Protein AF-A0A846Q655-F1 (afdb_monomer)

Sequence (812 aa):
MKSIKFDRNEVAGAFGDLGTFIPFVLGLIVVNGLSATSVMTMYGLAYIFTGIIYGVPIPVQPMKAVAAISISQGASPEQISGTGLVLGLFFVVIAMTGLVKTIERLVPKYVVRGIQLALGVKMILVASNYIFQGSIGGWVTSAVAISIVLLFYDSRRIPSSLLLLSVVGILNIFRLENLVFLFEGLRFSLPKMLDPDVSSIFQGFLTLGLPQIPLTIGNSIIATALLSRDLFPRGKVSVKRLSLSLGFMNSIFPFFGGIPICHGCGGLASHYRFGARTRTSILFIGVLLISLGLFFGEASTNFFNLIPMNIVGVFLLFAGIELSMVVRKANITDKSGLLVMFAVTGMSIIFKYGMTVGIIIGPLLLYALKSRNNEKHIKTLLSGLHQSGLRMSVKILKPTYFEEAFDKFVEAVDVKIEDSEEVSSLDAVGRVLSEDVVSIVKIPPEDMSVMDGYAVRSEDTQEATNKKPIQLKIVGRLYPSSSKEDVKVSKGEASYVTTGAPIPLGADAVEKIEFVRVKGRQIQLRRPVKKWSFVAIKGEDISEGVILKRGQTLRPQDVGLILGIGKTKVRVLRKPRIVILSVGDELTDLDREDTSKKMSNYSLIVSRLLEDLGADPKIIGVAPDESKVVAERLARGLDEADVLITIAGISVGEKDIVPDAVKRLEPRGLIIHGVKMKPGSVTGLGTIRGKPLVALPGHIASTLAGFYTFVAPIVAYIQGLGVKPPLPIVRAKILQKVERHSVMMFLLIRVKDEDGLLAEPVMGGSSLLRRIIEANGFLILPAQNEIEEGEEVNVTLFSRHELNRIYDRHSS

Foldseek 3Di:
DPDQDDDPLLQLLLCQCVLQALLLVLLCCQQQVFFLLLALQLLLVLLQVCLVPWFFRFHKGFLLQLSLLCSLVNQHLLLQLLLLQVLLQVLQVCLVVVCLVVLLVLFDPLLLLLLLLLSLVSLLVLLCCQQPVDDPVSVVLLVVLLVLCVVCVPPLRDNSSVVSLVVLLVVQCVDPVLVVQLVVLQAFDFQDFHDRDPVSSVVSCLQRNLLSSNVQSPFQQPLLQVLCCVLPVPIPHHSSVQSNSLSVSSNPSSRRSHGRITTGPSSSVRSVSSRGTTSNSSNVSSVVSSCCSGRRRRSVSSSSNSRRSSSSSSSSNVSSVVSNCVSVVPPDPDPLSNVLSNCLNVQSNPDSSSSSVSSVVSSVSSCVVVVVDDPVVVCVVVVVVVCPPDDDDLPPFPAAALVVQQVLQLVLFPFFQQDKDKDFLVPQAQFFANFFDWFPAAVVNAKFFQAFFKFAALVLQAPAAQVRWQKAFAFEEFELPDDLAVDAADRRHIYGYHHNTHRHHNGFEGDHPVQWDDDPRMIIHHHGTDGNHRIDGTRPPHDGTGPGGGGDRDHPVNSVVCVVSVNRMGMGGQAFEEEEEEEEPQEWDPPDDDPSHDHPCLSVVLQVLSVQLRHHYDYPIYDYLALCRLLVSVVVVVVGGLEYEYEALFDSDPRNRPQSNQCVQPVVGFPRQAHQEPPQRRWTWHDGPSRTYIYFHNQNLRNVVSCQSHVQQVSCVSHVNHRHGPFDKDKAFEQAKFDAAQGKYKFFWAWADDVTTYTYTQDDDRRDPVSNVNGQWIDTGGHRDIDHGRDIDITTGSHPVSVCVRHPPPDD

Mean predicted aligned error: 17.33 Å

Radius of gyration: 40.66 Å; Cα contacts (8 Å, |Δi|>4): 1702; chains: 1; bounding box: 94×65×124 Å

Nearest PDB structures (foldseek):
  2nqn-assembly1_B  TM=8.872E-01  e=1.961E-30  Escherichia coli
  2nrp-assembly1_A  TM=8.535E-01  e=1.015E-30  Escherichia coli
  1g8l-assembly1_B  TM=8.728E-01  e=8.953E-30  Escherichia coli
  2nqu-assembly1_A  TM=8.443E-01  e=1.864E-30  Escherichia coli
  2nqv-assembly1_B  TM=8.820E-01  e=7.312E-30  Escherichia coli

Structure (mmCIF, N/CA/C/O backbone):
data_AF-A0A846Q655-F1
#
_entry.id   AF-A0A846Q655-F1
#
loop_
_atom_site.group_PDB
_atom_site.id
_atom_site.type_symbol
_atom_site.label_atom_id
_atom_site.label_alt_id
_atom_site.label_comp_id
_atom_site.label_asym_id
_atom_site.label_entity_id
_atom_site.label_seq_id
_atom_site.pdbx_PDB_ins_code
_atom_site.Cartn_x
_atom_site.Cartn_y
_atom_site.Cartn_z
_atom_site.occupancy
_atom_site.B_iso_or_equiv
_atom_site.auth_seq_id
_atom_site.auth_comp_id
_atom_site.auth_asym_id
_atom_site.auth_atom_id
_atom_site.pdbx_PDB_model_num
ATOM 1 N N . MET A 1 1 ? -10.269 20.119 -23.557 1.00 44.75 1 MET A N 1
ATOM 2 C CA . MET A 1 1 ? -8.818 20.273 -23.824 1.00 44.75 1 MET A CA 1
ATOM 3 C C . MET A 1 1 ? -8.385 21.578 -23.175 1.00 44.75 1 MET A C 1
ATOM 5 O O . MET A 1 1 ? -9.051 22.565 -23.437 1.00 44.75 1 MET A O 1
ATOM 9 N N . LYS A 1 2 ? -7.370 21.608 -22.291 1.00 48.09 2 LYS A N 1
ATOM 10 C CA . LYS A 1 2 ? -6.806 22.904 -21.856 1.00 48.09 2 LYS A CA 1
ATOM 11 C C . LYS A 1 2 ? -6.221 23.607 -23.089 1.00 48.09 2 LYS A C 1
ATOM 13 O O . LYS A 1 2 ? -5.645 22.925 -23.939 1.00 48.09 2 LYS A O 1
ATOM 18 N N . SER A 1 3 ? -6.444 24.915 -23.186 1.00 56.78 3 SER A N 1
ATOM 19 C CA . SER A 1 3 ? -5.989 25.769 -24.282 1.00 56.78 3 SER A CA 1
ATOM 20 C C . SER A 1 3 ? -4.467 25.722 -24.429 1.00 56.78 3 SER A C 1
ATOM 22 O O . SER A 1 3 ? -3.742 25.515 -23.453 1.00 56.78 3 SER A O 1
ATOM 24 N N . ILE A 1 4 ? -3.992 25.891 -25.666 1.00 67.69 4 ILE A N 1
ATOM 25 C CA . ILE A 1 4 ? -2.587 26.187 -25.957 1.00 67.69 4 ILE A CA 1
ATOM 26 C C . ILE A 1 4 ? -2.217 27.416 -25.125 1.00 67.69 4 ILE A C 1
ATOM 28 O O . ILE A 1 4 ? -2.870 28.453 -25.227 1.00 67.69 4 ILE A O 1
ATOM 32 N N . LYS A 1 5 ? -1.209 27.277 -24.267 1.00 72.44 5 LYS A N 1
ATOM 33 C CA . LYS A 1 5 ? -0.701 28.364 -23.432 1.00 72.44 5 LYS A CA 1
ATOM 34 C C . LYS A 1 5 ? 0.760 28.572 -23.797 1.00 72.44 5 LYS A C 1
ATOM 36 O O . LYS A 1 5 ? 1.552 27.656 -23.607 1.00 72.44 5 LYS A O 1
ATOM 41 N N . PHE A 1 6 ? 1.081 29.717 -24.390 1.00 80.12 6 PHE A N 1
ATOM 42 C CA . PHE A 1 6 ? 2.452 30.136 -24.671 1.00 80.12 6 PHE A CA 1
ATOM 43 C C . PHE A 1 6 ? 2.881 31.082 -23.556 1.00 80.12 6 PHE A C 1
ATOM 45 O O . PHE A 1 6 ? 2.496 32.247 -23.540 1.00 80.12 6 PHE A O 1
ATOM 52 N N . ASP A 1 7 ? 3.630 30.561 -22.591 1.00 86.50 7 ASP A N 1
ATOM 53 C CA . ASP A 1 7 ? 4.245 31.360 -21.538 1.00 86.50 7 ASP A CA 1
ATOM 54 C C . ASP A 1 7 ? 5.734 31.020 -21.407 1.00 86.50 7 ASP A C 1
ATOM 56 O O . ASP A 1 7 ? 6.240 30.058 -21.994 1.00 86.50 7 ASP A O 1
ATOM 60 N N . ARG A 1 8 ? 6.458 31.842 -20.644 1.00 86.19 8 ARG A N 1
ATOM 61 C CA . ARG A 1 8 ? 7.903 31.692 -20.440 1.00 86.19 8 ARG A CA 1
ATOM 62 C C . ARG A 1 8 ? 8.283 30.309 -19.897 1.00 86.19 8 ARG A C 1
ATOM 64 O O . ARG A 1 8 ? 9.370 29.826 -20.203 1.00 86.19 8 ARG A O 1
ATOM 71 N N . ASN A 1 9 ? 7.409 29.673 -19.117 1.00 85.06 9 ASN A N 1
ATOM 72 C CA . ASN A 1 9 ? 7.671 28.362 -18.529 1.00 85.06 9 ASN A CA 1
ATOM 73 C C . ASN A 1 9 ? 7.535 27.245 -19.567 1.00 85.06 9 ASN A C 1
ATOM 75 O O . ASN A 1 9 ? 8.313 26.298 -19.540 1.00 85.06 9 ASN A O 1
ATOM 79 N N . GLU A 1 10 ? 6.601 27.362 -20.513 1.00 90.00 10 GLU A N 1
ATOM 80 C CA . GLU A 1 10 ? 6.499 26.430 -21.643 1.00 90.00 10 GLU A CA 1
ATOM 81 C C . GLU A 1 10 ? 7.693 26.559 -22.597 1.00 90.00 10 GLU A C 1
ATOM 83 O O . GLU A 1 10 ? 8.228 25.542 -23.036 1.00 90.00 10 GLU A O 1
ATOM 88 N N . VAL A 1 11 ? 8.173 27.780 -22.858 1.00 88.38 11 VAL A N 1
ATOM 89 C CA . VAL A 1 11 ? 9.386 28.002 -23.670 1.00 88.38 11 VAL A CA 1
ATOM 90 C C . VAL A 1 11 ? 10.629 27.450 -22.968 1.00 88.38 11 VAL A C 1
ATOM 92 O O . VAL A 1 11 ? 11.403 26.723 -23.580 1.00 88.38 11 VAL A O 1
ATOM 95 N N . ALA A 1 12 ? 10.808 27.724 -21.673 1.00 84.12 12 ALA A N 1
ATOM 96 C CA . ALA A 1 12 ? 11.911 27.155 -20.896 1.00 84.12 12 ALA A CA 1
ATOM 97 C C . ALA A 1 12 ? 11.824 25.619 -20.824 1.00 84.12 12 ALA A C 1
ATOM 99 O O . ALA A 1 12 ? 12.816 24.919 -21.026 1.00 84.12 12 ALA A O 1
ATOM 100 N N . GLY A 1 13 ? 10.616 25.095 -20.611 1.00 84.88 13 GLY A N 1
ATOM 101 C CA . GLY A 1 13 ? 10.318 23.670 -20.586 1.00 84.88 13 GLY A CA 1
ATOM 102 C C . GLY A 1 13 ? 10.649 22.958 -21.894 1.00 84.88 13 GLY A C 1
ATOM 103 O O . GLY A 1 13 ? 11.097 21.813 -21.855 1.00 84.88 13 GLY A O 1
ATOM 104 N N . ALA A 1 14 ? 10.488 23.629 -23.037 1.00 89.31 14 ALA A N 1
ATOM 105 C CA . ALA A 1 14 ? 10.782 23.093 -24.366 1.00 89.31 14 ALA A CA 1
ATOM 106 C C . ALA A 1 14 ? 12.245 22.649 -24.528 1.00 89.31 14 ALA A C 1
ATOM 108 O O . ALA A 1 14 ? 12.517 21.672 -25.216 1.00 89.31 14 ALA A O 1
ATOM 109 N N . PHE A 1 15 ? 13.174 23.307 -23.830 1.00 87.62 15 PHE A N 1
ATOM 110 C CA . PHE A 1 15 ? 14.608 23.015 -23.885 1.00 87.62 15 PHE A CA 1
ATOM 111 C C . PHE A 1 15 ? 15.078 21.993 -22.838 1.00 87.62 15 PHE A C 1
ATOM 113 O O . PHE A 1 15 ? 16.279 21.760 -22.682 1.00 87.62 15 PHE A O 1
ATOM 120 N N . GLY A 1 16 ? 14.150 21.383 -22.095 1.00 81.75 16 GLY A N 1
ATOM 121 C CA . GLY A 1 16 ? 14.483 20.583 -20.922 1.00 81.75 16 GLY A CA 1
ATOM 122 C C . GLY A 1 16 ? 15.345 19.350 -21.202 1.00 81.75 16 GLY A C 1
ATOM 123 O O . GLY A 1 16 ? 16.182 18.998 -20.371 1.00 81.75 16 GLY A O 1
ATOM 124 N N . ASP A 1 17 ? 15.194 18.692 -22.347 1.00 85.25 17 ASP A N 1
ATOM 125 C CA . ASP A 1 17 ? 15.941 17.482 -22.708 1.00 85.25 17 ASP A CA 1
ATOM 126 C C . ASP A 1 17 ? 17.186 17.747 -23.580 1.00 85.25 17 ASP A C 1
ATOM 128 O O . ASP A 1 17 ? 17.938 16.804 -23.869 1.00 85.25 17 ASP A O 1
ATOM 132 N N . LEU A 1 18 ? 17.494 19.019 -23.887 1.00 81.75 18 LEU A N 1
ATOM 133 C CA . LEU A 1 18 ? 18.670 19.398 -24.683 1.00 81.75 18 LEU A CA 1
ATOM 134 C C . LEU A 1 18 ? 20.006 18.986 -24.053 1.00 81.75 18 LEU A C 1
ATOM 136 O O . LEU A 1 18 ? 20.967 18.693 -24.766 1.00 81.75 18 LEU A O 1
ATOM 140 N N . GLY A 1 19 ? 20.040 18.880 -22.720 1.00 74.81 19 GLY A N 1
ATOM 141 C CA . GLY A 1 19 ? 21.156 18.308 -21.958 1.00 74.81 19 GLY A CA 1
ATOM 142 C C . GLY A 1 19 ? 21.606 16.942 -22.484 1.00 74.81 19 GLY A C 1
ATOM 143 O O . GLY A 1 19 ? 22.796 16.667 -22.585 1.00 74.81 19 GLY A O 1
ATOM 144 N N . THR A 1 20 ? 20.634 16.117 -22.873 1.00 73.81 20 THR A N 1
ATOM 145 C CA . THR A 1 20 ? 20.854 14.752 -23.367 1.00 73.81 20 THR A CA 1
ATOM 146 C C . THR A 1 20 ? 20.821 14.647 -24.889 1.00 73.81 20 THR A C 1
ATOM 148 O O . THR A 1 20 ? 21.422 13.738 -25.443 1.00 73.81 20 THR A O 1
ATOM 151 N N . PHE A 1 21 ? 20.136 15.563 -25.576 1.00 83.94 21 PHE A N 1
ATOM 152 C CA . PHE A 1 21 ? 20.035 15.587 -27.037 1.00 83.94 21 PHE A CA 1
ATOM 153 C C . PHE A 1 21 ? 21.367 15.948 -27.702 1.00 83.94 21 PHE A C 1
ATOM 155 O O . PHE A 1 21 ? 21.842 15.215 -28.569 1.00 83.94 21 PHE A O 1
ATOM 162 N N . ILE A 1 22 ? 21.978 17.059 -27.270 1.00 86.44 22 ILE A N 1
ATOM 163 C CA . ILE A 1 22 ? 23.121 17.676 -27.958 1.00 86.44 22 ILE A CA 1
ATOM 164 C C . ILE A 1 22 ? 24.317 16.720 -28.070 1.00 86.44 22 ILE A C 1
ATOM 166 O O . ILE A 1 22 ? 24.800 16.556 -29.187 1.00 86.44 22 ILE A O 1
ATOM 170 N N . PRO A 1 23 ? 24.775 16.036 -26.999 1.00 84.94 23 PRO A N 1
ATOM 171 C CA . PRO A 1 23 ? 25.951 15.170 -27.093 1.00 84.94 23 PRO A CA 1
ATOM 172 C C . PRO A 1 23 ? 25.813 14.049 -28.132 1.00 84.94 23 PRO A C 1
ATOM 174 O O . PRO A 1 23 ? 26.749 13.777 -28.880 1.00 84.94 23 PRO A O 1
ATOM 177 N N . PHE A 1 24 ? 24.642 13.408 -28.204 1.00 88.06 24 PHE A N 1
ATOM 178 C CA . PHE A 1 24 ? 24.415 12.295 -29.127 1.00 88.06 24 PHE A CA 1
ATOM 179 C C . PHE A 1 24 ? 24.182 12.765 -30.559 1.00 88.06 24 PHE A C 1
ATOM 181 O O . PHE A 1 24 ? 24.735 12.173 -31.478 1.00 88.06 24 PHE A O 1
ATOM 188 N N . VAL A 1 25 ? 23.389 13.821 -30.762 1.00 90.19 25 VAL A N 1
ATOM 189 C CA . VAL A 1 25 ? 23.120 14.343 -32.110 1.00 90.19 25 VAL A CA 1
ATOM 190 C C . VAL A 1 25 ? 24.374 14.948 -32.725 1.00 90.19 25 VAL A C 1
ATOM 192 O O . VAL A 1 25 ? 24.676 14.654 -33.878 1.00 90.19 25 VAL A O 1
ATOM 195 N N . LEU A 1 26 ? 25.140 15.716 -31.946 1.00 89.25 26 LEU A N 1
ATOM 196 C CA . LEU A 1 26 ? 26.415 16.262 -32.398 1.00 89.25 26 LEU A CA 1
ATOM 197 C C . LEU A 1 26 ? 27.386 15.142 -32.783 1.00 89.25 26 LEU A C 1
ATOM 199 O O . LEU A 1 26 ? 27.957 15.181 -33.866 1.00 89.25 26 LEU A O 1
ATOM 203 N N . GLY A 1 27 ? 27.531 14.122 -31.929 1.00 88.38 27 GLY A N 1
ATOM 204 C CA . GLY A 1 27 ? 28.388 12.974 -32.220 1.00 88.38 27 GLY A CA 1
ATOM 205 C C . GLY A 1 27 ? 27.965 12.238 -33.493 1.00 88.38 27 GLY A C 1
ATOM 206 O O . GLY A 1 27 ? 28.802 11.943 -34.331 1.00 88.38 27 GLY A O 1
ATOM 207 N N . LEU A 1 28 ? 26.669 12.007 -33.689 1.00 92.25 28 LEU A N 1
ATOM 208 C CA . LEU A 1 28 ? 26.145 11.342 -34.885 1.00 92.25 28 LEU A CA 1
ATOM 209 C C . LEU A 1 28 ? 26.347 12.159 -36.176 1.00 92.25 28 LEU A C 1
ATOM 211 O O . LEU A 1 28 ? 26.583 11.582 -37.234 1.00 92.25 28 LEU A O 1
ATOM 215 N N . ILE A 1 29 ? 26.279 13.488 -36.108 1.00 92.69 29 ILE A N 1
ATOM 216 C CA . ILE A 1 29 ? 26.542 14.356 -37.265 1.00 92.69 29 ILE A CA 1
ATOM 217 C C . ILE A 1 29 ? 28.042 14.389 -37.577 1.00 92.69 29 ILE A C 1
ATOM 219 O O . ILE A 1 29 ? 28.439 14.090 -38.698 1.00 92.69 29 ILE A O 1
ATOM 223 N N . VAL A 1 30 ? 28.875 14.695 -36.578 1.00 90.56 30 VAL A N 1
ATOM 224 C CA . VAL A 1 30 ? 30.316 14.933 -36.771 1.00 90.56 30 VAL A CA 1
ATOM 225 C C . VAL A 1 30 ? 31.097 13.633 -36.973 1.00 90.56 30 VAL A C 1
ATOM 227 O O . VAL A 1 30 ? 31.976 13.571 -37.825 1.00 90.56 30 VAL A O 1
ATOM 230 N N . VAL A 1 31 ? 30.789 12.580 -36.209 1.00 89.44 31 VAL A N 1
ATOM 231 C CA . VAL A 1 31 ? 31.539 11.310 -36.244 1.00 89.44 31 VAL A CA 1
ATOM 232 C C . VAL A 1 31 ? 30.985 10.355 -37.297 1.00 89.44 31 VAL A C 1
ATOM 234 O O . VAL A 1 31 ? 31.757 9.693 -37.984 1.00 89.44 31 VAL A O 1
ATOM 237 N N . ASN A 1 32 ? 29.658 10.266 -37.434 1.00 93.12 32 ASN A N 1
ATOM 238 C CA . ASN A 1 32 ? 29.016 9.313 -38.349 1.00 93.12 32 ASN A CA 1
ATOM 239 C C . ASN A 1 32 ? 28.566 9.941 -39.679 1.00 93.12 32 ASN A C 1
ATOM 241 O O . ASN A 1 32 ? 28.071 9.219 -40.540 1.00 93.12 32 ASN A O 1
ATOM 245 N N . GLY A 1 33 ? 28.735 11.254 -39.872 1.00 92.00 33 GLY A N 1
ATOM 246 C CA . GLY A 1 33 ? 28.461 11.926 -41.147 1.00 92.00 33 GLY A CA 1
ATOM 247 C C . GLY A 1 33 ? 26.975 12.099 -41.473 1.00 92.00 33 GLY A C 1
ATOM 248 O O . GLY A 1 33 ? 26.602 12.190 -42.644 1.00 92.00 33 GLY A O 1
ATOM 249 N N . LEU A 1 34 ? 26.099 12.118 -40.464 1.00 93.56 34 LEU A N 1
ATOM 250 C CA . LEU A 1 34 ? 24.670 12.361 -40.672 1.00 93.56 34 LEU A CA 1
ATOM 251 C C . LEU A 1 34 ? 24.386 13.834 -41.002 1.00 93.56 34 LEU A C 1
ATOM 253 O O . LEU A 1 34 ? 24.977 14.747 -40.439 1.00 93.56 34 LEU A O 1
ATOM 257 N N . SER A 1 35 ? 23.422 14.075 -41.889 1.00 93.62 35 SER A N 1
ATOM 258 C CA . SER A 1 35 ? 23.014 15.427 -42.295 1.00 93.62 35 SER A CA 1
ATOM 259 C C . SER A 1 35 ? 22.255 16.143 -41.172 1.00 93.62 35 SER A C 1
ATOM 261 O O . SER A 1 35 ? 21.181 15.685 -40.772 1.00 93.62 35 SER A O 1
ATOM 263 N N . ALA A 1 36 ? 22.742 17.305 -40.715 1.00 93.56 36 ALA A N 1
ATOM 264 C CA . ALA A 1 36 ? 22.042 18.088 -39.691 1.00 93.56 36 ALA A CA 1
ATOM 265 C C . ALA A 1 36 ? 20.638 18.518 -40.154 1.00 93.56 36 ALA A C 1
ATOM 267 O O . ALA A 1 36 ? 19.687 18.417 -39.380 1.00 93.56 36 ALA A O 1
ATOM 268 N N . THR A 1 37 ? 20.481 18.890 -41.433 1.00 95.25 37 THR A N 1
ATOM 269 C CA . THR A 1 37 ? 19.185 19.162 -42.084 1.00 95.25 37 THR A CA 1
ATOM 270 C C . THR A 1 37 ? 18.191 18.028 -41.846 1.00 95.25 37 THR A C 1
ATOM 272 O O . THR A 1 37 ? 17.070 18.250 -41.386 1.00 95.25 37 THR A O 1
ATOM 275 N N . SER A 1 38 ? 18.617 16.797 -42.129 1.00 95.56 38 SER A N 1
ATOM 276 C CA . SER A 1 38 ? 17.777 15.601 -42.050 1.00 95.56 38 SER A CA 1
ATOM 277 C C . SER A 1 38 ? 17.426 15.268 -40.605 1.00 95.56 38 SER A C 1
ATOM 279 O O . SER A 1 38 ? 16.251 15.109 -40.264 1.00 95.56 38 SER A O 1
ATOM 281 N N . VAL A 1 39 ? 18.439 15.259 -39.732 1.00 95.12 39 VAL A N 1
ATOM 282 C CA . VAL A 1 39 ? 18.270 14.955 -38.312 1.00 95.12 39 VAL A CA 1
ATOM 283 C C . VAL A 1 39 ? 17.344 15.970 -37.652 1.00 95.12 39 VAL A C 1
ATOM 285 O O . VAL A 1 39 ? 16.332 15.564 -37.095 1.00 95.12 39 VAL A O 1
ATOM 288 N N . MET A 1 40 ? 17.623 17.272 -37.745 1.00 94.94 40 MET A N 1
ATOM 289 C CA . MET A 1 40 ? 16.838 18.309 -37.061 1.00 94.94 40 MET A CA 1
ATOM 290 C C . MET A 1 40 ? 15.399 18.382 -37.578 1.00 94.94 40 MET A C 1
ATOM 292 O O . MET A 1 40 ? 14.469 18.447 -36.771 1.00 94.94 40 MET A O 1
ATOM 296 N N . THR A 1 41 ? 15.194 18.285 -38.896 1.00 96.75 41 THR A N 1
ATOM 297 C CA . THR A 1 41 ? 13.847 18.324 -39.486 1.00 96.75 41 THR A CA 1
ATOM 298 C C . THR A 1 41 ? 13.008 17.132 -39.031 1.00 96.75 41 THR A C 1
ATOM 300 O O . THR A 1 41 ? 11.894 17.316 -38.538 1.00 96.75 41 THR A O 1
ATOM 303 N N . MET A 1 42 ? 13.541 15.908 -39.128 1.00 96.88 42 MET A N 1
ATOM 304 C CA . MET A 1 42 ? 12.811 14.707 -38.705 1.00 96.88 42 MET A CA 1
ATOM 305 C C . MET A 1 42 ? 12.554 14.682 -37.198 1.00 96.88 42 MET A C 1
ATOM 307 O O . MET A 1 42 ? 11.482 14.279 -36.748 1.00 96.88 42 MET A O 1
ATOM 311 N N . TYR A 1 43 ? 13.507 15.168 -36.407 1.00 94.62 43 TYR A N 1
ATOM 312 C CA . TYR A 1 43 ? 13.354 15.273 -34.963 1.00 94.62 43 TYR A CA 1
ATOM 313 C C . TYR A 1 43 ? 12.288 16.300 -34.561 1.00 94.62 43 TYR A C 1
ATOM 315 O O . TYR A 1 43 ? 11.488 16.059 -33.656 1.00 94.62 43 TYR A O 1
ATOM 323 N N . GLY A 1 44 ? 12.227 17.433 -35.264 1.00 96.06 44 GLY A N 1
ATOM 324 C CA . GLY A 1 44 ? 11.187 18.432 -35.058 1.00 96.06 44 GLY A CA 1
ATOM 325 C C . GLY A 1 44 ? 9.796 17.919 -35.444 1.00 96.06 44 GLY A C 1
ATOM 326 O O . GLY A 1 44 ? 8.844 18.085 -34.677 1.00 96.06 44 GLY A O 1
ATOM 327 N N . LEU A 1 45 ? 9.684 17.190 -36.562 1.00 97.44 45 LEU A N 1
ATOM 328 C CA . LEU A 1 45 ? 8.445 16.504 -36.955 1.00 97.44 45 LEU A CA 1
ATOM 329 C C . LEU A 1 45 ? 8.006 15.468 -35.913 1.00 97.44 45 LEU A C 1
ATOM 331 O O . LEU A 1 45 ? 6.816 15.373 -35.603 1.00 97.44 45 LEU A O 1
ATOM 335 N N . ALA A 1 46 ? 8.953 14.739 -35.318 1.00 96.44 46 ALA A N 1
ATOM 336 C CA . ALA A 1 46 ? 8.678 13.805 -34.233 1.00 96.44 46 ALA A CA 1
ATOM 337 C C . ALA A 1 46 ? 8.060 14.498 -33.007 1.00 96.44 46 ALA A C 1
ATOM 339 O O . ALA A 1 46 ? 7.066 14.011 -32.468 1.00 96.44 46 ALA A O 1
ATOM 340 N N . TYR A 1 47 ? 8.595 15.648 -32.583 1.00 95.88 47 TYR A N 1
ATOM 341 C CA . TYR A 1 47 ? 8.020 16.419 -31.473 1.00 95.88 47 TYR A CA 1
ATOM 342 C C . TYR A 1 47 ? 6.620 16.957 -31.786 1.00 95.88 47 TYR A C 1
ATOM 344 O O . TYR A 1 47 ? 5.736 16.930 -30.924 1.00 95.88 47 TYR A O 1
ATOM 352 N N . ILE A 1 48 ? 6.384 17.418 -33.020 1.00 96.12 48 ILE A N 1
ATOM 353 C CA . ILE A 1 48 ? 5.045 17.848 -33.443 1.00 96.12 48 ILE A CA 1
ATOM 354 C C . ILE A 1 48 ? 4.069 16.670 -33.362 1.00 96.12 48 ILE A C 1
ATOM 356 O O . ILE A 1 48 ? 2.993 16.784 -32.766 1.00 96.12 48 ILE A O 1
ATOM 360 N N . PHE A 1 49 ? 4.469 15.514 -33.893 1.00 95.38 49 PHE A N 1
ATOM 361 C CA . PHE A 1 49 ? 3.683 14.285 -33.862 1.00 95.38 49 PHE A CA 1
ATOM 362 C C . PHE A 1 49 ? 3.318 13.860 -32.430 1.00 95.38 49 PHE A C 1
ATOM 364 O O . PHE A 1 49 ? 2.143 13.611 -32.134 1.00 95.38 49 PHE A O 1
ATOM 371 N N . THR A 1 50 ? 4.280 13.839 -31.501 1.00 93.62 50 THR A N 1
ATOM 372 C CA . THR A 1 50 ? 4.003 13.485 -30.098 1.00 93.62 50 THR A CA 1
ATOM 373 C C . THR A 1 50 ? 3.122 14.523 -29.400 1.00 93.62 50 THR A C 1
ATOM 375 O O . THR A 1 50 ? 2.225 14.148 -28.636 1.00 93.62 50 THR A O 1
ATOM 378 N N . GLY A 1 51 ? 3.302 15.813 -29.699 1.00 91.75 51 GLY A N 1
ATOM 379 C CA . GLY A 1 51 ? 2.493 16.903 -29.147 1.00 91.75 51 GLY A CA 1
ATOM 380 C C . GLY A 1 51 ? 1.028 16.838 -29.541 1.00 91.75 51 GLY A C 1
ATOM 381 O O . GLY A 1 51 ? 0.145 17.064 -28.701 1.00 91.75 51 GLY A O 1
ATOM 382 N N . ILE A 1 52 ? 0.759 16.455 -30.787 1.00 90.69 52 ILE A N 1
ATOM 383 C CA . ILE A 1 52 ? -0.597 16.251 -31.297 1.00 90.69 52 ILE A CA 1
ATOM 384 C C . ILE A 1 52 ? -1.248 15.035 -30.623 1.00 90.69 52 ILE A C 1
ATOM 386 O O . ILE A 1 52 ? -2.371 15.143 -30.121 1.00 90.69 52 ILE A O 1
ATOM 390 N N . ILE A 1 53 ? -0.543 13.901 -30.556 1.00 91.06 53 ILE A N 1
ATOM 391 C CA . ILE A 1 53 ? -1.106 12.623 -30.088 1.00 91.06 53 ILE A CA 1
ATOM 392 C C . ILE A 1 53 ? -1.375 12.604 -28.581 1.00 91.06 53 ILE A C 1
ATOM 394 O O . ILE A 1 53 ? -2.424 12.121 -28.137 1.00 91.06 53 ILE A O 1
ATOM 398 N N . TYR A 1 54 ? -0.426 13.083 -27.776 1.00 91.31 54 TYR A N 1
ATOM 399 C CA . TYR A 1 54 ? -0.470 12.890 -26.325 1.00 91.31 54 TYR A CA 1
ATOM 400 C C . TYR A 1 54 ? -1.101 14.056 -25.572 1.00 91.31 54 TYR A C 1
ATOM 402 O O . TYR A 1 54 ? -1.704 13.851 -24.514 1.00 91.31 54 TYR A O 1
ATOM 410 N N . GLY A 1 55 ? -0.992 15.272 -26.110 1.00 87.44 55 GLY A N 1
ATOM 411 C CA . GLY A 1 55 ? -1.518 16.483 -25.483 1.00 87.44 55 GLY A CA 1
ATOM 412 C C . GLY A 1 55 ? -0.813 16.909 -24.187 1.00 87.44 55 GLY A C 1
ATOM 413 O O . GLY A 1 55 ? -1.300 17.819 -23.517 1.00 87.44 55 GLY A O 1
ATOM 414 N N . VAL A 1 56 ? 0.309 16.268 -23.856 1.00 90.88 56 VAL A N 1
ATOM 415 C CA . VAL A 1 56 ? 1.216 16.524 -22.723 1.00 90.88 56 VAL A CA 1
ATOM 416 C C . VAL A 1 56 ? 2.661 16.455 -23.251 1.00 90.88 56 VAL A C 1
ATOM 418 O O . VAL A 1 56 ? 2.848 15.863 -24.319 1.00 90.88 56 VAL A O 1
ATOM 421 N N . PRO A 1 57 ? 3.666 17.040 -22.572 1.00 91.50 57 PRO A N 1
ATOM 422 C CA . PRO A 1 57 ? 5.019 17.200 -23.116 1.00 91.50 57 PRO A CA 1
ATOM 423 C C . PRO A 1 57 ? 5.823 15.887 -23.114 1.00 91.50 57 PRO A C 1
ATOM 425 O O . PRO A 1 57 ? 6.752 15.706 -22.329 1.00 91.50 57 PRO A O 1
ATOM 428 N N . ILE A 1 58 ? 5.446 14.939 -23.978 1.00 93.69 58 ILE A N 1
ATOM 429 C CA . ILE A 1 58 ? 6.191 13.696 -24.191 1.00 93.69 58 ILE A CA 1
ATOM 430 C C . ILE A 1 58 ? 7.465 13.992 -24.996 1.00 93.69 58 ILE A C 1
ATOM 432 O O . ILE A 1 58 ? 7.351 14.427 -26.145 1.00 93.69 58 ILE A O 1
ATOM 436 N N . PRO A 1 59 ? 8.657 13.722 -24.432 1.00 92.81 59 PRO A N 1
ATOM 437 C CA . PRO A 1 59 ? 9.923 13.995 -25.098 1.00 92.81 59 PRO A CA 1
ATOM 438 C C . PRO A 1 59 ? 10.150 13.074 -26.295 1.00 92.81 59 PRO A C 1
ATOM 440 O O . PRO A 1 59 ? 9.637 11.946 -26.362 1.00 92.81 59 PRO A O 1
ATOM 443 N N . VAL A 1 60 ? 11.027 13.537 -27.175 1.00 93.50 60 VAL A N 1
ATOM 444 C CA . VAL A 1 60 ? 11.679 12.748 -28.213 1.00 93.50 60 VAL A CA 1
ATOM 445 C C . VAL A 1 60 ? 13.174 12.790 -27.909 1.00 93.50 60 VAL A C 1
ATOM 447 O O . VAL A 1 60 ? 13.740 13.862 -27.743 1.00 93.50 60 VAL A O 1
ATOM 450 N N . GLN A 1 61 ? 13.818 11.634 -27.771 1.00 92.50 61 GLN A N 1
ATOM 451 C CA . GLN A 1 61 ? 15.229 11.478 -27.386 1.00 92.50 61 GLN A CA 1
ATOM 452 C C . GLN A 1 61 ? 15.947 10.563 -28.390 1.00 92.50 61 GLN A C 1
ATOM 454 O O . GLN A 1 61 ? 15.308 9.639 -28.894 1.00 92.50 61 GLN A O 1
ATOM 459 N N . PRO A 1 62 ? 17.253 10.730 -28.670 1.00 92.69 62 PRO A N 1
ATOM 460 C CA . PRO A 1 62 ? 17.984 9.745 -29.457 1.00 92.69 62 PRO A CA 1
ATOM 461 C C . PRO A 1 62 ? 18.035 8.415 -28.700 1.00 92.69 62 PRO A C 1
ATOM 463 O O . PRO A 1 62 ? 18.145 8.384 -27.467 1.00 92.69 62 PRO A O 1
ATOM 466 N N . MET A 1 63 ? 17.988 7.299 -29.423 1.00 92.81 63 MET A N 1
ATOM 467 C CA . MET A 1 63 ? 18.177 5.983 -28.818 1.00 92.81 63 MET A CA 1
ATOM 468 C C . MET A 1 63 ? 19.609 5.847 -28.281 1.00 92.81 63 MET A C 1
ATOM 470 O O . MET A 1 63 ? 20.553 5.676 -29.046 1.00 92.81 63 MET A O 1
ATOM 474 N N . LYS A 1 64 ? 19.773 5.930 -26.952 1.00 88.31 64 LYS A N 1
ATOM 475 C CA . LYS A 1 64 ? 21.092 6.042 -26.299 1.00 88.31 64 LYS A CA 1
ATOM 476 C C . LYS A 1 64 ? 22.093 4.948 -26.700 1.00 88.31 64 LYS A C 1
ATOM 478 O O . LYS A 1 64 ? 23.253 5.273 -26.915 1.00 88.31 64 LYS A O 1
ATOM 483 N N . ALA A 1 65 ? 21.682 3.679 -26.803 1.00 88.69 65 ALA A N 1
ATOM 484 C CA . ALA A 1 65 ? 22.588 2.602 -27.209 1.00 88.69 65 ALA A CA 1
ATOM 485 C C . ALA A 1 65 ? 22.914 2.679 -28.701 1.00 88.69 65 ALA A C 1
ATOM 487 O O . ALA A 1 65 ? 24.082 2.586 -29.053 1.00 88.69 65 ALA A O 1
ATOM 488 N N . VAL A 1 66 ? 21.924 2.929 -29.564 1.00 92.94 66 VAL A N 1
ATOM 489 C CA . VAL A 1 66 ? 22.167 3.115 -31.006 1.00 92.94 66 VAL A CA 1
ATOM 490 C C . VAL A 1 66 ? 23.166 4.246 -31.228 1.00 92.94 66 VAL A C 1
ATOM 492 O O . VAL A 1 66 ? 24.176 4.035 -31.888 1.00 92.94 66 VAL A O 1
ATOM 495 N N . ALA A 1 67 ? 22.942 5.414 -30.622 1.00 91.50 67 ALA A N 1
ATOM 496 C CA . ALA A 1 67 ? 23.828 6.564 -30.765 1.00 91.50 67 ALA A CA 1
ATOM 497 C C . ALA A 1 67 ? 25.237 6.282 -30.215 1.00 91.50 67 ALA A C 1
ATOM 499 O O . ALA A 1 67 ? 26.224 6.481 -30.916 1.00 91.50 67 ALA A O 1
ATOM 500 N N . ALA A 1 68 ? 25.344 5.753 -28.993 1.00 87.75 68 ALA A N 1
ATOM 501 C CA . ALA A 1 68 ? 26.631 5.443 -28.369 1.00 87.75 68 ALA A CA 1
ATOM 502 C C . ALA A 1 68 ? 27.437 4.384 -29.141 1.00 87.75 68 ALA A C 1
ATOM 504 O O . ALA A 1 68 ? 28.649 4.526 -29.310 1.00 87.75 68 ALA A O 1
ATOM 505 N N . ILE A 1 69 ? 26.786 3.318 -29.619 1.00 88.69 69 ILE A N 1
ATOM 506 C CA . ILE A 1 69 ? 27.454 2.269 -30.398 1.00 88.69 69 ILE A CA 1
ATOM 507 C C . ILE A 1 69 ? 27.866 2.817 -31.764 1.00 88.69 69 ILE A C 1
ATOM 509 O O . ILE A 1 69 ? 28.991 2.577 -32.184 1.00 88.69 69 ILE A O 1
ATOM 513 N N . SER A 1 70 ? 27.009 3.609 -32.410 1.00 92.56 70 SER A N 1
ATOM 514 C CA . SER A 1 70 ? 27.320 4.219 -33.707 1.00 92.56 70 SER A CA 1
ATOM 515 C C . SER A 1 70 ? 28.546 5.115 -33.626 1.00 92.56 70 SER A C 1
ATOM 517 O O . SER A 1 70 ? 29.468 4.949 -34.419 1.00 92.56 70 SER A O 1
ATOM 519 N N . ILE A 1 71 ? 28.600 5.993 -32.623 1.00 90.06 71 ILE A N 1
ATOM 520 C CA . ILE A 1 71 ? 29.735 6.897 -32.412 1.00 90.06 71 ILE A CA 1
ATOM 521 C C . ILE A 1 71 ? 30.994 6.100 -32.060 1.00 90.06 71 ILE A C 1
ATOM 523 O O . ILE A 1 71 ? 32.068 6.373 -32.584 1.00 90.06 71 ILE A O 1
ATOM 527 N N . SER A 1 72 ? 30.876 5.093 -31.188 1.00 85.19 72 SER A N 1
ATOM 528 C CA . SER A 1 72 ? 32.053 4.343 -30.735 1.00 85.19 72 SER A CA 1
ATOM 529 C C . SER A 1 72 ? 32.613 3.349 -31.750 1.00 85.19 72 SER A C 1
ATOM 531 O O . SER A 1 72 ? 33.789 3.009 -31.664 1.00 85.19 72 SER A O 1
ATOM 533 N N . GLN A 1 73 ? 31.793 2.868 -32.687 1.00 86.50 73 GLN A N 1
ATOM 534 C CA . GLN A 1 73 ? 32.191 1.879 -33.696 1.00 86.50 73 GLN A CA 1
ATOM 535 C C . GLN A 1 73 ? 32.247 2.446 -35.119 1.00 86.50 73 GLN A C 1
ATOM 537 O O . GLN A 1 73 ? 32.574 1.703 -36.038 1.00 86.50 73 GLN A O 1
ATOM 542 N N . GLY A 1 74 ? 31.920 3.727 -35.313 1.00 88.69 74 GLY A N 1
ATOM 543 C CA . GLY A 1 74 ? 31.888 4.352 -36.635 1.00 88.69 74 GLY A CA 1
ATOM 544 C C . GLY A 1 74 ? 30.837 3.741 -37.566 1.00 88.69 74 GLY A C 1
ATOM 545 O O . GLY A 1 74 ? 31.134 3.472 -38.725 1.00 88.69 74 GLY A O 1
ATOM 546 N N . ALA A 1 75 ? 29.622 3.477 -37.069 1.00 92.75 75 ALA A N 1
ATOM 547 C CA . ALA A 1 75 ? 28.542 2.946 -37.907 1.00 92.75 75 ALA A CA 1
ATOM 548 C C . ALA A 1 75 ? 28.190 3.912 -39.052 1.00 92.75 75 ALA A C 1
ATOM 550 O O . ALA A 1 75 ? 28.179 5.130 -38.854 1.00 92.75 75 ALA A O 1
ATOM 551 N N . SER A 1 76 ? 27.873 3.381 -40.234 1.00 94.50 76 SER A N 1
ATOM 552 C CA . SER A 1 76 ? 27.507 4.226 -41.377 1.00 94.50 76 SER A CA 1
ATOM 553 C C . SER A 1 76 ? 26.098 4.828 -41.218 1.00 94.50 76 SER A C 1
ATOM 555 O O . SER A 1 76 ? 25.260 4.255 -40.507 1.00 94.50 76 SER A O 1
ATOM 557 N N . PRO A 1 77 ? 25.786 5.951 -41.895 1.00 95.06 77 PRO A N 1
ATOM 558 C CA . PRO A 1 77 ? 24.431 6.506 -41.941 1.00 95.06 77 PRO A CA 1
ATOM 559 C C . PRO A 1 77 ? 23.360 5.484 -42.351 1.00 95.06 77 PRO A C 1
ATOM 561 O O . PRO A 1 77 ? 22.272 5.457 -41.772 1.00 95.06 77 PRO A O 1
ATOM 564 N N . GLU A 1 78 ? 23.678 4.603 -43.299 1.00 93.94 78 GLU A N 1
ATOM 565 C CA . GLU A 1 78 ? 22.796 3.545 -43.799 1.00 93.94 78 GLU A CA 1
ATOM 566 C C . GLU A 1 78 ? 22.541 2.481 -42.724 1.00 93.94 78 GLU A C 1
ATOM 568 O O . GLU A 1 78 ? 21.400 2.069 -42.520 1.00 93.94 78 GLU A O 1
ATOM 573 N N . GLN A 1 79 ? 23.562 2.082 -41.959 1.00 94.88 79 GLN A N 1
ATOM 574 C CA . GLN A 1 79 ? 23.394 1.150 -40.836 1.00 94.88 79 GLN A CA 1
ATOM 575 C C . GLN A 1 79 ? 22.518 1.742 -39.725 1.00 94.88 79 GLN A C 1
ATOM 577 O O . GLN A 1 79 ? 21.662 1.052 -39.158 1.00 94.88 79 GLN A O 1
ATOM 582 N N . ILE A 1 80 ? 22.708 3.027 -39.413 1.00 95.94 80 ILE A N 1
ATOM 583 C CA . ILE A 1 80 ? 21.923 3.749 -38.402 1.00 95.94 80 ILE A CA 1
ATOM 584 C C . ILE A 1 80 ? 20.463 3.865 -38.851 1.00 95.94 80 ILE A C 1
ATOM 586 O O . ILE A 1 80 ? 19.553 3.558 -38.075 1.00 95.94 80 ILE A O 1
ATOM 590 N N . SER A 1 81 ? 20.239 4.255 -40.108 1.00 95.19 81 SER A N 1
ATOM 591 C CA . SER A 1 81 ? 18.903 4.360 -40.695 1.00 95.19 81 SER A CA 1
ATOM 592 C C . SER A 1 81 ? 18.199 2.999 -40.745 1.00 95.19 81 SER A C 1
ATOM 594 O O . SER A 1 81 ? 17.098 2.847 -40.209 1.00 95.19 81 SER A O 1
ATOM 596 N N . GLY A 1 82 ? 18.875 1.972 -41.268 1.00 95.19 82 GLY A N 1
ATOM 597 C CA . GLY A 1 82 ? 18.349 0.610 -41.354 1.00 95.19 82 GLY A CA 1
ATOM 598 C C . GLY A 1 82 ? 17.988 0.013 -39.991 1.00 95.19 82 GLY A C 1
ATOM 599 O O . GLY A 1 82 ? 16.954 -0.642 -39.848 1.00 95.19 82 GLY A O 1
ATOM 600 N N . THR A 1 83 ? 18.771 0.321 -38.952 1.00 96.12 83 THR A N 1
ATOM 601 C CA . THR A 1 83 ? 18.431 -0.031 -37.563 1.00 96.12 83 THR A CA 1
ATOM 602 C C . THR A 1 83 ? 17.108 0.593 -37.132 1.00 96.12 83 THR A C 1
ATOM 604 O O . THR A 1 83 ? 16.281 -0.081 -36.514 1.00 96.12 83 THR A O 1
ATOM 607 N N . GLY A 1 84 ? 16.906 1.876 -37.447 1.00 95.88 84 GLY A N 1
ATOM 608 C CA . GLY A 1 84 ? 15.667 2.592 -37.165 1.00 95.88 84 GLY A CA 1
ATOM 609 C C . GLY A 1 84 ? 14.462 1.893 -37.779 1.00 95.88 84 GLY A C 1
ATOM 610 O O . GLY A 1 84 ? 13.525 1.577 -37.052 1.00 95.88 84 GLY A O 1
ATOM 611 N N . LEU A 1 85 ? 14.531 1.558 -39.069 1.00 95.12 85 LEU A N 1
ATOM 612 C CA . LEU A 1 85 ? 13.437 0.901 -39.793 1.00 95.12 85 LEU A CA 1
ATOM 613 C C . LEU A 1 85 ? 13.028 -0.432 -39.153 1.00 95.12 85 LEU A C 1
ATOM 615 O O . LEU A 1 85 ? 11.843 -0.670 -38.902 1.00 95.12 85 LEU A O 1
ATOM 619 N N . VAL A 1 86 ? 14.006 -1.280 -38.816 1.00 96.00 86 VAL A N 1
ATOM 620 C CA . VAL A 1 86 ? 13.732 -2.580 -38.182 1.00 96.00 86 VAL A CA 1
ATOM 621 C C . VAL A 1 86 ? 13.168 -2.404 -36.778 1.00 96.00 86 VAL A C 1
ATOM 623 O O . VAL A 1 86 ? 12.202 -3.077 -36.418 1.00 96.00 86 VAL A O 1
ATOM 626 N N . LEU A 1 87 ? 13.723 -1.485 -35.982 1.00 95.56 87 LEU A N 1
ATOM 627 C CA . LEU A 1 87 ? 13.174 -1.173 -34.663 1.00 95.56 87 LEU A CA 1
ATOM 628 C C . LEU A 1 87 ? 11.758 -0.593 -34.765 1.00 95.56 87 LEU A C 1
ATOM 630 O O . LEU A 1 87 ? 10.912 -0.921 -33.936 1.00 95.56 87 LEU A O 1
ATOM 634 N N . GLY A 1 88 ? 11.480 0.221 -35.783 1.00 96.12 88 GLY A N 1
ATOM 635 C CA . GLY A 1 88 ? 10.157 0.753 -36.084 1.00 96.12 88 GLY A CA 1
ATOM 636 C C . GLY A 1 88 ? 9.135 -0.361 -36.266 1.00 96.12 88 GLY A C 1
ATOM 637 O O . GLY A 1 88 ? 8.170 -0.451 -35.499 1.00 96.12 88 GLY A O 1
ATOM 638 N N . LEU A 1 89 ? 9.406 -1.270 -37.205 1.00 95.25 89 LEU A N 1
ATOM 639 C CA . LEU A 1 89 ? 8.559 -2.432 -37.460 1.00 95.25 89 LEU A CA 1
ATOM 640 C C . LEU A 1 89 ? 8.417 -3.312 -36.212 1.00 95.25 89 LEU A C 1
ATOM 642 O O . LEU A 1 89 ? 7.304 -3.682 -35.833 1.00 95.25 89 LEU A O 1
ATOM 646 N N . PHE A 1 90 ? 9.527 -3.593 -35.527 1.00 94.88 90 PHE A N 1
ATOM 647 C CA . PHE A 1 90 ? 9.535 -4.370 -34.292 1.00 94.88 90 PHE A CA 1
ATOM 648 C C . PHE A 1 90 ? 8.603 -3.761 -33.235 1.00 94.88 90 PHE A C 1
ATOM 650 O O . PHE A 1 90 ? 7.756 -4.463 -32.681 1.00 94.88 90 PHE A O 1
ATOM 657 N N . PHE A 1 91 ? 8.699 -2.451 -32.984 1.00 95.06 91 PHE A N 1
ATOM 658 C CA . PHE A 1 91 ? 7.876 -1.777 -31.980 1.00 95.06 91 PHE A CA 1
ATOM 659 C C . PHE A 1 91 ? 6.392 -1.705 -32.365 1.00 95.06 91 PHE A C 1
ATOM 661 O O . PHE A 1 91 ? 5.544 -1.830 -31.478 1.00 95.06 91 PHE A O 1
ATOM 668 N N . VAL A 1 92 ? 6.058 -1.603 -33.659 1.00 94.19 92 VAL A N 1
ATOM 669 C CA . VAL A 1 92 ? 4.670 -1.752 -34.137 1.00 94.19 92 VAL A CA 1
ATOM 670 C C . VAL A 1 92 ? 4.149 -3.164 -33.847 1.00 94.19 92 VAL A C 1
ATOM 672 O O . VAL A 1 92 ? 3.097 -3.314 -33.217 1.00 94.19 92 VAL A O 1
ATOM 675 N N . VAL A 1 93 ? 4.902 -4.201 -34.226 1.00 92.75 93 VAL A N 1
ATOM 676 C CA . VAL A 1 93 ? 4.499 -5.608 -34.057 1.00 92.75 93 VAL A CA 1
ATOM 677 C C . VAL A 1 93 ? 4.306 -5.963 -32.583 1.00 92.75 93 VAL A C 1
ATOM 679 O O . VAL A 1 93 ? 3.263 -6.510 -32.207 1.00 92.75 93 VAL A O 1
ATOM 682 N N . ILE A 1 94 ? 5.248 -5.612 -31.701 1.00 89.19 94 ILE A N 1
ATOM 683 C CA . ILE A 1 94 ? 5.103 -5.932 -30.270 1.00 89.19 94 ILE A CA 1
ATOM 684 C C . ILE A 1 94 ? 3.971 -5.132 -29.607 1.00 89.19 94 ILE A C 1
ATOM 686 O O . ILE A 1 94 ? 3.359 -5.606 -28.646 1.00 89.19 94 ILE A O 1
ATOM 690 N N . ALA A 1 95 ? 3.662 -3.930 -30.108 1.00 88.62 95 ALA A N 1
ATOM 691 C CA . ALA A 1 95 ? 2.555 -3.122 -29.603 1.00 88.62 95 ALA A CA 1
ATOM 692 C C . ALA A 1 95 ? 1.188 -3.689 -30.005 1.00 88.62 95 ALA A C 1
ATOM 694 O O . ALA A 1 95 ? 0.233 -3.603 -29.223 1.00 88.62 95 ALA A O 1
ATOM 695 N N . MET A 1 96 ? 1.088 -4.259 -31.210 1.00 88.38 96 MET A N 1
ATOM 696 C CA . MET A 1 96 ? -0.123 -4.923 -31.697 1.00 88.38 96 MET A CA 1
ATOM 697 C C . MET A 1 96 ? -0.358 -6.266 -31.001 1.00 88.38 96 MET A C 1
ATOM 699 O O . MET A 1 96 ? -1.492 -6.566 -30.637 1.00 88.38 96 MET A O 1
ATOM 703 N N . THR A 1 97 ? 0.707 -7.029 -30.749 1.00 86.88 97 THR A N 1
ATOM 704 C CA . THR A 1 97 ? 0.640 -8.356 -30.108 1.00 86.88 97 THR A CA 1
ATOM 705 C C . THR A 1 97 ? 0.578 -8.306 -28.577 1.00 86.88 97 THR A C 1
ATOM 707 O O . THR A 1 97 ? 0.164 -9.273 -27.945 1.00 86.88 97 THR A O 1
ATOM 710 N N . GLY A 1 98 ? 0.972 -7.191 -27.950 1.00 79.88 98 GLY A N 1
ATOM 711 C CA . GLY A 1 98 ? 0.999 -7.044 -26.488 1.00 79.88 98 GLY A CA 1
ATOM 712 C C . GLY A 1 98 ? 2.222 -7.671 -25.803 1.00 79.88 98 GLY A C 1
ATOM 713 O O . GLY A 1 98 ? 2.274 -7.712 -24.572 1.00 79.88 98 GLY A O 1
ATOM 714 N N . LEU A 1 99 ? 3.227 -8.100 -26.575 1.00 82.25 99 LEU A N 1
ATOM 715 C CA . LEU A 1 99 ? 4.425 -8.810 -26.100 1.00 82.25 99 LEU A CA 1
ATOM 716 C C . LEU A 1 99 ? 5.432 -7.941 -25.328 1.00 82.25 99 LEU A C 1
ATOM 718 O O . LEU A 1 99 ? 6.394 -8.465 -24.769 1.00 82.25 99 LEU A O 1
ATOM 722 N N . VAL A 1 100 ? 5.208 -6.626 -25.245 1.00 75.75 100 VAL A N 1
ATOM 723 C CA . VAL A 1 100 ? 6.103 -5.668 -24.565 1.00 75.75 100 VAL A CA 1
ATOM 724 C C . VAL A 1 100 ? 6.448 -6.108 -23.135 1.00 75.75 100 VAL A C 1
ATOM 726 O O . VAL A 1 100 ? 7.608 -6.050 -22.736 1.00 75.75 100 VAL A O 1
ATOM 729 N N . LYS A 1 101 ? 5.458 -6.597 -22.371 1.00 67.69 101 LYS A N 1
ATOM 730 C CA . LYS A 1 101 ? 5.666 -7.070 -20.989 1.00 67.69 101 LYS A CA 1
ATOM 731 C C . LYS A 1 101 ? 6.433 -8.390 -20.920 1.00 67.69 101 LYS A C 1
ATOM 733 O O . LYS A 1 101 ? 7.158 -8.616 -19.961 1.00 67.69 101 LYS A O 1
ATOM 738 N N . THR A 1 102 ? 6.266 -9.261 -21.911 1.00 73.44 102 THR A N 1
ATOM 739 C CA . THR A 1 102 ? 6.961 -10.552 -21.969 1.00 73.44 102 THR A CA 1
ATOM 740 C C . THR A 1 102 ? 8.454 -10.330 -22.183 1.00 73.44 102 THR A C 1
ATOM 742 O O . THR A 1 102 ? 9.267 -10.867 -21.441 1.00 73.44 102 THR A O 1
ATOM 745 N N . ILE A 1 103 ? 8.815 -9.461 -23.131 1.00 72.12 103 ILE A N 1
ATOM 746 C CA . ILE A 1 103 ? 10.217 -9.147 -23.439 1.00 72.12 103 ILE A CA 1
ATOM 747 C C . ILE A 1 103 ? 10.911 -8.468 -22.249 1.00 72.12 103 ILE A C 1
ATOM 749 O O . ILE A 1 103 ? 12.061 -8.781 -21.954 1.00 72.12 103 ILE A O 1
ATOM 753 N N . GLU A 1 104 ? 10.209 -7.594 -21.519 1.00 74.56 104 GLU A N 1
ATOM 754 C CA . GLU A 1 104 ? 10.740 -6.982 -20.292 1.00 74.56 104 GLU A CA 1
ATOM 755 C C . GLU A 1 104 ? 11.129 -8.032 -19.236 1.00 74.56 104 GLU A C 1
ATOM 757 O O . GLU A 1 104 ? 12.161 -7.894 -18.583 1.00 74.56 104 GLU A O 1
ATOM 762 N N . ARG A 1 105 ? 10.326 -9.092 -19.070 1.00 72.44 105 ARG A N 1
ATOM 763 C CA . ARG A 1 105 ? 10.592 -10.150 -18.080 1.00 72.44 105 ARG A CA 1
ATOM 764 C C . ARG A 1 105 ? 11.755 -11.056 -18.470 1.00 72.44 105 ARG A C 1
ATOM 766 O O . ARG A 1 105 ? 12.447 -11.554 -17.588 1.00 72.44 105 ARG A O 1
ATOM 773 N N . LEU A 1 106 ? 11.973 -11.255 -19.770 1.00 77.62 106 LEU A N 1
ATOM 774 C CA . LEU A 1 106 ? 13.020 -12.141 -20.285 1.00 77.62 106 LEU A CA 1
ATOM 775 C C . LEU A 1 106 ? 14.436 -11.603 -20.056 1.00 77.62 106 LEU A C 1
ATOM 777 O O . LEU A 1 106 ? 15.374 -12.392 -19.980 1.00 77.62 106 LEU A O 1
ATOM 781 N N . VAL A 1 107 ? 14.607 -10.282 -19.937 1.00 82.31 107 VAL A N 1
ATOM 782 C CA . VAL A 1 107 ? 15.926 -9.656 -19.777 1.00 82.31 107 VAL A CA 1
ATOM 783 C C . VAL A 1 107 ? 16.071 -9.106 -18.354 1.00 82.31 107 VAL A C 1
ATOM 785 O O . VAL A 1 107 ? 15.530 -8.043 -18.041 1.00 82.31 107 VAL A O 1
ATOM 788 N N . PRO A 1 108 ? 16.824 -9.782 -17.462 1.00 84.50 108 PRO A N 1
ATOM 789 C CA . PRO A 1 108 ? 17.002 -9.337 -16.090 1.00 84.50 108 PRO A CA 1
ATOM 790 C C . PRO A 1 108 ? 17.612 -7.940 -16.013 1.00 84.50 108 PRO A C 1
ATOM 792 O O . PRO A 1 108 ? 18.492 -7.571 -16.794 1.00 84.50 108 PRO A O 1
ATOM 795 N N . LYS A 1 109 ? 17.232 -7.189 -14.975 1.00 84.69 109 LYS A N 1
ATOM 796 C CA . LYS A 1 109 ? 17.748 -5.832 -14.734 1.00 84.69 109 LYS A CA 1
ATOM 797 C C . LYS A 1 109 ? 19.281 -5.778 -14.710 1.00 84.69 109 LYS A C 1
ATOM 799 O O . LYS A 1 109 ? 19.845 -4.804 -15.193 1.00 84.69 109 LYS A O 1
ATOM 804 N N . TYR A 1 110 ? 19.953 -6.819 -14.207 1.00 87.81 110 TYR A N 1
ATOM 805 C CA . TYR A 1 110 ? 21.421 -6.907 -14.166 1.00 87.81 110 TYR A CA 1
ATOM 806 C C . TYR A 1 110 ? 22.061 -6.874 -15.559 1.00 87.81 110 TYR A C 1
ATOM 808 O O . TYR A 1 110 ? 23.093 -6.236 -15.743 1.00 87.81 110 TYR A O 1
ATOM 816 N N . VAL A 1 111 ? 21.414 -7.496 -16.549 1.00 88.81 111 VAL A N 1
ATOM 817 C CA . VAL A 1 111 ? 21.872 -7.523 -17.945 1.00 88.81 111 VAL A CA 1
ATOM 818 C C . VAL A 1 111 ? 21.743 -6.136 -18.560 1.00 88.81 111 VAL A C 1
ATOM 820 O O . VAL A 1 111 ? 22.702 -5.615 -19.121 1.00 88.81 111 VAL A O 1
ATOM 823 N N . VAL A 1 112 ? 20.596 -5.482 -18.352 1.00 87.81 112 VAL A N 1
ATOM 824 C CA . VAL A 1 112 ? 20.375 -4.096 -18.792 1.00 87.81 112 VAL A CA 1
ATOM 825 C C . VAL A 1 112 ? 21.402 -3.148 -18.164 1.00 87.81 112 VAL A C 1
ATOM 827 O O . VAL A 1 112 ? 21.958 -2.306 -18.865 1.00 87.81 112 VAL A O 1
ATOM 830 N N . ARG A 1 113 ? 21.703 -3.295 -16.863 1.00 88.12 113 ARG A N 1
ATOM 831 C CA . ARG A 1 113 ? 22.738 -2.489 -16.189 1.00 88.12 113 ARG A CA 1
ATOM 832 C C . ARG A 1 113 ? 24.140 -2.767 -16.725 1.00 88.12 113 ARG A C 1
ATOM 834 O O . ARG A 1 113 ? 24.892 -1.815 -16.895 1.00 88.12 113 ARG A O 1
ATOM 841 N N . GLY A 1 114 ? 24.465 -4.022 -17.034 1.00 89.50 114 GLY A N 1
ATOM 842 C CA . GLY A 1 114 ? 25.749 -4.386 -17.636 1.00 89.50 114 GLY A CA 1
ATOM 843 C C . GLY A 1 114 ? 25.941 -3.764 -19.022 1.00 89.50 114 GLY A C 1
ATOM 844 O O . GLY A 1 114 ? 26.986 -3.185 -19.302 1.00 89.50 114 GLY A O 1
ATOM 845 N N . ILE A 1 115 ? 24.899 -3.784 -19.860 1.00 89.81 115 ILE A N 1
ATOM 846 C CA . ILE A 1 115 ? 24.906 -3.119 -21.174 1.00 89.81 115 ILE A CA 1
ATOM 847 C C . ILE A 1 115 ? 25.064 -1.600 -21.014 1.00 89.81 115 ILE A C 1
ATOM 849 O O . ILE A 1 115 ? 25.884 -0.994 -21.697 1.00 89.81 115 ILE A O 1
ATOM 853 N N . GLN A 1 116 ? 24.324 -0.974 -20.091 1.00 89.06 116 GLN A N 1
ATOM 854 C CA . GLN A 1 116 ? 24.427 0.468 -19.823 1.00 89.06 116 GLN A CA 1
ATOM 855 C C . GLN A 1 116 ? 25.823 0.882 -19.342 1.00 89.06 116 GLN A C 1
ATOM 857 O O . GLN A 1 116 ? 26.350 1.890 -19.812 1.00 89.06 116 GLN A O 1
ATOM 862 N N . LEU A 1 117 ? 26.427 0.095 -18.448 1.00 90.62 117 LEU A N 1
ATOM 863 C CA . LEU A 1 117 ? 27.786 0.328 -17.973 1.00 90.62 117 LEU A CA 1
ATOM 864 C C . LEU A 1 117 ? 28.802 0.179 -19.110 1.00 90.62 117 LEU A C 1
ATOM 866 O O . LEU A 1 117 ? 29.655 1.043 -19.278 1.00 90.62 117 LEU A O 1
ATOM 870 N N . ALA A 1 118 ? 28.675 -0.862 -19.937 1.00 90.88 118 ALA A N 1
ATOM 871 C CA . ALA A 1 118 ? 29.554 -1.067 -21.086 1.00 90.88 118 ALA A CA 1
ATOM 872 C C . ALA A 1 118 ? 29.472 0.071 -22.108 1.00 90.88 118 ALA A C 1
ATOM 874 O O . ALA A 1 118 ? 30.503 0.527 -22.597 1.00 90.88 118 ALA A O 1
ATOM 875 N N . LEU A 1 119 ? 28.260 0.544 -22.418 1.00 87.94 119 LEU A N 1
ATOM 876 C CA . LEU A 1 119 ? 28.043 1.700 -23.292 1.00 87.94 119 LEU A CA 1
ATOM 877 C C . LEU A 1 119 ? 28.723 2.948 -22.727 1.00 87.94 119 LEU A C 1
ATOM 879 O O . LEU A 1 119 ? 29.445 3.629 -23.450 1.00 87.94 119 LEU A O 1
ATOM 883 N N . GLY A 1 120 ? 28.528 3.210 -21.431 1.00 89.50 120 GLY A N 1
ATOM 884 C CA . GLY A 1 120 ? 29.152 4.335 -20.748 1.00 89.50 120 GLY A CA 1
ATOM 885 C C . GLY A 1 120 ? 30.678 4.284 -20.815 1.00 89.50 120 GLY A C 1
ATOM 886 O O . GLY A 1 120 ? 31.306 5.258 -21.224 1.00 89.50 120 GLY A O 1
ATOM 887 N N . VAL A 1 121 ? 31.273 3.126 -20.518 1.00 91.38 121 VAL A N 1
ATOM 888 C CA . VAL A 1 121 ? 32.728 2.921 -20.592 1.00 91.38 121 VAL A CA 1
ATOM 889 C C . VAL A 1 121 ? 33.253 3.079 -22.022 1.00 91.38 121 VAL A C 1
ATOM 891 O O . VAL A 1 121 ? 34.239 3.782 -22.217 1.00 91.38 121 VAL A O 1
ATOM 894 N N . LYS A 1 122 ? 32.596 2.502 -23.039 1.00 88.56 122 LYS A N 1
ATOM 895 C CA . LYS A 1 122 ? 33.019 2.671 -24.444 1.00 88.56 122 LYS A CA 1
ATOM 896 C C . LYS A 1 122 ? 33.007 4.134 -24.881 1.00 88.56 122 LYS A C 1
ATOM 898 O O . LYS A 1 122 ? 33.942 4.574 -25.541 1.00 88.56 122 LYS A O 1
ATOM 903 N N . MET A 1 123 ? 31.981 4.891 -24.492 1.00 87.88 123 MET A N 1
ATOM 904 C CA . MET A 1 123 ? 31.928 6.325 -24.784 1.00 87.88 123 MET A CA 1
ATOM 905 C C . MET A 1 123 ? 33.054 7.092 -24.095 1.00 87.88 123 MET A C 1
ATOM 907 O O . MET A 1 123 ? 33.652 7.957 -24.723 1.00 87.88 123 MET A O 1
ATOM 911 N N . ILE A 1 124 ? 33.377 6.752 -22.843 1.00 92.44 124 ILE A N 1
ATOM 912 C CA . ILE A 1 124 ? 34.502 7.353 -22.116 1.00 92.44 124 ILE A CA 1
ATOM 913 C C . ILE A 1 124 ? 35.829 7.049 -22.825 1.00 92.44 124 ILE A C 1
ATOM 915 O O . ILE A 1 124 ? 36.633 7.957 -22.994 1.00 92.44 124 ILE A O 1
ATOM 919 N N . LEU A 1 125 ? 36.044 5.818 -23.301 1.00 90.75 125 LEU A N 1
ATOM 920 C CA . LEU A 1 125 ? 37.265 5.447 -24.030 1.00 90.75 125 LEU A CA 1
ATOM 921 C C . LEU A 1 125 ? 37.428 6.241 -25.335 1.00 90.75 125 LEU A C 1
ATOM 923 O O . LEU A 1 125 ? 38.498 6.786 -25.600 1.00 90.75 125 LEU A O 1
ATOM 927 N N . VAL A 1 126 ? 36.363 6.358 -26.132 1.00 89.00 126 VAL A N 1
ATOM 928 C CA . VAL A 1 126 ? 36.393 7.158 -27.370 1.00 89.00 126 VAL A CA 1
ATOM 929 C C . VAL A 1 126 ? 36.562 8.646 -27.069 1.00 89.00 126 VAL A C 1
ATOM 931 O O . VAL A 1 126 ? 37.341 9.327 -27.732 1.00 89.00 126 VAL A O 1
ATOM 934 N N . ALA A 1 127 ? 35.904 9.140 -26.021 1.00 91.38 127 ALA A N 1
ATOM 935 C CA . ALA A 1 127 ? 36.083 10.500 -25.541 1.00 91.38 127 ALA A CA 1
ATOM 936 C C . ALA A 1 127 ? 37.533 10.795 -25.143 1.00 91.38 127 ALA A C 1
ATOM 938 O O . ALA A 1 127 ? 38.056 11.848 -25.499 1.00 91.38 127 ALA A O 1
ATOM 939 N N . SER A 1 128 ? 38.192 9.869 -24.437 1.00 91.25 128 SER A N 1
ATOM 940 C CA . SER A 1 128 ? 39.602 10.000 -24.063 1.00 91.25 128 SER A CA 1
ATOM 941 C C . SER A 1 128 ? 40.494 10.133 -25.293 1.00 91.25 128 SER A C 1
ATOM 943 O O . SER A 1 128 ? 41.338 11.024 -25.316 1.00 91.25 128 SER A O 1
ATOM 945 N N . ASN A 1 129 ? 40.266 9.331 -26.337 1.00 90.25 129 ASN A N 1
ATOM 946 C CA . ASN A 1 129 ? 41.021 9.465 -27.584 1.00 90.25 129 ASN A CA 1
ATOM 947 C C . ASN A 1 129 ? 40.873 10.876 -28.165 1.00 90.25 129 ASN A C 1
ATOM 949 O O . ASN A 1 129 ? 41.873 11.535 -28.425 1.00 90.25 129 ASN A O 1
ATOM 953 N N . TYR A 1 130 ? 39.650 11.395 -28.277 1.00 90.75 130 TYR A N 1
ATOM 954 C CA . TYR A 1 130 ? 39.437 12.740 -28.815 1.00 90.75 130 TYR A CA 1
ATOM 955 C C . TYR A 1 130 ? 40.016 13.861 -27.942 1.00 90.75 130 TYR A C 1
ATOM 957 O O . TYR A 1 130 ? 40.520 14.846 -28.476 1.00 90.75 130 TYR A O 1
ATOM 965 N N . ILE A 1 131 ? 39.972 13.724 -26.614 1.00 92.44 131 ILE A N 1
ATOM 966 C CA . ILE A 1 131 ? 40.518 14.720 -25.681 1.00 92.44 131 ILE A CA 1
ATOM 967 C C . ILE A 1 131 ? 42.052 14.750 -25.737 1.00 92.44 131 ILE A C 1
ATOM 969 O O . ILE A 1 131 ? 42.640 15.832 -25.726 1.00 92.44 131 ILE A O 1
ATOM 973 N N . PHE A 1 132 ? 42.703 13.583 -25.804 1.00 88.69 132 PHE A N 1
ATOM 974 C CA . PHE A 1 132 ? 44.156 13.469 -25.641 1.00 88.69 132 PHE A CA 1
ATOM 975 C C . PHE A 1 132 ? 44.958 13.430 -26.950 1.00 88.69 132 PHE A C 1
ATOM 977 O O . PHE A 1 132 ? 46.159 13.673 -26.907 1.00 88.69 132 PHE A O 1
ATOM 984 N N . GLN A 1 133 ? 44.335 13.210 -28.112 1.00 82.44 133 GLN A N 1
ATOM 985 C CA . GLN A 1 133 ? 45.023 13.132 -29.416 1.00 82.44 133 GLN A CA 1
ATOM 986 C C . GLN A 1 133 ? 45.559 14.489 -29.942 1.00 82.44 133 GLN A C 1
ATOM 988 O O . GLN A 1 133 ? 46.210 14.532 -30.983 1.00 82.44 133 GLN A O 1
ATOM 993 N N . GLY A 1 134 ? 45.295 15.602 -29.244 1.00 77.50 134 GLY A N 1
ATOM 994 C CA . GLY A 1 134 ? 45.666 16.963 -29.655 1.00 77.50 134 GLY A CA 1
ATOM 995 C C . GLY A 1 134 ? 46.916 17.552 -28.984 1.00 77.50 134 GLY A C 1
ATOM 996 O O . GLY A 1 134 ? 47.599 16.914 -28.190 1.00 77.50 134 GLY A O 1
ATOM 997 N N . SER A 1 135 ? 47.195 18.820 -29.299 1.00 87.50 135 SER A N 1
ATOM 998 C CA . SER A 1 135 ? 48.268 19.611 -28.681 1.00 87.50 135 SER A CA 1
ATOM 999 C C . SER A 1 135 ? 47.945 20.005 -27.231 1.00 87.50 135 SER A C 1
ATOM 1001 O O . SER A 1 135 ? 46.797 19.925 -26.792 1.00 87.50 135 SER A O 1
ATOM 1003 N N . ILE A 1 136 ? 48.938 20.535 -26.504 1.00 86.62 136 ILE A N 1
ATOM 1004 C CA . ILE A 1 136 ? 48.767 21.065 -25.135 1.00 86.62 136 ILE A CA 1
ATOM 1005 C C . ILE A 1 136 ? 47.604 22.075 -25.061 1.00 86.62 136 ILE A C 1
ATOM 1007 O O . ILE A 1 136 ? 46.813 22.042 -24.121 1.00 86.62 136 ILE A O 1
ATOM 1011 N N . GLY A 1 137 ? 47.431 22.926 -26.081 1.00 84.94 137 GLY A N 1
ATOM 1012 C CA . GLY A 1 137 ? 46.292 23.853 -26.161 1.00 84.94 137 GLY A CA 1
ATOM 1013 C C . GLY A 1 137 ? 44.930 23.147 -26.260 1.00 84.94 137 GLY A C 1
ATOM 1014 O O . GLY A 1 137 ? 43.944 23.593 -25.667 1.00 84.94 137 GLY A O 1
ATOM 1015 N N . GLY A 1 138 ? 44.870 22.000 -26.941 1.00 85.69 138 GLY A N 1
ATOM 1016 C CA . GLY A 1 138 ? 43.694 21.124 -26.968 1.00 85.69 138 GLY A CA 1
ATOM 1017 C C . GLY A 1 138 ? 43.372 20.532 -25.592 1.00 85.69 138 GLY A C 1
ATOM 1018 O O . GLY A 1 138 ? 42.211 20.478 -25.183 1.00 85.69 138 GLY A O 1
ATOM 1019 N N . TRP A 1 139 ? 44.384 20.153 -24.814 1.00 90.19 139 TRP A N 1
ATOM 1020 C CA . TRP A 1 139 ? 44.170 19.646 -23.454 1.00 90.19 139 TRP A CA 1
ATOM 1021 C C . TRP A 1 139 ? 43.657 20.738 -22.512 1.00 90.19 139 TRP A C 1
ATOM 1023 O O . TRP A 1 139 ? 42.712 20.500 -21.760 1.00 90.19 139 TRP A O 1
ATOM 1033 N N . VAL A 1 140 ? 44.206 21.955 -22.605 1.00 89.31 140 VAL A N 1
ATOM 1034 C CA . VAL A 1 140 ? 43.747 23.112 -21.816 1.00 89.31 140 VAL A CA 1
ATOM 1035 C C . VAL A 1 140 ? 42.288 23.447 -22.129 1.00 89.31 140 VAL A C 1
ATOM 1037 O O . VAL A 1 140 ? 41.473 23.570 -21.216 1.00 89.31 140 VAL A O 1
ATOM 1040 N N . THR A 1 141 ? 41.923 23.533 -23.411 1.00 89.12 141 THR A N 1
ATOM 1041 C CA . THR A 1 141 ? 40.528 23.803 -23.808 1.00 89.12 141 THR A CA 1
ATOM 1042 C C . THR A 1 141 ? 39.572 22.694 -23.361 1.00 89.12 141 THR A C 1
ATOM 1044 O O . THR A 1 141 ? 38.457 22.987 -22.928 1.00 89.12 141 THR A O 1
ATOM 1047 N N . SER A 1 142 ? 40.021 21.435 -23.356 1.00 91.62 142 SER A N 1
ATOM 1048 C CA . SER A 1 142 ? 39.251 20.310 -22.808 1.00 91.62 142 SER A CA 1
ATOM 1049 C C . SER A 1 142 ? 39.065 20.417 -21.293 1.00 91.62 142 SER A C 1
ATOM 1051 O O . SER A 1 142 ? 37.958 20.214 -20.803 1.00 91.62 142 SER A O 1
ATOM 1053 N N . ALA A 1 143 ? 40.110 20.777 -20.542 1.00 91.25 143 ALA A N 1
ATOM 1054 C CA . ALA A 1 143 ? 40.036 20.956 -19.091 1.00 91.25 143 ALA A CA 1
ATOM 1055 C C . ALA A 1 143 ? 39.078 22.094 -18.699 1.00 91.25 143 ALA A C 1
ATOM 1057 O O . ALA A 1 143 ? 38.272 21.942 -17.776 1.00 91.25 143 ALA A O 1
ATOM 1058 N N . VAL A 1 144 ? 39.105 23.207 -19.440 1.00 90.94 144 VAL A N 1
ATOM 1059 C CA . VAL A 1 144 ? 38.144 24.310 -19.275 1.00 90.94 144 VAL A CA 1
ATOM 1060 C C . VAL A 1 144 ? 36.721 23.834 -19.571 1.00 90.94 144 VAL A C 1
ATOM 1062 O O . VAL A 1 144 ? 35.822 24.055 -18.761 1.00 90.94 144 VAL A O 1
ATOM 1065 N N . ALA A 1 145 ? 36.508 23.126 -20.682 1.00 90.56 145 ALA A N 1
ATOM 1066 C CA . ALA A 1 145 ? 35.197 22.593 -21.042 1.00 90.56 145 ALA A CA 1
ATOM 1067 C C . ALA A 1 145 ? 34.654 21.601 -19.995 1.00 90.56 145 ALA A C 1
ATOM 1069 O O . ALA A 1 145 ? 33.491 21.701 -19.604 1.00 90.56 145 ALA A O 1
ATOM 1070 N N . ILE A 1 146 ? 35.493 20.695 -19.480 1.00 92.56 146 ILE A N 1
ATOM 1071 C CA . ILE A 1 146 ? 35.138 19.777 -18.384 1.00 92.56 146 ILE A CA 1
ATOM 1072 C C . ILE A 1 146 ? 34.757 20.566 -17.128 1.00 92.56 146 ILE A C 1
ATOM 1074 O O . ILE A 1 146 ? 33.743 20.264 -16.502 1.00 92.56 146 ILE A O 1
ATOM 1078 N N . SER A 1 147 ? 35.520 21.605 -16.784 1.00 90.06 147 SER A N 1
ATOM 1079 C CA . SER A 1 147 ? 35.239 22.454 -15.620 1.00 90.06 147 SER A CA 1
ATOM 1080 C C . SER A 1 147 ? 33.883 23.149 -15.745 1.00 90.06 147 SER A C 1
ATOM 1082 O O . SER A 1 147 ? 33.100 23.137 -14.798 1.00 90.06 147 SER A O 1
ATOM 1084 N N . ILE A 1 148 ? 33.554 23.680 -16.929 1.00 88.50 148 ILE A N 1
ATOM 1085 C CA . ILE A 1 148 ? 32.234 24.264 -17.216 1.00 88.50 148 ILE A CA 1
ATOM 1086 C C . ILE A 1 148 ? 31.132 23.214 -17.034 1.00 88.50 148 ILE A C 1
ATOM 1088 O O . ILE A 1 148 ? 30.121 23.483 -16.384 1.00 88.50 148 ILE A O 1
ATOM 1092 N N . VAL A 1 149 ? 31.319 22.004 -17.569 1.00 85.81 149 VAL A N 1
ATOM 1093 C CA . VAL A 1 149 ? 30.321 20.933 -17.445 1.00 85.81 149 VAL A CA 1
ATOM 1094 C C . VAL A 1 149 ? 30.099 20.531 -15.987 1.00 85.81 149 VAL A C 1
ATOM 1096 O O . VAL A 1 149 ? 28.946 20.378 -15.587 1.00 85.81 149 VAL A O 1
ATOM 1099 N N . LEU A 1 150 ? 31.162 20.407 -15.189 1.00 86.88 150 LEU A N 1
ATOM 1100 C CA . LEU A 1 150 ? 31.076 20.055 -13.768 1.00 86.88 150 LEU A CA 1
ATOM 1101 C C . LEU A 1 150 ? 30.423 21.164 -12.933 1.00 86.88 150 LEU A C 1
ATOM 1103 O O . LEU A 1 150 ? 29.520 20.878 -12.150 1.00 86.88 150 LEU A O 1
ATOM 1107 N N . LEU A 1 151 ? 30.822 22.425 -13.133 1.00 87.69 151 LEU A N 1
ATOM 1108 C CA . LEU A 1 151 ? 30.262 23.578 -12.413 1.00 87.69 151 LEU A CA 1
ATOM 1109 C C . LEU A 1 151 ? 28.758 23.747 -12.663 1.00 87.69 151 LEU A C 1
ATOM 1111 O O . LEU A 1 151 ? 28.018 24.153 -11.769 1.00 87.69 151 LEU A O 1
ATOM 1115 N N . PHE A 1 152 ? 28.298 23.419 -13.872 1.00 83.38 152 PHE A N 1
ATOM 1116 C CA . PHE A 1 152 ? 26.899 23.561 -14.270 1.00 83.38 152 PHE A CA 1
ATOM 1117 C C . PHE A 1 152 ? 26.129 22.234 -14.298 1.00 83.38 152 PHE A C 1
ATOM 1119 O O . PHE A 1 152 ? 24.983 22.217 -14.747 1.00 83.38 152 PHE A O 1
ATOM 1126 N N . TYR A 1 153 ? 26.707 21.140 -13.788 1.00 75.94 153 TYR A N 1
ATOM 1127 C CA . TYR A 1 153 ? 26.094 19.808 -13.825 1.00 75.94 153 TYR A CA 1
ATOM 1128 C C . TYR A 1 153 ? 24.718 19.771 -13.147 1.00 75.94 153 TYR A C 1
ATOM 1130 O O . TYR A 1 153 ? 23.735 19.319 -13.736 1.00 75.94 153 TYR A O 1
ATOM 1138 N N . ASP A 1 154 ? 24.636 20.320 -11.933 1.00 69.19 154 ASP A N 1
ATOM 1139 C CA . ASP A 1 154 ? 23.406 20.379 -11.134 1.00 69.19 154 ASP A CA 1
ATOM 1140 C C . ASP A 1 154 ? 22.622 21.688 -11.331 1.00 69.19 154 ASP A C 1
ATOM 1142 O O . ASP A 1 154 ? 21.630 21.946 -10.636 1.00 69.19 154 ASP A O 1
ATOM 1146 N N . SER A 1 155 ? 23.035 22.531 -12.288 1.00 77.00 155 SER A N 1
ATOM 1147 C CA . SER A 1 155 ? 22.371 23.807 -12.541 1.00 77.00 155 SER A CA 1
ATOM 1148 C C . SER A 1 155 ? 20.919 23.584 -12.949 1.00 77.00 155 SER A C 1
ATOM 1150 O O . SER A 1 155 ? 20.594 22.951 -13.953 1.00 77.00 155 SER A O 1
ATOM 1152 N N . ARG A 1 156 ? 20.010 24.167 -12.165 1.00 64.06 156 ARG A N 1
ATOM 1153 C CA . ARG A 1 156 ? 18.565 24.119 -12.425 1.00 64.06 156 ARG A CA 1
ATOM 1154 C C . ARG A 1 156 ? 18.104 25.156 -13.453 1.00 64.06 156 ARG A C 1
ATOM 1156 O O . ARG A 1 156 ? 16.919 25.190 -13.763 1.00 64.06 156 ARG A O 1
ATOM 1163 N N . ARG A 1 157 ? 19.005 26.020 -13.945 1.00 72.81 157 ARG A N 1
ATOM 1164 C CA . ARG A 1 157 ? 18.671 27.143 -14.843 1.00 72.81 157 ARG A CA 1
ATOM 1165 C C . ARG A 1 157 ? 19.219 26.985 -16.257 1.00 72.81 157 ARG A C 1
ATOM 1167 O O . ARG A 1 157 ? 18.527 27.361 -17.194 1.00 72.81 157 ARG A O 1
ATOM 1174 N N . ILE A 1 158 ? 20.436 26.463 -16.414 1.00 73.50 158 ILE A N 1
ATOM 1175 C CA . ILE A 1 158 ? 21.128 26.408 -17.710 1.00 73.50 158 ILE A CA 1
ATOM 1176 C C . ILE A 1 158 ? 21.732 25.011 -17.893 1.00 73.50 158 ILE A C 1
ATOM 1178 O O . ILE A 1 158 ? 22.599 24.642 -17.100 1.00 73.50 158 ILE A O 1
ATOM 1182 N N . PRO A 1 159 ? 21.313 24.238 -18.914 1.00 76.94 159 PRO A N 1
ATOM 1183 C CA . PRO A 1 159 ? 21.975 22.989 -19.279 1.00 76.94 159 PRO A CA 1
ATOM 1184 C C . PRO A 1 159 ? 23.437 23.231 -19.674 1.00 76.94 159 PRO A C 1
ATOM 1186 O O . PRO A 1 159 ? 23.722 24.053 -20.547 1.00 76.94 159 PRO A O 1
ATOM 1189 N N . SER A 1 160 ? 24.363 22.486 -19.070 1.00 80.44 160 SER A N 1
ATOM 1190 C CA . SER A 1 160 ? 25.803 22.606 -19.336 1.00 80.44 160 SER A CA 1
ATOM 1191 C C . SER A 1 160 ? 26.164 22.397 -20.810 1.00 80.44 160 SER A C 1
ATOM 1193 O O . SER A 1 160 ? 27.062 23.065 -21.318 1.00 80.44 160 SER A O 1
ATOM 1195 N N . SER A 1 161 ? 25.433 21.532 -21.524 1.00 80.06 161 SER A N 1
ATOM 1196 C CA . SER A 1 161 ? 25.680 21.273 -22.945 1.00 80.06 161 SER A CA 1
ATOM 1197 C C . SER A 1 161 ? 25.385 22.480 -23.838 1.00 80.06 161 SER A C 1
ATOM 1199 O O . SER A 1 161 ? 26.145 22.755 -24.763 1.00 80.06 161 SER A O 1
ATOM 1201 N N . LEU A 1 162 ? 24.322 23.231 -23.534 1.00 83.00 162 LEU A N 1
ATOM 1202 C CA . LEU A 1 162 ? 23.975 24.472 -24.229 1.00 83.00 162 LEU A CA 1
ATOM 1203 C C . LEU A 1 162 ? 24.993 25.573 -23.954 1.00 83.00 162 LEU A C 1
ATOM 1205 O O . LEU A 1 162 ? 25.385 26.287 -24.874 1.00 83.00 162 LEU A O 1
ATOM 1209 N N . LEU A 1 163 ? 25.434 25.696 -22.701 1.00 85.31 163 LEU A N 1
ATOM 1210 C CA . LEU A 1 163 ? 26.454 26.668 -22.323 1.00 85.31 163 LEU A CA 1
ATOM 1211 C C . LEU A 1 163 ? 27.764 26.392 -23.068 1.00 85.31 163 LEU A C 1
ATOM 1213 O O . LEU A 1 163 ? 28.319 27.300 -23.680 1.00 85.31 163 LEU A O 1
ATOM 1217 N N . LEU A 1 164 ? 28.215 25.134 -23.079 1.00 85.69 164 LEU A N 1
ATOM 1218 C CA . LEU A 1 164 ? 29.435 24.736 -23.776 1.00 85.69 164 LEU A CA 1
ATOM 1219 C C . LEU A 1 164 ? 29.341 24.994 -25.288 1.00 85.69 164 LEU A C 1
ATOM 1221 O O . LEU A 1 164 ? 30.256 25.581 -25.860 1.00 85.69 164 LEU A O 1
ATOM 1225 N N . LEU A 1 165 ? 28.220 24.631 -25.922 1.00 84.69 165 LEU A N 1
ATOM 1226 C CA . LEU A 1 165 ? 27.994 24.891 -27.347 1.00 84.69 165 LEU A CA 1
ATOM 1227 C C . LEU A 1 165 ? 27.991 26.398 -27.659 1.00 84.69 165 LEU A C 1
ATOM 1229 O O . LEU A 1 165 ? 28.560 26.821 -28.661 1.00 84.69 165 LEU A O 1
ATOM 1233 N N . SER A 1 166 ? 27.400 27.210 -26.776 1.00 84.25 166 SER A N 1
ATOM 1234 C CA . SER A 1 166 ? 27.355 28.671 -26.920 1.00 84.25 166 SER A CA 1
ATOM 1235 C C . SER A 1 166 ? 28.747 29.288 -26.824 1.00 84.25 166 SER A C 1
ATOM 1237 O O . SER A 1 166 ? 29.101 30.120 -27.652 1.00 84.25 166 SER A O 1
ATOM 1239 N N . VAL A 1 167 ? 29.563 28.853 -25.856 1.00 84.81 167 VAL A N 1
ATOM 1240 C CA . VAL A 1 167 ? 30.948 29.325 -25.696 1.00 84.81 167 VAL A CA 1
ATOM 1241 C C . VAL A 1 167 ? 31.780 28.977 -26.927 1.00 84.81 167 VAL A C 1
ATOM 1243 O O . VAL A 1 167 ? 32.447 29.848 -27.478 1.00 84.81 167 VAL A O 1
ATOM 1246 N N . VAL A 1 168 ? 31.700 27.732 -27.403 1.00 83.00 168 VAL A N 1
ATOM 1247 C CA . VAL A 1 168 ? 32.412 27.300 -28.615 1.00 83.00 168 VAL A CA 1
ATOM 1248 C C . VAL A 1 168 ? 31.953 28.097 -29.832 1.00 83.00 168 VAL A C 1
ATOM 1250 O O . VAL A 1 168 ? 32.785 28.511 -30.636 1.00 83.00 168 VAL A O 1
ATOM 1253 N N . GLY A 1 169 ? 30.650 28.351 -29.958 1.00 80.69 169 GLY A N 1
ATOM 1254 C CA . GLY A 1 169 ? 30.117 29.132 -31.066 1.00 80.69 169 GLY A CA 1
ATOM 1255 C C . GLY A 1 169 ? 30.599 30.578 -31.057 1.00 80.69 169 GLY A C 1
ATOM 1256 O O . GLY A 1 169 ? 31.093 31.057 -32.072 1.00 80.69 169 GLY A O 1
ATOM 1257 N N . ILE A 1 170 ? 30.551 31.242 -29.900 1.00 81.62 170 ILE A N 1
ATOM 1258 C CA . ILE A 1 170 ? 31.045 32.614 -29.730 1.00 81.62 170 ILE A CA 1
ATOM 1259 C C . ILE A 1 170 ? 32.533 32.701 -30.095 1.00 81.62 170 ILE A C 1
ATOM 1261 O O . ILE A 1 170 ? 32.923 33.568 -30.870 1.00 81.62 170 ILE A O 1
ATOM 1265 N N . LEU A 1 171 ? 33.359 31.771 -29.603 1.00 78.44 171 LEU A N 1
ATOM 1266 C CA . LEU A 1 171 ? 34.798 31.751 -29.890 1.00 78.44 171 LEU A CA 1
ATOM 1267 C C . LEU A 1 171 ? 35.117 31.543 -31.379 1.00 78.44 171 LEU A C 1
ATOM 1269 O O . LEU A 1 171 ? 36.122 32.060 -31.864 1.00 78.44 171 LEU A O 1
ATOM 1273 N N . ASN A 1 172 ? 34.274 30.808 -32.107 1.00 72.81 172 ASN A N 1
ATOM 1274 C CA . ASN A 1 172 ? 34.459 30.567 -33.538 1.00 72.81 172 ASN A CA 1
ATOM 1275 C C . ASN A 1 172 ? 33.922 31.701 -34.425 1.00 72.81 172 ASN A C 1
ATOM 1277 O O . ASN A 1 172 ? 34.483 31.922 -35.496 1.00 72.81 172 ASN A O 1
ATOM 1281 N N . ILE A 1 173 ? 32.895 32.434 -33.978 1.00 70.44 173 ILE A N 1
ATOM 1282 C CA . ILE A 1 173 ? 32.272 33.560 -34.701 1.00 70.44 173 ILE A CA 1
ATOM 1283 C C . ILE A 1 173 ? 33.217 34.766 -34.841 1.00 70.44 173 ILE A C 1
ATOM 1285 O O . ILE A 1 173 ? 33.124 35.505 -35.816 1.00 70.44 173 ILE A O 1
ATOM 1289 N N . PHE A 1 174 ? 34.171 34.954 -33.922 1.00 68.94 174 PHE A N 1
ATOM 1290 C CA . PHE A 1 174 ? 35.146 36.055 -33.993 1.00 68.94 174 PHE A CA 1
ATOM 1291 C C . PHE A 1 174 ? 36.245 35.874 -35.056 1.00 68.94 174 PHE A C 1
ATOM 1293 O O . PHE A 1 174 ? 37.104 36.742 -35.204 1.00 68.94 174 PHE A O 1
ATOM 1300 N N . ARG A 1 175 ? 36.232 34.772 -35.817 1.00 77.12 175 ARG A N 1
ATOM 1301 C CA . ARG A 1 175 ? 37.116 34.561 -36.972 1.00 77.12 175 ARG A CA 1
ATOM 1302 C C . ARG A 1 175 ? 36.332 34.843 -38.256 1.00 77.12 175 ARG A C 1
ATOM 1304 O O . ARG A 1 175 ? 35.396 34.114 -38.564 1.00 77.12 175 ARG A O 1
ATOM 1311 N N . LEU A 1 176 ? 36.719 35.883 -39.002 1.00 70.06 176 LEU A N 1
ATOM 1312 C CA . LEU A 1 176 ? 36.018 36.342 -40.217 1.00 70.06 176 LEU A CA 1
ATOM 1313 C C . LEU A 1 176 ? 35.775 35.220 -41.245 1.00 70.06 176 LEU A C 1
ATOM 1315 O O . LEU A 1 176 ? 34.681 35.133 -41.792 1.00 70.06 176 LEU A O 1
ATOM 1319 N N . GLU A 1 177 ? 36.744 34.326 -41.447 1.00 75.25 177 GLU A N 1
ATOM 1320 C CA . GLU A 1 177 ? 36.628 33.175 -42.361 1.00 75.25 177 GLU A CA 1
ATOM 1321 C C . GLU A 1 177 ? 35.513 32.198 -41.947 1.00 75.25 177 GLU A C 1
ATOM 1323 O O . GLU A 1 177 ? 34.724 31.752 -42.778 1.00 75.25 177 GLU A O 1
ATOM 1328 N N . ASN A 1 178 ? 35.376 31.929 -40.645 1.00 78.12 178 ASN A N 1
ATOM 1329 C CA . ASN A 1 178 ? 34.316 31.070 -40.113 1.00 78.12 178 ASN A CA 1
ATOM 1330 C C . ASN A 1 178 ? 32.940 31.731 -40.225 1.00 78.12 178 ASN A C 1
ATOM 1332 O O . ASN A 1 178 ? 31.938 31.044 -40.408 1.00 78.12 178 ASN A O 1
ATOM 1336 N N . LEU A 1 179 ? 32.879 33.059 -40.097 1.00 75.56 179 LEU A N 1
ATOM 1337 C CA . LEU A 1 179 ? 31.635 33.807 -40.236 1.00 75.56 179 LEU A CA 1
ATOM 1338 C C . LEU A 1 179 ? 31.096 33.681 -41.667 1.00 75.56 179 LEU A C 1
ATOM 1340 O O . LEU A 1 179 ? 29.927 33.352 -41.850 1.00 75.56 179 LEU A O 1
ATOM 1344 N N . VAL A 1 180 ? 31.959 33.872 -42.670 1.00 78.00 180 VAL A N 1
ATOM 1345 C CA . VAL A 1 180 ? 31.608 33.693 -44.089 1.00 78.00 180 VAL A CA 1
ATOM 1346 C C . VAL A 1 180 ? 31.149 32.256 -44.355 1.00 78.00 180 VAL A C 1
ATOM 1348 O O . VAL A 1 180 ? 30.068 32.060 -44.905 1.00 78.00 180 VAL A O 1
ATOM 1351 N N . PHE A 1 181 ? 31.886 31.260 -43.854 1.00 76.81 181 PHE A N 1
ATOM 1352 C CA . PHE A 1 181 ? 31.537 29.839 -43.982 1.00 76.81 181 PHE A CA 1
ATOM 1353 C C . PHE A 1 181 ? 30.173 29.470 -43.357 1.00 76.81 181 PHE A C 1
ATOM 1355 O O . PHE A 1 181 ? 29.469 28.576 -43.834 1.00 76.81 181 PHE A O 1
ATOM 1362 N N . LEU A 1 182 ? 29.767 30.165 -42.288 1.00 78.00 182 LEU A N 1
ATOM 1363 C CA . LEU A 1 182 ? 28.440 30.010 -41.684 1.00 78.00 182 LEU A CA 1
ATOM 1364 C C . LEU A 1 182 ? 27.342 30.675 -42.526 1.00 78.00 182 LEU A C 1
ATOM 1366 O O . LEU A 1 182 ? 26.273 30.086 -42.694 1.00 78.00 182 LEU A O 1
ATOM 1370 N N . PHE A 1 183 ? 27.598 31.872 -43.064 1.00 80.94 183 PHE A N 1
ATOM 1371 C CA . PHE A 1 183 ? 26.650 32.596 -43.919 1.00 80.94 183 PHE A CA 1
ATOM 1372 C C . PHE A 1 183 ? 26.396 31.881 -45.253 1.00 80.94 183 PHE A C 1
ATOM 1374 O O . PHE A 1 183 ? 25.253 31.847 -45.704 1.00 80.94 183 PHE A O 1
ATOM 1381 N N . GLU A 1 184 ? 27.409 31.244 -45.846 1.00 80.75 184 GLU A N 1
ATOM 1382 C CA . GLU A 1 184 ? 27.253 30.422 -47.060 1.00 80.75 184 GLU A CA 1
ATOM 1383 C C . GLU A 1 184 ? 26.297 29.233 -46.859 1.00 80.75 184 GLU A C 1
ATOM 1385 O O . GLU A 1 184 ? 25.625 28.796 -47.794 1.00 80.75 184 GLU A O 1
ATOM 1390 N N . GLY A 1 185 ? 26.183 28.734 -45.625 1.00 79.19 185 GLY A N 1
ATOM 1391 C CA . GLY A 1 185 ? 25.266 27.657 -45.259 1.00 79.19 185 GLY A CA 1
ATOM 1392 C C . GLY A 1 185 ? 23.818 28.099 -44.998 1.00 79.19 185 GLY A C 1
ATOM 1393 O O . GLY A 1 185 ? 22.975 27.244 -44.708 1.00 79.19 185 GLY A O 1
ATOM 1394 N N . LEU A 1 186 ? 23.503 29.401 -45.058 1.00 85.00 186 LEU A N 1
ATOM 1395 C CA . LEU A 1 186 ? 22.144 29.926 -44.868 1.00 85.00 186 LEU A CA 1
ATOM 1396 C C . LEU A 1 186 ? 21.312 29.749 -46.138 1.00 85.00 186 LEU A C 1
ATOM 1398 O O . LEU A 1 186 ? 21.071 30.689 -46.897 1.00 85.00 186 LEU A O 1
ATOM 1402 N N . ARG A 1 187 ? 20.853 28.523 -46.370 1.00 87.88 187 ARG A N 1
ATOM 1403 C CA . ARG A 1 187 ? 19.991 28.203 -47.504 1.00 87.88 187 ARG A CA 1
ATOM 1404 C C . ARG A 1 187 ? 18.929 27.187 -47.144 1.00 87.88 187 ARG A C 1
ATOM 1406 O O . ARG A 1 187 ? 19.124 26.321 -46.291 1.00 87.88 187 ARG A O 1
ATOM 1413 N N . PHE A 1 188 ? 17.815 27.273 -47.863 1.00 92.31 188 PHE A N 1
ATOM 1414 C CA . PHE A 1 188 ? 16.775 26.265 -47.778 1.00 92.31 188 PHE A CA 1
ATOM 1415 C C . PHE A 1 188 ? 17.301 24.920 -48.297 1.00 92.31 188 PHE A C 1
ATOM 1417 O O . PHE A 1 188 ? 17.740 24.825 -49.441 1.00 92.31 188 PHE A O 1
ATOM 1424 N N . SER A 1 189 ? 17.254 23.892 -47.453 1.00 91.06 189 SER A N 1
ATOM 1425 C CA . SER A 1 189 ? 17.740 22.544 -47.746 1.00 91.06 189 SER A CA 1
ATOM 1426 C C . SER A 1 189 ? 16.708 21.507 -47.321 1.00 91.06 189 SER A C 1
ATOM 1428 O O . SER A 1 189 ? 16.182 21.554 -46.210 1.00 91.06 189 SER A O 1
ATOM 1430 N N . LEU A 1 190 ? 16.432 20.541 -48.195 1.00 93.88 190 LEU A N 1
ATOM 1431 C CA . LEU A 1 190 ? 15.532 19.434 -47.881 1.00 93.88 190 LEU A CA 1
ATOM 1432 C C . LEU A 1 190 ? 16.280 18.273 -47.201 1.00 93.88 190 LEU A C 1
ATOM 1434 O O . LEU A 1 190 ? 17.475 18.086 -47.449 1.00 93.88 190 LEU A O 1
ATOM 1438 N N . PRO A 1 191 ? 15.595 17.472 -46.361 1.00 94.25 191 PRO A N 1
ATOM 1439 C CA . PRO A 1 191 ? 16.151 16.243 -45.804 1.00 94.25 191 PRO A CA 1
ATOM 1440 C C . PRO A 1 191 ? 16.670 15.304 -46.898 1.00 94.25 191 PRO A C 1
ATOM 1442 O O . PRO A 1 191 ? 16.002 15.079 -47.909 1.00 94.25 191 PRO A O 1
ATOM 1445 N N . LYS A 1 192 ? 17.853 14.730 -46.676 1.00 91.00 192 LYS A N 1
ATOM 1446 C CA . LYS A 1 192 ? 18.463 13.759 -47.580 1.00 91.00 192 LYS A CA 1
ATOM 1447 C C . LYS A 1 192 ? 17.825 12.398 -47.338 1.00 91.00 192 LYS A C 1
ATOM 1449 O O . LYS A 1 192 ? 17.838 11.895 -46.215 1.00 91.00 192 LYS A O 1
ATOM 1454 N N . MET A 1 193 ? 17.298 11.792 -48.395 1.00 93.00 193 MET A N 1
ATOM 1455 C CA . MET A 1 193 ? 16.799 10.427 -48.307 1.00 93.00 193 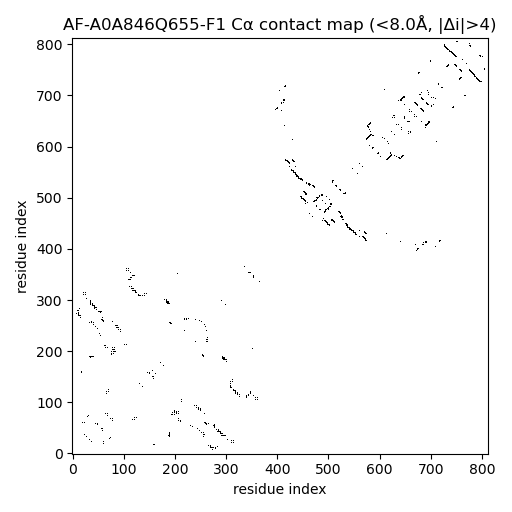MET A CA 1
ATOM 1456 C C . MET A 1 193 ? 17.949 9.429 -48.165 1.00 93.00 193 MET A C 1
ATOM 1458 O O . MET A 1 193 ? 19.000 9.588 -48.788 1.00 93.00 193 MET A O 1
ATOM 1462 N N . LEU A 1 194 ? 17.730 8.409 -47.341 1.00 92.25 194 LEU A N 1
ATOM 1463 C CA . LEU A 1 194 ? 18.616 7.261 -47.192 1.00 92.25 194 LEU A CA 1
ATOM 1464 C C . LEU A 1 194 ? 17.849 6.007 -47.599 1.00 92.25 194 LEU A C 1
ATOM 1466 O O . LEU A 1 194 ? 16.724 5.797 -47.146 1.00 92.25 194 LEU A O 1
ATOM 1470 N N . ASP A 1 195 ? 18.486 5.180 -48.421 1.00 89.62 195 ASP A N 1
ATOM 1471 C CA . ASP A 1 195 ? 17.970 3.880 -48.844 1.00 89.62 195 ASP A CA 1
ATOM 1472 C C . ASP A 1 195 ? 18.950 2.793 -48.380 1.00 89.62 195 ASP A C 1
ATOM 1474 O O . ASP A 1 195 ? 19.913 2.476 -49.084 1.00 89.62 195 ASP A O 1
ATOM 1478 N N . PRO A 1 196 ? 18.822 2.322 -47.126 1.00 90.94 196 PRO A N 1
ATOM 1479 C CA . PRO A 1 196 ? 19.774 1.381 -46.565 1.00 90.94 196 PRO A CA 1
ATOM 1480 C C . PRO A 1 196 ? 19.600 -0.000 -47.202 1.00 90.94 196 PRO A C 1
ATOM 1482 O O . PRO A 1 196 ? 18.509 -0.569 -47.203 1.00 90.94 196 PRO A O 1
ATOM 1485 N N . ASP A 1 197 ? 20.696 -0.577 -47.693 1.00 92.88 197 ASP A N 1
ATOM 1486 C CA . ASP A 1 197 ? 20.683 -1.925 -48.251 1.00 92.88 197 ASP A CA 1
ATOM 1487 C C . ASP A 1 197 ? 20.410 -2.990 -47.169 1.00 92.88 197 ASP A C 1
ATOM 1489 O O . ASP A 1 197 ? 20.601 -2.777 -45.966 1.00 92.88 197 ASP A O 1
ATOM 1493 N N . VAL A 1 198 ? 19.993 -4.184 -47.598 1.00 93.00 198 VAL A N 1
ATOM 1494 C CA . VAL A 1 198 ? 19.613 -5.287 -46.696 1.00 93.00 198 VAL A CA 1
ATOM 1495 C C . VAL A 1 198 ? 20.749 -5.690 -45.747 1.00 93.00 198 VAL A C 1
ATOM 1497 O O . VAL A 1 198 ? 20.487 -6.027 -44.589 1.00 93.00 198 VAL A O 1
ATOM 1500 N N . SER A 1 199 ? 22.008 -5.634 -46.194 1.00 92.88 199 SER A N 1
ATOM 1501 C CA . SER A 1 199 ? 23.166 -5.957 -45.354 1.00 92.88 199 SER A CA 1
ATOM 1502 C C . SER A 1 199 ? 23.361 -4.898 -44.273 1.00 92.88 199 SER A C 1
ATOM 1504 O O . SER A 1 199 ? 23.499 -5.242 -43.095 1.00 92.88 199 SER A O 1
ATOM 1506 N N . SER A 1 200 ? 23.292 -3.615 -44.637 1.00 92.75 200 SER A N 1
ATOM 1507 C CA . SER A 1 200 ? 23.355 -2.503 -43.681 1.00 92.75 200 SER A CA 1
ATOM 1508 C C . SER A 1 200 ? 22.217 -2.553 -42.662 1.00 92.75 200 SER A C 1
ATOM 1510 O O . SER A 1 200 ? 22.460 -2.367 -41.466 1.00 92.75 200 SER A O 1
ATOM 1512 N N . ILE A 1 201 ? 20.998 -2.888 -43.099 1.00 94.06 201 ILE A N 1
ATOM 1513 C CA . ILE A 1 201 ? 19.843 -3.104 -42.219 1.00 94.06 201 ILE A CA 1
ATOM 1514 C C . ILE A 1 201 ? 20.118 -4.238 -41.224 1.00 94.06 201 ILE A C 1
ATOM 1516 O O . ILE A 1 201 ? 19.944 -4.066 -40.015 1.00 94.06 201 ILE A O 1
ATOM 1520 N N . PHE A 1 202 ? 20.557 -5.399 -41.713 1.00 92.56 202 PHE A N 1
ATOM 1521 C CA . PHE A 1 202 ? 20.787 -6.572 -40.875 1.00 92.56 202 PHE A CA 1
ATOM 1522 C C . PHE A 1 202 ? 21.930 -6.352 -39.876 1.00 92.56 202 PHE A C 1
ATOM 1524 O O . PHE A 1 202 ? 21.773 -6.610 -38.680 1.00 92.56 202 PHE A O 1
ATOM 1531 N N . GLN A 1 203 ? 23.066 -5.820 -40.333 1.00 90.31 203 GLN A N 1
ATOM 1532 C CA . GLN A 1 203 ? 24.211 -5.517 -39.470 1.00 90.31 203 GLN A CA 1
ATOM 1533 C C . GLN A 1 203 ? 23.881 -4.428 -38.449 1.00 90.31 203 GLN A C 1
ATOM 1535 O O . GLN A 1 203 ? 24.236 -4.563 -37.274 1.00 90.31 203 GLN A O 1
ATOM 1540 N N . GLY A 1 204 ? 23.166 -3.383 -38.870 1.00 92.31 204 GLY A N 1
ATOM 1541 C CA . GLY A 1 204 ? 22.683 -2.335 -37.980 1.00 92.31 204 GLY A CA 1
ATOM 1542 C C . GLY A 1 204 ? 21.752 -2.902 -36.909 1.00 92.31 204 GLY A C 1
ATOM 1543 O O . GLY A 1 204 ? 21.969 -2.694 -35.716 1.00 92.31 204 GLY A O 1
ATOM 1544 N N . PHE A 1 205 ? 20.776 -3.728 -37.289 1.00 93.31 205 PHE A N 1
ATOM 1545 C CA . PHE A 1 205 ? 19.890 -4.372 -36.323 1.00 93.31 205 PHE A CA 1
ATOM 1546 C C . PHE A 1 205 ? 20.654 -5.245 -35.316 1.00 93.31 205 PHE A C 1
ATOM 1548 O O . PHE A 1 205 ? 20.418 -5.137 -34.111 1.00 93.31 205 PHE A O 1
ATOM 1555 N N . LEU A 1 206 ? 21.599 -6.068 -35.781 1.00 90.44 206 LEU A N 1
ATOM 1556 C CA . LEU A 1 206 ? 22.369 -6.957 -34.910 1.00 90.44 206 LEU A CA 1
ATOM 1557 C C . LEU A 1 206 ? 23.281 -6.214 -33.930 1.00 90.44 206 LEU A C 1
ATOM 1559 O O . LEU A 1 206 ? 23.427 -6.658 -32.790 1.00 90.44 206 LEU A O 1
ATOM 1563 N N . THR A 1 207 ? 23.924 -5.131 -34.370 1.00 88.50 207 THR A N 1
ATOM 1564 C CA . THR A 1 207 ? 24.945 -4.420 -33.580 1.00 88.50 207 THR A CA 1
ATOM 1565 C C . THR A 1 207 ? 24.387 -3.235 -32.798 1.00 88.50 207 THR A C 1
ATOM 1567 O O . THR A 1 207 ? 24.816 -3.002 -31.671 1.00 88.50 207 THR A O 1
ATOM 1570 N N . LEU A 1 208 ? 23.421 -2.509 -33.363 1.00 91.94 208 LEU A N 1
ATOM 1571 C CA . LEU A 1 208 ? 22.837 -1.290 -32.800 1.00 91.94 208 LEU A CA 1
ATOM 1572 C C . LEU A 1 208 ? 21.436 -1.550 -32.225 1.00 91.94 208 LEU A C 1
ATOM 1574 O O . LEU A 1 208 ? 21.113 -1.099 -31.124 1.00 91.94 208 LEU A O 1
ATOM 1578 N N . GLY A 1 209 ? 20.599 -2.288 -32.961 1.00 93.00 209 GLY A N 1
ATOM 1579 C CA . GLY A 1 209 ? 19.176 -2.456 -32.657 1.00 93.00 209 GLY A CA 1
ATOM 1580 C C . GLY A 1 209 ? 18.882 -3.387 -31.482 1.00 93.00 209 GLY A C 1
ATOM 1581 O O . GLY A 1 209 ? 18.192 -3.000 -30.536 1.00 93.00 209 GLY A O 1
ATOM 1582 N N . LEU A 1 210 ? 19.421 -4.607 -31.506 1.00 90.62 210 LEU A N 1
ATOM 1583 C CA . LEU A 1 210 ? 19.184 -5.611 -30.464 1.00 90.62 210 LEU A CA 1
ATOM 1584 C C . LEU A 1 210 ? 19.566 -5.115 -29.054 1.00 90.62 210 LEU A C 1
ATOM 1586 O O . LEU A 1 210 ? 18.719 -5.211 -28.159 1.00 90.62 210 LEU A O 1
ATOM 1590 N N . PRO A 1 211 ? 20.751 -4.500 -28.830 1.00 89.56 211 PRO A N 1
ATOM 1591 C CA . PRO A 1 211 ? 21.107 -3.902 -27.538 1.00 89.56 211 PRO A CA 1
ATOM 1592 C C . PRO A 1 211 ? 20.121 -2.839 -27.036 1.00 89.56 211 PRO A C 1
ATOM 1594 O O . PRO A 1 211 ? 19.963 -2.651 -25.828 1.00 89.56 211 PRO A O 1
ATOM 1597 N N . GLN A 1 212 ? 19.449 -2.136 -27.949 1.00 93.00 212 GLN A N 1
ATOM 1598 C CA . GLN A 1 212 ? 18.562 -1.018 -27.639 1.00 93.00 212 GLN A CA 1
ATOM 1599 C C . GLN A 1 212 ? 17.158 -1.461 -27.195 1.00 93.00 212 GLN A C 1
ATOM 1601 O O . GLN A 1 212 ? 16.486 -0.714 -26.470 1.00 93.00 212 GLN A O 1
ATOM 1606 N N . ILE A 1 213 ? 16.700 -2.659 -27.577 1.00 92.00 213 ILE A N 1
ATOM 1607 C CA . ILE A 1 213 ? 15.337 -3.136 -27.282 1.00 92.00 213 ILE A CA 1
ATOM 1608 C C . ILE A 1 213 ? 15.033 -3.136 -25.769 1.00 92.00 213 ILE A C 1
ATOM 1610 O O . ILE A 1 213 ? 14.054 -2.490 -25.375 1.00 92.00 213 ILE A O 1
ATOM 1614 N N . PRO A 1 214 ? 15.853 -3.755 -24.889 1.00 87.25 214 PRO A N 1
ATOM 1615 C CA . PRO A 1 214 ? 15.547 -3.806 -23.457 1.00 87.25 214 PRO A CA 1
ATOM 1616 C C . PRO A 1 214 ? 15.530 -2.418 -22.802 1.00 87.25 214 PRO A C 1
ATOM 1618 O O . PRO A 1 214 ? 14.662 -2.121 -21.977 1.00 87.25 214 PRO A O 1
ATOM 1621 N N . LEU A 1 215 ? 16.459 -1.538 -23.199 1.00 87.06 215 LEU A N 1
ATOM 1622 C CA . LEU A 1 215 ? 16.545 -0.170 -22.676 1.00 87.06 215 LEU A CA 1
ATOM 1623 C C . LEU A 1 215 ? 15.306 0.648 -23.051 1.00 87.06 215 LEU A C 1
ATOM 1625 O O . LEU A 1 215 ? 14.790 1.403 -22.224 1.00 87.06 215 LEU A O 1
ATOM 1629 N N . THR A 1 216 ? 14.831 0.488 -24.285 1.00 92.19 216 THR A N 1
ATOM 1630 C CA . THR A 1 216 ? 13.672 1.217 -24.805 1.00 92.19 216 THR A CA 1
ATOM 1631 C C . THR A 1 216 ? 12.386 0.762 -24.129 1.00 92.19 216 THR A C 1
ATOM 1633 O O . THR A 1 216 ? 11.594 1.596 -23.692 1.00 92.19 216 THR A O 1
ATOM 1636 N N . ILE A 1 217 ? 12.195 -0.549 -23.957 1.00 90.06 217 ILE A N 1
ATOM 1637 C CA . ILE A 1 217 ? 11.022 -1.087 -23.257 1.00 90.06 217 ILE A CA 1
ATOM 1638 C C . ILE A 1 217 ? 10.971 -0.571 -21.814 1.00 90.06 217 ILE A C 1
ATOM 1640 O O . ILE A 1 217 ? 9.960 0.002 -21.401 1.00 90.06 217 ILE A O 1
ATOM 1644 N N . GLY A 1 218 ? 12.073 -0.694 -21.069 1.00 82.94 218 GLY A N 1
ATOM 1645 C CA . GLY A 1 218 ? 12.127 -0.266 -19.672 1.00 82.94 218 GLY A CA 1
ATOM 1646 C C . GLY A 1 218 ? 11.968 1.248 -19.496 1.00 82.94 218 GLY A C 1
ATOM 1647 O O . GLY A 1 218 ? 11.066 1.702 -18.791 1.00 82.94 218 GLY A O 1
ATOM 1648 N N . ASN A 1 219 ? 12.822 2.047 -20.143 1.00 83.88 219 ASN A N 1
ATOM 1649 C CA . ASN A 1 219 ? 12.900 3.489 -19.881 1.00 83.88 219 ASN A CA 1
ATOM 1650 C C . ASN A 1 219 ? 11.911 4.302 -20.727 1.00 83.88 219 ASN A C 1
ATOM 1652 O O . ASN A 1 219 ? 11.231 5.192 -20.210 1.00 83.88 219 ASN A O 1
ATOM 1656 N N . SER A 1 220 ? 11.824 4.012 -22.023 1.00 89.50 220 SER A N 1
ATOM 1657 C CA . SER A 1 220 ? 11.091 4.830 -22.998 1.00 89.50 220 SER A CA 1
ATOM 1658 C C . SER A 1 220 ? 9.616 4.455 -23.116 1.00 89.50 220 SER A C 1
ATOM 1660 O O . SER A 1 220 ? 8.811 5.285 -23.526 1.00 89.50 220 SER A O 1
ATOM 1662 N N . ILE A 1 221 ? 9.237 3.236 -22.728 1.00 92.38 221 ILE A N 1
ATOM 1663 C CA . ILE A 1 221 ? 7.846 2.779 -22.803 1.00 92.38 221 ILE A CA 1
ATOM 1664 C C . ILE A 1 221 ? 7.238 2.679 -21.402 1.00 92.38 221 ILE A C 1
ATOM 1666 O O . ILE A 1 221 ? 6.270 3.378 -21.101 1.00 92.38 221 ILE A O 1
ATOM 1670 N N . ILE A 1 222 ? 7.792 1.844 -20.522 1.00 86.69 222 ILE A N 1
ATOM 1671 C CA . ILE A 1 222 ? 7.160 1.523 -19.232 1.00 86.69 222 ILE A CA 1
ATOM 1672 C C . ILE A 1 222 ? 7.365 2.642 -18.212 1.00 86.69 222 ILE A C 1
ATOM 1674 O O . ILE A 1 222 ? 6.385 3.219 -17.737 1.00 86.69 222 ILE A O 1
ATOM 1678 N N . ALA A 1 223 ? 8.615 3.005 -17.915 1.00 82.12 223 ALA A N 1
ATOM 1679 C CA . ALA A 1 223 ? 8.912 4.068 -16.955 1.00 82.12 223 ALA A CA 1
ATOM 1680 C C . ALA A 1 223 ? 8.351 5.423 -17.410 1.00 82.12 223 ALA A C 1
ATOM 1682 O O . ALA A 1 223 ? 7.838 6.186 -16.596 1.00 82.12 223 ALA A O 1
ATOM 1683 N N . THR A 1 224 ? 8.381 5.703 -18.718 1.00 89.75 224 THR A N 1
ATOM 1684 C CA . THR A 1 224 ? 7.778 6.919 -19.285 1.00 89.75 224 THR A CA 1
ATOM 1685 C C . THR A 1 224 ? 6.256 6.926 -19.126 1.00 89.75 224 THR A C 1
ATOM 1687 O O . THR A 1 224 ? 5.697 7.954 -18.749 1.00 89.75 224 THR A O 1
ATOM 1690 N N . ALA A 1 225 ? 5.568 5.796 -19.346 1.00 89.31 225 ALA A N 1
ATOM 1691 C CA . ALA A 1 225 ? 4.123 5.709 -19.121 1.00 89.31 225 ALA A CA 1
ATOM 1692 C C . ALA A 1 225 ? 3.743 5.916 -17.649 1.00 89.31 225 ALA A C 1
ATOM 1694 O O . ALA A 1 225 ? 2.740 6.572 -17.376 1.00 89.31 225 ALA A O 1
ATOM 1695 N N . LEU A 1 226 ? 4.521 5.354 -16.718 1.00 80.44 226 LEU A N 1
ATOM 1696 C CA . LEU A 1 226 ? 4.300 5.512 -15.278 1.00 80.44 226 LEU A CA 1
ATOM 1697 C C . LEU A 1 226 ? 4.525 6.962 -14.845 1.00 80.44 226 LEU A C 1
ATOM 1699 O O . LEU A 1 226 ? 3.594 7.600 -14.365 1.00 80.44 226 LEU A O 1
ATOM 1703 N N . LEU A 1 227 ? 5.700 7.524 -15.141 1.00 82.50 227 LEU A N 1
ATOM 1704 C CA . LEU A 1 227 ? 6.029 8.902 -14.776 1.00 82.50 227 LEU A CA 1
ATOM 1705 C C . LEU A 1 227 ? 5.068 9.913 -15.413 1.00 82.50 227 LEU A C 1
ATOM 1707 O O . LEU A 1 227 ? 4.695 10.904 -14.793 1.00 82.50 227 LEU A O 1
ATOM 1711 N N . SER A 1 228 ? 4.625 9.665 -16.648 1.00 89.38 228 SER A N 1
ATOM 1712 C CA . SER A 1 228 ? 3.633 10.525 -17.287 1.00 89.38 228 SER A CA 1
ATOM 1713 C C . SER A 1 228 ? 2.285 10.505 -16.576 1.00 89.38 228 SER A C 1
ATOM 1715 O O . SER A 1 228 ? 1.589 11.513 -16.640 1.00 89.38 228 SER A O 1
ATOM 1717 N N . ARG A 1 229 ? 1.887 9.396 -15.945 1.00 86.25 229 ARG A N 1
ATOM 1718 C CA . ARG A 1 229 ? 0.642 9.334 -15.166 1.00 86.25 229 ARG A CA 1
ATOM 1719 C C . ARG A 1 229 ? 0.775 10.086 -13.851 1.00 86.25 229 ARG A C 1
ATOM 1721 O O . ARG A 1 229 ? -0.181 10.746 -13.459 1.00 86.25 229 ARG A O 1
ATOM 1728 N N . ASP A 1 230 ? 1.952 10.029 -13.237 1.00 79.06 230 ASP A N 1
ATOM 1729 C CA . ASP A 1 230 ? 2.243 10.737 -11.991 1.00 79.06 230 ASP A CA 1
ATOM 1730 C C . ASP A 1 230 ? 2.277 12.257 -12.214 1.00 79.06 230 ASP A C 1
ATOM 1732 O O . ASP A 1 230 ? 1.616 13.010 -11.504 1.00 79.06 230 ASP A O 1
ATOM 1736 N N . LEU A 1 231 ? 2.995 12.717 -13.246 1.00 84.31 231 LEU A N 1
ATOM 1737 C CA . LEU A 1 231 ? 3.158 14.147 -13.542 1.00 84.31 231 LEU A CA 1
ATOM 1738 C C . LEU A 1 231 ? 1.965 14.753 -14.292 1.00 84.31 231 LEU A C 1
ATOM 1740 O O . LEU A 1 231 ? 1.668 15.939 -14.147 1.00 84.31 231 LEU A O 1
ATOM 1744 N N . PHE A 1 232 ? 1.276 13.952 -15.110 1.00 86.62 232 PHE A N 1
ATOM 1745 C CA . PHE A 1 232 ? 0.158 14.400 -15.939 1.00 86.62 232 PHE A CA 1
ATOM 1746 C C . PHE A 1 232 ? -1.031 13.425 -15.840 1.00 86.62 232 PHE A C 1
ATOM 1748 O O . PHE A 1 232 ? -1.335 12.723 -16.809 1.00 86.62 232 PHE A O 1
ATOM 1755 N N . PRO A 1 233 ? -1.787 13.419 -14.722 1.00 71.38 233 PRO A N 1
ATOM 1756 C CA . PRO A 1 233 ? -2.857 12.441 -14.465 1.00 71.38 233 PRO A CA 1
ATOM 1757 C C . PRO A 1 233 ? -3.987 12.430 -15.504 1.00 71.38 233 PRO A C 1
ATOM 1759 O O . PRO A 1 233 ? -4.700 11.443 -15.661 1.00 71.38 233 PRO A O 1
ATOM 1762 N N . ARG A 1 234 ? -4.158 13.537 -16.240 1.00 67.50 234 ARG A N 1
ATOM 1763 C CA . ARG A 1 234 ? -5.148 13.682 -17.323 1.00 67.50 234 ARG A CA 1
ATOM 1764 C C . ARG A 1 234 ? -4.586 13.347 -18.718 1.00 67.50 234 ARG A C 1
ATOM 1766 O O . ARG A 1 234 ? -5.311 13.463 -19.706 1.00 67.50 234 ARG A O 1
ATOM 1773 N N . GLY A 1 235 ? -3.307 12.982 -18.825 1.00 64.12 235 GLY A N 1
ATOM 1774 C CA . GLY A 1 235 ? -2.626 12.658 -20.080 1.00 64.12 235 GLY A CA 1
ATOM 1775 C C . GLY A 1 235 ? -3.021 11.284 -20.625 1.00 64.12 235 GLY A C 1
ATOM 1776 O O . GLY A 1 235 ? -3.114 10.306 -19.888 1.00 64.12 235 GLY A O 1
ATOM 1777 N N . LYS A 1 236 ? -3.226 11.173 -21.944 1.00 74.12 236 LYS A N 1
ATOM 1778 C CA . LYS A 1 236 ? -3.624 9.909 -22.599 1.00 74.12 236 LYS A CA 1
ATOM 1779 C C . LYS A 1 236 ? -2.417 9.028 -22.955 1.00 74.12 236 LYS A C 1
ATOM 1781 O O . LYS A 1 236 ? -2.293 8.564 -24.093 1.00 74.12 236 LYS A O 1
ATOM 1786 N N . VAL A 1 237 ? -1.518 8.815 -21.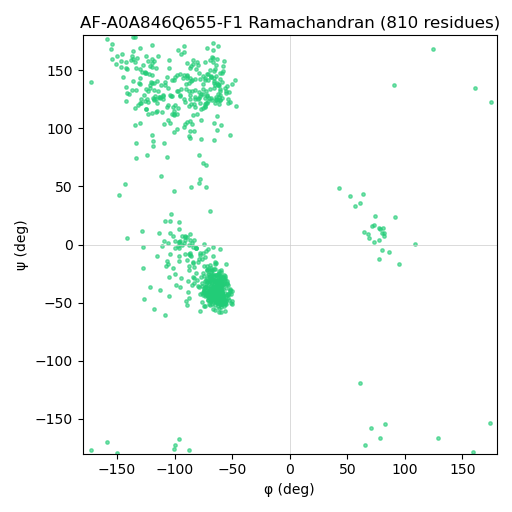997 1.00 89.50 237 VAL A N 1
ATOM 1787 C CA . VAL A 1 237 ? -0.235 8.123 -22.202 1.00 89.50 237 VAL A CA 1
ATOM 1788 C C . VAL A 1 237 ? -0.322 6.691 -21.664 1.00 89.50 237 VAL A C 1
ATOM 1790 O O . VAL A 1 237 ? -0.760 6.437 -20.541 1.00 89.50 237 VAL A O 1
ATOM 1793 N N . SER A 1 238 ? 0.048 5.717 -22.496 1.00 90.31 238 SER A N 1
ATOM 1794 C CA . SER A 1 238 ? 0.010 4.291 -22.152 1.00 90.31 238 SER A CA 1
ATOM 1795 C C . SER A 1 238 ? 1.144 3.539 -22.837 1.00 90.31 238 SER A C 1
ATOM 1797 O O . SER A 1 238 ? 1.614 3.972 -23.885 1.00 90.31 238 SER A O 1
ATOM 1799 N N . VAL A 1 239 ? 1.515 2.379 -22.286 1.00 90.00 239 VAL A N 1
ATOM 1800 C CA . VAL A 1 239 ? 2.524 1.468 -22.858 1.00 90.00 239 VAL A CA 1
ATOM 1801 C C . VAL A 1 239 ? 2.242 1.185 -24.336 1.00 90.00 239 VAL A C 1
ATOM 1803 O O . VAL A 1 239 ? 3.127 1.353 -25.169 1.00 90.00 239 VAL A O 1
ATOM 1806 N N . LYS A 1 240 ? 0.993 0.837 -24.685 1.00 90.56 240 LYS A N 1
ATOM 1807 C CA . LYS A 1 240 ? 0.602 0.545 -26.073 1.00 90.56 240 LYS A CA 1
ATOM 1808 C C . LYS A 1 240 ? 0.789 1.756 -26.987 1.00 90.56 240 LYS A C 1
ATOM 1810 O O . LYS A 1 240 ? 1.357 1.618 -28.061 1.00 90.56 240 LYS A O 1
ATOM 1815 N N . ARG A 1 241 ? 0.337 2.940 -26.559 1.00 93.06 241 ARG A N 1
ATOM 1816 C CA . ARG A 1 241 ? 0.460 4.160 -27.371 1.00 93.06 241 ARG A CA 1
ATOM 1817 C C . ARG A 1 241 ? 1.918 4.566 -27.566 1.00 93.06 241 ARG A C 1
ATOM 1819 O O . ARG A 1 241 ? 2.288 4.807 -28.704 1.00 93.06 241 ARG A O 1
ATOM 1826 N N . LEU A 1 242 ? 2.731 4.551 -26.504 1.00 94.19 242 LEU A N 1
ATOM 1827 C CA . LEU A 1 242 ? 4.163 4.870 -26.590 1.00 94.19 242 LEU A CA 1
ATOM 1828 C C . LEU A 1 242 ? 4.906 3.892 -27.501 1.00 94.19 242 LEU A C 1
ATOM 1830 O O . LEU A 1 242 ? 5.746 4.317 -28.282 1.00 94.19 242 LEU A O 1
ATOM 1834 N N . SER A 1 243 ? 4.564 2.602 -27.446 1.00 94.56 243 SER A N 1
ATOM 1835 C CA . SER A 1 243 ? 5.142 1.590 -28.342 1.00 94.56 243 SER A CA 1
ATOM 1836 C C . SER A 1 243 ? 4.748 1.837 -29.803 1.00 94.56 243 SER A C 1
ATOM 1838 O O . SER A 1 243 ? 5.593 1.756 -30.686 1.00 94.56 243 SER A O 1
ATOM 1840 N N . LEU A 1 244 ? 3.482 2.193 -30.062 1.00 94.50 244 LEU A N 1
ATOM 1841 C CA . LEU A 1 244 ? 3.007 2.513 -31.411 1.00 94.50 244 LEU A CA 1
ATOM 1842 C C . LEU A 1 244 ? 3.644 3.792 -31.955 1.00 94.50 244 LEU A C 1
ATOM 1844 O O . LEU A 1 244 ? 4.155 3.765 -33.066 1.00 94.50 244 LEU A O 1
ATOM 1848 N N . SER A 1 245 ? 3.651 4.899 -31.203 1.00 95.00 245 SER A N 1
ATOM 1849 C CA . SER A 1 245 ? 4.272 6.147 -31.670 1.00 95.00 245 SER A CA 1
ATOM 1850 C C . SER A 1 245 ? 5.758 5.961 -31.943 1.00 95.00 245 SER A C 1
ATOM 1852 O O . SER A 1 245 ? 6.250 6.437 -32.958 1.00 95.00 245 SER A O 1
ATOM 1854 N N . LEU A 1 246 ? 6.454 5.224 -31.075 1.00 95.31 246 LEU A N 1
ATOM 1855 C CA . LEU A 1 246 ? 7.839 4.830 -31.287 1.00 95.31 246 LEU A CA 1
ATOM 1856 C C . LEU A 1 246 ? 8.008 4.038 -32.590 1.00 95.31 246 LEU A C 1
ATOM 1858 O O . LEU A 1 246 ? 8.876 4.366 -33.394 1.00 95.31 246 LEU A O 1
ATOM 1862 N N . GLY A 1 247 ? 7.166 3.026 -32.803 1.00 96.00 247 GLY A N 1
ATOM 1863 C CA . GLY A 1 247 ? 7.178 2.207 -34.008 1.00 96.00 247 GLY A CA 1
ATOM 1864 C C . GLY A 1 247 ? 6.948 3.024 -35.281 1.00 96.00 247 GLY A C 1
ATOM 1865 O O . GLY A 1 247 ? 7.751 2.957 -36.206 1.00 96.00 247 GLY A O 1
ATOM 1866 N N . PHE A 1 248 ? 5.909 3.863 -35.303 1.00 95.69 248 PHE A N 1
ATOM 1867 C CA . PHE A 1 248 ? 5.584 4.722 -36.446 1.00 95.69 248 PHE A CA 1
ATOM 1868 C C . PHE A 1 248 ? 6.714 5.689 -36.794 1.00 95.69 248 PHE A C 1
ATOM 1870 O O . PHE A 1 248 ? 7.136 5.742 -37.945 1.00 95.69 248 PHE A O 1
ATOM 1877 N N . MET A 1 249 ? 7.234 6.419 -35.804 1.00 96.25 249 MET A N 1
ATOM 1878 C CA . MET A 1 249 ? 8.302 7.390 -36.038 1.00 96.25 249 MET A CA 1
ATOM 1879 C C . MET A 1 249 ? 9.554 6.728 -36.627 1.00 96.25 249 MET A C 1
ATOM 1881 O O . MET A 1 249 ? 10.109 7.214 -37.608 1.00 96.25 249 MET A O 1
ATOM 1885 N N . ASN A 1 250 ? 9.965 5.580 -36.081 1.00 97.00 250 ASN A N 1
ATOM 1886 C CA . ASN A 1 250 ? 11.153 4.867 -36.556 1.00 97.00 250 ASN A CA 1
ATOM 1887 C C . ASN A 1 250 ? 10.913 4.051 -37.835 1.00 97.00 250 ASN A C 1
ATOM 1889 O O . ASN A 1 250 ? 11.874 3.634 -38.462 1.00 97.00 250 ASN A O 1
ATOM 1893 N N . SER A 1 251 ? 9.665 3.847 -38.262 1.00 95.12 251 SER A N 1
ATOM 1894 C CA . SER A 1 251 ? 9.369 3.207 -39.556 1.00 95.12 251 SER A CA 1
ATOM 1895 C C . SER A 1 251 ? 9.406 4.194 -40.726 1.00 95.12 251 SER A C 1
ATOM 1897 O O . SER A 1 251 ? 9.411 3.766 -41.873 1.00 95.12 251 SER A O 1
ATOM 1899 N N . ILE A 1 252 ? 9.380 5.504 -40.449 1.00 94.25 252 ILE A N 1
ATOM 1900 C CA . ILE A 1 252 ? 9.239 6.549 -41.473 1.00 94.25 252 ILE A CA 1
ATOM 1901 C C . ILE A 1 252 ? 10.465 7.459 -41.496 1.00 94.25 252 ILE A C 1
ATOM 1903 O O . ILE A 1 252 ? 11.096 7.624 -42.533 1.00 94.25 252 ILE A O 1
ATOM 1907 N N . PHE A 1 253 ? 10.819 8.060 -40.361 1.00 95.44 253 PHE A N 1
ATOM 1908 C CA . PHE A 1 253 ? 11.840 9.109 -40.320 1.00 95.44 253 PHE A CA 1
ATOM 1909 C C . PHE A 1 253 ? 13.242 8.671 -40.772 1.00 95.44 253 PHE A C 1
ATOM 1911 O O . PHE A 1 253 ? 13.926 9.500 -41.378 1.00 95.44 253 PHE A O 1
ATOM 1918 N N . PRO A 1 254 ? 13.683 7.413 -40.573 1.00 95.38 254 PRO A N 1
ATOM 1919 C CA . PRO A 1 254 ? 14.978 6.972 -41.090 1.00 95.38 254 PRO A CA 1
ATOM 1920 C C . PRO A 1 254 ? 15.129 7.043 -42.616 1.00 95.38 254 PRO A C 1
ATOM 1922 O O . PRO A 1 254 ? 16.232 7.321 -43.091 1.00 95.38 254 PRO A O 1
ATOM 1925 N N . PHE A 1 255 ? 14.041 6.897 -43.388 1.00 93.81 255 PHE A N 1
ATOM 1926 C CA . PHE A 1 255 ? 14.076 7.070 -44.851 1.00 93.81 255 PHE A CA 1
ATOM 1927 C C . PHE A 1 255 ? 14.468 8.486 -45.273 1.00 93.81 255 PHE A C 1
ATOM 1929 O O . PHE A 1 255 ? 15.007 8.683 -46.355 1.00 93.81 255 PHE A O 1
ATOM 1936 N N . PHE A 1 256 ? 14.224 9.476 -44.415 1.00 95.25 256 PHE A N 1
ATOM 1937 C CA . PHE A 1 256 ? 14.531 10.885 -44.654 1.00 95.25 256 PHE A CA 1
ATOM 1938 C C . PHE A 1 256 ? 15.785 11.335 -43.897 1.00 95.25 256 PHE A C 1
ATOM 1940 O O . PHE A 1 256 ? 15.888 12.499 -43.511 1.00 95.25 256 PHE A O 1
ATOM 1947 N N . GLY A 1 257 ? 16.701 10.405 -43.601 1.00 91.81 257 GLY A N 1
ATOM 1948 C CA . GLY A 1 257 ? 17.949 10.701 -42.895 1.00 91.81 257 GLY A CA 1
ATOM 1949 C C . GLY A 1 257 ? 17.767 11.041 -41.413 1.00 91.81 257 GLY A C 1
ATOM 1950 O O . GLY A 1 257 ? 18.673 11.596 -40.788 1.00 91.81 257 GLY A O 1
ATOM 1951 N N . GLY A 1 258 ? 16.600 10.733 -40.839 1.00 93.25 258 GLY A N 1
ATOM 1952 C CA . GLY A 1 258 ? 16.358 10.833 -39.406 1.00 93.25 258 GLY A CA 1
ATOM 1953 C C . GLY A 1 258 ? 17.095 9.740 -38.629 1.00 93.25 258 GLY A C 1
ATOM 1954 O O . GLY A 1 258 ? 17.247 8.611 -39.090 1.00 93.25 258 GLY A O 1
ATOM 1955 N N . ILE A 1 259 ? 17.532 10.060 -37.414 1.00 94.19 259 ILE A N 1
ATOM 1956 C CA . ILE A 1 259 ? 18.139 9.068 -36.518 1.00 94.19 259 ILE A CA 1
ATOM 1957 C C . ILE A 1 259 ? 17.069 8.236 -35.801 1.00 94.19 259 ILE A C 1
ATOM 1959 O O . ILE A 1 259 ? 15.949 8.715 -35.611 1.00 94.19 259 ILE A O 1
ATOM 1963 N N . PRO A 1 260 ? 17.404 7.026 -35.321 1.00 95.62 260 PRO A N 1
ATOM 1964 C CA . PRO A 1 260 ? 16.524 6.271 -34.443 1.00 95.62 260 PRO A CA 1
ATOM 1965 C C . PRO A 1 260 ? 16.238 7.025 -33.139 1.00 95.62 260 PRO A C 1
ATOM 1967 O O . PRO A 1 260 ? 17.146 7.398 -32.385 1.00 95.62 260 PRO A O 1
ATOM 1970 N N . ILE A 1 261 ? 14.954 7.232 -32.860 1.00 95.19 261 ILE A N 1
ATOM 1971 C CA . ILE A 1 261 ? 14.463 8.046 -31.744 1.00 95.19 261 ILE A CA 1
ATOM 1972 C C . ILE A 1 261 ? 13.577 7.247 -30.804 1.00 95.19 261 ILE A C 1
ATOM 1974 O O . ILE A 1 261 ? 12.905 6.298 -31.191 1.00 95.19 261 ILE A O 1
ATOM 1978 N N . CYS A 1 262 ? 13.523 7.653 -29.545 1.00 95.31 262 CYS A N 1
ATOM 1979 C CA . CYS A 1 262 ? 12.629 7.101 -28.548 1.00 95.31 262 CYS A CA 1
ATOM 1980 C C . CYS A 1 262 ? 11.975 8.182 -27.690 1.00 95.31 262 CYS A C 1
ATOM 1982 O O . CYS A 1 262 ? 12.233 9.368 -27.839 1.00 95.31 262 CYS A O 1
ATOM 1984 N N . HIS A 1 263 ? 11.110 7.770 -26.770 1.00 94.19 263 HIS A N 1
ATOM 1985 C CA . HIS A 1 263 ? 10.713 8.620 -25.648 1.00 94.19 263 HIS A CA 1
ATOM 1986 C C . HIS A 1 263 ? 11.703 8.442 -24.490 1.00 94.19 263 HIS A C 1
ATOM 1988 O O . HIS A 1 263 ? 12.655 7.662 -24.586 1.00 94.19 263 HIS A O 1
ATOM 1994 N N . GLY A 1 264 ? 11.468 9.088 -23.354 1.00 87.50 264 GLY A N 1
ATOM 1995 C CA . GLY A 1 264 ? 12.246 8.782 -22.161 1.00 87.50 264 GLY A CA 1
ATOM 1996 C C . GLY A 1 264 ? 11.756 9.476 -20.904 1.00 87.50 264 GLY A C 1
ATOM 1997 O O . GLY A 1 264 ? 11.417 10.657 -20.902 1.00 87.50 264 GLY A O 1
ATOM 1998 N N . CYS A 1 265 ? 11.768 8.744 -19.791 1.00 82.50 265 CYS A N 1
ATOM 1999 C CA . CYS A 1 265 ? 11.342 9.273 -18.501 1.00 82.50 265 CYS A CA 1
ATOM 2000 C C . CYS A 1 265 ? 12.275 10.392 -18.010 1.00 82.50 265 CYS A C 1
ATOM 2002 O O . CYS A 1 265 ? 11.820 11.318 -17.350 1.00 82.50 265 CYS A O 1
ATOM 2004 N N . GLY A 1 266 ? 13.564 10.345 -18.374 1.00 81.44 266 GLY A N 1
ATOM 2005 C CA . GLY A 1 266 ? 14.531 11.405 -18.076 1.00 81.44 266 GLY A CA 1
ATOM 2006 C C . GLY A 1 266 ? 14.210 12.713 -18.802 1.00 81.44 266 GLY A C 1
ATOM 2007 O O . GLY A 1 266 ? 14.147 13.758 -18.159 1.00 81.44 266 GLY A O 1
ATOM 2008 N N . GLY A 1 267 ? 13.928 12.652 -20.110 1.00 85.44 267 GLY A N 1
ATOM 2009 C CA . GLY A 1 267 ? 13.488 13.823 -20.877 1.00 85.44 267 GLY A CA 1
ATOM 2010 C C . GLY A 1 267 ? 12.169 14.389 -20.353 1.00 85.44 267 GLY A C 1
ATOM 2011 O O . GLY A 1 267 ? 12.043 15.594 -20.171 1.00 85.44 267 GLY A O 1
ATOM 2012 N N . LEU A 1 268 ? 11.223 13.517 -19.988 1.00 89.31 268 LEU A N 1
ATOM 2013 C CA . LEU A 1 268 ? 9.918 13.909 -19.453 1.00 89.31 268 LEU A CA 1
ATOM 2014 C C . LEU A 1 268 ? 10.055 14.623 -18.102 1.00 89.31 268 LEU A C 1
ATOM 2016 O O . LEU A 1 268 ? 9.468 15.685 -17.896 1.00 89.31 268 LEU A O 1
ATOM 2020 N N . ALA A 1 269 ? 10.867 14.061 -17.201 1.00 84.94 269 ALA A N 1
ATOM 2021 C CA . ALA A 1 269 ? 11.206 14.692 -15.931 1.00 84.94 269 ALA A CA 1
ATOM 2022 C C . ALA A 1 269 ? 11.890 16.047 -16.149 1.00 84.94 269 ALA A C 1
ATOM 2024 O O . ALA A 1 269 ? 11.603 16.999 -15.425 1.00 84.94 269 ALA A O 1
ATOM 2025 N N . SER A 1 270 ? 12.766 16.152 -17.152 1.00 84.44 270 SER A N 1
ATOM 2026 C CA . SER A 1 270 ? 13.485 17.391 -17.434 1.00 84.44 270 SER A CA 1
ATOM 2027 C C . SER A 1 270 ? 12.569 18.471 -18.012 1.00 84.44 270 SER A C 1
ATOM 2029 O O . SER A 1 270 ? 12.540 19.569 -17.464 1.00 84.44 270 SER A O 1
ATOM 2031 N N . HIS A 1 271 ? 11.741 18.168 -19.019 1.00 88.75 271 HIS A N 1
ATOM 2032 C CA . HIS A 1 271 ? 10.720 19.102 -19.513 1.00 88.75 271 HIS A CA 1
ATOM 2033 C C . HIS A 1 271 ? 9.837 19.616 -18.370 1.00 88.75 271 HIS A C 1
ATOM 2035 O O . HIS A 1 271 ? 9.652 20.825 -18.219 1.00 88.75 271 HIS A O 1
ATOM 2041 N N . TYR A 1 272 ? 9.344 18.716 -17.509 1.00 88.62 272 TYR A N 1
ATOM 2042 C CA . TYR A 1 272 ? 8.534 19.105 -16.355 1.00 88.62 272 TYR A CA 1
ATOM 2043 C C . TYR A 1 272 ? 9.310 19.989 -15.367 1.00 88.62 272 TYR A C 1
ATOM 2045 O O . TYR A 1 272 ? 8.794 21.016 -14.919 1.00 88.62 272 TYR A O 1
ATOM 2053 N N . ARG A 1 273 ? 10.564 19.639 -15.056 1.00 84.31 273 ARG A N 1
ATOM 2054 C CA . ARG A 1 273 ? 11.446 20.423 -14.178 1.00 84.31 273 ARG A CA 1
ATOM 2055 C C . ARG A 1 273 ? 11.659 21.849 -14.692 1.00 84.31 273 ARG A C 1
ATOM 2057 O O . ARG A 1 273 ? 11.669 22.769 -13.883 1.00 84.31 273 ARG A O 1
ATOM 2064 N N . PHE A 1 274 ? 11.784 22.032 -16.006 1.00 83.50 274 PHE A N 1
ATOM 2065 C CA . PHE A 1 274 ? 11.995 23.339 -16.639 1.00 83.50 274 PHE A CA 1
ATOM 2066 C C . PHE A 1 274 ? 10.704 24.118 -16.943 1.00 83.50 274 PHE A C 1
ATOM 2068 O O . PHE A 1 274 ? 10.772 25.212 -17.492 1.00 83.50 274 PHE A O 1
ATOM 2075 N N . GLY A 1 275 ? 9.537 23.602 -16.543 1.00 86.50 275 GLY A N 1
ATOM 2076 C CA . GLY A 1 275 ? 8.276 24.351 -16.583 1.00 86.50 275 GLY A CA 1
ATOM 2077 C C . GLY A 1 275 ? 7.267 23.897 -17.637 1.00 86.50 275 GLY A C 1
ATOM 2078 O O . GLY A 1 275 ? 6.166 24.439 -17.663 1.00 86.50 275 GLY A O 1
ATOM 2079 N N . ALA A 1 276 ? 7.564 22.868 -18.440 1.00 90.25 276 ALA A N 1
ATOM 2080 C CA . ALA A 1 276 ? 6.601 22.320 -19.394 1.00 90.25 276 ALA A CA 1
ATOM 2081 C C . ALA A 1 276 ? 5.397 21.713 -18.659 1.00 90.25 276 ALA A C 1
ATOM 2083 O O . ALA A 1 276 ? 5.555 20.872 -17.762 1.00 90.25 276 ALA A O 1
ATOM 2084 N N . ARG A 1 277 ? 4.178 22.120 -19.021 1.00 90.00 277 ARG A N 1
ATOM 2085 C CA . ARG A 1 277 ? 2.932 21.609 -18.419 1.00 90.00 277 ARG A CA 1
ATOM 2086 C C . ARG A 1 277 ? 1.939 21.107 -19.458 1.00 90.00 277 ARG A C 1
ATOM 2088 O O . ARG A 1 277 ? 1.050 20.320 -19.131 1.00 90.00 277 ARG A O 1
ATOM 2095 N N . THR A 1 278 ? 2.085 21.539 -20.700 1.00 90.50 278 THR A N 1
ATOM 2096 C CA . THR A 1 278 ? 1.168 21.272 -21.801 1.00 90.50 278 THR A CA 1
ATOM 2097 C C . THR A 1 278 ? 1.936 20.853 -23.052 1.00 90.50 278 THR A C 1
ATOM 2099 O O . THR A 1 278 ? 3.160 20.784 -23.064 1.00 90.50 278 THR A O 1
ATOM 2102 N N . ARG A 1 279 ? 1.208 20.551 -24.132 1.00 90.69 279 ARG A N 1
ATOM 2103 C CA . ARG A 1 279 ? 1.809 20.249 -25.439 1.00 90.69 279 ARG A CA 1
ATOM 2104 C C . ARG A 1 279 ? 2.559 21.435 -26.062 1.00 90.69 279 ARG A C 1
ATOM 2106 O O . ARG A 1 279 ? 3.281 21.221 -27.026 1.00 90.69 279 ARG A O 1
ATOM 2113 N N . THR A 1 280 ? 2.358 22.665 -25.574 1.00 92.19 280 THR A N 1
ATOM 2114 C CA . THR A 1 280 ? 2.918 23.868 -26.205 1.00 92.19 280 THR A CA 1
ATOM 2115 C C . THR A 1 280 ? 4.442 23.829 -26.251 1.00 92.19 280 THR A C 1
ATOM 2117 O O . THR A 1 280 ? 5.010 24.066 -27.310 1.00 92.19 280 THR A O 1
ATOM 2120 N N . SER A 1 281 ? 5.094 23.468 -25.143 1.00 92.19 281 SER A N 1
ATOM 2121 C CA . SER A 1 281 ? 6.552 23.291 -25.068 1.00 92.19 281 SER A CA 1
ATOM 2122 C C . SER A 1 281 ? 7.104 22.387 -26.173 1.00 92.19 281 SER A C 1
ATOM 2124 O O . SER A 1 281 ? 8.023 22.777 -26.888 1.00 92.19 281 SER A O 1
ATOM 2126 N N . ILE A 1 282 ? 6.519 21.201 -26.363 1.00 93.31 282 ILE A N 1
ATOM 2127 C CA . ILE A 1 282 ? 7.002 20.256 -27.380 1.00 93.31 282 ILE A CA 1
ATOM 2128 C C . ILE A 1 282 ? 6.645 20.677 -28.814 1.00 93.31 282 ILE A C 1
ATOM 2130 O O . ILE A 1 282 ? 7.432 20.452 -29.726 1.00 93.31 282 ILE A O 1
ATOM 2134 N N . LEU A 1 283 ? 5.515 21.360 -29.032 1.00 94.25 283 LEU A N 1
ATOM 2135 C CA . LEU A 1 283 ? 5.216 21.956 -30.342 1.00 94.25 283 LEU A CA 1
ATOM 2136 C C . LEU A 1 283 ? 6.210 23.073 -30.689 1.00 94.25 283 LEU A C 1
ATOM 2138 O O . LEU A 1 283 ? 6.660 23.153 -31.828 1.00 94.25 283 LEU A O 1
ATOM 2142 N N . PHE A 1 284 ? 6.580 23.903 -29.710 1.00 94.38 284 PHE A N 1
ATOM 2143 C CA . PHE A 1 284 ? 7.536 24.993 -29.889 1.00 94.38 284 PHE A CA 1
ATOM 2144 C C . PHE A 1 284 ? 8.921 24.482 -30.302 1.00 94.38 284 PHE A C 1
ATOM 2146 O O . PHE A 1 284 ? 9.439 24.915 -31.329 1.00 94.38 284 PHE A O 1
ATOM 2153 N N . ILE A 1 285 ? 9.500 23.530 -29.555 1.00 93.31 285 ILE A N 1
ATOM 2154 C CA . ILE A 1 285 ? 10.802 22.947 -29.928 1.00 93.31 285 ILE A CA 1
ATOM 2155 C C . ILE A 1 285 ? 10.721 22.201 -31.265 1.00 93.31 285 ILE A C 1
ATOM 2157 O O . ILE A 1 285 ? 11.666 22.256 -32.046 1.00 93.31 285 ILE A O 1
ATOM 2161 N N . GLY A 1 286 ? 9.582 21.570 -31.573 1.00 95.75 286 GLY A N 1
ATOM 2162 C CA . GLY A 1 286 ? 9.351 20.914 -32.858 1.00 95.75 286 GLY A CA 1
ATOM 2163 C C . GLY A 1 286 ? 9.427 21.879 -34.042 1.00 95.75 286 GLY A C 1
ATOM 2164 O O . GLY A 1 286 ? 10.179 21.639 -34.984 1.00 95.75 286 GLY A O 1
ATOM 2165 N N . VAL A 1 287 ? 8.708 23.004 -33.965 1.00 96.00 287 VAL A N 1
ATOM 2166 C CA . VAL A 1 287 ? 8.758 24.066 -34.985 1.00 96.00 287 VAL A CA 1
ATOM 2167 C C . VAL A 1 287 ? 10.160 24.666 -35.080 1.00 96.00 287 VAL A C 1
ATOM 2169 O O . VAL A 1 287 ? 10.673 24.829 -36.182 1.00 96.00 287 VAL A O 1
ATOM 2172 N N . LEU A 1 288 ? 10.806 24.940 -33.943 1.00 94.81 288 LEU A N 1
ATOM 2173 C CA . LEU A 1 288 ? 12.163 25.484 -33.919 1.00 94.81 288 LEU A CA 1
ATOM 2174 C C . LEU A 1 288 ? 13.162 24.563 -34.634 1.00 94.81 288 LEU A C 1
ATOM 2176 O O . LEU A 1 288 ? 13.945 25.036 -35.451 1.00 94.81 288 LEU A O 1
ATOM 2180 N N . LEU A 1 289 ? 13.122 23.255 -34.367 1.00 94.62 289 LEU A N 1
ATOM 2181 C CA . LEU A 1 289 ? 14.023 22.284 -34.993 1.00 94.62 289 LEU A CA 1
ATOM 2182 C C . LEU A 1 289 ? 13.751 22.094 -36.489 1.00 94.62 289 LEU A C 1
ATOM 2184 O O . LEU A 1 289 ? 14.704 21.940 -37.247 1.00 94.62 289 LEU A O 1
ATOM 2188 N N . ILE A 1 290 ? 12.490 22.153 -36.931 1.00 96.62 290 ILE A N 1
ATOM 2189 C CA . ILE A 1 290 ? 12.156 22.143 -38.366 1.00 96.62 290 ILE A CA 1
ATOM 2190 C C . ILE A 1 290 ? 12.720 23.388 -39.047 1.00 96.62 290 ILE A C 1
ATOM 2192 O O . ILE A 1 290 ? 13.355 23.272 -40.091 1.00 96.62 290 ILE A O 1
ATOM 2196 N N . SER A 1 291 ? 12.539 24.566 -38.446 1.00 94.62 291 SER A N 1
ATOM 2197 C CA . SER A 1 291 ? 13.087 25.810 -38.987 1.00 94.62 291 SER A CA 1
ATOM 2198 C C . SER A 1 291 ? 14.614 25.766 -39.059 1.00 94.62 291 SER A C 1
ATOM 2200 O O . SER A 1 291 ? 15.189 26.108 -40.090 1.00 94.62 291 SER A O 1
ATOM 2202 N N . LEU A 1 292 ? 15.275 25.292 -37.999 1.00 91.62 292 LEU A N 1
ATOM 2203 C CA . LEU A 1 292 ? 16.728 25.123 -37.982 1.00 91.62 292 LEU A CA 1
ATOM 2204 C C . LEU A 1 292 ? 17.201 24.094 -39.015 1.00 91.62 292 LEU A C 1
ATOM 2206 O O . LEU A 1 292 ? 18.185 24.341 -39.697 1.00 91.62 292 LEU A O 1
ATOM 2210 N N . GLY A 1 293 ? 16.494 22.978 -39.182 1.00 94.19 293 GLY A N 1
ATOM 2211 C CA . GLY A 1 293 ? 16.829 21.971 -40.185 1.00 94.19 293 GLY A CA 1
ATOM 2212 C C . GLY A 1 293 ? 16.689 22.497 -41.613 1.00 94.19 293 GLY A C 1
ATOM 2213 O O . GLY A 1 293 ? 17.635 22.407 -42.386 1.00 94.19 293 GLY A O 1
ATOM 2214 N N . LEU A 1 294 ? 15.539 23.082 -41.954 1.00 94.56 294 LEU A N 1
ATOM 2215 C CA . LEU A 1 294 ? 15.232 23.495 -43.325 1.00 94.56 294 LEU A CA 1
ATOM 2216 C C . LEU A 1 294 ? 15.994 24.743 -43.769 1.00 94.56 294 LEU A C 1
ATOM 2218 O O . LEU A 1 294 ? 16.446 24.784 -44.904 1.00 94.56 294 LEU A O 1
ATOM 2222 N N . PHE A 1 295 ? 16.133 25.758 -42.913 1.00 92.19 295 PHE A N 1
ATOM 2223 C CA . PHE A 1 295 ? 16.723 27.048 -43.304 1.00 92.19 295 PHE A CA 1
ATOM 2224 C C . PHE A 1 295 ? 18.178 27.218 -42.859 1.00 92.19 295 PHE A C 1
ATOM 2226 O O . PHE A 1 295 ? 18.896 28.045 -43.414 1.00 92.19 295 PHE A O 1
ATOM 2233 N N . PHE A 1 296 ? 18.610 26.447 -41.859 1.00 91.00 296 PHE A N 1
ATOM 2234 C CA . PHE A 1 296 ? 19.935 26.561 -41.249 1.00 91.00 296 PHE A CA 1
ATOM 2235 C C . PHE A 1 296 ? 20.662 25.214 -41.190 1.00 91.00 296 PHE A C 1
ATOM 2237 O O . PHE A 1 296 ? 21.661 25.104 -40.486 1.00 91.00 296 PHE A O 1
ATOM 2244 N N . GLY A 1 297 ? 20.186 24.167 -41.870 1.00 88.25 297 GLY A N 1
ATOM 2245 C CA . GLY A 1 297 ? 20.728 22.816 -41.705 1.00 88.25 297 GLY A CA 1
ATOM 2246 C C . GLY A 1 297 ? 22.169 22.680 -42.196 1.00 88.25 297 GLY A C 1
ATOM 2247 O O . GLY A 1 297 ? 22.996 22.035 -41.548 1.00 88.25 297 GLY A O 1
ATOM 2248 N N . GLU A 1 298 ? 22.512 23.351 -43.293 1.00 87.62 298 GLU A N 1
ATOM 2249 C CA . GLU A 1 298 ? 23.883 23.367 -43.806 1.00 87.62 298 GLU A CA 1
ATOM 2250 C C . GLU A 1 298 ? 24.791 24.269 -42.975 1.00 87.62 298 GLU A C 1
ATOM 2252 O O . GLU A 1 298 ? 25.850 23.822 -42.546 1.00 87.62 298 GLU A O 1
ATOM 2257 N N . ALA A 1 299 ? 24.318 25.462 -42.598 1.00 87.75 299 ALA A N 1
ATOM 2258 C CA . ALA A 1 299 ? 24.993 26.301 -41.606 1.00 87.75 299 ALA A CA 1
ATOM 2259 C C . ALA A 1 299 ? 25.229 25.559 -40.275 1.00 87.75 299 ALA A C 1
ATOM 2261 O O . ALA A 1 299 ? 26.284 25.702 -39.669 1.00 87.75 299 ALA A O 1
ATOM 2262 N N . SER A 1 300 ? 24.286 24.723 -39.833 1.00 87.44 300 SER A N 1
ATOM 2263 C CA . SER A 1 300 ? 24.412 23.905 -38.619 1.00 87.44 300 SER A CA 1
ATOM 2264 C C . SER A 1 300 ? 25.440 22.792 -38.796 1.00 87.44 300 SER A C 1
ATOM 2266 O O . SER A 1 300 ? 26.213 22.529 -37.883 1.00 87.44 300 SER A O 1
ATOM 2268 N N . THR A 1 301 ? 25.490 22.158 -39.971 1.00 87.75 301 THR A N 1
ATOM 2269 C CA . THR A 1 301 ? 26.517 21.153 -40.298 1.00 87.75 301 THR A CA 1
ATOM 2270 C C . THR A 1 301 ? 27.906 21.792 -40.297 1.00 87.75 301 THR A C 1
ATOM 2272 O O . THR A 1 301 ? 28.812 21.297 -39.630 1.00 87.75 301 THR A O 1
ATOM 2275 N N . ASN A 1 302 ? 28.045 22.942 -40.960 1.00 86.50 302 ASN A N 1
ATOM 2276 C CA . ASN A 1 302 ? 29.261 23.751 -40.976 1.00 86.50 302 ASN A CA 1
ATOM 2277 C C . ASN A 1 302 ? 29.676 24.141 -39.555 1.00 86.50 302 ASN A C 1
ATOM 2279 O O . ASN A 1 302 ? 30.813 23.907 -39.155 1.00 86.50 302 ASN A O 1
ATOM 2283 N N . PHE A 1 303 ? 28.734 24.645 -38.758 1.00 86.56 303 PHE A N 1
ATOM 2284 C CA . PHE A 1 303 ? 28.951 24.991 -37.359 1.00 86.56 303 PHE A CA 1
ATOM 2285 C C . PHE A 1 303 ? 29.433 23.802 -36.523 1.00 86.56 303 PHE A C 1
ATOM 2287 O O . PHE A 1 303 ? 30.395 23.930 -35.769 1.00 86.56 303 PHE A O 1
ATOM 2294 N N . PHE A 1 304 ? 28.793 22.639 -36.651 1.00 86.88 304 PHE A N 1
ATOM 2295 C CA . PHE A 1 304 ? 29.185 21.443 -35.910 1.00 86.88 304 PHE A CA 1
ATOM 2296 C C . PHE A 1 304 ? 30.570 20.933 -36.320 1.00 86.88 304 PHE A C 1
ATOM 2298 O O . PHE A 1 304 ? 31.319 20.494 -35.451 1.00 86.88 304 PHE A O 1
ATOM 2305 N N . ASN A 1 305 ? 30.949 21.074 -37.591 1.00 84.38 305 ASN A N 1
ATOM 2306 C CA . ASN A 1 305 ? 32.289 20.734 -38.076 1.00 84.38 305 ASN A CA 1
ATOM 2307 C C . ASN A 1 305 ? 33.379 21.707 -37.587 1.00 84.38 305 ASN A C 1
ATOM 2309 O O . ASN A 1 305 ? 34.547 21.331 -37.534 1.00 84.38 305 ASN A O 1
ATOM 2313 N N . LEU A 1 306 ? 33.016 22.933 -37.186 1.00 86.19 306 LEU A N 1
ATOM 2314 C CA . LEU A 1 306 ? 33.936 23.876 -36.535 1.00 86.19 306 LEU A CA 1
ATOM 2315 C C . LEU A 1 306 ? 34.204 23.530 -35.061 1.00 86.19 306 LEU A C 1
ATOM 2317 O O . LEU A 1 306 ? 35.108 24.106 -34.450 1.00 86.19 306 LEU A O 1
ATOM 2321 N N . ILE A 1 307 ? 33.428 22.621 -34.459 1.00 88.25 307 ILE A N 1
ATOM 2322 C CA . ILE A 1 307 ? 33.642 22.205 -33.072 1.00 88.25 307 ILE A CA 1
ATOM 2323 C C . ILE A 1 307 ? 34.884 21.307 -33.013 1.00 88.25 307 ILE A C 1
ATOM 2325 O O . ILE A 1 307 ? 34.895 20.239 -33.626 1.00 88.25 307 ILE A O 1
ATOM 2329 N N . PRO A 1 308 ? 35.919 21.676 -32.235 1.00 88.62 308 PRO A N 1
ATOM 2330 C CA . PRO A 1 308 ? 37.116 20.855 -32.116 1.00 88.62 308 PRO A CA 1
ATOM 2331 C C . PRO A 1 308 ? 36.802 19.451 -31.582 1.00 88.62 308 PRO A C 1
ATOM 2333 O O . PRO A 1 308 ? 36.015 19.298 -30.642 1.00 88.62 308 PRO A O 1
ATOM 2336 N N . MET A 1 309 ? 37.458 18.420 -32.128 1.00 89.50 309 MET A N 1
ATOM 2337 C CA . MET A 1 309 ? 37.194 17.024 -31.747 1.00 89.50 309 MET A CA 1
ATOM 2338 C C . MET A 1 309 ? 37.390 16.766 -30.253 1.00 89.50 309 MET A C 1
ATOM 2340 O O . MET A 1 309 ? 36.623 16.018 -29.658 1.00 89.50 309 MET A O 1
ATOM 2344 N N . ASN A 1 310 ? 38.335 17.445 -29.605 1.00 90.88 310 ASN A N 1
ATOM 2345 C CA . ASN A 1 310 ? 38.526 17.349 -28.161 1.00 90.88 310 ASN A CA 1
ATOM 2346 C C . ASN A 1 310 ? 37.303 17.839 -27.363 1.00 90.88 310 ASN A C 1
ATOM 2348 O O . ASN A 1 310 ? 36.972 17.250 -26.335 1.00 90.88 310 ASN A O 1
ATOM 2352 N N . ILE A 1 311 ? 36.560 18.832 -27.865 1.00 90.75 311 ILE A N 1
ATOM 2353 C CA . ILE A 1 311 ? 35.298 19.285 -27.263 1.00 90.75 311 ILE A CA 1
ATOM 2354 C C . ILE A 1 311 ? 34.164 18.285 -27.520 1.00 90.75 311 ILE A C 1
ATOM 2356 O O . ILE A 1 311 ? 33.383 18.005 -26.608 1.00 90.75 311 ILE A O 1
ATOM 2360 N N . VAL A 1 312 ? 34.101 17.682 -28.715 1.00 89.25 312 VAL A N 1
ATOM 2361 C CA . VAL A 1 312 ? 33.215 16.528 -28.974 1.00 89.25 312 VAL A CA 1
ATOM 2362 C C . VAL A 1 312 ? 33.523 15.402 -27.979 1.00 89.25 312 VAL A C 1
ATOM 2364 O O . VAL A 1 312 ? 32.610 14.835 -27.381 1.00 89.25 312 VAL A O 1
ATOM 2367 N N . GLY A 1 313 ? 34.806 15.154 -27.702 1.00 91.12 313 GLY A N 1
ATOM 2368 C CA . GLY A 1 313 ? 35.272 14.251 -26.653 1.00 91.12 313 GLY A CA 1
ATOM 2369 C C . GLY A 1 313 ? 34.712 14.596 -25.271 1.00 91.12 313 GLY A C 1
ATOM 2370 O O . GLY A 1 313 ? 34.200 13.713 -24.591 1.00 91.12 313 GLY A O 1
ATOM 2371 N N . VAL A 1 314 ? 34.697 15.869 -24.865 1.00 91.38 314 VAL A N 1
ATOM 2372 C CA . VAL A 1 314 ? 34.093 16.291 -23.583 1.00 91.38 314 VAL A CA 1
ATOM 2373 C C . VAL A 1 314 ? 32.587 15.998 -23.524 1.00 91.38 314 VAL A C 1
ATOM 2375 O O . VAL A 1 314 ? 32.100 15.505 -22.502 1.00 91.38 314 VAL A O 1
ATOM 2378 N N . PHE A 1 315 ? 31.844 16.223 -24.613 1.00 89.25 315 PHE A N 1
ATOM 2379 C CA . PHE A 1 315 ? 30.425 15.849 -24.685 1.00 89.25 315 PHE A CA 1
ATOM 2380 C C . PHE A 1 315 ? 30.216 14.332 -24.539 1.00 89.25 315 PHE A C 1
ATOM 2382 O O . PHE A 1 315 ? 29.325 13.898 -23.801 1.00 89.25 315 PHE A O 1
ATOM 2389 N N . LEU A 1 316 ? 31.052 13.524 -25.199 1.00 88.81 316 LEU A N 1
ATOM 2390 C CA . LEU A 1 316 ? 30.995 12.061 -25.125 1.00 88.81 316 LEU A CA 1
ATOM 2391 C C . LEU A 1 316 ? 31.397 11.526 -23.746 1.00 88.81 316 LEU A C 1
ATOM 2393 O O . LEU A 1 316 ? 30.747 10.607 -23.244 1.00 88.81 316 LEU A O 1
ATOM 2397 N N . LEU A 1 317 ? 32.408 12.126 -23.110 1.00 91.06 317 LEU A N 1
ATOM 2398 C CA . LEU A 1 317 ? 32.846 11.799 -21.751 1.00 91.06 317 LEU A CA 1
ATOM 2399 C C . LEU A 1 317 ? 31.672 11.936 -20.783 1.00 91.06 317 LEU A C 1
ATOM 2401 O O . LEU A 1 317 ? 31.369 11.025 -20.012 1.00 91.06 317 LEU A O 1
ATOM 2405 N N . PHE A 1 318 ? 30.976 13.067 -20.865 1.00 86.62 318 PHE A N 1
ATOM 2406 C CA . PHE A 1 318 ? 29.848 13.361 -20.001 1.00 86.62 318 PHE A CA 1
ATOM 2407 C C . PHE A 1 318 ? 28.658 12.423 -20.235 1.00 86.62 318 PHE A C 1
ATOM 2409 O O . PHE A 1 318 ? 28.116 11.859 -19.281 1.00 86.62 318 PHE A O 1
ATOM 2416 N N . ALA A 1 319 ? 28.291 12.188 -21.498 1.00 84.19 319 ALA A N 1
ATOM 2417 C CA . ALA A 1 319 ? 27.243 11.232 -21.844 1.00 84.19 319 ALA A CA 1
ATOM 2418 C C . ALA A 1 319 ? 27.579 9.807 -21.352 1.00 84.19 319 ALA A C 1
ATOM 2420 O O . ALA A 1 319 ? 26.699 9.094 -20.855 1.00 84.19 319 ALA A O 1
ATOM 2421 N N . GLY A 1 320 ? 28.856 9.411 -21.417 1.00 87.75 320 GLY A N 1
ATOM 2422 C CA . GLY A 1 320 ? 29.345 8.134 -20.899 1.00 87.75 320 GLY A CA 1
ATOM 2423 C C . GLY A 1 320 ? 29.270 8.015 -19.370 1.00 87.75 320 GLY A C 1
ATOM 2424 O O . GLY A 1 320 ? 28.861 6.973 -18.844 1.00 87.75 320 GLY A O 1
ATOM 2425 N N . ILE A 1 321 ? 29.583 9.093 -18.641 1.00 87.94 321 ILE A N 1
ATOM 2426 C CA . ILE A 1 321 ? 29.425 9.163 -17.178 1.00 87.94 321 ILE A CA 1
ATOM 2427 C C . ILE A 1 321 ? 27.946 9.057 -16.788 1.00 87.94 321 ILE A C 1
ATOM 2429 O O . ILE A 1 321 ? 27.601 8.252 -15.917 1.00 87.94 321 ILE A O 1
ATOM 2433 N N . GLU A 1 322 ? 27.059 9.807 -17.451 1.00 82.56 322 GLU A N 1
ATOM 2434 C CA . GLU A 1 322 ? 25.613 9.777 -17.185 1.00 82.56 322 GLU A CA 1
ATOM 2435 C C . GLU A 1 322 ? 25.047 8.355 -17.342 1.00 82.56 322 GLU A C 1
ATOM 2437 O O . GLU A 1 322 ? 24.300 7.878 -16.481 1.00 82.56 322 GLU A O 1
ATOM 2442 N N . LEU A 1 323 ? 25.441 7.649 -18.410 1.00 81.81 323 LEU A N 1
ATOM 2443 C CA . LEU A 1 323 ? 25.066 6.253 -18.661 1.00 81.81 323 LEU A CA 1
ATOM 2444 C C . LEU A 1 323 ? 25.574 5.302 -17.566 1.00 81.81 323 LEU A C 1
ATOM 2446 O O . LEU A 1 323 ? 24.827 4.430 -17.113 1.00 81.81 323 LEU A O 1
ATOM 2450 N N . SER A 1 324 ? 26.808 5.501 -17.098 1.00 86.81 324 SER A N 1
ATOM 2451 C CA . SER A 1 324 ? 27.449 4.651 -16.084 1.00 86.81 324 SER A CA 1
ATOM 2452 C C . SER A 1 324 ? 26.840 4.830 -14.687 1.00 86.81 324 SER A C 1
ATOM 2454 O O . SER A 1 324 ? 26.644 3.860 -13.950 1.00 86.81 324 SER A O 1
ATOM 2456 N N . MET A 1 325 ? 26.458 6.058 -14.318 1.00 83.06 325 MET A N 1
ATOM 2457 C CA . MET A 1 325 ? 25.896 6.375 -12.996 1.00 83.06 325 MET A CA 1
ATOM 2458 C C . MET A 1 325 ? 24.543 5.705 -12.712 1.00 83.06 325 MET A C 1
ATOM 2460 O O . MET A 1 325 ? 24.131 5.590 -11.553 1.00 83.06 325 MET A O 1
ATOM 2464 N N . VAL A 1 326 ? 23.848 5.214 -13.742 1.00 75.19 326 VAL A N 1
ATOM 2465 C CA . VAL A 1 326 ? 22.571 4.502 -13.594 1.00 75.19 326 VAL A CA 1
ATOM 2466 C C . VAL A 1 326 ? 22.723 3.214 -12.770 1.00 75.19 326 VAL A C 1
ATOM 2468 O O . VAL A 1 326 ? 21.785 2.821 -12.071 1.00 75.19 326 VAL A O 1
ATOM 2471 N N . VAL A 1 327 ? 23.907 2.590 -12.781 1.00 76.69 327 VAL A N 1
ATOM 2472 C CA . VAL A 1 327 ? 24.208 1.385 -11.989 1.00 76.69 327 VAL A CA 1
ATOM 2473 C C . VAL A 1 327 ? 24.086 1.657 -10.487 1.00 76.69 327 VAL A C 1
ATOM 2475 O O . VAL A 1 327 ? 23.478 0.865 -9.768 1.00 76.69 327 VAL A O 1
ATOM 2478 N N . ARG A 1 328 ? 24.567 2.815 -10.012 1.00 74.12 328 ARG A N 1
ATOM 2479 C CA . ARG A 1 328 ? 24.531 3.191 -8.586 1.00 74.12 328 ARG A CA 1
ATOM 2480 C C . ARG A 1 328 ? 23.105 3.272 -8.035 1.00 74.12 328 ARG A C 1
ATOM 2482 O O . ARG A 1 328 ? 22.873 2.952 -6.877 1.00 74.12 328 ARG A O 1
ATOM 2489 N N . LYS A 1 329 ? 22.134 3.650 -8.872 1.00 61.81 329 LYS A N 1
ATOM 2490 C CA . LYS A 1 329 ? 20.713 3.753 -8.492 1.00 61.81 329 LYS A CA 1
ATOM 2491 C C . LYS A 1 329 ? 19.995 2.399 -8.434 1.00 61.81 329 LYS A C 1
ATOM 2493 O O . LYS A 1 329 ? 18.833 2.348 -8.047 1.00 61.81 329 LYS A O 1
ATOM 2498 N N . ALA A 1 330 ? 20.640 1.310 -8.856 1.00 62.47 330 ALA A N 1
ATOM 2499 C CA . ALA A 1 330 ? 20.000 0.005 -8.985 1.00 62.47 330 ALA A CA 1
ATOM 2500 C C . ALA A 1 330 ? 20.001 -0.840 -7.693 1.00 62.47 330 ALA A C 1
ATOM 2502 O O . ALA A 1 330 ? 19.358 -1.886 -7.703 1.00 62.47 330 ALA A O 1
ATOM 2503 N N . ASN A 1 331 ? 20.685 -0.408 -6.617 1.00 63.25 331 ASN A N 1
ATOM 2504 C CA . ASN A 1 331 ? 20.781 -1.109 -5.320 1.00 63.25 331 ASN A CA 1
ATOM 2505 C C . ASN A 1 331 ? 20.992 -2.631 -5.462 1.00 63.25 331 ASN A C 1
ATOM 2507 O O . ASN A 1 331 ? 20.285 -3.437 -4.859 1.00 63.25 331 ASN A O 1
ATOM 2511 N N . ILE A 1 332 ? 21.947 -3.037 -6.305 1.00 73.00 332 ILE A N 1
ATOM 2512 C CA . ILE A 1 332 ? 22.253 -4.452 -6.532 1.00 73.00 332 ILE A CA 1
ATOM 2513 C C . ILE A 1 332 ? 23.069 -4.967 -5.340 1.00 73.00 332 ILE A C 1
ATOM 2515 O O . ILE A 1 332 ? 24.243 -4.635 -5.208 1.00 73.00 332 ILE A O 1
ATOM 2519 N N . THR A 1 333 ? 22.445 -5.778 -4.486 1.00 71.19 333 THR A N 1
ATOM 2520 C CA . THR A 1 333 ? 23.076 -6.369 -3.290 1.00 71.19 333 THR A CA 1
ATOM 2521 C C . THR A 1 333 ? 23.402 -7.860 -3.440 1.00 71.19 333 THR A C 1
ATOM 2523 O O . THR A 1 333 ? 24.207 -8.392 -2.682 1.00 71.19 333 THR A O 1
ATOM 2526 N N . ASP A 1 334 ? 22.812 -8.542 -4.428 1.00 80.12 334 ASP A N 1
ATOM 2527 C CA . ASP A 1 334 ? 23.064 -9.958 -4.725 1.00 80.12 334 ASP A CA 1
ATOM 2528 C C . ASP A 1 334 ? 24.383 -10.148 -5.495 1.00 80.12 334 ASP A C 1
ATOM 2530 O O . ASP A 1 334 ? 24.578 -9.567 -6.569 1.00 80.12 334 ASP A O 1
ATOM 2534 N N . LYS A 1 335 ? 25.261 -11.017 -4.975 1.00 81.06 335 LYS A N 1
ATOM 2535 C CA . LYS A 1 335 ? 26.560 -11.353 -5.585 1.00 81.06 335 LYS A CA 1
ATOM 2536 C C . LYS A 1 335 ? 26.403 -11.938 -6.990 1.00 81.06 335 LYS A C 1
ATOM 2538 O O . LYS A 1 335 ? 27.187 -11.600 -7.873 1.00 81.06 335 LYS A O 1
ATOM 2543 N N . SER A 1 336 ? 25.379 -12.765 -7.217 1.00 82.44 336 SER A N 1
ATOM 2544 C CA . SER A 1 336 ? 25.142 -13.392 -8.528 1.00 82.44 336 SER A CA 1
ATOM 2545 C C . SER A 1 336 ? 24.743 -12.346 -9.569 1.00 82.44 336 SER A C 1
ATOM 2547 O O . SER A 1 336 ? 25.278 -12.323 -10.676 1.00 82.44 336 SER A O 1
ATOM 2549 N N . GLY A 1 337 ? 23.850 -11.427 -9.193 1.00 85.69 337 GLY A N 1
ATOM 2550 C CA . GLY A 1 337 ? 23.476 -10.278 -10.017 1.00 85.69 337 GLY A CA 1
ATOM 2551 C C . GLY A 1 337 ? 24.653 -9.354 -10.351 1.00 85.69 337 GLY A C 1
ATOM 2552 O O . GLY A 1 337 ? 24.778 -8.933 -11.501 1.00 85.69 337 GLY A O 1
ATOM 2553 N N . LEU A 1 338 ? 25.540 -9.073 -9.386 1.00 86.44 338 LEU A N 1
ATOM 2554 C CA . LEU A 1 338 ? 26.766 -8.296 -9.630 1.00 86.44 338 LEU A CA 1
ATOM 2555 C C . LEU A 1 338 ? 27.700 -8.998 -10.619 1.00 86.44 338 LEU A C 1
ATOM 2557 O O . LEU A 1 338 ? 28.175 -8.362 -11.558 1.00 86.44 338 LEU A O 1
ATOM 2561 N N . LEU A 1 339 ? 27.927 -10.303 -10.448 1.00 87.44 339 LEU A N 1
ATOM 2562 C CA . LEU A 1 339 ? 28.805 -11.076 -11.328 1.00 87.44 339 LEU A CA 1
ATOM 2563 C C . LEU A 1 339 ? 28.282 -11.077 -12.768 1.00 87.44 339 LEU A C 1
ATOM 2565 O O . LEU A 1 339 ? 29.036 -10.787 -13.692 1.00 87.44 339 LEU A O 1
ATOM 2569 N N . VAL A 1 340 ? 26.980 -11.309 -12.963 1.00 90.44 340 VAL A N 1
ATOM 2570 C CA . VAL A 1 340 ? 26.343 -11.249 -14.291 1.00 90.44 340 VAL A CA 1
ATOM 2571 C C . VAL A 1 340 ? 26.474 -9.865 -14.908 1.00 90.44 340 VAL A C 1
ATOM 2573 O O . VAL A 1 340 ? 26.805 -9.749 -16.084 1.00 90.44 340 VAL A O 1
ATOM 2576 N N . MET A 1 341 ? 26.239 -8.809 -14.128 1.00 92.12 341 MET A N 1
ATOM 2577 C CA . MET A 1 341 ? 26.378 -7.437 -14.608 1.00 92.12 341 MET A CA 1
ATOM 2578 C C . MET A 1 341 ? 27.806 -7.162 -15.105 1.00 92.12 341 MET A C 1
ATOM 2580 O O . MET A 1 341 ? 27.971 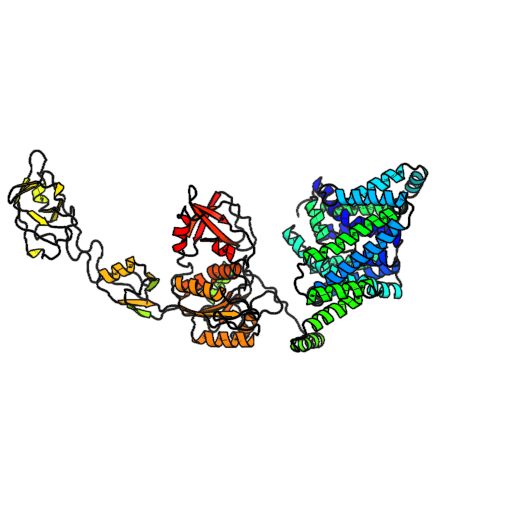-6.650 -16.213 1.00 92.12 341 MET A O 1
ATOM 2584 N N . PHE A 1 342 ? 28.836 -7.519 -14.329 1.00 91.50 342 PHE A N 1
ATOM 2585 C CA . PHE A 1 342 ? 30.232 -7.317 -14.731 1.00 91.50 342 PHE A CA 1
ATOM 2586 C C . PHE A 1 342 ? 30.652 -8.224 -15.893 1.00 91.50 342 PHE A C 1
ATOM 2588 O O . PHE A 1 342 ? 31.349 -7.757 -16.790 1.00 91.50 342 PHE A O 1
ATOM 2595 N N . ALA A 1 343 ? 30.177 -9.471 -15.944 1.00 90.62 343 ALA A N 1
ATOM 2596 C CA . ALA A 1 343 ? 30.431 -10.384 -17.059 1.00 90.62 343 ALA A CA 1
ATOM 2597 C C . ALA A 1 343 ? 29.830 -9.857 -18.372 1.00 90.62 343 ALA A C 1
ATOM 2599 O O . ALA A 1 343 ? 30.525 -9.779 -19.386 1.00 90.62 343 ALA A O 1
ATOM 2600 N N . VAL A 1 344 ? 28.566 -9.414 -18.346 1.00 92.62 344 VAL A N 1
ATOM 2601 C CA . VAL A 1 344 ? 27.915 -8.767 -19.496 1.00 92.62 344 VAL A CA 1
ATOM 2602 C C . VAL A 1 344 ? 28.653 -7.485 -19.876 1.00 92.62 344 VAL A C 1
ATOM 2604 O O . VAL A 1 344 ? 28.855 -7.245 -21.064 1.00 92.62 344 VAL A O 1
ATOM 2607 N N . THR A 1 345 ? 29.101 -6.691 -18.898 1.00 93.00 345 THR A N 1
ATOM 2608 C CA . THR A 1 345 ? 29.888 -5.473 -19.153 1.00 93.00 345 THR A CA 1
ATOM 2609 C C . THR A 1 345 ? 31.188 -5.795 -19.891 1.00 93.00 345 THR A C 1
ATOM 2611 O O . THR A 1 345 ? 31.441 -5.236 -20.956 1.00 93.00 345 THR A O 1
ATOM 2614 N N . GLY A 1 346 ? 31.991 -6.724 -19.363 1.00 90.81 346 GLY A N 1
ATOM 2615 C CA . GLY A 1 346 ? 33.270 -7.118 -19.955 1.00 90.81 346 GLY A CA 1
ATOM 2616 C C . GLY A 1 346 ? 33.101 -7.689 -21.360 1.00 90.81 346 GLY A C 1
ATOM 2617 O O . GLY A 1 346 ? 33.753 -7.230 -22.296 1.00 90.81 346 GLY A O 1
ATOM 2618 N N . MET A 1 347 ? 32.148 -8.607 -21.541 1.00 91.00 347 MET A N 1
ATOM 2619 C CA . MET A 1 347 ? 31.821 -9.176 -22.851 1.00 91.00 347 MET A CA 1
ATOM 2620 C C . MET A 1 347 ? 31.411 -8.093 -23.856 1.00 91.00 347 MET A C 1
ATOM 2622 O O . MET A 1 347 ? 31.880 -8.087 -24.991 1.00 91.00 347 MET A O 1
ATOM 2626 N N . SER A 1 348 ? 30.575 -7.149 -23.423 1.00 89.62 348 SER A N 1
ATOM 2627 C CA . SER A 1 348 ? 30.101 -6.027 -24.238 1.00 89.62 348 SER A CA 1
ATOM 2628 C C . SER A 1 348 ? 31.213 -5.070 -24.656 1.00 89.62 348 SER A C 1
ATOM 2630 O O . SER A 1 348 ? 31.116 -4.461 -25.723 1.00 89.62 348 SER A O 1
ATOM 2632 N N . ILE A 1 349 ? 32.252 -4.913 -23.832 1.00 89.00 349 ILE A N 1
ATOM 2633 C CA . ILE A 1 349 ? 33.419 -4.084 -24.145 1.00 89.00 349 ILE A CA 1
ATOM 2634 C C . ILE A 1 349 ? 34.330 -4.797 -25.146 1.00 89.00 349 ILE A C 1
ATOM 2636 O O . ILE A 1 349 ? 34.667 -4.202 -26.168 1.00 89.00 349 ILE A O 1
ATOM 2640 N N . ILE A 1 350 ? 34.663 -6.061 -24.876 1.00 87.44 350 ILE A N 1
ATOM 2641 C CA . ILE A 1 350 ? 35.683 -6.831 -25.603 1.00 87.44 350 ILE A CA 1
ATOM 2642 C C . ILE A 1 350 ? 35.206 -7.256 -26.997 1.00 87.44 350 ILE A C 1
ATOM 2644 O O . ILE A 1 350 ? 35.948 -7.134 -27.968 1.00 87.44 350 ILE A O 1
ATOM 2648 N N . PHE A 1 351 ? 33.974 -7.754 -27.120 1.00 86.62 351 PHE A N 1
ATOM 2649 C CA . PHE A 1 351 ? 33.493 -8.341 -28.370 1.00 86.62 351 PHE A CA 1
ATOM 2650 C C . PHE A 1 351 ? 32.608 -7.374 -29.158 1.00 86.62 351 PHE A C 1
ATOM 2652 O O . PHE A 1 351 ? 31.745 -6.697 -28.595 1.00 86.62 351 PHE A O 1
ATOM 2659 N N . LYS A 1 352 ? 32.751 -7.381 -30.491 1.00 80.25 352 LYS A N 1
ATOM 2660 C CA . LYS A 1 352 ? 31.946 -6.561 -31.418 1.00 80.25 352 LYS A CA 1
ATOM 2661 C C . LYS A 1 352 ? 30.435 -6.748 -31.210 1.00 80.25 352 LYS A C 1
ATOM 2663 O O . LYS A 1 352 ? 29.711 -5.768 -31.081 1.00 80.25 352 LYS A O 1
ATOM 2668 N N . TYR A 1 353 ? 29.981 -7.998 -31.080 1.00 85.50 353 TYR A N 1
ATOM 2669 C CA . TYR A 1 353 ? 28.580 -8.361 -30.805 1.00 85.50 353 TYR A CA 1
ATOM 2670 C C . TYR A 1 353 ? 28.299 -8.614 -29.313 1.00 85.50 353 TYR A C 1
ATOM 2672 O O . TYR A 1 353 ? 27.260 -9.171 -28.959 1.00 85.50 353 TYR A O 1
ATOM 2680 N N . GLY A 1 354 ? 29.211 -8.224 -28.416 1.00 85.94 354 GLY A N 1
ATOM 2681 C CA . GLY A 1 354 ? 29.171 -8.604 -27.003 1.00 85.94 354 GLY A CA 1
ATOM 2682 C C . GLY A 1 354 ? 27.920 -8.146 -26.250 1.00 85.94 354 GLY A C 1
ATOM 2683 O O . GLY A 1 354 ? 27.459 -8.853 -25.360 1.00 85.94 354 GLY A O 1
ATOM 2684 N N . MET A 1 355 ? 27.320 -7.014 -26.633 1.00 87.12 355 MET A N 1
ATOM 2685 C CA . MET A 1 355 ? 26.059 -6.535 -26.041 1.00 87.12 355 MET A CA 1
ATOM 2686 C C . MET A 1 355 ? 24.869 -7.405 -26.452 1.00 87.12 355 MET A C 1
ATOM 2688 O O . MET A 1 355 ? 24.037 -7.752 -25.617 1.00 87.12 355 MET A O 1
ATOM 2692 N N . THR A 1 356 ? 24.815 -7.802 -27.722 1.00 86.56 356 THR A N 1
ATOM 2693 C CA . THR A 1 356 ? 23.779 -8.686 -28.273 1.00 86.56 356 THR A CA 1
ATOM 2694 C C . THR A 1 356 ? 23.875 -10.076 -27.662 1.00 86.56 356 THR A C 1
ATOM 2696 O O . THR A 1 356 ? 22.883 -10.621 -27.182 1.00 86.56 356 THR A O 1
ATOM 2699 N N . VAL A 1 357 ? 25.094 -10.612 -27.584 1.00 86.62 357 VAL A N 1
ATOM 2700 C CA . VAL A 1 357 ? 25.371 -11.875 -26.897 1.00 86.62 357 VAL A CA 1
ATOM 2701 C C . VAL A 1 357 ? 25.039 -11.760 -25.407 1.00 86.62 357 VAL A C 1
ATOM 2703 O O . VAL A 1 357 ? 24.422 -12.660 -24.848 1.00 86.62 357 VAL A O 1
ATOM 2706 N N . GLY A 1 358 ? 25.354 -10.632 -24.768 1.00 86.81 358 GLY A N 1
ATOM 2707 C CA . GLY A 1 358 ? 25.044 -10.364 -23.364 1.00 86.81 358 GLY A CA 1
ATOM 2708 C C . GLY A 1 358 ? 23.548 -10.393 -23.035 1.00 86.81 358 GLY A C 1
ATOM 2709 O O . GLY A 1 358 ? 23.187 -10.848 -21.951 1.00 86.81 358 GLY A O 1
ATOM 2710 N N . ILE A 1 359 ? 22.671 -9.990 -23.964 1.00 86.81 359 ILE A N 1
ATOM 2711 C CA . ILE A 1 359 ? 21.208 -10.107 -23.800 1.00 86.81 359 ILE A CA 1
ATOM 2712 C C . ILE A 1 359 ? 20.769 -11.571 -23.690 1.00 86.81 359 ILE A C 1
ATOM 2714 O O . ILE A 1 359 ? 19.827 -11.862 -22.959 1.00 86.81 359 ILE A O 1
ATOM 2718 N N . ILE A 1 360 ? 21.457 -12.485 -24.380 1.00 86.81 360 ILE A N 1
ATOM 2719 C CA . ILE A 1 360 ? 21.123 -13.915 -24.424 1.00 86.81 360 ILE A CA 1
ATOM 2720 C C . ILE A 1 360 ? 21.841 -14.681 -23.306 1.00 86.81 360 ILE A C 1
ATOM 2722 O O . ILE A 1 360 ? 21.219 -15.432 -22.557 1.00 86.81 360 ILE A O 1
ATOM 2726 N N . ILE A 1 361 ? 23.152 -14.473 -23.158 1.00 87.12 361 ILE A N 1
ATOM 2727 C CA . ILE A 1 361 ? 23.992 -15.179 -22.184 1.00 87.12 361 ILE A CA 1
ATOM 2728 C C . ILE A 1 361 ? 23.771 -14.645 -20.772 1.00 87.12 361 ILE A C 1
ATOM 2730 O O . ILE A 1 361 ? 23.820 -15.416 -19.825 1.00 87.12 361 ILE A O 1
ATOM 2734 N N . GLY A 1 362 ? 23.493 -13.354 -20.593 1.00 88.44 362 GLY A N 1
ATOM 2735 C CA . GLY A 1 362 ? 23.275 -12.760 -19.274 1.00 88.44 362 GLY A CA 1
ATOM 2736 C C . GLY A 1 362 ? 22.171 -13.451 -18.454 1.00 88.44 362 GLY A C 1
ATOM 2737 O O . GLY A 1 362 ? 22.437 -13.845 -17.317 1.00 88.44 362 GLY A O 1
ATOM 2738 N N . PRO A 1 363 ? 20.956 -13.654 -19.003 1.00 87.62 363 PRO A N 1
ATOM 2739 C CA . PRO A 1 363 ? 19.915 -14.452 -18.359 1.00 87.62 363 PRO A CA 1
ATOM 2740 C C . PRO A 1 363 ? 20.341 -15.903 -18.101 1.00 87.62 363 PRO A C 1
ATOM 2742 O O . PRO A 1 363 ? 20.088 -16.411 -17.012 1.00 87.62 363 PRO A O 1
ATOM 2745 N N . LEU A 1 364 ? 21.025 -16.554 -19.053 1.00 86.50 364 LEU A N 1
ATOM 2746 C CA . LEU A 1 364 ? 21.503 -17.939 -18.914 1.00 86.50 364 LEU A CA 1
ATOM 2747 C C . LEU A 1 364 ? 22.576 -18.087 -17.829 1.00 86.50 364 LEU A C 1
ATOM 2749 O O . LEU A 1 364 ? 22.572 -19.057 -17.080 1.00 86.50 364 LEU A O 1
ATOM 2753 N N . LEU A 1 365 ? 23.473 -17.113 -17.707 1.00 86.00 365 LEU A N 1
ATOM 2754 C CA . LEU A 1 365 ? 24.516 -17.065 -16.690 1.00 86.00 365 LEU A CA 1
ATOM 2755 C C . LEU A 1 365 ? 23.914 -16.772 -15.315 1.00 86.00 365 LEU A C 1
ATOM 2757 O O . LEU A 1 365 ? 24.266 -17.428 -14.339 1.00 86.00 365 LEU A O 1
ATOM 2761 N N . LEU A 1 366 ? 22.970 -15.828 -15.233 1.00 85.62 366 LEU A N 1
ATOM 2762 C CA . LEU A 1 366 ? 22.213 -15.578 -14.005 1.00 85.62 366 LEU A CA 1
ATOM 2763 C C . LEU A 1 366 ? 21.461 -16.829 -13.567 1.00 85.62 366 LEU A C 1
ATOM 2765 O O . LEU A 1 366 ? 21.445 -17.146 -12.379 1.00 85.62 366 LEU A O 1
ATOM 2769 N N . TYR A 1 367 ? 20.869 -17.531 -14.533 1.00 78.25 367 TYR A N 1
ATOM 2770 C CA . TYR A 1 367 ? 20.252 -18.821 -14.314 1.00 78.25 367 TYR A CA 1
ATOM 2771 C C . TYR A 1 367 ? 21.283 -19.813 -13.783 1.00 78.25 367 TYR A C 1
ATOM 2773 O O . TYR A 1 367 ? 21.104 -20.261 -12.667 1.00 78.25 367 TYR A O 1
ATOM 2781 N N . ALA A 1 368 ? 22.393 -20.079 -14.475 1.00 80.62 368 ALA A N 1
ATOM 2782 C CA . ALA A 1 368 ? 23.425 -21.031 -14.049 1.00 80.62 368 ALA A CA 1
ATOM 2783 C C . ALA A 1 368 ? 23.956 -20.758 -12.627 1.00 80.62 368 ALA A C 1
ATOM 2785 O O . ALA A 1 368 ? 24.072 -21.675 -11.816 1.00 80.62 368 ALA A O 1
ATOM 2786 N N . LEU A 1 369 ? 24.204 -19.488 -12.293 1.00 79.19 369 LEU A N 1
ATOM 2787 C CA . LEU A 1 369 ? 24.690 -19.070 -10.973 1.00 79.19 369 LEU A CA 1
ATOM 2788 C C . LEU A 1 369 ? 23.634 -19.230 -9.872 1.00 79.19 369 LEU A C 1
ATOM 2790 O O . LEU A 1 369 ? 23.982 -19.522 -8.731 1.00 79.19 369 LEU A O 1
ATOM 2794 N N . LYS A 1 370 ? 22.346 -19.086 -10.210 1.00 73.56 370 LYS A N 1
ATOM 2795 C CA . LYS A 1 370 ? 21.217 -19.362 -9.302 1.00 73.56 370 LYS A CA 1
ATOM 2796 C C . LYS A 1 370 ? 20.736 -20.822 -9.362 1.00 73.56 370 LYS A C 1
ATOM 2798 O O . LYS A 1 370 ? 20.013 -21.265 -8.477 1.00 73.56 370 LYS A O 1
ATOM 2803 N N . SER A 1 371 ? 21.171 -21.578 -10.370 1.00 55.38 371 SER A N 1
ATOM 2804 C CA . SER A 1 371 ? 20.756 -22.941 -10.727 1.00 55.38 371 SER A CA 1
ATOM 2805 C C . SER A 1 371 ? 21.610 -24.022 -10.069 1.00 55.38 371 SER A C 1
ATOM 2807 O O . SER A 1 371 ? 21.364 -25.202 -10.314 1.00 55.38 371 SER A O 1
ATOM 2809 N N . ARG A 1 372 ? 22.518 -23.688 -9.141 1.00 48.94 372 ARG A N 1
ATOM 2810 C CA . ARG A 1 372 ? 23.013 -24.702 -8.191 1.00 48.94 372 ARG A CA 1
ATOM 2811 C C . ARG A 1 372 ? 21.893 -25.302 -7.323 1.00 48.94 372 ARG A C 1
ATOM 2813 O O . ARG A 1 372 ? 22.179 -26.215 -6.564 1.00 48.94 372 ARG A O 1
ATOM 2820 N N . ASN A 1 373 ? 20.643 -24.828 -7.441 1.00 49.75 373 ASN A N 1
ATOM 2821 C CA . ASN A 1 373 ? 19.534 -25.328 -6.640 1.00 49.75 373 ASN A CA 1
ATOM 2822 C C . ASN A 1 373 ? 18.130 -25.312 -7.303 1.00 49.75 373 ASN A C 1
ATOM 2824 O O . ASN A 1 373 ? 17.200 -24.916 -6.612 1.00 49.75 373 ASN A O 1
ATOM 2828 N N . ASN A 1 374 ? 17.927 -25.684 -8.590 1.00 42.34 374 ASN A N 1
ATOM 2829 C CA . ASN A 1 374 ? 16.627 -26.243 -9.076 1.00 42.34 374 ASN A CA 1
ATOM 2830 C C . ASN A 1 374 ? 16.513 -26.513 -10.601 1.00 42.34 374 ASN A C 1
ATOM 2832 O O . ASN A 1 374 ? 16.503 -25.585 -11.406 1.00 42.34 374 ASN A O 1
ATOM 2836 N N . GLU A 1 375 ? 16.212 -27.767 -10.970 1.00 36.50 375 GLU A N 1
ATOM 2837 C CA . GLU A 1 375 ? 15.793 -28.242 -12.311 1.00 36.50 375 GLU A CA 1
ATOM 2838 C C . GLU A 1 375 ? 14.385 -27.774 -12.755 1.00 36.50 375 GLU A C 1
ATOM 2840 O O . GLU A 1 375 ? 14.050 -27.805 -13.942 1.00 36.50 375 GLU A O 1
ATOM 2845 N N . LYS A 1 376 ? 13.532 -27.314 -11.826 1.00 46.91 376 LYS A N 1
ATOM 2846 C CA . LYS A 1 376 ? 12.115 -26.978 -12.097 1.00 46.91 376 LYS A CA 1
ATOM 2847 C C . LYS A 1 376 ? 11.918 -25.832 -13.107 1.00 46.91 376 LYS A C 1
ATOM 2849 O O . LYS A 1 376 ? 10.881 -25.786 -13.760 1.00 46.91 376 LYS A O 1
ATOM 2854 N N . HIS A 1 377 ? 12.875 -24.912 -13.259 1.00 40.81 377 HIS A N 1
ATOM 2855 C CA . HIS A 1 377 ? 12.705 -23.717 -14.104 1.00 40.81 377 HIS A CA 1
ATOM 2856 C C . HIS A 1 377 ? 12.846 -24.000 -15.613 1.00 40.81 377 HIS A C 1
ATOM 2858 O O . HIS A 1 377 ? 12.213 -23.325 -16.425 1.00 40.81 377 HIS A O 1
ATOM 2864 N N . ILE A 1 378 ? 13.619 -25.026 -15.995 1.00 41.12 378 ILE A N 1
ATOM 2865 C CA . ILE A 1 378 ? 13.849 -25.409 -17.402 1.00 41.12 378 ILE A CA 1
ATOM 2866 C C . ILE A 1 378 ? 12.575 -25.974 -18.035 1.00 41.12 378 ILE A C 1
ATOM 2868 O O . ILE A 1 378 ? 12.241 -25.620 -19.165 1.00 41.12 378 ILE A O 1
ATOM 2872 N N . LYS A 1 379 ? 11.809 -26.786 -17.293 1.00 41.34 379 LYS A N 1
ATOM 2873 C CA . LYS A 1 379 ? 10.531 -27.329 -17.783 1.00 41.34 379 LYS A CA 1
ATOM 2874 C C . LYS A 1 379 ? 9.489 -26.238 -18.031 1.00 41.34 379 LYS A C 1
ATOM 2876 O O . LYS A 1 379 ? 8.688 -26.396 -18.941 1.00 41.34 379 LYS A O 1
ATOM 2881 N N . THR A 1 380 ? 9.533 -25.128 -17.293 1.00 44.28 380 THR A N 1
ATOM 2882 C CA . THR A 1 380 ? 8.613 -23.987 -17.457 1.00 44.28 380 THR A CA 1
ATOM 2883 C C . THR A 1 380 ? 9.003 -23.072 -18.625 1.00 44.28 380 THR A C 1
ATOM 2885 O O . THR A 1 380 ? 8.140 -22.553 -19.326 1.00 44.28 380 THR A O 1
ATOM 2888 N N . LEU A 1 381 ? 10.305 -22.892 -18.876 1.00 38.69 381 LEU A N 1
ATOM 2889 C CA . LEU A 1 381 ? 10.805 -22.101 -20.009 1.00 38.69 381 LEU A CA 1
ATOM 2890 C C . LEU A 1 381 ? 10.656 -22.842 -21.346 1.00 38.69 381 LEU A C 1
ATOM 2892 O O . LEU A 1 381 ? 10.248 -22.240 -22.338 1.00 38.69 381 LEU A O 1
ATOM 2896 N N . LEU A 1 382 ? 10.916 -24.154 -21.364 1.00 37.56 382 LEU A N 1
ATOM 2897 C CA . LEU A 1 382 ? 10.696 -24.989 -22.548 1.00 37.56 382 LEU A CA 1
ATOM 2898 C C . LEU A 1 382 ? 9.203 -25.235 -22.812 1.00 37.56 382 LEU A C 1
ATOM 2900 O O . LEU A 1 382 ? 8.796 -25.240 -23.972 1.00 37.56 382 LEU A O 1
ATOM 2904 N N . SER A 1 383 ? 8.361 -25.345 -21.775 1.00 41.31 383 SER A N 1
ATOM 2905 C CA . SER A 1 383 ? 6.904 -25.413 -21.966 1.00 41.31 383 SER A CA 1
ATOM 2906 C C . SER A 1 383 ? 6.312 -24.091 -22.463 1.00 41.31 383 SER A C 1
ATOM 2908 O O . SER A 1 383 ? 5.379 -24.117 -23.262 1.00 41.31 383 SER A O 1
ATOM 2910 N N . GLY A 1 384 ? 6.895 -22.946 -22.087 1.00 38.12 384 GLY A N 1
ATOM 2911 C CA . GLY A 1 384 ? 6.512 -21.628 -22.600 1.00 38.12 384 GLY A CA 1
ATOM 2912 C C . GLY A 1 384 ? 6.832 -21.407 -24.085 1.00 38.12 384 GLY A C 1
ATOM 2913 O O . GLY A 1 384 ? 6.103 -20.682 -24.758 1.00 38.12 384 GLY A O 1
ATOM 2914 N N . LEU A 1 385 ? 7.877 -22.054 -24.618 1.00 34.41 385 LEU A N 1
ATOM 2915 C CA . LEU A 1 385 ? 8.226 -22.014 -26.048 1.00 34.41 385 LEU A CA 1
ATOM 2916 C C . LEU A 1 385 ? 7.438 -23.034 -26.887 1.00 34.41 385 LEU A C 1
ATOM 2918 O O . LEU A 1 385 ? 7.189 -22.784 -28.063 1.00 34.41 385 LEU A O 1
ATOM 2922 N N . HIS A 1 386 ? 7.007 -24.150 -26.288 1.00 33.38 386 HIS A N 1
ATOM 2923 C CA . HIS A 1 386 ? 6.185 -25.167 -26.957 1.00 33.38 386 HIS A CA 1
ATOM 2924 C C . HIS A 1 386 ? 4.675 -24.842 -26.942 1.00 33.38 386 HIS A C 1
ATOM 2926 O O . HIS A 1 386 ? 3.915 -25.410 -27.720 1.00 33.38 386 HIS A O 1
ATOM 2932 N N . GLN A 1 387 ? 4.227 -23.909 -26.090 1.00 37.09 387 GLN A N 1
ATOM 2933 C CA . GLN A 1 387 ? 2.832 -23.450 -25.990 1.00 37.09 387 GLN A CA 1
ATOM 2934 C C . GLN A 1 387 ? 2.583 -22.110 -26.709 1.00 37.09 387 GLN A C 1
ATOM 2936 O O . GLN A 1 387 ? 1.888 -21.233 -26.194 1.00 37.09 387 GLN A O 1
ATOM 2941 N N . SER A 1 388 ? 3.072 -21.944 -27.942 1.00 32.28 388 SER A N 1
ATOM 2942 C CA . SER A 1 388 ? 2.732 -20.811 -28.832 1.00 32.28 388 SER A CA 1
ATOM 2943 C C . SER A 1 388 ? 1.277 -20.836 -29.349 1.00 32.28 388 SER A C 1
ATOM 2945 O O . SER A 1 388 ? 0.953 -20.289 -30.399 1.00 32.28 388 SER A O 1
ATOM 2947 N N . GLY A 1 389 ? 0.372 -21.420 -28.565 1.00 35.91 389 GLY A N 1
ATOM 2948 C CA . GLY A 1 389 ? -1.064 -21.481 -28.789 1.00 35.91 389 GLY A CA 1
ATOM 2949 C C . GLY A 1 389 ? -1.834 -21.361 -27.477 1.00 35.91 389 GLY A C 1
ATOM 2950 O O . GLY A 1 389 ? -2.661 -22.213 -27.185 1.00 35.91 389 GLY A O 1
ATOM 2951 N N . LEU A 1 390 ? -1.573 -20.339 -26.652 1.00 29.89 390 LEU A N 1
ATOM 2952 C CA . LEU A 1 390 ? -2.398 -20.096 -25.465 1.00 29.89 390 LEU A CA 1
ATOM 2953 C C . LEU A 1 390 ? -2.644 -18.612 -25.175 1.00 29.89 390 LEU A C 1
ATOM 2955 O O . LEU A 1 390 ? -1.735 -17.814 -24.949 1.00 29.89 390 LEU A O 1
ATOM 2959 N N . ARG A 1 391 ? -3.941 -18.279 -25.108 1.00 33.25 391 ARG A N 1
ATOM 2960 C CA . ARG A 1 391 ? -4.497 -17.089 -24.458 1.00 33.25 391 ARG A CA 1
ATOM 2961 C C . ARG A 1 391 ? -3.968 -17.001 -23.022 1.00 33.25 391 ARG A C 1
ATOM 2963 O O . ARG A 1 391 ? -4.570 -17.551 -22.106 1.00 33.25 391 ARG A O 1
ATOM 2970 N N . MET A 1 392 ? -2.889 -16.258 -22.799 1.00 27.88 392 MET A N 1
ATOM 2971 C CA . MET A 1 392 ? -2.547 -15.806 -21.453 1.00 27.88 392 MET A CA 1
ATOM 2972 C C . MET A 1 392 ? -3.342 -14.544 -21.135 1.00 27.88 392 MET A C 1
ATOM 2974 O O . MET A 1 392 ? -2.980 -13.427 -21.507 1.00 27.88 392 MET A O 1
ATOM 2978 N N . SER A 1 393 ? -4.455 -14.726 -20.428 1.00 23.91 393 SER A N 1
ATOM 2979 C CA . SER A 1 393 ? -5.144 -13.636 -19.752 1.00 23.91 393 SER A CA 1
ATOM 2980 C C . SER A 1 393 ? -4.212 -13.055 -18.688 1.00 23.91 393 SER A C 1
ATOM 2982 O O . SER A 1 393 ? -4.095 -13.591 -17.586 1.00 23.91 393 SER A O 1
ATOM 2984 N N . VAL A 1 394 ? -3.542 -11.946 -19.005 1.00 28.23 394 VAL A N 1
ATOM 2985 C CA . VAL A 1 394 ? -2.923 -11.089 -17.991 1.00 28.23 394 VAL A CA 1
ATOM 2986 C C . VAL A 1 394 ? -4.057 -10.616 -17.083 1.00 28.23 394 VAL A C 1
ATOM 2988 O O . VAL A 1 394 ? -4.834 -9.744 -17.476 1.00 28.23 394 VAL A O 1
ATOM 2991 N N . LYS A 1 395 ? -4.189 -11.202 -15.885 1.00 32.25 395 LYS A N 1
ATOM 2992 C CA . LYS A 1 395 ? -5.089 -10.687 -14.848 1.00 32.25 395 LYS A CA 1
ATOM 2993 C C . LYS A 1 395 ? -4.549 -9.331 -14.401 1.00 32.25 395 LYS A C 1
ATOM 2995 O O . LYS A 1 395 ? -3.713 -9.220 -13.515 1.00 32.25 395 LYS A O 1
ATOM 3000 N N . ILE A 1 396 ? -5.006 -8.280 -15.075 1.00 30.55 396 ILE A N 1
ATOM 3001 C CA . ILE A 1 396 ? -5.001 -6.933 -14.523 1.00 30.55 396 ILE A CA 1
ATOM 3002 C C . ILE A 1 396 ? -5.935 -7.023 -13.319 1.00 30.55 396 ILE A C 1
ATOM 3004 O O . ILE A 1 396 ? -7.135 -7.229 -13.508 1.00 30.55 396 ILE A O 1
ATOM 3008 N N . LEU A 1 397 ? -5.396 -6.930 -12.099 1.00 39.00 397 LEU A N 1
ATOM 3009 C CA . LEU A 1 397 ? -6.234 -6.700 -10.924 1.00 39.00 397 LEU A CA 1
ATOM 3010 C C . LEU A 1 397 ? -7.096 -5.484 -11.259 1.00 39.00 397 LEU A C 1
ATOM 3012 O O . LEU A 1 397 ? -6.557 -4.452 -11.658 1.00 39.00 397 LEU A O 1
ATOM 3016 N N . LYS A 1 398 ? -8.419 -5.623 -11.205 1.00 42.59 398 LYS A N 1
ATOM 3017 C CA . LYS A 1 398 ? -9.335 -4.483 -11.219 1.00 42.59 398 LYS A CA 1
ATOM 3018 C C . LYS A 1 398 ? -9.441 -4.072 -9.752 1.00 42.59 398 LYS A C 1
ATOM 3020 O O . LYS A 1 398 ? -10.226 -4.693 -9.040 1.00 42.59 398 LYS A O 1
ATOM 3025 N N . PRO A 1 399 ? -8.603 -3.144 -9.252 1.00 54.84 399 PRO A N 1
ATOM 3026 C CA . PRO A 1 399 ? -8.591 -2.879 -7.830 1.00 54.84 399 PRO A CA 1
ATOM 3027 C C . PRO A 1 399 ? -9.921 -2.206 -7.490 1.00 54.84 399 PRO A C 1
ATOM 3029 O O . PRO A 1 399 ? -10.324 -1.231 -8.137 1.00 54.84 399 PRO A O 1
ATOM 3032 N N . THR A 1 400 ? -10.612 -2.795 -6.524 1.00 67.19 400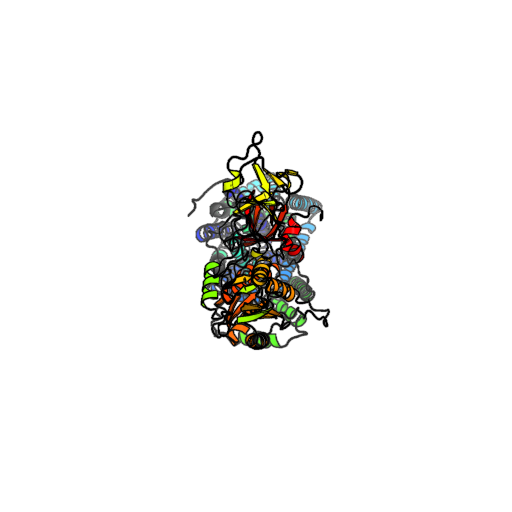 THR A N 1
ATOM 3033 C CA . THR A 1 400 ? -11.962 -2.405 -6.106 1.00 67.19 400 THR A CA 1
ATOM 3034 C C . THR A 1 400 ? -11.848 -1.338 -5.011 1.00 67.19 400 THR A C 1
ATOM 3036 O O . THR A 1 400 ? -10.857 -1.327 -4.272 1.00 67.19 400 THR A O 1
ATOM 3039 N N . TYR A 1 401 ? -12.780 -0.381 -4.959 1.00 74.69 401 TYR A N 1
ATOM 3040 C CA . TYR A 1 401 ? -12.831 0.587 -3.853 1.00 74.69 401 TYR A CA 1
ATOM 3041 C C . TYR A 1 401 ? -13.180 -0.125 -2.544 1.00 74.69 401 TYR A C 1
ATOM 3043 O O . TYR A 1 401 ? -13.714 -1.228 -2.582 1.00 74.69 401 TYR A O 1
ATOM 3051 N N . PHE A 1 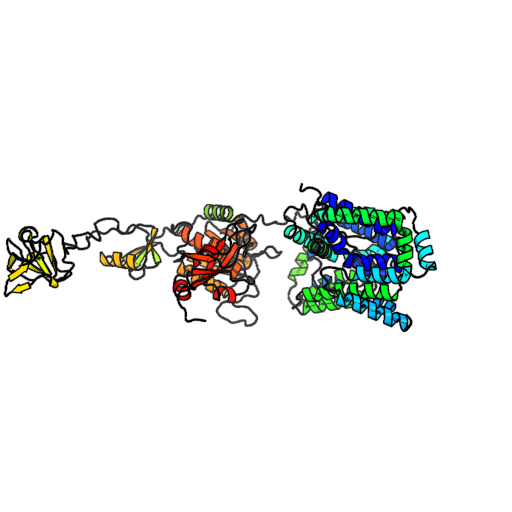402 ? -12.827 0.470 -1.404 1.00 77.75 402 PHE A N 1
ATOM 3052 C CA . PHE A 1 402 ? -13.006 -0.175 -0.104 1.00 77.75 402 PHE A CA 1
ATOM 3053 C C . PHE A 1 402 ? -14.463 -0.573 0.146 1.00 77.75 402 PHE A C 1
ATOM 3055 O O . PHE A 1 402 ? -14.691 -1.740 0.452 1.00 77.75 402 PHE A O 1
ATOM 3062 N N . GLU A 1 403 ? -15.421 0.344 -0.041 1.00 76.12 403 GLU A N 1
ATOM 3063 C CA . GLU A 1 403 ? -16.835 0.067 0.242 1.00 76.12 403 GLU A CA 1
ATOM 3064 C C . GLU A 1 403 ? -17.330 -1.111 -0.607 1.00 76.12 403 GLU A C 1
ATOM 3066 O O . GLU A 1 403 ? -17.766 -2.128 -0.082 1.00 76.12 403 GLU A O 1
ATOM 3071 N N . GLU A 1 404 ? -17.104 -1.049 -1.922 1.00 82.62 404 GLU A N 1
ATOM 3072 C CA . GLU A 1 404 ? -17.491 -2.116 -2.851 1.00 82.62 404 GLU A CA 1
ATOM 3073 C C . GLU A 1 404 ? -16.778 -3.452 -2.557 1.00 82.62 404 GLU A C 1
ATOM 3075 O O . GLU A 1 404 ? -17.357 -4.523 -2.740 1.00 82.62 404 GLU A O 1
ATOM 3080 N N . ALA A 1 405 ? -15.512 -3.416 -2.128 1.00 84.69 405 ALA A N 1
ATOM 3081 C CA . ALA A 1 405 ? -14.747 -4.617 -1.806 1.00 84.69 405 ALA A CA 1
ATOM 3082 C C . ALA A 1 405 ? -15.255 -5.283 -0.525 1.00 84.69 405 ALA A C 1
ATOM 3084 O O . ALA A 1 405 ? -15.335 -6.510 -0.474 1.00 84.69 405 ALA A O 1
ATOM 3085 N N . PHE A 1 406 ? -15.571 -4.482 0.494 1.00 86.06 406 PHE A N 1
ATOM 3086 C CA . PHE A 1 406 ? -16.054 -4.975 1.773 1.00 86.06 406 PHE A CA 1
ATOM 3087 C C . PHE A 1 406 ? -17.492 -5.485 1.669 1.00 86.06 406 PHE A C 1
ATOM 3089 O O . PHE A 1 406 ? -17.753 -6.589 2.135 1.00 86.06 406 PHE A O 1
ATOM 3096 N N . ASP A 1 407 ? -18.377 -4.770 0.971 1.00 86.75 407 ASP A N 1
ATOM 3097 C CA . ASP A 1 407 ? -19.769 -5.191 0.767 1.00 86.75 407 ASP A CA 1
ATOM 3098 C C . ASP A 1 407 ? -19.834 -6.548 0.055 1.00 86.75 407 ASP A C 1
ATOM 3100 O O . ASP A 1 407 ? -20.412 -7.500 0.575 1.00 86.75 407 ASP A O 1
ATOM 3104 N N . LYS A 1 408 ? -19.118 -6.698 -1.070 1.00 88.38 408 LYS A N 1
ATOM 3105 C CA . LYS A 1 408 ? -19.024 -7.981 -1.796 1.00 88.38 408 LYS A CA 1
ATOM 3106 C C . LYS A 1 408 ? -18.413 -9.102 -0.965 1.00 88.38 408 LYS A C 1
ATOM 3108 O O . LYS A 1 408 ? -18.726 -10.271 -1.178 1.00 88.38 408 LYS A O 1
ATOM 3113 N N . PHE A 1 409 ? -17.468 -8.765 -0.090 1.00 91.81 409 PHE A N 1
ATOM 3114 C CA . PHE A 1 409 ? -16.828 -9.746 0.773 1.00 91.81 409 PHE A CA 1
ATOM 3115 C C . PHE A 1 409 ? -17.799 -10.232 1.850 1.00 91.81 409 PHE A C 1
ATOM 3117 O O . PHE A 1 409 ? -17.955 -11.437 2.008 1.00 91.81 409 PHE A O 1
ATOM 3124 N N . VAL A 1 410 ? -18.487 -9.312 2.526 1.00 90.25 410 VAL A N 1
ATOM 3125 C CA . VAL A 1 410 ? -19.478 -9.614 3.562 1.00 90.25 410 VAL A CA 1
ATOM 3126 C C . VAL A 1 410 ? -20.678 -10.373 2.993 1.00 90.25 410 VAL A C 1
ATOM 3128 O O . VAL A 1 410 ? -21.102 -11.348 3.601 1.00 90.25 410 VAL A O 1
ATOM 3131 N N . GLU A 1 411 ? -21.177 -10.002 1.810 1.00 90.25 411 GLU A N 1
ATOM 3132 C CA . GLU A 1 411 ? -22.269 -10.717 1.122 1.00 90.25 411 GLU A CA 1
ATOM 3133 C C . GLU A 1 411 ? -21.951 -12.194 0.844 1.00 90.25 411 GLU A C 1
ATOM 3135 O O . GLU A 1 411 ? -22.857 -13.020 0.757 1.00 90.25 411 GLU A O 1
ATOM 3140 N N . ALA A 1 412 ? -20.672 -12.537 0.685 1.00 90.19 412 ALA A N 1
ATOM 3141 C CA . ALA A 1 412 ? -20.238 -13.900 0.403 1.00 90.19 412 ALA A CA 1
ATOM 3142 C C . ALA A 1 412 ? -19.920 -14.723 1.662 1.00 90.19 412 ALA A C 1
ATOM 3144 O O . ALA A 1 412 ? -19.635 -15.919 1.540 1.00 90.19 412 ALA A O 1
ATOM 3145 N N . VAL A 1 413 ? -19.904 -14.093 2.841 1.00 92.94 413 VAL A N 1
ATOM 3146 C CA . VAL A 1 413 ? -19.613 -14.747 4.119 1.00 92.94 413 VAL A CA 1
ATOM 3147 C C . VAL A 1 413 ? -20.888 -15.356 4.683 1.00 92.94 413 VAL A C 1
ATOM 3149 O O . VAL A 1 413 ? -21.849 -14.654 4.976 1.00 92.94 413 VAL A O 1
ATOM 3152 N N . ASP A 1 414 ? -20.855 -16.670 4.885 1.00 90.50 414 ASP A N 1
ATOM 3153 C CA . ASP A 1 414 ? -21.985 -17.473 5.379 1.00 90.50 414 ASP A CA 1
ATOM 3154 C C . ASP A 1 414 ? -21.759 -17.957 6.822 1.00 90.50 414 ASP A C 1
ATOM 3156 O O . ASP A 1 414 ? -22.326 -18.940 7.287 1.00 90.50 414 ASP A O 1
ATOM 3160 N N . VAL A 1 415 ? -20.854 -17.292 7.542 1.00 92.62 415 VAL A N 1
ATOM 3161 C CA . VAL A 1 415 ? -20.512 -17.640 8.921 1.00 92.62 415 VAL A CA 1
ATOM 3162 C C . VAL A 1 415 ? -21.034 -16.567 9.855 1.00 92.62 415 VAL A C 1
ATOM 3164 O O . VAL A 1 415 ? -20.680 -15.393 9.737 1.00 92.62 415 VAL A O 1
ATOM 3167 N N . LYS A 1 416 ? -21.821 -16.997 10.837 1.00 92.94 416 LYS A N 1
ATOM 3168 C CA . LYS A 1 416 ? -22.158 -16.223 12.027 1.00 92.94 416 LYS A CA 1
ATOM 3169 C C . LYS A 1 416 ? -21.921 -17.073 13.257 1.00 92.94 416 LYS A C 1
ATOM 3171 O O . LYS A 1 416 ? -22.150 -18.279 13.250 1.00 92.94 416 LYS A O 1
ATOM 3176 N N . ILE A 1 417 ? -21.447 -16.431 14.312 1.00 94.75 417 ILE A N 1
ATOM 3177 C CA . ILE A 1 417 ? -21.248 -17.081 15.594 1.00 94.75 417 ILE A CA 1
ATOM 3178 C C . ILE A 1 417 ? -22.561 -16.999 16.359 1.00 94.75 417 ILE A C 1
ATOM 3180 O O . ILE A 1 417 ? -22.884 -15.974 16.954 1.00 94.75 417 ILE A O 1
ATOM 3184 N N . GLU A 1 418 ? -23.331 -18.078 16.297 1.00 90.75 418 GLU A N 1
ATOM 3185 C CA . GLU A 1 418 ? -24.612 -18.197 17.003 1.00 90.75 418 GLU A CA 1
ATOM 3186 C C . GLU A 1 418 ? -24.532 -19.157 18.192 1.00 90.75 418 GLU A C 1
ATOM 3188 O O . GLU A 1 418 ? -25.354 -19.074 19.104 1.00 90.75 418 GLU A O 1
ATOM 3193 N N . ASP A 1 419 ? -23.510 -20.018 18.216 1.00 93.56 419 ASP A N 1
ATOM 3194 C CA . ASP A 1 419 ? -23.273 -20.945 19.315 1.00 93.56 419 ASP A CA 1
ATOM 3195 C C . ASP A 1 419 ? -23.006 -20.175 20.615 1.00 93.56 419 ASP A C 1
ATOM 3197 O O . ASP A 1 419 ? -22.083 -19.354 20.710 1.00 93.56 419 ASP A O 1
ATOM 3201 N N . SER A 1 420 ? -23.806 -20.472 21.635 1.00 95.00 420 SER A N 1
ATOM 3202 C CA . SER A 1 420 ? -23.660 -19.922 22.979 1.00 95.00 420 SER A CA 1
ATOM 3203 C C . SER A 1 420 ? -22.950 -20.902 23.907 1.00 95.00 420 SER A C 1
ATOM 3205 O O . SER A 1 420 ? -23.231 -22.100 23.878 1.00 95.00 420 SER A O 1
ATOM 3207 N N . GLU A 1 421 ? -22.132 -20.381 24.810 1.00 96.31 421 GLU A N 1
ATOM 3208 C CA . GLU A 1 421 ? -21.573 -21.112 25.941 1.00 96.31 421 GLU A CA 1
ATOM 3209 C C . GLU A 1 421 ? -21.870 -20.381 27.255 1.00 96.31 421 GLU A C 1
ATOM 3211 O O . GLU A 1 421 ? -21.980 -19.154 27.307 1.00 96.31 421 GLU A O 1
ATOM 3216 N N . GLU A 1 422 ? -22.032 -21.146 28.331 1.00 97.44 422 GLU A N 1
ATOM 3217 C CA . GLU A 1 422 ? -22.178 -20.601 29.676 1.00 97.44 422 GLU A CA 1
ATOM 3218 C C . GLU A 1 422 ? -20.798 -20.496 30.321 1.00 97.44 422 GLU A C 1
ATOM 3220 O O . GLU A 1 422 ? -20.092 -21.494 30.463 1.00 97.44 422 GLU A O 1
ATOM 3225 N N . VAL A 1 423 ? -20.427 -19.286 30.731 1.00 97.12 423 VAL A N 1
ATOM 3226 C CA . VAL A 1 423 ? -19.152 -19.015 31.399 1.00 97.12 423 VAL A CA 1
ATOM 3227 C C . VAL A 1 423 ? -19.391 -18.443 32.788 1.00 97.12 423 VAL A C 1
ATOM 3229 O O . VAL A 1 423 ? -20.461 -17.906 33.088 1.00 97.12 423 VAL A O 1
ATOM 3232 N N . SER A 1 424 ? -18.377 -18.545 33.646 1.00 97.75 424 SER A N 1
ATOM 3233 C CA . SER A 1 424 ? -18.330 -17.773 34.886 1.00 97.75 424 SER A CA 1
ATOM 3234 C C . SER A 1 424 ? -18.451 -16.286 34.559 1.00 97.75 424 SER A C 1
ATOM 3236 O O . SER A 1 424 ? -17.756 -15.791 33.670 1.00 97.75 424 SER A O 1
ATOM 3238 N N . SER A 1 425 ? -19.292 -15.556 35.296 1.00 96.12 425 SER A N 1
ATOM 3239 C CA . SER A 1 425 ? -19.400 -14.100 35.141 1.00 96.12 425 SER A CA 1
ATOM 3240 C C . SER A 1 425 ? -18.040 -13.416 35.339 1.00 96.12 425 SER A C 1
ATOM 3242 O O . SER A 1 425 ? -17.772 -12.407 34.697 1.00 96.12 425 SER A O 1
ATOM 3244 N N . LEU A 1 426 ? -17.150 -13.999 36.152 1.00 94.50 426 LEU A N 1
ATOM 3245 C CA . LEU A 1 426 ? -15.795 -13.490 36.397 1.00 94.50 426 LEU A CA 1
ATOM 3246 C C . LEU A 1 426 ? -14.913 -13.485 35.136 1.00 94.50 426 LEU A C 1
ATOM 3248 O O . LEU A 1 426 ? -14.076 -12.600 34.984 1.00 94.50 426 LEU A O 1
ATOM 3252 N N . ASP A 1 427 ? -15.150 -14.418 34.211 1.00 94.88 427 ASP A N 1
ATOM 3253 C CA . ASP A 1 427 ? -14.382 -14.584 32.969 1.00 94.88 427 ASP A CA 1
ATOM 3254 C C . ASP A 1 427 ? -15.110 -13.986 31.749 1.00 94.88 427 ASP A C 1
ATOM 3256 O O . ASP A 1 427 ? -14.708 -14.177 30.597 1.00 94.88 427 ASP A O 1
ATOM 3260 N N . ALA A 1 428 ? -16.220 -13.277 31.983 1.00 95.69 428 ALA A N 1
ATOM 3261 C CA . ALA A 1 428 ? -17.118 -12.813 30.931 1.00 95.69 428 ALA A CA 1
ATOM 3262 C C . ALA A 1 428 ? -16.729 -11.449 30.332 1.00 95.69 428 ALA A C 1
ATOM 3264 O O . ALA A 1 428 ? -17.304 -11.039 29.324 1.00 95.69 428 ALA A O 1
ATOM 3265 N N . VAL A 1 429 ? -15.753 -10.735 30.907 1.00 94.06 429 VAL A N 1
ATOM 3266 C CA . VAL A 1 429 ? -15.291 -9.442 30.371 1.00 94.06 429 VAL A CA 1
ATOM 3267 C C . VAL A 1 429 ? -14.754 -9.620 28.945 1.00 94.06 429 VAL A C 1
ATOM 3269 O O . VAL A 1 429 ? -13.971 -10.521 28.661 1.00 94.06 429 VAL A O 1
ATOM 3272 N N . GLY A 1 430 ? -15.188 -8.754 28.028 1.00 90.62 430 GLY A N 1
ATOM 3273 C CA . GLY A 1 430 ? -14.833 -8.800 26.607 1.00 90.62 430 GLY A CA 1
ATOM 3274 C C . GLY A 1 430 ? -15.632 -9.813 25.780 1.00 90.62 430 GLY A C 1
ATOM 3275 O O . GLY A 1 430 ? -15.489 -9.839 24.560 1.00 90.62 430 GLY A O 1
ATOM 3276 N N . ARG A 1 431 ? -16.497 -10.627 26.401 1.00 94.38 431 ARG A N 1
ATOM 3277 C CA . ARG A 1 431 ? -17.373 -11.581 25.702 1.00 94.38 431 ARG A CA 1
ATOM 3278 C C . ARG A 1 431 ? -18.650 -10.902 25.206 1.00 94.38 431 ARG A C 1
ATOM 3280 O O . ARG A 1 431 ? -19.080 -9.899 25.769 1.00 94.38 431 ARG A O 1
ATOM 3287 N N . VAL A 1 432 ? -19.272 -11.454 24.165 1.00 94.62 432 VAL A N 1
ATOM 3288 C CA . VAL A 1 432 ? -20.535 -10.942 23.606 1.00 94.62 432 VAL A CA 1
ATOM 3289 C C . VAL A 1 432 ? -21.714 -11.707 24.200 1.00 94.62 432 VAL A C 1
ATOM 3291 O O . VAL A 1 432 ? -21.728 -12.934 24.150 1.00 94.62 432 VAL A O 1
ATOM 3294 N N . LEU A 1 433 ? -22.709 -11.007 24.747 1.00 96.31 433 LEU A N 1
ATOM 3295 C CA . LEU A 1 433 ? -23.922 -11.629 25.284 1.00 96.31 433 LEU A CA 1
ATOM 3296 C C . LEU A 1 433 ? -24.705 -12.373 24.199 1.00 96.31 433 LEU A C 1
ATOM 3298 O O . LEU A 1 433 ? -25.043 -11.800 23.161 1.00 96.31 433 LEU A O 1
ATOM 3302 N N . SER A 1 434 ? -25.050 -13.631 24.474 1.00 96.44 434 SER A N 1
ATOM 3303 C CA . SER A 1 434 ? -25.877 -14.447 23.571 1.00 96.44 434 SER A CA 1
ATOM 3304 C C . SER A 1 434 ? -27.381 -14.274 23.804 1.00 96.44 434 SER A C 1
ATOM 3306 O O . SER A 1 434 ? -28.172 -14.538 22.902 1.00 96.44 434 SER A O 1
ATOM 3308 N N . GLU A 1 435 ? -27.771 -13.757 24.969 1.00 95.00 435 GLU A N 1
ATOM 3309 C CA . GLU A 1 435 ? -29.152 -13.493 25.377 1.00 95.00 435 GLU A CA 1
ATOM 3310 C C . GLU A 1 435 ? -29.231 -12.237 26.258 1.00 95.00 435 GLU A C 1
ATOM 3312 O O . GLU A 1 435 ? -28.215 -11.752 26.761 1.00 95.00 435 GLU A O 1
ATOM 3317 N N . ASP A 1 436 ? -30.438 -11.696 26.420 1.00 96.62 436 ASP A N 1
ATOM 3318 C CA . ASP A 1 436 ? -30.690 -10.572 27.319 1.00 96.62 436 ASP A CA 1
ATOM 3319 C C . ASP A 1 436 ? -30.456 -10.993 28.777 1.00 96.62 436 ASP A C 1
ATOM 3321 O O . ASP A 1 436 ? -30.953 -12.023 29.242 1.00 96.62 436 ASP A O 1
ATOM 3325 N N . VAL A 1 437 ? -29.755 -10.160 29.546 1.00 96.19 437 VAL A N 1
ATOM 3326 C CA . VAL A 1 437 ? -29.665 -10.349 30.993 1.00 96.19 437 VAL A CA 1
ATOM 3327 C C . VAL A 1 437 ? -30.896 -9.720 31.626 1.00 96.19 437 VAL A C 1
ATOM 3329 O O . VAL A 1 437 ? -31.050 -8.501 31.643 1.00 96.19 437 VAL A O 1
ATOM 3332 N N . VAL A 1 438 ? -31.760 -10.568 32.176 1.00 94.88 438 VAL A N 1
ATOM 3333 C CA . VAL A 1 438 ? -32.951 -10.148 32.925 1.00 94.88 438 VAL A CA 1
ATOM 3334 C C . VAL A 1 438 ? -32.657 -10.122 34.424 1.00 94.88 438 VAL A C 1
ATOM 3336 O O . VAL A 1 438 ? -32.172 -11.122 34.965 1.00 94.88 438 VAL A O 1
ATOM 3339 N N . SER A 1 439 ? -32.967 -9.011 35.091 1.00 94.06 439 SER A N 1
ATOM 3340 C CA . SER A 1 439 ? -33.036 -8.930 36.550 1.00 94.06 439 SER A CA 1
ATOM 3341 C C . SER A 1 439 ? -34.426 -9.328 37.039 1.00 94.06 439 SER A C 1
ATOM 3343 O O . SER A 1 439 ? -35.435 -8.838 36.534 1.00 94.06 439 SER A O 1
ATOM 3345 N N . ILE A 1 440 ? -34.465 -10.195 38.049 1.00 92.38 440 ILE A N 1
ATOM 3346 C CA . ILE A 1 440 ? -35.677 -10.549 38.809 1.00 92.38 440 ILE A CA 1
ATOM 3347 C C . ILE A 1 440 ? -35.686 -9.906 40.203 1.00 92.38 440 ILE A C 1
ATOM 3349 O O . ILE A 1 440 ? -36.588 -10.149 40.998 1.00 92.38 440 ILE A O 1
ATOM 3353 N N . VAL A 1 441 ? -34.651 -9.125 40.518 1.00 92.69 441 VAL A N 1
ATOM 3354 C CA . VAL A 1 441 ? -34.486 -8.421 41.790 1.00 92.69 441 VAL A CA 1
ATOM 3355 C C . VAL A 1 441 ? -34.449 -6.918 41.546 1.00 92.69 441 VAL A C 1
ATOM 3357 O O . VAL A 1 441 ? -34.131 -6.455 40.447 1.00 92.69 441 VAL A O 1
ATOM 3360 N N . LYS A 1 442 ? -34.759 -6.155 42.591 1.00 93.19 442 LYS A N 1
ATOM 3361 C CA . LYS A 1 442 ? -34.642 -4.697 42.598 1.00 93.19 442 LYS A CA 1
ATOM 3362 C C . LYS A 1 442 ? -33.385 -4.284 43.349 1.00 93.19 442 LYS A C 1
ATOM 3364 O O . LYS A 1 442 ? -33.074 -4.889 44.375 1.00 93.19 442 LYS A O 1
ATOM 3369 N N . ILE A 1 443 ? -32.697 -3.258 42.858 1.00 91.94 443 ILE A N 1
ATOM 3370 C CA . ILE A 1 443 ? -31.550 -2.652 43.542 1.00 91.94 443 ILE A CA 1
ATOM 3371 C C . ILE A 1 443 ? -31.833 -1.155 43.745 1.00 91.94 443 ILE A C 1
ATOM 3373 O O . ILE A 1 443 ? -32.099 -0.469 42.757 1.00 91.94 443 ILE A O 1
ATOM 3377 N N . PRO A 1 444 ? -31.816 -0.648 44.994 1.00 92.56 444 PRO A N 1
ATOM 3378 C CA . PRO A 1 444 ? -31.791 -1.416 46.245 1.00 92.56 444 PRO A CA 1
ATOM 3379 C C . PRO A 1 444 ? -33.068 -2.277 46.432 1.00 92.56 444 PRO A C 1
ATOM 3381 O O . PRO A 1 444 ? -34.096 -2.004 45.801 1.00 92.56 444 PRO A O 1
ATOM 3384 N N . PRO A 1 445 ? -33.033 -3.331 47.274 1.00 91.06 445 PRO A N 1
ATOM 3385 C CA . PRO A 1 445 ? -34.168 -4.247 47.477 1.00 91.06 445 PRO A CA 1
ATOM 3386 C C . PRO A 1 445 ? -35.337 -3.626 48.262 1.00 91.06 445 PRO A C 1
ATOM 3388 O O . PRO A 1 445 ? -36.473 -4.114 48.190 1.00 91.06 445 PRO A O 1
ATOM 3391 N N . GLU A 1 446 ? -35.077 -2.537 48.976 1.00 93.69 446 GLU A N 1
ATOM 3392 C CA . GLU A 1 446 ? -36.025 -1.717 49.726 1.00 93.69 446 GLU A CA 1
ATOM 3393 C C . GLU A 1 446 ? -35.547 -0.261 49.767 1.00 93.69 446 GLU A C 1
ATOM 3395 O O . GLU A 1 446 ? -34.528 0.060 49.158 1.00 93.69 446 GLU A O 1
ATOM 3400 N N . ASP A 1 447 ? -36.299 0.620 50.426 1.00 96.94 447 ASP A N 1
ATOM 3401 C CA . ASP A 1 447 ? -35.896 2.015 50.591 1.00 96.94 447 ASP A CA 1
ATOM 3402 C C . ASP A 1 447 ? -34.762 2.084 51.621 1.00 96.94 447 ASP A C 1
ATOM 3404 O O . ASP A 1 447 ? -34.911 1.593 52.741 1.00 96.94 447 ASP A O 1
ATOM 3408 N N . MET A 1 448 ? -33.635 2.694 51.255 1.00 97.38 448 MET A N 1
ATOM 3409 C CA . MET A 1 448 ? -32.402 2.677 52.050 1.00 97.38 448 MET A CA 1
ATOM 3410 C C . MET A 1 448 ? -31.896 4.091 52.318 1.00 97.38 448 MET A C 1
ATOM 3412 O O . MET A 1 448 ? -32.021 4.983 51.482 1.00 97.38 448 MET A O 1
ATOM 3416 N N . SER A 1 449 ? -31.263 4.305 53.467 1.00 97.56 449 SER A N 1
ATOM 3417 C CA . SER A 1 449 ? -30.576 5.563 53.753 1.00 97.56 449 SER A CA 1
ATOM 3418 C C . SER A 1 449 ? -29.286 5.679 52.938 1.00 97.56 449 SER A C 1
ATOM 3420 O O . SER A 1 449 ? -28.461 4.766 52.960 1.00 97.56 449 SER A O 1
ATOM 3422 N N . VAL A 1 450 ? -29.053 6.819 52.281 1.00 96.94 450 VAL A N 1
ATOM 3423 C CA . VAL A 1 450 ? -27.770 7.103 51.589 1.00 96.94 450 VAL A CA 1
ATOM 3424 C C . VAL A 1 450 ? -26.794 7.914 52.445 1.00 96.94 450 VAL A C 1
ATOM 3426 O O . VAL A 1 450 ? -25.729 8.298 51.969 1.00 96.94 450 VAL A O 1
ATOM 3429 N N . MET A 1 451 ? -27.171 8.215 53.692 1.00 96.25 451 MET A N 1
ATOM 3430 C CA . MET A 1 451 ? -26.383 9.004 54.641 1.00 96.25 451 MET A CA 1
ATOM 3431 C C . MET A 1 451 ? -26.511 8.450 56.061 1.00 96.25 451 MET A C 1
ATOM 3433 O O . MET A 1 451 ? -27.519 7.842 56.426 1.00 96.25 451 MET A O 1
ATOM 3437 N N . ASP A 1 452 ? -25.529 8.753 56.901 1.00 97.69 452 ASP A N 1
ATOM 3438 C CA . ASP A 1 452 ? -25.668 8.607 58.346 1.00 97.69 452 ASP A CA 1
ATOM 3439 C C . ASP A 1 452 ? -26.509 9.767 58.890 1.00 97.69 452 ASP A C 1
ATOM 3441 O O . ASP A 1 452 ? -26.259 10.944 58.602 1.00 97.69 452 ASP A O 1
ATOM 3445 N N . GLY A 1 453 ? -27.536 9.455 59.675 1.00 97.62 453 GLY A N 1
ATOM 3446 C CA . GLY A 1 453 ? -28.499 10.468 60.070 1.00 97.62 453 GLY A CA 1
ATOM 3447 C C . GLY A 1 453 ? -29.692 9.940 60.843 1.00 97.62 453 GLY A C 1
ATOM 3448 O O . GLY A 1 453 ? -29.621 8.935 61.548 1.00 97.62 453 GLY A O 1
ATOM 3449 N N . TYR A 1 454 ? -30.799 10.667 60.733 1.00 98.00 454 TYR A N 1
ATOM 3450 C CA . TYR A 1 454 ? -32.042 10.337 61.412 1.00 98.00 454 TYR A CA 1
ATOM 3451 C C . TYR A 1 454 ? -33.185 10.226 60.416 1.00 98.00 454 TYR A C 1
ATOM 3453 O O . TYR A 1 454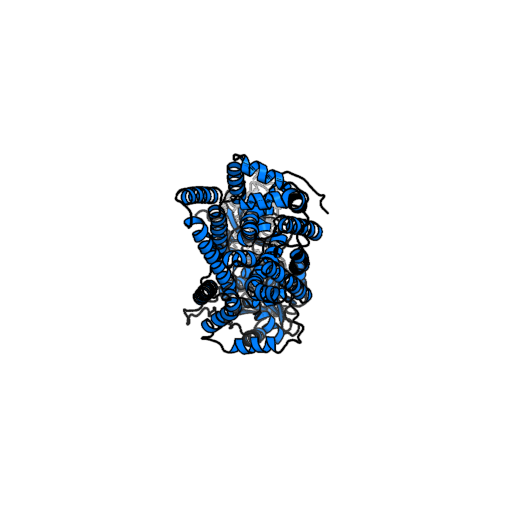 ? -33.549 11.213 59.777 1.00 98.00 454 TYR A O 1
ATOM 3461 N N . ALA A 1 455 ? -33.750 9.025 60.316 1.00 98.06 455 ALA A N 1
ATOM 3462 C CA . ALA A 1 455 ? -34.965 8.758 59.570 1.00 98.06 455 ALA A CA 1
ATOM 3463 C C . ALA A 1 455 ? -36.166 9.356 60.307 1.00 98.06 455 ALA A C 1
ATOM 3465 O O . ALA A 1 455 ? -36.359 9.120 61.505 1.00 98.06 455 ALA A O 1
ATOM 3466 N N . VAL A 1 456 ? -36.954 10.142 59.583 1.00 97.88 456 VAL A N 1
ATOM 3467 C CA . VAL A 1 456 ? -38.057 10.953 60.097 1.00 97.88 456 VAL A CA 1
ATOM 3468 C C . VAL A 1 456 ? -39.271 10.862 59.181 1.00 97.88 456 VAL A C 1
ATOM 3470 O O . VAL A 1 456 ? -39.177 10.507 58.006 1.00 97.88 456 VAL A O 1
ATOM 3473 N N . ARG A 1 457 ? -40.423 11.242 59.729 1.00 98.19 457 ARG A N 1
ATOM 3474 C CA . ARG A 1 457 ? -41.621 11.586 58.961 1.00 98.19 457 ARG A CA 1
ATOM 3475 C C . ARG A 1 457 ? -41.469 13.011 58.449 1.00 98.19 457 ARG A C 1
ATOM 3477 O O . ARG A 1 457 ? -41.474 13.945 59.248 1.00 98.19 457 ARG A O 1
ATOM 3484 N N . SER A 1 458 ? -41.330 13.203 57.142 1.00 97.44 458 SER A N 1
ATOM 3485 C CA . SER A 1 458 ? -41.134 14.521 56.521 1.00 97.44 458 SER A CA 1
ATOM 3486 C C . SER A 1 458 ? -42.221 15.533 56.911 1.00 97.44 458 SER A C 1
ATOM 3488 O O . SER A 1 458 ? -41.931 16.714 57.122 1.00 97.44 458 SER A O 1
ATOM 3490 N N . GLU A 1 459 ? -43.459 15.072 57.097 1.00 97.25 459 GLU A N 1
ATOM 3491 C CA . GLU A 1 459 ? -44.595 15.862 57.594 1.00 97.25 459 GLU A CA 1
ATOM 3492 C C . GLU A 1 459 ? -44.380 16.436 59.006 1.00 97.25 459 GLU A C 1
ATOM 3494 O O . GLU A 1 459 ? -44.777 17.570 59.270 1.00 97.25 459 GLU A O 1
ATOM 3499 N N . ASP A 1 460 ? -43.670 15.724 59.886 1.00 96.56 460 ASP A N 1
ATOM 3500 C CA . ASP A 1 460 ? -43.387 16.176 61.255 1.00 96.56 460 ASP A CA 1
ATOM 3501 C C . ASP A 1 460 ? -42.302 17.264 61.291 1.00 96.56 460 ASP A C 1
ATOM 3503 O O . ASP A 1 460 ? -42.047 17.855 62.338 1.00 96.56 460 ASP A O 1
ATOM 3507 N N . THR A 1 461 ? -41.654 17.548 60.156 1.00 95.62 461 THR A N 1
ATOM 3508 C CA . THR A 1 461 ? -40.539 18.500 60.068 1.00 95.62 461 THR A CA 1
ATOM 3509 C C . THR A 1 461 ? -40.919 19.850 59.452 1.00 95.62 461 THR A C 1
ATOM 3511 O O . THR A 1 461 ? -40.109 20.774 59.493 1.00 95.62 461 THR A O 1
ATOM 3514 N N . GLN A 1 462 ? -42.133 20.006 58.904 1.00 94.75 462 GLN A N 1
ATOM 3515 C CA . GLN A 1 462 ? -42.498 21.148 58.045 1.00 94.75 462 GLN A CA 1
ATOM 3516 C C . GLN A 1 462 ? -42.359 22.523 58.722 1.00 94.75 462 GLN A C 1
ATOM 3518 O O . GLN A 1 462 ? -41.957 23.488 58.077 1.00 94.75 462 GLN A O 1
ATOM 3523 N N . GLU A 1 463 ? -42.633 22.621 60.026 1.00 93.00 463 GLU A N 1
ATOM 3524 C CA . GLU A 1 463 ? -42.511 23.881 60.778 1.00 93.00 463 GLU A CA 1
ATOM 3525 C C . GLU A 1 463 ? -41.104 24.145 61.349 1.00 93.00 463 GLU A C 1
ATOM 3527 O O . GLU A 1 463 ? -40.887 25.158 62.024 1.00 93.00 463 GLU A O 1
ATOM 3532 N N . ALA A 1 464 ? -40.139 23.245 61.136 1.00 93.06 464 ALA A N 1
ATOM 3533 C CA . ALA A 1 464 ? -38.814 23.377 61.727 1.00 93.06 464 ALA A CA 1
ATOM 3534 C C . ALA A 1 464 ? -38.062 24.572 61.128 1.00 93.06 464 ALA A C 1
ATOM 3536 O O . ALA A 1 464 ? -37.828 24.653 59.926 1.00 93.06 464 ALA A O 1
ATOM 3537 N N . THR A 1 465 ? -37.612 25.489 61.982 1.00 92.25 465 THR A N 1
ATOM 3538 C CA . THR A 1 465 ? -36.769 26.627 61.586 1.00 92.25 465 THR A CA 1
ATOM 3539 C C . THR A 1 465 ? -35.622 26.824 62.574 1.00 92.25 465 THR A C 1
ATOM 3541 O O . THR A 1 465 ? -35.643 26.303 63.690 1.00 92.25 465 THR A O 1
ATOM 3544 N N . ASN A 1 466 ? -34.623 27.635 62.209 1.00 88.75 466 ASN A N 1
ATOM 3545 C CA . ASN A 1 466 ? -33.520 27.976 63.114 1.00 88.75 466 ASN A CA 1
ATOM 3546 C C . ASN A 1 466 ? -34.003 28.608 64.432 1.00 88.75 466 ASN A C 1
ATOM 3548 O O . ASN A 1 466 ? -33.388 28.385 65.474 1.00 88.75 466 ASN A O 1
ATOM 3552 N N . LYS A 1 467 ? -35.095 29.386 64.386 1.00 90.56 467 LYS A N 1
ATOM 3553 C CA . LYS A 1 467 ? -35.689 30.054 65.555 1.00 90.56 467 LYS A CA 1
ATOM 3554 C C . LYS A 1 467 ? -36.651 29.145 66.328 1.00 90.56 467 LYS A C 1
ATOM 3556 O O . LYS A 1 467 ? -36.698 29.227 67.550 1.00 90.56 467 LYS A O 1
ATOM 3561 N N . LYS A 1 468 ? -37.385 28.270 65.630 1.00 92.44 468 LYS A N 1
ATOM 3562 C CA . LYS A 1 468 ? -38.341 27.305 66.199 1.00 92.44 468 LYS A CA 1
ATOM 3563 C C . LYS A 1 468 ? -37.963 25.881 65.759 1.00 92.44 468 LYS A C 1
ATOM 3565 O O . LYS A 1 468 ? -38.558 25.350 64.821 1.00 92.44 468 LYS A O 1
ATOM 3570 N N . PRO A 1 469 ? -36.937 25.274 66.373 1.00 92.00 469 PRO A N 1
ATOM 3571 C CA . PRO A 1 469 ? -36.535 23.919 66.030 1.00 92.00 469 PRO A CA 1
ATOM 3572 C C . PRO A 1 469 ? -37.520 22.877 66.569 1.00 92.00 469 PRO A C 1
ATOM 3574 O O . PRO A 1 469 ? -37.986 22.992 67.703 1.00 92.00 469 PRO A O 1
ATOM 3577 N N . ILE A 1 470 ? -37.774 21.831 65.785 1.00 95.25 470 ILE A N 1
ATOM 3578 C CA . ILE A 1 470 ? -38.625 20.702 66.177 1.00 95.25 470 ILE A CA 1
ATOM 3579 C C . ILE A 1 470 ? -37.777 19.660 66.904 1.00 95.25 470 ILE A C 1
ATOM 3581 O O . ILE A 1 470 ? -36.637 19.393 66.518 1.00 95.25 470 ILE A O 1
ATOM 3585 N N . GLN A 1 471 ? -38.329 19.089 67.972 1.00 96.06 471 GLN A N 1
ATOM 3586 C CA . GLN A 1 471 ? -37.707 17.997 68.713 1.00 96.06 471 GLN A CA 1
ATOM 3587 C C . GLN A 1 471 ? -38.401 16.685 68.365 1.00 96.06 471 GLN A C 1
ATOM 3589 O O . GLN A 1 471 ? -39.622 16.603 68.470 1.00 96.06 471 GLN A O 1
ATOM 3594 N N . LEU A 1 472 ? -37.626 15.671 67.984 1.00 97.25 472 LEU A N 1
ATOM 3595 C CA . LEU A 1 472 ? -38.134 14.324 67.722 1.00 97.25 472 LEU A CA 1
ATOM 3596 C C . LEU A 1 472 ? -37.463 13.329 68.668 1.00 97.25 472 LEU A C 1
ATOM 3598 O O . LEU A 1 472 ? -36.263 13.427 68.936 1.00 97.25 472 LEU A O 1
ATOM 3602 N N . LYS A 1 473 ? -38.227 12.376 69.199 1.00 97.62 473 LYS A N 1
ATOM 3603 C CA . LYS A 1 473 ? -37.719 11.336 70.104 1.00 97.62 473 LYS A CA 1
ATOM 3604 C C . LYS A 1 473 ? -37.007 10.239 69.316 1.00 97.62 473 LYS A C 1
ATOM 3606 O O . LYS A 1 473 ? -37.573 9.695 68.380 1.00 97.62 473 LYS A O 1
ATOM 3611 N N . ILE A 1 474 ? -35.802 9.867 69.737 1.00 97.56 474 ILE A N 1
ATOM 3612 C CA . ILE A 1 474 ? -35.057 8.747 69.157 1.00 97.56 474 ILE A CA 1
ATOM 3613 C C . ILE A 1 474 ? -35.651 7.439 69.691 1.00 97.56 474 ILE A C 1
ATOM 3615 O O . ILE A 1 474 ? -35.594 7.192 70.900 1.00 97.56 474 ILE A O 1
ATOM 3619 N N . VAL A 1 475 ? -36.216 6.614 68.807 1.00 96.81 475 VAL A N 1
ATOM 3620 C CA . VAL A 1 475 ? -36.903 5.358 69.176 1.00 96.81 475 VAL A CA 1
ATOM 3621 C C . VAL A 1 475 ? -36.131 4.090 68.835 1.00 96.81 475 VAL A C 1
ATOM 3623 O O . VAL A 1 475 ? -36.442 3.030 69.366 1.00 96.81 475 VAL A O 1
ATOM 3626 N N . GLY A 1 476 ? -35.093 4.196 68.013 1.00 95.31 476 GLY A N 1
ATOM 3627 C CA . GLY A 1 476 ? -34.296 3.049 67.611 1.00 95.31 476 GLY A CA 1
ATOM 3628 C C . GLY A 1 476 ? -33.067 3.438 66.807 1.00 95.31 476 GLY A C 1
ATOM 3629 O O . GLY A 1 476 ? -32.759 4.624 66.631 1.00 95.31 476 GLY A O 1
ATOM 3630 N N . ARG A 1 477 ? -32.345 2.408 66.371 1.00 97.06 477 ARG A N 1
ATOM 3631 C CA . ARG A 1 477 ? -31.186 2.512 65.489 1.00 97.06 477 ARG A CA 1
ATOM 3632 C C . ARG A 1 477 ? -31.247 1.371 64.483 1.00 97.06 477 ARG A C 1
ATOM 3634 O O . ARG A 1 477 ? -31.399 0.232 64.913 1.00 97.06 477 ARG A O 1
ATOM 3641 N N . LEU A 1 478 ? -31.112 1.673 63.197 1.00 97.50 478 LEU A N 1
ATOM 3642 C CA . LEU A 1 478 ? -30.978 0.671 62.142 1.00 97.50 478 LEU A CA 1
ATOM 3643 C C . LEU A 1 478 ? -29.600 0.777 61.488 1.00 97.50 478 LEU A C 1
ATOM 3645 O O . LEU A 1 478 ? -29.077 1.873 61.267 1.00 97.50 478 LEU A O 1
ATOM 3649 N N . TYR A 1 479 ? -29.040 -0.387 61.184 1.00 97.12 479 TYR A N 1
ATOM 3650 C CA . TYR A 1 479 ? -27.776 -0.587 60.481 1.00 97.12 479 TYR A CA 1
ATOM 3651 C C . TYR A 1 479 ? -28.042 -1.385 59.189 1.00 97.12 479 TYR A C 1
ATOM 3653 O O . TYR A 1 479 ? -29.157 -1.878 59.016 1.00 97.12 479 TYR A O 1
ATOM 3661 N N . PRO A 1 480 ? -27.065 -1.563 58.278 1.00 94.75 480 PRO A N 1
ATOM 3662 C CA . PRO A 1 480 ? -27.304 -2.252 57.004 1.00 94.75 480 PRO A CA 1
ATOM 3663 C C . PRO A 1 480 ? -27.789 -3.697 57.137 1.00 94.75 480 PRO A C 1
ATOM 3665 O O . PRO A 1 480 ? -28.422 -4.221 56.231 1.00 94.75 480 PRO A O 1
ATOM 3668 N N . SER A 1 481 ? -27.503 -4.345 58.267 1.00 93.38 481 SER A N 1
ATOM 3669 C CA . SER A 1 481 ? -27.952 -5.705 58.571 1.00 93.38 481 SER A CA 1
ATOM 3670 C C . SER A 1 481 ? -29.279 -5.771 59.339 1.00 93.38 481 SER A C 1
ATOM 3672 O O . SER A 1 481 ? -29.672 -6.859 59.748 1.00 93.38 481 SER A O 1
ATOM 3674 N N . SER A 1 482 ? -29.916 -4.634 59.631 1.00 95.31 482 SER A N 1
ATOM 3675 C CA . SER A 1 482 ? -31.187 -4.577 60.366 1.00 95.31 482 SER A CA 1
ATOM 3676 C C . SER A 1 482 ? -32.386 -4.788 59.437 1.00 95.31 482 SER A C 1
ATOM 3678 O O . SER A 1 482 ? -32.289 -4.542 58.238 1.00 95.31 482 SER A O 1
ATOM 3680 N N . SER A 1 483 ? -33.529 -5.184 59.996 1.00 94.38 483 SER A N 1
ATOM 3681 C CA . SER A 1 483 ? -34.816 -5.219 59.290 1.00 94.38 483 SER A CA 1
ATOM 3682 C C . SER A 1 483 ? -35.523 -3.872 59.434 1.00 94.38 483 SER A C 1
ATOM 3684 O O . SER A 1 483 ? -35.500 -3.272 60.512 1.00 94.38 483 SER A O 1
ATOM 3686 N N . LYS A 1 484 ? -36.227 -3.389 58.402 1.00 94.00 484 LYS A N 1
ATOM 3687 C CA . LYS A 1 484 ? -37.046 -2.163 58.534 1.00 94.00 484 LYS A CA 1
ATOM 3688 C C . LYS A 1 484 ? -38.159 -2.292 59.580 1.00 94.00 484 LYS A C 1
ATOM 3690 O O . LYS A 1 484 ? -38.658 -1.285 60.076 1.00 94.00 484 LYS A O 1
ATOM 3695 N N . GLU A 1 485 ? -38.565 -3.523 59.889 1.00 95.44 485 GLU A N 1
ATOM 3696 C CA . GLU A 1 485 ? -39.560 -3.878 60.900 1.00 95.44 485 GLU A CA 1
ATOM 3697 C C . GLU A 1 485 ? -39.026 -3.754 62.335 1.00 95.44 485 GLU A C 1
ATOM 3699 O O . GLU A 1 485 ? -39.831 -3.639 63.259 1.00 95.44 485 GLU A O 1
ATOM 3704 N N . ASP A 1 486 ? -37.700 -3.728 62.533 1.00 94.50 486 ASP A N 1
ATOM 3705 C CA . ASP A 1 486 ? -37.079 -3.662 63.865 1.00 94.50 486 ASP A CA 1
ATOM 3706 C C . ASP A 1 486 ? -37.416 -2.347 64.591 1.00 94.50 486 ASP A C 1
ATOM 3708 O O . ASP A 1 486 ? -37.408 -2.279 65.822 1.00 94.50 486 ASP A O 1
ATOM 3712 N N . VAL A 1 487 ? -37.712 -1.282 63.833 1.00 95.25 487 VAL A N 1
ATOM 3713 C CA . VAL A 1 487 ? -38.065 0.040 64.361 1.00 95.25 487 VAL A CA 1
ATOM 3714 C C . VAL A 1 487 ? -39.239 0.629 63.579 1.00 95.25 487 VAL A C 1
ATOM 3716 O O . VAL A 1 487 ? -39.225 0.691 62.354 1.00 95.25 487 VAL A O 1
ATOM 3719 N N . LYS A 1 488 ? -40.234 1.158 64.299 1.00 96.94 488 LYS A N 1
ATOM 3720 C CA . LYS A 1 488 ? -41.338 1.941 63.732 1.00 96.94 488 LYS A CA 1
ATOM 3721 C C . LYS A 1 488 ? -41.247 3.391 64.200 1.00 96.94 488 LYS A C 1
ATOM 3723 O O . LYS A 1 488 ? -41.191 3.644 65.399 1.00 96.94 488 LYS A O 1
ATOM 3728 N N . VAL A 1 489 ? -41.253 4.330 63.259 1.00 97.50 489 VAL A N 1
ATOM 3729 C CA . VAL A 1 489 ? -41.235 5.775 63.511 1.00 97.50 489 VAL A CA 1
ATOM 3730 C C . VAL A 1 489 ? -42.662 6.314 63.432 1.00 97.50 489 VAL A C 1
ATOM 3732 O O . VAL A 1 489 ? -43.276 6.324 62.364 1.00 97.50 489 VAL A O 1
ATOM 3735 N N . SER A 1 490 ? -43.199 6.760 64.568 1.00 97.44 490 SER A N 1
ATOM 3736 C CA . SER A 1 490 ? -44.517 7.400 64.662 1.00 97.44 490 SER A CA 1
ATOM 3737 C C . SER A 1 490 ? -44.397 8.929 64.731 1.00 97.44 490 SER A C 1
ATOM 3739 O O . SER A 1 490 ? -43.322 9.503 64.550 1.00 97.44 490 SER A O 1
ATOM 3741 N N . LYS A 1 491 ? -45.516 9.622 64.979 1.00 96.94 491 LYS A N 1
ATOM 3742 C CA . LYS A 1 491 ? -45.546 11.085 65.075 1.00 96.94 491 LYS A CA 1
ATOM 3743 C C . LYS A 1 491 ? -44.627 11.630 66.161 1.00 96.94 491 LYS A C 1
ATOM 3745 O O . LYS A 1 491 ? -44.777 11.273 67.325 1.00 96.94 491 LYS A O 1
ATOM 3750 N N . GLY A 1 492 ? -43.741 12.553 65.787 1.00 96.19 492 GLY A N 1
ATOM 3751 C CA . GLY A 1 492 ? -42.795 13.178 66.715 1.00 96.19 492 GLY A CA 1
ATOM 3752 C C . GLY A 1 492 ? -41.598 12.288 67.073 1.00 96.19 492 GLY A C 1
ATOM 3753 O O . GLY A 1 492 ? -40.887 12.570 68.041 1.00 96.19 492 GLY A O 1
ATOM 3754 N N . GLU A 1 493 ? -41.370 11.212 66.321 1.00 98.12 493 GLU A N 1
ATOM 3755 C CA . GLU A 1 493 ? -40.288 10.254 66.542 1.00 98.12 493 GLU A CA 1
ATOM 3756 C C . GLU A 1 493 ? -39.276 10.280 65.388 1.00 98.12 493 GLU A C 1
ATOM 3758 O O . GLU A 1 493 ? -39.540 10.790 64.299 1.00 98.12 493 GLU A O 1
ATOM 3763 N N . ALA A 1 494 ? -38.089 9.745 65.648 1.00 97.69 494 ALA A N 1
ATOM 3764 C CA . ALA A 1 494 ? -37.019 9.563 64.681 1.00 97.69 494 ALA A CA 1
ATOM 3765 C C . ALA A 1 494 ? -36.226 8.291 65.008 1.00 97.69 494 ALA A C 1
ATOM 3767 O O . ALA A 1 494 ? -36.123 7.893 66.171 1.00 97.69 494 ALA A O 1
ATOM 3768 N N . SER A 1 495 ? -35.611 7.674 64.006 1.00 97.88 495 SER A N 1
ATOM 3769 C CA . SER A 1 495 ? -34.673 6.561 64.203 1.00 97.88 495 SER A CA 1
ATOM 3770 C C . SER A 1 495 ? -33.302 6.950 63.687 1.00 97.88 495 SER A C 1
ATOM 3772 O O . SER A 1 495 ? -33.209 7.558 62.625 1.00 97.88 495 SER A O 1
ATOM 3774 N N . TYR A 1 496 ? -32.239 6.600 64.407 1.00 97.94 496 TYR A N 1
ATOM 3775 C CA . TYR A 1 496 ? -30.900 6.720 63.835 1.00 97.94 496 TYR A CA 1
ATOM 3776 C C . TYR A 1 496 ? -30.738 5.681 62.724 1.00 97.94 496 TYR A C 1
ATOM 3778 O O . TYR A 1 496 ? -31.077 4.515 62.917 1.00 97.94 496 TYR A O 1
ATOM 3786 N N . VAL A 1 497 ? -30.209 6.092 61.584 1.00 98.19 497 VAL A N 1
ATOM 3787 C CA . VAL A 1 497 ? -29.895 5.202 60.467 1.00 98.19 497 VAL A CA 1
ATOM 3788 C C . VAL A 1 497 ? -28.473 5.480 60.017 1.00 98.19 497 VAL A C 1
ATOM 3790 O O . VAL A 1 497 ? -28.051 6.635 59.958 1.00 98.19 497 VAL A O 1
ATOM 3793 N N . THR A 1 498 ? -27.723 4.428 59.719 1.00 97.88 498 THR A N 1
ATOM 3794 C CA . THR A 1 498 ? -26.458 4.567 58.990 1.00 97.88 498 THR A CA 1
ATOM 3795 C C . THR A 1 498 ? -26.697 4.426 57.491 1.00 97.88 498 THR A C 1
ATOM 3797 O O . THR A 1 498 ? -27.730 3.927 57.047 1.00 97.88 498 THR A O 1
ATOM 3800 N N . THR A 1 499 ? -25.713 4.821 56.701 1.00 96.44 499 THR A N 1
ATOM 3801 C CA . THR A 1 499 ? -25.674 4.617 55.255 1.00 96.44 499 THR A CA 1
ATOM 3802 C C . THR A 1 499 ? -25.849 3.133 54.938 1.00 96.44 499 THR A C 1
ATOM 3804 O O . THR A 1 499 ? -25.188 2.282 55.534 1.00 96.44 499 THR A O 1
ATOM 3807 N N . GLY A 1 500 ? -26.768 2.822 54.026 1.00 95.06 500 GLY A N 1
ATOM 3808 C CA . GLY A 1 500 ? -27.150 1.460 53.667 1.00 95.06 500 GLY A CA 1
ATOM 3809 C C . GLY A 1 500 ? -28.086 0.767 54.660 1.00 95.06 500 GLY A C 1
ATOM 3810 O O . GLY A 1 500 ? -28.366 -0.404 54.460 1.00 95.06 500 GLY A O 1
ATOM 3811 N N . ALA A 1 501 ? -28.565 1.429 55.719 1.00 97.44 501 ALA A N 1
ATOM 3812 C CA . ALA A 1 501 ? -29.634 0.888 56.562 1.00 97.44 501 ALA A CA 1
ATOM 3813 C C . ALA A 1 501 ? -31.007 1.084 55.895 1.00 97.44 501 ALA A C 1
ATOM 3815 O O . ALA A 1 501 ? -31.208 2.111 55.234 1.00 97.44 501 ALA A O 1
ATOM 3816 N N . PRO A 1 502 ? -31.968 0.169 56.092 1.00 97.62 502 PRO A N 1
ATOM 3817 C CA . PRO A 1 502 ? -33.307 0.352 55.557 1.00 97.62 502 PRO A CA 1
ATOM 3818 C C . PRO A 1 502 ? -34.050 1.491 56.260 1.00 97.62 502 PRO A C 1
ATOM 3820 O O . PRO A 1 502 ? -33.826 1.782 57.440 1.00 97.62 502 PRO A O 1
ATOM 3823 N N . ILE A 1 503 ? -34.955 2.148 55.534 1.00 98.00 503 ILE A N 1
ATOM 3824 C CA . ILE A 1 503 ? -35.818 3.180 56.107 1.00 98.00 503 ILE A CA 1
ATOM 3825 C C . ILE A 1 503 ? -36.878 2.505 56.999 1.00 98.00 503 ILE A C 1
ATOM 3827 O O . ILE A 1 503 ? -37.637 1.663 56.516 1.00 98.00 503 ILE A O 1
ATOM 3831 N N . PRO A 1 504 ? -36.954 2.853 58.301 1.00 97.31 504 PRO A N 1
ATOM 3832 C CA . PRO A 1 504 ? -37.872 2.222 59.248 1.00 97.31 504 PRO A CA 1
ATOM 3833 C C . PRO A 1 504 ? -39.334 2.472 58.879 1.00 97.31 504 PRO A C 1
ATOM 3835 O O . PRO A 1 504 ? -39.680 3.510 58.307 1.00 97.31 504 PRO A O 1
ATOM 3838 N N . LEU A 1 505 ? -40.221 1.565 59.302 1.00 96.50 505 LEU A N 1
ATOM 3839 C CA . LEU A 1 505 ? -41.659 1.707 59.068 1.00 96.50 505 LEU A CA 1
ATOM 3840 C C . LEU A 1 505 ? -42.178 3.061 59.573 1.00 96.50 505 LEU A C 1
ATOM 3842 O O . LEU A 1 505 ? -42.045 3.391 60.749 1.00 96.50 505 LEU A O 1
ATOM 3846 N N . GLY A 1 506 ? -42.825 3.818 58.689 1.00 95.88 506 GLY A N 1
ATOM 3847 C CA . GLY A 1 506 ? -43.422 5.115 59.004 1.00 95.88 506 GLY A CA 1
ATOM 3848 C C . GLY A 1 506 ? -42.535 6.322 58.702 1.00 95.88 506 GLY A C 1
ATOM 3849 O O . GLY A 1 506 ? -43.089 7.405 58.580 1.00 95.88 506 GLY A O 1
ATOM 3850 N N . ALA A 1 507 ? -41.219 6.170 58.515 1.00 97.56 507 ALA A N 1
ATOM 3851 C CA . ALA A 1 507 ? -40.358 7.253 58.031 1.00 97.56 507 ALA A CA 1
ATOM 3852 C C . ALA A 1 507 ? -40.354 7.329 56.494 1.00 97.56 507 ALA A C 1
ATOM 3854 O O . ALA A 1 507 ? -40.584 6.331 55.816 1.00 97.56 507 ALA A O 1
ATOM 3855 N N . ASP A 1 508 ? -40.084 8.514 55.941 1.00 97.31 508 ASP A N 1
ATOM 3856 C CA . ASP A 1 508 ? -40.028 8.743 54.487 1.00 97.31 508 ASP A CA 1
ATOM 3857 C C . ASP A 1 508 ? -38.912 9.711 54.052 1.00 97.31 508 ASP A C 1
ATOM 3859 O O . ASP A 1 508 ? -38.824 10.082 52.880 1.00 97.31 508 ASP A O 1
ATOM 3863 N N . ALA A 1 509 ? -38.060 10.140 54.984 1.00 97.69 509 ALA A N 1
ATOM 3864 C CA . ALA A 1 509 ? -36.906 10.987 54.721 1.00 97.69 509 ALA A CA 1
ATOM 3865 C C . ALA A 1 509 ? -35.825 10.783 55.787 1.00 97.69 509 ALA A C 1
ATOM 3867 O O . ALA A 1 509 ? -36.119 10.355 56.903 1.00 97.69 509 ALA A O 1
ATOM 3868 N N . VAL A 1 510 ? -34.585 11.147 55.471 1.00 98.31 510 VAL A N 1
ATOM 3869 C CA . VAL A 1 510 ? -33.458 11.158 56.410 1.00 98.31 510 VAL A CA 1
ATOM 3870 C C . VAL A 1 510 ? -32.908 12.580 56.500 1.00 98.31 510 VAL A C 1
ATOM 3872 O O . VAL A 1 510 ? -32.821 13.272 55.494 1.00 98.31 510 VAL A O 1
ATOM 3875 N N . GLU A 1 511 ? -32.536 13.053 57.690 1.00 97.25 511 GLU A N 1
ATOM 3876 C CA . GLU A 1 511 ? -31.682 14.242 57.836 1.00 97.25 511 GLU A CA 1
ATOM 3877 C C . GLU A 1 511 ? -30.282 13.811 58.249 1.00 97.25 511 GLU A C 1
ATOM 3879 O O . GLU A 1 511 ? -30.125 12.982 59.148 1.00 97.25 511 GLU A O 1
ATOM 3884 N N . LYS A 1 512 ? -29.269 14.392 57.608 1.00 96.94 512 LYS A N 1
ATOM 3885 C CA . LYS A 1 512 ? -27.878 14.005 57.841 1.00 96.94 512 LYS A CA 1
ATOM 3886 C C . LYS A 1 512 ? -27.429 14.410 59.236 1.00 96.94 512 LYS A C 1
ATOM 3888 O O . LYS A 1 512 ? -27.809 15.476 59.731 1.00 96.94 512 LYS A O 1
ATOM 3893 N N . ILE A 1 513 ? -26.589 13.586 59.853 1.00 95.62 513 ILE A N 1
ATOM 3894 C CA . ILE A 1 513 ? -26.176 13.749 61.249 1.00 95.62 513 ILE A CA 1
ATOM 3895 C C . ILE A 1 513 ? -25.577 15.136 61.548 1.00 95.62 513 ILE A C 1
ATOM 3897 O O . ILE A 1 513 ? -25.800 15.672 62.631 1.00 95.62 513 ILE A O 1
ATOM 3901 N N . GLU A 1 514 ? -24.903 15.773 60.585 1.00 95.44 514 GLU A N 1
ATOM 3902 C CA . GLU A 1 514 ? -24.265 17.088 60.754 1.00 95.44 514 GLU A CA 1
ATOM 3903 C C . GLU A 1 514 ? -25.273 18.232 60.928 1.00 95.44 514 GLU A C 1
ATOM 3905 O O . GLU A 1 514 ? -24.940 19.286 61.472 1.00 95.44 514 GLU A O 1
ATOM 3910 N N . PHE A 1 515 ? -26.514 18.040 60.474 1.00 93.62 515 PHE A N 1
ATOM 3911 C CA . PHE A 1 515 ? -27.589 19.031 60.580 1.00 93.62 515 PHE A CA 1
ATOM 3912 C C . PHE A 1 515 ? -28.539 18.759 61.745 1.00 93.62 515 PHE A C 1
ATOM 3914 O O . PHE A 1 515 ? -29.502 19.504 61.955 1.00 93.62 515 PHE A O 1
ATOM 3921 N N . VAL A 1 516 ? -28.244 17.727 62.535 1.00 93.12 516 VAL A N 1
ATOM 3922 C CA . VAL A 1 516 ? -29.048 17.310 63.673 1.00 93.12 516 VAL A CA 1
ATOM 3923 C C . VAL A 1 516 ? -28.282 17.539 64.967 1.00 93.12 516 VAL A C 1
ATOM 3925 O O . VAL A 1 516 ? -27.171 17.053 65.154 1.00 93.12 516 VAL A O 1
ATOM 3928 N N . ARG A 1 517 ? -28.895 18.243 65.925 1.00 93.69 517 ARG A N 1
ATOM 3929 C CA . ARG A 1 517 ? -28.326 18.358 67.275 1.00 93.69 517 ARG A CA 1
ATOM 3930 C C . ARG A 1 517 ? -28.965 17.332 68.199 1.00 93.69 517 ARG A C 1
ATOM 3932 O O . ARG A 1 517 ? -30.160 17.406 68.467 1.00 93.69 517 ARG A O 1
ATOM 3939 N N . VAL A 1 518 ? -28.166 16.410 68.721 1.00 93.44 518 VAL A N 1
ATOM 3940 C CA . VAL A 1 518 ? -28.628 15.381 69.661 1.00 93.44 518 VAL A CA 1
ATOM 3941 C C . VAL A 1 518 ? -28.619 15.934 71.088 1.00 93.44 518 VAL A C 1
ATOM 3943 O O . VAL A 1 518 ? -27.637 16.535 71.524 1.00 93.44 518 VAL A O 1
ATOM 3946 N N . LYS A 1 519 ? -29.714 15.738 71.827 1.00 89.69 519 LYS A N 1
ATOM 3947 C CA . LYS A 1 519 ? -29.835 16.049 73.258 1.00 89.69 519 LYS A CA 1
ATOM 3948 C C . LYS A 1 519 ? -30.501 14.875 73.977 1.00 89.69 519 LYS A C 1
ATOM 3950 O O . LYS A 1 519 ? -31.715 14.701 73.908 1.00 89.69 519 LYS A O 1
ATOM 3955 N N . GLY A 1 520 ? -29.712 14.060 74.676 1.00 89.50 520 GLY A N 1
ATOM 3956 C CA . GLY A 1 520 ? -30.220 12.874 75.373 1.00 89.50 520 GLY A CA 1
ATOM 3957 C C . GLY A 1 520 ? -30.867 11.876 74.404 1.00 89.50 520 GLY A C 1
ATOM 3958 O O . GLY A 1 520 ? -30.203 11.377 73.501 1.00 89.50 520 GLY A O 1
ATOM 3959 N N . ARG A 1 521 ? -32.166 11.596 74.583 1.00 91.75 521 ARG A N 1
ATOM 3960 C CA . ARG A 1 521 ? -32.968 10.704 73.717 1.00 91.75 521 ARG A CA 1
ATOM 3961 C C . ARG A 1 521 ? -33.774 11.449 72.645 1.00 91.75 521 ARG A C 1
ATOM 3963 O O . ARG A 1 521 ? -34.752 10.912 72.133 1.00 91.75 521 ARG A O 1
ATOM 3970 N N . GLN A 1 522 ? -33.408 12.685 72.328 1.00 95.00 522 GLN A N 1
ATOM 3971 C CA . GLN A 1 522 ? -34.088 13.496 71.323 1.00 95.00 522 GLN A CA 1
ATOM 3972 C C . GLN A 1 522 ? -33.096 14.099 70.337 1.00 95.00 522 GLN A C 1
ATOM 3974 O O . GLN A 1 522 ? -31.947 14.398 70.673 1.00 95.00 522 GLN A O 1
ATOM 3979 N N . ILE A 1 523 ? -33.581 14.324 69.126 1.00 96.31 523 ILE A N 1
ATOM 3980 C CA . ILE A 1 523 ? -32.919 15.142 68.124 1.00 96.31 523 ILE A CA 1
ATOM 3981 C C . ILE A 1 523 ? -33.610 16.487 67.984 1.00 96.31 523 ILE A C 1
ATOM 3983 O O . ILE A 1 523 ? -34.813 16.603 68.199 1.00 96.31 523 ILE A O 1
ATOM 3987 N N . GLN A 1 524 ? -32.842 17.495 67.590 1.00 96.06 524 GLN A N 1
ATOM 3988 C CA . GLN A 1 524 ? -33.331 18.828 67.287 1.00 96.06 524 GLN A CA 1
ATOM 3989 C C . GLN A 1 524 ? -33.086 19.144 65.809 1.00 96.06 524 GLN A C 1
ATOM 3991 O O . GLN A 1 524 ? -31.935 19.287 65.388 1.00 96.06 524 GLN A O 1
ATOM 3996 N N . LEU A 1 525 ? -34.174 19.295 65.052 1.00 95.19 525 LEU A N 1
ATOM 3997 C CA . LEU A 1 525 ? -34.177 19.699 63.647 1.00 95.19 525 LEU A CA 1
ATOM 3998 C C . LEU A 1 525 ? -34.441 21.199 63.525 1.00 95.19 525 LEU A C 1
ATOM 4000 O O . LEU A 1 525 ? -35.360 21.735 64.141 1.00 95.19 525 LEU A O 1
ATOM 4004 N N . ARG A 1 526 ? -33.630 21.889 62.719 1.00 94.44 526 ARG A N 1
ATOM 4005 C CA . ARG A 1 526 ? -33.694 23.351 62.513 1.00 94.44 526 ARG A CA 1
ATOM 4006 C C . ARG A 1 526 ? -34.203 23.758 61.131 1.00 94.44 526 ARG A C 1
ATOM 4008 O O . ARG A 1 526 ? -34.221 24.944 60.809 1.00 94.44 526 ARG A O 1
ATOM 4015 N N . ARG A 1 527 ? -34.578 22.784 60.311 1.00 94.62 527 ARG A N 1
ATOM 4016 C CA . ARG A 1 527 ? -35.106 22.977 58.963 1.00 94.62 527 ARG A CA 1
ATOM 4017 C C . ARG A 1 527 ? -36.051 21.828 58.612 1.00 94.62 527 ARG A C 1
ATOM 4019 O O . ARG A 1 527 ? -35.887 20.750 59.190 1.00 94.62 527 ARG A O 1
ATOM 4026 N N . PRO A 1 528 ? -36.997 22.037 57.685 1.00 95.56 528 PRO A N 1
ATOM 4027 C CA . PRO A 1 528 ? -37.810 20.953 57.168 1.00 95.56 528 PRO A CA 1
ATOM 4028 C C . PRO A 1 528 ? -36.963 19.998 56.328 1.00 95.56 528 PRO A C 1
ATOM 4030 O O . PRO A 1 528 ? -36.060 20.415 55.598 1.00 95.56 528 PRO A O 1
ATOM 4033 N N . VAL A 1 529 ? -37.300 18.717 56.411 1.00 96.81 529 VAL A N 1
ATOM 4034 C CA . VAL A 1 529 ? -36.717 17.637 55.620 1.00 96.81 529 VAL A CA 1
ATOM 4035 C C . VAL A 1 529 ? -37.758 17.241 54.583 1.00 96.81 529 VAL A C 1
ATOM 4037 O O . VAL A 1 529 ? -38.883 16.873 54.922 1.00 96.81 529 VAL A O 1
ATOM 4040 N N . LYS A 1 530 ? -37.421 17.364 53.297 1.00 97.12 530 LYS A N 1
ATOM 4041 C CA . LYS A 1 530 ? -38.356 17.002 52.226 1.00 97.12 530 LYS A CA 1
ATOM 4042 C C . LYS A 1 530 ? -38.519 15.487 52.176 1.00 97.12 530 LYS A C 1
ATOM 4044 O O . LYS A 1 530 ? -37.548 14.764 52.395 1.00 97.12 530 LYS A O 1
ATOM 4049 N N . LYS A 1 531 ? -39.711 15.019 51.811 1.00 96.94 531 LYS A N 1
ATOM 4050 C CA . LYS A 1 531 ? -39.952 13.605 51.511 1.00 96.94 531 LYS A CA 1
ATOM 4051 C C . LYS A 1 531 ? -38.908 13.078 50.517 1.00 96.94 531 LYS A C 1
ATOM 4053 O O . LYS A 1 531 ? -38.559 13.794 49.578 1.00 96.94 531 LYS A O 1
ATOM 4058 N N . TRP A 1 532 ? -38.415 11.865 50.754 1.00 96.44 532 TRP A N 1
ATOM 4059 C CA . TRP A 1 532 ? -37.351 11.191 49.998 1.00 96.44 532 TRP A CA 1
ATOM 4060 C C . TRP A 1 532 ? -35.967 11.855 50.062 1.00 96.44 532 TRP A C 1
ATOM 4062 O O . TRP A 1 532 ? -35.061 11.471 49.327 1.00 96.44 532 TRP A O 1
ATOM 4072 N N . SER A 1 533 ? -35.755 12.835 50.950 1.00 97.19 533 SER A N 1
ATOM 4073 C CA . SER A 1 533 ? -34.410 13.390 51.150 1.00 97.19 533 SER A CA 1
ATOM 4074 C C . SER A 1 533 ? -33.484 12.314 51.704 1.00 97.19 533 SER A C 1
ATOM 4076 O O . SER A 1 533 ? -33.769 11.742 52.753 1.00 97.19 533 SER A O 1
ATOM 4078 N N . PHE A 1 534 ? -32.369 12.088 51.008 1.00 97.38 534 PHE A N 1
ATOM 4079 C CA . PHE A 1 534 ? -31.336 11.118 51.378 1.00 97.38 534 PHE A CA 1
ATOM 4080 C C . PHE A 1 534 ? -31.860 9.675 51.539 1.00 97.38 534 PHE A C 1
ATOM 4082 O O . PHE A 1 534 ? -31.334 8.905 52.344 1.00 97.38 534 PHE A O 1
ATOM 4089 N N . VAL A 1 535 ? -32.869 9.314 50.742 1.00 97.56 535 VAL A N 1
ATOM 4090 C CA . VAL A 1 535 ? -33.392 7.950 50.621 1.00 97.56 535 VAL A CA 1
ATOM 4091 C C . VAL A 1 535 ? -33.150 7.460 49.195 1.00 97.56 535 VAL A C 1
ATOM 4093 O O . VAL A 1 535 ? -33.587 8.120 48.256 1.00 97.56 535 VAL A O 1
ATOM 4096 N N . ALA A 1 536 ? -32.481 6.318 49.048 1.00 96.62 536 ALA A N 1
ATOM 4097 C CA . ALA A 1 536 ? -32.443 5.551 47.808 1.00 96.62 536 ALA A CA 1
ATOM 4098 C C . ALA A 1 536 ? -33.713 4.703 47.738 1.00 96.62 536 ALA A C 1
ATOM 4100 O O . ALA A 1 536 ? -33.960 3.886 48.629 1.00 96.62 536 ALA A O 1
ATOM 4101 N N . ILE A 1 537 ? -34.538 4.927 46.722 1.00 95.88 537 ILE A N 1
ATOM 4102 C CA . ILE A 1 537 ? -35.841 4.275 46.583 1.00 95.88 537 ILE A CA 1
ATOM 4103 C C . ILE A 1 537 ? -35.641 2.849 46.068 1.00 95.88 537 ILE A C 1
ATOM 4105 O O . ILE A 1 537 ? -34.803 2.592 45.202 1.00 95.88 537 ILE A O 1
ATOM 4109 N N . LYS A 1 538 ? -36.450 1.909 46.563 1.00 94.50 538 LYS A N 1
ATOM 4110 C CA . LYS A 1 538 ? -36.468 0.521 46.093 1.00 94.50 538 LYS A CA 1
ATOM 4111 C C . LYS A 1 538 ? -36.501 0.438 44.563 1.00 94.50 538 LYS A C 1
ATOM 4113 O O . LYS A 1 538 ? -37.487 0.813 43.928 1.00 94.50 538 LYS A O 1
ATOM 4118 N N . GLY A 1 539 ? -35.474 -0.182 43.989 1.00 92.69 539 GLY A N 1
ATOM 4119 C CA . GLY A 1 539 ? -35.359 -0.412 42.550 1.00 92.69 539 GLY A CA 1
ATOM 4120 C C . GLY A 1 539 ? -35.026 0.818 41.707 1.00 92.69 539 GLY A C 1
ATOM 4121 O O . GLY A 1 539 ? -35.250 0.769 40.497 1.00 92.69 539 GLY A O 1
ATOM 4122 N N . GLU A 1 540 ? -34.532 1.905 42.313 1.00 92.50 540 GLU A N 1
ATOM 4123 C CA . GLU A 1 540 ? -34.134 3.110 41.572 1.00 92.50 540 GLU A CA 1
ATOM 4124 C C . GLU A 1 540 ? -32.947 2.882 40.624 1.00 92.50 540 GLU A C 1
ATOM 4126 O O . GLU A 1 540 ? -32.892 3.522 39.577 1.00 92.50 540 GLU A O 1
ATOM 4131 N N . ASP A 1 541 ? -32.029 1.969 40.968 1.00 90.00 541 ASP A N 1
ATOM 4132 C CA . ASP A 1 541 ? -30.871 1.612 40.138 1.00 90.00 541 ASP A CA 1
ATOM 4133 C C . ASP A 1 541 ? -31.237 0.474 39.176 1.00 90.00 541 ASP A C 1
ATOM 4135 O O . ASP A 1 541 ? -31.110 0.593 37.956 1.00 90.00 541 ASP A O 1
ATOM 4139 N N . ILE A 1 542 ? -31.798 -0.616 39.717 1.00 91.06 542 ILE A N 1
ATOM 4140 C CA . ILE A 1 542 ? -32.284 -1.745 38.918 1.00 91.06 542 ILE A CA 1
ATOM 4141 C C . ILE A 1 542 ? -33.739 -2.047 39.239 1.00 91.06 542 ILE A C 1
ATOM 4143 O O . ILE A 1 542 ? -34.096 -2.395 40.365 1.00 91.06 542 ILE A O 1
ATOM 4147 N N . SER A 1 543 ? -34.558 -2.013 38.192 1.00 89.00 543 SER A N 1
ATOM 4148 C CA . SER A 1 543 ? -35.912 -2.559 38.172 1.00 89.00 543 SER A CA 1
ATOM 4149 C C . SER A 1 543 ? -35.927 -3.991 37.622 1.00 89.00 543 SER A C 1
ATOM 4151 O O . SER A 1 543 ? -34.987 -4.433 36.963 1.00 89.00 543 SER A O 1
ATOM 4153 N N . GLU A 1 544 ? -37.021 -4.715 37.853 1.00 89.88 544 GLU A N 1
ATOM 4154 C CA . GLU A 1 544 ? -37.256 -6.003 37.191 1.00 89.88 544 GLU A CA 1
ATOM 4155 C C . GLU A 1 544 ? -37.346 -5.815 35.668 1.00 89.88 544 GLU A C 1
ATOM 4157 O O . GLU A 1 544 ? -37.983 -4.875 35.188 1.00 89.88 544 GLU A O 1
ATOM 4162 N N . GLY A 1 545 ? -36.715 -6.712 34.908 1.00 92.19 545 GLY A N 1
ATOM 4163 C CA . GLY A 1 545 ? -36.693 -6.659 33.444 1.00 92.19 545 GLY A CA 1
ATOM 4164 C C . GLY A 1 545 ? -35.293 -6.764 32.839 1.00 92.19 545 GLY A C 1
ATOM 4165 O O . GLY A 1 545 ? -34.337 -7.173 33.496 1.00 92.19 545 GLY A O 1
ATOM 4166 N N . VAL A 1 546 ? -35.177 -6.445 31.548 1.00 94.31 546 VAL A N 1
ATOM 4167 C CA . VAL A 1 546 ? -33.915 -6.529 30.793 1.00 94.31 546 VAL A CA 1
ATOM 4168 C C . VAL A 1 546 ? -32.974 -5.398 31.208 1.00 94.31 546 VAL A C 1
ATOM 4170 O O . VAL A 1 546 ? -33.287 -4.229 30.992 1.00 94.31 546 VAL A O 1
ATOM 4173 N N . ILE A 1 547 ? -31.806 -5.753 31.750 1.00 94.56 547 ILE A N 1
ATOM 4174 C CA . ILE A 1 547 ? -30.777 -4.801 32.203 1.00 94.56 547 ILE A CA 1
ATOM 4175 C C . ILE A 1 547 ? -29.583 -4.705 31.246 1.00 94.56 547 ILE A C 1
ATOM 4177 O O . ILE A 1 547 ? -28.961 -3.653 31.144 1.00 94.56 547 ILE A O 1
ATOM 4181 N N . LEU A 1 548 ? -29.284 -5.775 30.505 1.00 95.94 548 LEU A N 1
ATOM 4182 C CA . LEU A 1 548 ? -28.278 -5.796 29.438 1.00 95.94 548 LEU A CA 1
ATOM 4183 C C . LEU A 1 548 ? -28.853 -6.548 28.243 1.00 95.94 548 LEU A C 1
ATOM 4185 O O . LEU A 1 548 ? -29.538 -7.555 28.421 1.00 95.94 548 LEU A O 1
ATOM 4189 N N . LYS A 1 549 ? -28.579 -6.067 27.030 1.00 95.38 549 LYS A N 1
ATOM 4190 C CA . LYS A 1 549 ? -29.148 -6.650 25.808 1.00 95.38 549 LYS A CA 1
ATOM 4191 C C . LYS A 1 549 ? -28.202 -7.664 25.175 1.00 95.38 549 LYS A C 1
ATOM 4193 O O . LYS A 1 549 ? -26.985 -7.468 25.169 1.00 95.38 549 LYS A O 1
ATOM 4198 N N . ARG A 1 550 ? -28.772 -8.695 24.554 1.00 94.44 550 ARG A N 1
ATOM 4199 C CA . ARG A 1 550 ? -28.093 -9.598 23.622 1.00 94.44 550 ARG A CA 1
ATOM 4200 C C . ARG A 1 550 ? -27.292 -8.796 22.593 1.00 94.44 550 ARG A C 1
ATOM 4202 O O . ARG A 1 550 ? -27.751 -7.765 22.101 1.00 94.44 550 ARG A O 1
ATOM 4209 N N . GLY A 1 551 ? -26.109 -9.294 22.239 1.00 91.06 551 GLY A N 1
ATOM 4210 C CA . GLY A 1 551 ? -25.227 -8.668 21.250 1.00 91.06 551 GLY A CA 1
ATOM 4211 C C . GLY A 1 551 ? -24.364 -7.530 21.801 1.00 91.06 551 GLY A C 1
ATOM 4212 O O . GLY A 1 551 ? -23.682 -6.862 21.031 1.00 91.06 551 GLY A O 1
ATOM 4213 N N . GLN A 1 552 ? -24.365 -7.294 23.116 1.00 91.75 552 GLN A N 1
ATOM 4214 C CA . GLN A 1 552 ? -23.446 -6.352 23.760 1.00 91.75 552 GLN A CA 1
ATOM 4215 C C . GLN A 1 552 ? -22.152 -7.050 24.191 1.00 91.75 552 GLN A C 1
ATOM 4217 O O . GLN A 1 552 ? -22.185 -8.151 24.741 1.00 91.75 552 GLN A O 1
ATOM 4222 N N . THR A 1 553 ? -21.010 -6.393 23.978 1.00 92.31 553 THR A N 1
ATOM 4223 C CA . THR A 1 553 ? -19.726 -6.806 24.560 1.00 92.31 553 THR A CA 1
ATOM 4224 C C . THR A 1 553 ? -19.665 -6.384 26.025 1.00 92.31 553 THR A C 1
ATOM 4226 O O . THR A 1 553 ? -19.759 -5.194 26.329 1.00 92.31 553 THR A O 1
ATOM 4229 N N . LEU A 1 554 ? -19.470 -7.344 26.926 1.00 93.75 554 LEU A N 1
ATOM 4230 C CA . LEU A 1 554 ? -19.442 -7.114 28.367 1.00 93.75 554 LEU A CA 1
ATOM 4231 C C . LEU A 1 554 ? -18.194 -6.335 28.796 1.00 93.75 554 LEU A C 1
ATOM 4233 O O . LEU A 1 554 ? -17.057 -6.731 28.531 1.00 93.75 554 LEU A O 1
ATOM 4237 N N . ARG A 1 555 ? -18.404 -5.227 29.504 1.00 93.19 555 ARG A N 1
ATOM 4238 C CA . ARG A 1 555 ? -17.367 -4.419 30.159 1.00 93.19 555 ARG A CA 1
ATOM 4239 C C . ARG A 1 555 ? -17.258 -4.808 31.640 1.00 93.19 555 ARG A C 1
ATOM 4241 O O . ARG A 1 555 ? -18.169 -5.450 32.165 1.00 93.19 555 ARG A O 1
ATOM 4248 N N . PRO A 1 556 ? -16.200 -4.381 32.354 1.00 94.81 556 PRO A N 1
ATOM 4249 C CA . PRO A 1 556 ? -16.053 -4.681 33.780 1.00 94.81 556 PRO A CA 1
ATOM 4250 C C . PRO A 1 556 ? -17.279 -4.303 34.630 1.00 94.81 556 PRO A C 1
ATOM 4252 O O . PRO A 1 556 ? -17.725 -5.095 35.453 1.00 94.81 556 PRO A O 1
ATOM 4255 N N . GLN A 1 557 ? -17.876 -3.133 34.389 1.00 95.00 557 GLN A N 1
ATOM 4256 C CA . GLN A 1 557 ? -19.075 -2.686 35.104 1.00 95.00 557 GLN A CA 1
ATOM 4257 C C . GLN A 1 557 ? -20.329 -3.508 34.771 1.00 95.00 557 GLN A C 1
ATOM 4259 O O . GLN A 1 557 ? -21.178 -3.686 35.636 1.00 95.00 557 GLN A O 1
ATOM 4264 N N . ASP A 1 558 ? -20.431 -4.045 33.551 1.00 95.75 558 ASP A N 1
ATOM 4265 C CA . ASP A 1 558 ? -21.571 -4.875 33.146 1.00 95.75 558 ASP A CA 1
ATOM 4266 C C . ASP A 1 558 ? -21.514 -6.221 33.884 1.00 95.75 558 ASP A C 1
ATOM 4268 O O . ASP A 1 558 ? -22.521 -6.706 34.392 1.00 95.75 558 ASP A O 1
ATOM 4272 N N . VAL A 1 559 ? -20.310 -6.785 34.029 1.00 96.69 559 VAL A N 1
ATOM 4273 C CA . VAL A 1 559 ? -20.064 -7.972 34.861 1.00 96.69 559 VAL A CA 1
ATOM 4274 C C . VAL A 1 559 ? -20.354 -7.693 36.338 1.00 96.69 559 VAL A C 1
ATOM 4276 O O . VAL A 1 559 ? -20.982 -8.518 37.001 1.00 96.69 559 VAL A O 1
ATOM 4279 N N . GLY A 1 560 ? -19.956 -6.523 36.848 1.00 94.94 560 GLY A N 1
ATOM 4280 C CA . GLY A 1 560 ? -20.295 -6.086 38.206 1.00 94.94 560 GLY A CA 1
ATOM 4281 C C . GLY A 1 560 ? -21.807 -6.033 38.446 1.00 94.94 560 GLY A C 1
ATOM 4282 O O . GLY A 1 560 ? -22.280 -6.534 39.462 1.00 94.94 560 GLY A O 1
ATOM 4283 N N . LEU A 1 561 ? -22.569 -5.516 37.479 1.00 94.12 561 LEU A N 1
ATOM 4284 C CA . LEU A 1 561 ? -24.032 -5.476 37.516 1.00 94.12 561 LEU A CA 1
ATOM 4285 C C . LEU A 1 561 ? -24.651 -6.886 37.533 1.00 94.12 561 LEU A C 1
ATOM 4287 O O . LEU A 1 561 ? -25.535 -7.167 38.340 1.00 94.12 561 LEU A O 1
ATOM 4291 N N . ILE A 1 562 ? -24.155 -7.787 36.676 1.00 95.44 562 ILE A N 1
ATOM 4292 C CA . ILE A 1 562 ? -24.580 -9.197 36.607 1.00 95.44 562 ILE A CA 1
ATOM 4293 C C . ILE A 1 562 ? -24.362 -9.896 37.960 1.00 95.44 562 ILE A C 1
ATOM 4295 O O . ILE A 1 562 ? -25.257 -10.577 38.463 1.00 95.44 562 ILE A O 1
ATOM 4299 N N . LEU A 1 563 ? -23.195 -9.700 38.577 1.00 94.62 563 LEU A N 1
ATOM 4300 C CA . LEU A 1 563 ? -22.895 -10.238 39.906 1.00 94.62 563 LEU A CA 1
ATOM 4301 C C . LEU A 1 563 ? -23.747 -9.578 40.999 1.00 94.62 563 LEU A C 1
ATOM 4303 O O . LEU A 1 563 ? -24.191 -10.268 41.913 1.00 94.62 563 LEU A O 1
ATOM 4307 N N . GLY A 1 564 ? -24.015 -8.274 40.884 1.00 91.38 564 GLY A N 1
ATOM 4308 C CA . GLY A 1 564 ? -24.844 -7.507 41.817 1.00 91.38 564 GLY A CA 1
ATOM 4309 C C . GLY A 1 564 ? -26.287 -8.008 41.909 1.00 91.38 564 GLY A C 1
ATOM 4310 O O . GLY A 1 564 ? -26.873 -7.983 42.987 1.00 91.38 564 GLY A O 1
ATOM 4311 N N . ILE A 1 565 ? -26.834 -8.555 40.818 1.00 93.88 565 ILE A N 1
ATOM 4312 C CA . ILE A 1 565 ? -28.141 -9.238 40.817 1.00 93.88 565 ILE A CA 1
ATOM 4313 C C . ILE A 1 565 ? -28.052 -10.732 41.185 1.00 93.88 565 ILE A C 1
ATOM 4315 O O . ILE A 1 565 ? -29.024 -11.470 41.025 1.00 93.88 565 ILE A O 1
ATOM 4319 N N . GLY A 1 566 ? -26.886 -11.203 41.640 1.00 92.62 566 GLY A N 1
ATOM 4320 C CA . GLY A 1 566 ? -26.654 -12.577 42.089 1.00 92.62 566 GLY A CA 1
ATOM 4321 C C . GLY A 1 566 ? -26.374 -13.598 40.980 1.00 92.62 566 GLY A C 1
ATOM 4322 O O . GLY A 1 566 ? -26.335 -14.797 41.259 1.00 92.62 566 GLY A O 1
ATOM 4323 N N . LYS A 1 567 ? -26.164 -13.177 39.724 1.00 95.00 567 LYS A N 1
ATOM 4324 C CA . LYS A 1 567 ? -25.847 -14.104 38.625 1.00 95.00 567 LYS A CA 1
ATOM 4325 C C . LYS A 1 567 ? -24.343 -14.369 38.545 1.00 95.00 567 LYS A C 1
ATOM 4327 O O . LYS A 1 567 ? -23.564 -13.546 38.073 1.00 95.00 567 LYS A O 1
ATOM 4332 N N . THR A 1 568 ? -23.923 -15.561 38.957 1.00 95.62 568 THR A N 1
ATOM 4333 C CA . THR A 1 568 ? -22.509 -15.987 38.918 1.00 95.62 568 THR A CA 1
ATOM 4334 C C . THR A 1 568 ? -22.082 -16.591 37.584 1.00 95.62 568 THR A C 1
ATOM 4336 O O . THR A 1 568 ? -20.890 -16.805 37.358 1.00 95.62 568 THR A O 1
ATOM 4339 N N . LYS A 1 569 ? -23.040 -16.847 36.692 1.00 97.06 569 LYS A N 1
ATOM 4340 C CA . LYS A 1 569 ? -22.814 -17.335 35.335 1.00 97.06 569 LYS A CA 1
ATOM 4341 C C . LYS A 1 569 ? -23.644 -16.553 34.330 1.00 97.06 569 LYS A C 1
ATOM 4343 O O . LYS A 1 569 ? -24.731 -16.069 34.655 1.00 97.06 569 LYS A O 1
ATOM 4348 N N . VAL A 1 570 ? -23.144 -16.478 33.102 1.00 97.31 570 VAL A N 1
ATOM 4349 C CA . VAL A 1 570 ? -23.800 -15.775 31.999 1.00 97.31 570 VAL A CA 1
ATOM 4350 C C . VAL A 1 570 ? -23.569 -16.506 30.679 1.00 97.31 570 VAL A C 1
ATOM 4352 O O . VAL A 1 570 ? -22.503 -17.082 30.451 1.00 97.31 570 VAL A O 1
ATOM 4355 N N . ARG A 1 571 ? -24.578 -16.488 29.802 1.00 97.62 571 ARG A N 1
ATOM 4356 C CA . ARG A 1 571 ? -24.484 -17.068 28.463 1.00 97.62 571 ARG A CA 1
ATOM 4357 C C . ARG A 1 571 ? -23.932 -16.063 27.462 1.00 97.62 571 ARG A C 1
ATOM 4359 O O . ARG A 1 571 ? -24.541 -15.028 27.171 1.00 97.62 571 ARG A O 1
ATOM 4366 N N . VAL A 1 572 ? -22.802 -16.408 26.870 1.00 97.31 572 VAL A N 1
ATOM 4367 C CA . VAL A 1 572 ? -22.085 -15.588 25.891 1.00 97.31 572 VAL A CA 1
ATOM 4368 C C . VAL A 1 572 ? -21.911 -16.359 24.592 1.00 97.31 572 VAL A C 1
ATOM 4370 O O . VAL A 1 572 ? -21.955 -17.584 24.578 1.00 97.31 572 VAL A O 1
ATOM 4373 N N . LEU A 1 573 ? -21.709 -15.657 23.485 1.00 96.75 573 LEU A N 1
ATOM 4374 C CA . LEU A 1 573 ? -21.302 -16.293 22.236 1.00 96.75 573 LEU A CA 1
ATOM 4375 C C . LEU A 1 573 ? -19.906 -16.892 22.403 1.00 96.75 573 LEU A C 1
ATOM 4377 O O . LEU A 1 573 ? -19.043 -16.286 23.057 1.00 96.75 573 LEU A O 1
ATOM 4381 N N . ARG A 1 574 ? -19.662 -18.055 21.790 1.00 95.75 574 ARG A N 1
ATOM 4382 C CA . ARG A 1 574 ? -18.308 -18.620 21.721 1.00 95.75 574 ARG A CA 1
ATOM 4383 C C . ARG A 1 574 ? -17.350 -17.648 21.034 1.00 95.75 574 ARG A C 1
ATOM 4385 O O . ARG A 1 574 ? -17.760 -16.838 20.206 1.00 95.75 574 ARG A O 1
ATOM 4392 N N . LYS A 1 575 ? -16.058 -17.729 21.341 1.00 95.88 575 LYS A N 1
ATOM 4393 C CA . LYS A 1 575 ? -1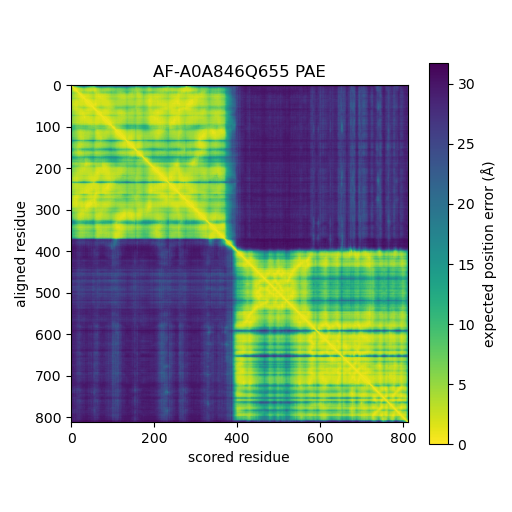5.063 -16.923 20.619 1.00 95.88 575 LYS A CA 1
ATOM 4394 C C . LYS A 1 575 ? -14.980 -17.366 19.144 1.00 95.88 575 LYS A C 1
ATOM 4396 O O . LYS A 1 575 ? -14.995 -18.576 18.885 1.00 95.88 575 LYS A O 1
ATOM 4401 N N . PRO A 1 576 ? -14.874 -16.434 18.176 1.00 96.12 576 PRO A N 1
ATOM 4402 C CA . PRO A 1 576 ? -14.540 -16.782 16.799 1.00 96.12 576 PRO A CA 1
ATOM 4403 C C . PRO A 1 576 ? -13.165 -17.440 16.729 1.00 96.12 576 PRO A C 1
ATOM 4405 O O . PRO A 1 576 ? -12.185 -16.867 17.201 1.00 96.12 576 PRO A O 1
ATOM 4408 N N . ARG A 1 577 ? -13.077 -18.615 16.113 1.00 97.75 577 ARG A N 1
ATOM 4409 C CA . ARG A 1 577 ? -11.817 -19.338 15.922 1.00 97.75 577 ARG A CA 1
ATOM 4410 C C . ARG A 1 577 ? -11.148 -18.865 14.646 1.00 97.75 577 ARG A C 1
ATOM 4412 O O . ARG A 1 577 ? -11.777 -18.844 13.587 1.00 97.75 577 ARG A O 1
ATOM 4419 N N . ILE A 1 578 ? -9.877 -18.490 14.717 1.00 98.25 578 ILE A N 1
ATOM 4420 C CA . ILE A 1 578 ? -9.183 -17.872 13.583 1.00 98.25 578 ILE A CA 1
ATOM 4421 C C . ILE A 1 578 ? -7.860 -18.572 13.348 1.00 98.25 578 ILE A C 1
ATOM 4423 O O . ILE A 1 578 ? -7.002 -18.588 14.219 1.00 98.25 578 ILE A O 1
ATOM 4427 N N . VAL A 1 579 ? -7.653 -19.118 12.156 1.00 97.88 579 VAL A N 1
ATOM 4428 C CA . VAL A 1 579 ? -6.380 -19.753 11.805 1.00 97.88 579 VAL A CA 1
ATOM 4429 C C . VAL A 1 579 ? -5.510 -18.790 11.007 1.00 97.88 579 VAL A C 1
ATOM 4431 O O . VAL A 1 579 ? -5.961 -18.179 10.037 1.00 97.88 579 VAL A O 1
ATOM 4434 N N . ILE A 1 580 ? -4.244 -18.679 11.413 1.00 97.81 580 ILE A N 1
ATOM 4435 C CA . ILE A 1 580 ? -3.244 -17.804 10.801 1.00 97.81 580 ILE A CA 1
ATOM 4436 C C . ILE A 1 580 ? -2.141 -18.663 10.186 1.00 97.81 580 ILE A C 1
ATOM 4438 O O . ILE A 1 580 ? -1.470 -19.426 10.885 1.00 97.81 580 ILE A O 1
ATOM 4442 N N . LEU A 1 581 ? -1.932 -18.504 8.881 1.00 97.00 581 LEU A N 1
ATOM 4443 C CA . LEU A 1 581 ? -0.870 -19.161 8.127 1.00 97.00 581 LEU A CA 1
ATOM 4444 C C . LEU A 1 581 ? 0.068 -18.125 7.510 1.00 97.00 581 LEU A C 1
ATOM 4446 O O . LEU A 1 581 ? -0.354 -17.265 6.739 1.00 97.00 581 LEU A O 1
ATOM 4450 N N . SER A 1 582 ? 1.361 -18.246 7.769 1.00 96.44 582 SER A N 1
ATOM 4451 C CA . SER A 1 582 ? 2.363 -17.443 7.067 1.00 96.44 582 SER A CA 1
ATOM 4452 C C . SER A 1 582 ? 2.878 -18.175 5.832 1.00 96.44 582 SER A C 1
ATOM 4454 O O . SER A 1 582 ? 2.993 -19.399 5.844 1.00 96.44 582 SER A O 1
ATOM 4456 N N . VAL A 1 583 ? 3.201 -17.443 4.765 1.00 94.75 583 VAL A N 1
ATOM 4457 C CA . VAL A 1 583 ? 3.665 -18.023 3.492 1.00 94.75 583 VAL A CA 1
ATOM 4458 C C . VAL A 1 583 ? 4.955 -17.346 3.039 1.00 94.75 583 VAL A C 1
ATOM 4460 O O . VAL A 1 583 ? 4.973 -16.130 2.858 1.00 94.75 583 VAL A O 1
ATOM 4463 N N . GLY A 1 584 ? 6.021 -18.122 2.855 1.00 91.81 584 GLY A N 1
ATOM 4464 C CA . GLY A 1 584 ? 7.287 -17.624 2.315 1.00 91.81 584 GLY A CA 1
ATOM 4465 C C . GLY A 1 584 ? 8.460 -18.550 2.617 1.00 91.81 584 GLY A C 1
ATOM 4466 O O . GLY A 1 584 ? 8.632 -19.005 3.749 1.00 91.81 584 GLY A O 1
ATOM 4467 N N . ASP A 1 585 ? 9.298 -18.810 1.615 1.00 89.00 585 ASP A N 1
ATOM 4468 C CA . ASP A 1 585 ? 10.482 -19.670 1.760 1.00 89.00 585 ASP A CA 1
ATOM 4469 C C . ASP A 1 585 ? 11.543 -19.058 2.694 1.00 89.00 585 ASP A C 1
ATOM 4471 O O . ASP A 1 585 ? 12.330 -19.781 3.316 1.00 89.00 585 ASP A O 1
ATOM 4475 N N . GLU A 1 586 ? 11.553 -17.725 2.812 1.00 86.38 586 GLU A N 1
ATOM 4476 C CA . GLU A 1 586 ? 12.441 -16.962 3.688 1.00 86.38 586 GLU A CA 1
ATOM 4477 C C . GLU A 1 586 ? 12.019 -16.977 5.161 1.00 86.38 586 GLU A C 1
ATOM 4479 O O . GLU A 1 586 ? 12.764 -16.473 6.009 1.00 86.38 586 GLU A O 1
ATOM 4484 N N . LEU A 1 587 ? 10.825 -17.497 5.461 1.00 88.44 587 LEU A N 1
ATOM 4485 C CA . LEU A 1 587 ? 10.224 -17.464 6.786 1.00 88.44 587 LEU A CA 1
ATOM 4486 C C . LEU A 1 587 ? 10.437 -18.785 7.542 1.00 88.44 587 LEU A C 1
ATOM 4488 O O . LEU A 1 587 ? 10.435 -19.872 6.964 1.00 88.44 587 LEU A O 1
ATOM 4492 N N . THR A 1 588 ? 10.596 -18.681 8.858 1.00 88.75 588 THR A N 1
ATOM 4493 C CA . THR A 1 588 ? 10.578 -19.800 9.812 1.00 88.75 588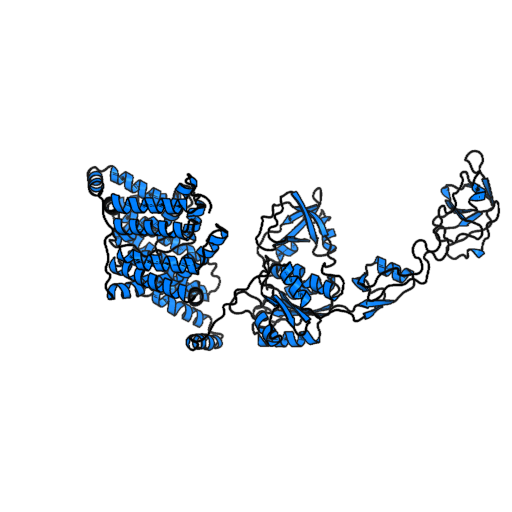 THR A CA 1
ATOM 4494 C C . THR A 1 588 ? 9.540 -19.544 10.900 1.00 88.75 588 THR A C 1
ATOM 4496 O O . THR A 1 588 ? 9.089 -18.405 11.083 1.00 88.75 588 THR A O 1
ATOM 4499 N N . ASP A 1 589 ? 9.154 -20.608 11.601 1.00 85.38 589 ASP A N 1
ATOM 4500 C CA . ASP A 1 589 ? 8.249 -20.533 12.745 1.00 85.38 589 ASP A CA 1
ATOM 4501 C C . ASP A 1 589 ? 8.832 -19.705 13.908 1.00 85.38 589 ASP A C 1
ATOM 4503 O O . ASP A 1 589 ? 9.992 -19.277 13.874 1.00 85.38 589 ASP A O 1
ATOM 4507 N N . LEU A 1 590 ? 8.000 -19.431 14.914 1.00 79.75 590 LEU A N 1
ATOM 4508 C CA . LEU A 1 590 ? 8.386 -18.670 16.108 1.00 79.75 590 LEU A CA 1
ATOM 4509 C C . LEU A 1 590 ? 9.369 -19.447 16.999 1.00 79.75 590 LEU A C 1
ATOM 4511 O O . LEU A 1 590 ? 10.212 -18.830 17.653 1.00 79.75 590 LEU A O 1
ATOM 4515 N N . ASP A 1 591 ? 9.320 -20.777 16.940 1.00 72.75 591 ASP A N 1
ATOM 4516 C CA . ASP A 1 591 ? 10.254 -21.676 17.610 1.00 72.75 591 ASP A CA 1
ATOM 4517 C C . ASP A 1 591 ? 11.449 -21.945 16.673 1.00 72.75 591 ASP A C 1
ATOM 4519 O O . ASP A 1 591 ? 11.344 -22.594 15.632 1.00 72.75 591 ASP A O 1
ATOM 4523 N N . ARG A 1 592 ? 12.590 -21.319 16.982 1.00 63.56 592 ARG A N 1
ATOM 4524 C CA . ARG A 1 592 ? 13.787 -21.247 16.123 1.00 63.56 592 ARG A CA 1
ATOM 4525 C C . ARG A 1 592 ? 14.527 -22.586 15.993 1.00 63.56 592 ARG A C 1
ATOM 4527 O O . ARG A 1 592 ? 15.106 -23.043 16.971 1.00 63.56 592 ARG A O 1
ATOM 4534 N N . GLU A 1 593 ? 14.710 -23.063 14.759 1.00 57.59 593 GLU A N 1
ATOM 4535 C CA . GLU A 1 593 ? 15.760 -24.048 14.410 1.00 57.59 593 GLU A CA 1
ATOM 4536 C C . GLU A 1 593 ? 16.733 -23.538 13.324 1.00 57.59 593 GLU A C 1
ATOM 4538 O O . GLU A 1 593 ? 17.939 -23.757 13.418 1.00 57.59 593 GLU A O 1
ATOM 4543 N N . ASP A 1 594 ? 16.252 -22.783 12.327 1.00 71.00 594 ASP A N 1
ATOM 4544 C CA . ASP A 1 594 ? 17.061 -22.317 11.188 1.00 71.00 594 ASP A CA 1
ATOM 4545 C C . ASP A 1 594 ? 17.404 -20.818 11.291 1.00 71.00 594 ASP A C 1
ATOM 4547 O O . ASP A 1 594 ? 16.569 -19.937 11.068 1.00 71.00 594 ASP A O 1
ATOM 4551 N N . THR A 1 595 ? 18.666 -20.510 11.604 1.00 73.94 595 THR A N 1
ATOM 4552 C CA . THR A 1 595 ? 19.163 -19.127 11.731 1.00 73.94 595 THR A CA 1
ATOM 4553 C C . THR A 1 595 ? 19.333 -18.401 10.394 1.00 73.94 595 THR A C 1
ATOM 4555 O O . THR A 1 595 ? 19.523 -17.182 10.386 1.00 73.94 595 THR A O 1
ATOM 4558 N N . SER A 1 596 ? 19.236 -19.108 9.263 1.00 78.75 596 SER A N 1
ATOM 4559 C CA . SER A 1 596 ? 19.306 -18.505 7.927 1.00 78.75 596 SER A CA 1
ATOM 4560 C C . SER A 1 596 ? 17.987 -17.853 7.487 1.00 78.75 596 SER A C 1
ATOM 4562 O O . SER A 1 596 ? 17.978 -17.039 6.558 1.00 78.75 596 SER A O 1
ATOM 4564 N N . LYS A 1 597 ? 16.882 -18.163 8.180 1.00 81.88 597 LYS A N 1
ATOM 4565 C CA . LYS A 1 597 ? 15.527 -17.678 7.891 1.00 81.88 597 LYS A CA 1
ATOM 4566 C C . LYS A 1 597 ? 15.058 -16.607 8.874 1.00 81.88 597 LYS A C 1
ATOM 4568 O O . LYS A 1 597 ? 15.555 -16.464 9.991 1.00 81.88 597 LYS A O 1
ATOM 4573 N N . LYS A 1 598 ? 14.067 -15.819 8.454 1.00 84.12 598 LYS A N 1
ATOM 4574 C CA . LYS A 1 598 ? 13.434 -14.783 9.281 1.00 84.12 598 LYS A CA 1
ATOM 4575 C C . LYS A 1 598 ? 12.247 -15.366 10.036 1.00 84.12 598 LYS A C 1
ATOM 4577 O O . LYS A 1 598 ? 11.400 -16.017 9.441 1.00 84.12 598 LYS A O 1
ATOM 4582 N N . MET A 1 599 ? 12.137 -15.088 11.330 1.00 87.25 599 MET A N 1
ATOM 4583 C CA . MET A 1 599 ? 10.957 -15.492 12.101 1.00 87.25 599 MET A CA 1
ATOM 4584 C C . MET A 1 599 ? 9.705 -14.791 11.574 1.00 87.25 599 MET A C 1
ATOM 4586 O O . MET A 1 599 ? 9.731 -13.587 11.302 1.00 87.25 599 MET A O 1
ATOM 4590 N N . SER A 1 600 ? 8.596 -15.523 11.489 1.00 87.31 600 SER A N 1
ATOM 4591 C CA . SER A 1 600 ? 7.304 -14.981 11.070 1.00 87.31 600 SER A CA 1
ATOM 4592 C C . SER A 1 600 ? 6.597 -14.191 12.183 1.00 87.31 600 SER A C 1
ATOM 4594 O O . SER A 1 600 ? 5.455 -14.458 12.554 1.00 87.31 600 SER A O 1
ATOM 4596 N N . ASN A 1 601 ? 7.269 -13.178 12.727 1.00 87.06 601 ASN A N 1
ATOM 4597 C CA . ASN A 1 601 ? 6.791 -12.402 13.874 1.00 87.06 601 ASN A CA 1
ATOM 4598 C C . ASN A 1 601 ? 5.492 -11.610 13.619 1.00 87.06 601 ASN A C 1
ATOM 4600 O O . ASN A 1 601 ? 4.835 -11.196 14.569 1.00 87.06 601 ASN A O 1
ATOM 4604 N N . TYR A 1 602 ? 5.084 -11.408 12.363 1.00 93.56 602 TYR A N 1
ATOM 4605 C CA . TYR A 1 602 ? 3.829 -10.716 12.041 1.00 93.56 602 TYR A CA 1
ATOM 4606 C C . TYR A 1 602 ? 2.592 -11.562 12.366 1.00 93.56 602 TYR A C 1
ATOM 4608 O O . TYR A 1 602 ? 1.557 -10.999 12.711 1.00 93.56 602 TYR A O 1
ATOM 4616 N N . SER A 1 603 ? 2.708 -12.894 12.313 1.00 94.12 603 SER A N 1
ATOM 4617 C CA . SER A 1 603 ? 1.636 -13.806 12.738 1.00 94.12 603 SER A CA 1
ATOM 4618 C C . SER A 1 603 ? 1.308 -13.634 14.221 1.00 94.12 603 SER A C 1
ATOM 4620 O O . SER A 1 603 ? 0.137 -13.558 14.580 1.00 94.12 603 SER A O 1
ATOM 4622 N N . LEU A 1 604 ? 2.335 -13.451 15.059 1.00 93.88 604 LEU A N 1
ATOM 4623 C CA . LEU A 1 604 ? 2.176 -13.159 16.480 1.00 93.88 604 LEU A CA 1
ATOM 4624 C C . LEU A 1 604 ? 1.469 -11.818 16.706 1.00 93.88 604 LEU A C 1
ATOM 4626 O O . LEU A 1 604 ? 0.536 -11.762 17.498 1.00 93.88 604 LEU A O 1
ATOM 4630 N N . ILE A 1 605 ? 1.872 -10.758 15.994 1.00 93.62 605 ILE A N 1
ATOM 4631 C CA . ILE A 1 605 ? 1.224 -9.438 16.106 1.00 93.62 605 ILE A CA 1
ATOM 4632 C C . ILE A 1 605 ? -0.267 -9.553 15.770 1.00 93.62 605 ILE A C 1
ATOM 4634 O O . ILE A 1 605 ? -1.106 -9.130 16.558 1.00 93.62 605 ILE A O 1
ATOM 4638 N N . VAL A 1 606 ? -0.601 -10.165 14.629 1.00 95.75 606 VAL A N 1
ATOM 4639 C CA . VAL A 1 606 ? -1.998 -10.359 14.211 1.00 95.75 606 VAL A CA 1
ATOM 4640 C C . VAL A 1 606 ? -2.766 -11.212 15.223 1.00 95.75 606 VAL A C 1
ATOM 4642 O O . VAL A 1 606 ? -3.887 -10.858 15.563 1.00 95.75 606 VAL A O 1
ATOM 4645 N N . SER A 1 607 ? -2.164 -12.280 15.754 1.00 95.94 607 SER A N 1
ATOM 4646 C CA . SER A 1 607 ? -2.771 -13.124 16.790 1.00 95.94 607 SER A CA 1
ATOM 4647 C C . SER A 1 607 ? -3.171 -12.313 18.024 1.00 95.94 607 SER A C 1
ATOM 4649 O O . SER A 1 607 ? -4.319 -12.368 18.443 1.00 95.94 607 SER A O 1
ATOM 4651 N N . ARG A 1 608 ? -2.267 -11.501 18.584 1.00 94.00 608 ARG A N 1
ATOM 4652 C CA . ARG A 1 608 ? -2.579 -10.711 19.791 1.00 94.00 608 ARG A CA 1
ATOM 4653 C C . ARG A 1 608 ? -3.644 -9.648 19.538 1.00 94.00 608 ARG A C 1
ATOM 4655 O O . ARG A 1 608 ? -4.543 -9.482 20.351 1.00 94.00 608 ARG A O 1
ATOM 4662 N N . LEU A 1 609 ? -3.624 -9.017 18.363 1.00 93.06 609 LEU A N 1
ATOM 4663 C CA . LEU A 1 609 ? -4.682 -8.082 17.974 1.00 93.06 609 LEU A CA 1
ATOM 4664 C C . LEU A 1 609 ? -6.058 -8.757 17.820 1.00 93.06 609 LEU A C 1
ATOM 4666 O O . LEU A 1 609 ? -7.077 -8.090 17.963 1.00 93.06 609 LEU A O 1
ATOM 4670 N N . LEU A 1 610 ? -6.118 -10.056 17.512 1.00 94.69 610 LEU A N 1
ATOM 4671 C CA . LEU A 1 610 ? -7.377 -10.809 17.444 1.00 94.69 610 LEU A CA 1
ATOM 4672 C C . LEU A 1 610 ? -7.894 -11.203 18.827 1.00 94.69 610 LEU A C 1
ATOM 4674 O O . LEU A 1 610 ? -9.103 -11.159 19.046 1.00 94.69 610 LEU A O 1
ATOM 4678 N N . GLU A 1 611 ? -7.000 -11.539 19.758 1.00 92.94 611 GLU A N 1
ATOM 4679 C CA . GLU A 1 611 ? -7.362 -11.772 21.164 1.00 92.94 611 GLU A CA 1
ATOM 4680 C C . GLU A 1 611 ? -8.024 -10.525 21.768 1.00 92.94 611 GLU A C 1
ATOM 4682 O O . GLU A 1 611 ? -9.082 -10.635 22.389 1.00 92.94 611 GLU A O 1
ATOM 4687 N N . ASP A 1 612 ? -7.481 -9.335 21.481 1.00 88.38 612 ASP A N 1
ATOM 4688 C CA . ASP A 1 612 ? -8.059 -8.045 21.891 1.00 88.38 612 ASP A CA 1
ATOM 4689 C C . ASP A 1 612 ? -9.461 -7.787 21.300 1.00 88.38 612 ASP A C 1
ATOM 4691 O O . ASP A 1 612 ? -10.259 -7.043 21.874 1.00 88.38 612 ASP A O 1
ATOM 4695 N N . LEU A 1 613 ? -9.788 -8.412 20.162 1.00 88.94 613 LEU A N 1
ATOM 4696 C CA . LEU A 1 613 ? -11.109 -8.357 19.520 1.00 88.94 613 LEU A CA 1
ATOM 4697 C C . LEU A 1 613 ? -12.067 -9.464 20.002 1.00 88.94 613 LEU A C 1
ATOM 4699 O O . LEU A 1 613 ? -13.162 -9.609 19.450 1.00 88.94 613 LEU A O 1
ATOM 4703 N N . GLY A 1 614 ? -11.671 -10.242 21.015 1.00 90.12 614 GLY A N 1
ATOM 4704 C CA . GLY A 1 614 ? -12.481 -11.316 21.593 1.00 90.12 614 GLY A CA 1
ATOM 4705 C C . GLY A 1 614 ? -12.450 -12.631 20.808 1.00 90.12 614 GLY A C 1
ATOM 4706 O O . GLY A 1 614 ? -13.280 -13.504 21.063 1.00 90.12 614 GLY A O 1
ATOM 4707 N N . ALA A 1 615 ? -11.510 -12.794 19.874 1.00 94.94 615 ALA A N 1
ATOM 4708 C CA . ALA A 1 615 ? -11.341 -14.018 19.095 1.00 94.94 615 ALA A CA 1
ATOM 4709 C C . ALA A 1 615 ? -10.354 -15.013 19.736 1.00 94.94 615 ALA A C 1
ATOM 4711 O O . ALA A 1 615 ? -9.668 -14.705 20.711 1.00 94.94 615 ALA A O 1
ATOM 4712 N N . ASP A 1 616 ? -10.309 -16.221 19.177 1.00 96.69 616 ASP A N 1
ATOM 4713 C CA . ASP A 1 616 ? -9.435 -17.333 19.557 1.00 96.69 616 ASP A CA 1
ATOM 4714 C C . ASP A 1 616 ? -8.517 -17.707 18.373 1.00 96.69 616 ASP A C 1
ATOM 4716 O O . ASP A 1 616 ? -8.907 -18.483 17.489 1.00 96.69 616 ASP A O 1
ATOM 4720 N N . PRO A 1 617 ? -7.336 -17.071 18.258 1.00 97.69 617 PRO A N 1
ATOM 4721 C CA . PRO A 1 617 ? -6.430 -17.280 17.139 1.00 97.69 617 PRO A CA 1
ATOM 4722 C C . PRO A 1 617 ? -5.497 -18.484 17.337 1.00 97.69 617 PRO A C 1
ATOM 4724 O O . PRO A 1 617 ? -4.904 -18.682 18.394 1.00 97.69 617 PRO A O 1
ATOM 4727 N N . LYS A 1 618 ? -5.263 -19.232 16.258 1.00 96.81 618 LYS A N 1
ATOM 4728 C CA . LYS A 1 618 ? -4.318 -20.350 16.181 1.00 96.81 618 LYS A CA 1
ATOM 4729 C C . LYS A 1 618 ? -3.323 -20.130 15.044 1.00 96.81 618 LYS A C 1
ATOM 4731 O O . LYS A 1 618 ? -3.694 -20.102 13.869 1.00 96.81 618 LYS A O 1
ATOM 4736 N N . ILE A 1 619 ? -2.041 -20.006 15.383 1.00 95.69 619 ILE A N 1
ATOM 4737 C CA . ILE A 1 619 ? -0.948 -19.936 14.404 1.00 95.69 619 ILE A CA 1
ATOM 4738 C C . ILE A 1 619 ? -0.585 -21.366 13.990 1.00 95.69 619 ILE A C 1
ATOM 4740 O O . ILE A 1 619 ? -0.221 -22.179 14.834 1.00 95.69 619 ILE A O 1
ATOM 4744 N N . ILE A 1 620 ? -0.681 -21.678 12.695 1.00 93.88 620 ILE A N 1
ATOM 4745 C CA . ILE A 1 620 ? -0.385 -23.021 12.147 1.00 93.88 620 ILE A CA 1
ATOM 4746 C C . ILE A 1 620 ? 0.974 -23.086 11.422 1.00 93.88 620 ILE A C 1
ATOM 4748 O O . ILE A 1 620 ? 1.219 -23.954 10.574 1.00 93.88 620 ILE A O 1
ATOM 4752 N N . GLY A 1 621 ? 1.847 -22.130 11.740 1.00 92.19 621 GLY A N 1
ATOM 4753 C CA . GLY A 1 621 ? 3.228 -22.036 11.275 1.00 92.19 621 GLY A CA 1
ATOM 4754 C C . GLY A 1 621 ? 3.402 -21.412 9.889 1.00 92.19 621 GLY A C 1
ATOM 4755 O O . GLY A 1 621 ? 2.585 -20.614 9.418 1.00 92.19 621 GLY A O 1
ATOM 4756 N N . VAL A 1 622 ? 4.503 -21.780 9.227 1.00 93.69 622 VAL A N 1
ATOM 4757 C CA . VAL A 1 622 ? 4.924 -21.227 7.925 1.00 93.69 622 VAL A CA 1
ATOM 4758 C C . VAL A 1 622 ? 4.844 -22.275 6.814 1.00 93.69 622 VAL A C 1
ATOM 4760 O O . VAL A 1 622 ? 5.424 -23.357 6.938 1.00 93.69 622 VAL A O 1
ATOM 4763 N N . ALA A 1 623 ? 4.152 -21.958 5.718 1.00 94.25 623 ALA A N 1
ATOM 4764 C CA . ALA A 1 623 ? 4.161 -22.736 4.482 1.00 94.25 623 ALA A CA 1
ATOM 4765 C C . ALA A 1 623 ? 5.227 -22.219 3.493 1.00 94.25 623 ALA A C 1
ATOM 4767 O O . ALA A 1 623 ? 5.408 -21.004 3.382 1.00 94.25 623 ALA A O 1
ATOM 4768 N N . PRO A 1 624 ? 5.890 -23.114 2.736 1.00 91.50 624 PRO A N 1
ATOM 4769 C CA . PRO A 1 624 ? 6.743 -22.719 1.616 1.00 91.50 624 PRO A CA 1
ATOM 4770 C C . PRO A 1 624 ? 5.917 -22.098 0.478 1.00 91.50 624 PRO A C 1
ATOM 4772 O O . PRO A 1 624 ? 4.691 -22.252 0.437 1.00 91.50 624 PRO A O 1
ATOM 4775 N N . ASP A 1 625 ? 6.588 -21.468 -0.490 1.00 89.44 625 ASP A N 1
ATOM 4776 C CA . ASP A 1 625 ? 5.987 -20.850 -1.687 1.00 89.44 625 ASP A CA 1
ATOM 4777 C C . ASP A 1 625 ? 5.482 -21.894 -2.717 1.00 89.44 625 ASP A C 1
ATOM 4779 O O . ASP A 1 625 ? 5.743 -21.825 -3.923 1.00 89.44 625 ASP A O 1
ATOM 4783 N N . GLU A 1 626 ? 4.717 -22.883 -2.250 1.00 92.88 626 GLU A N 1
ATOM 4784 C CA . GLU A 1 626 ? 4.100 -23.940 -3.048 1.00 92.88 626 GLU A CA 1
ATOM 4785 C C . GLU A 1 626 ? 2.577 -23.958 -2.851 1.00 92.88 626 GLU A C 1
ATOM 4787 O O . GLU A 1 626 ? 2.067 -24.335 -1.795 1.00 92.88 626 GLU A O 1
ATOM 4792 N N . SER A 1 627 ? 1.815 -23.615 -3.899 1.00 93.00 627 SER A N 1
ATOM 4793 C CA . SER A 1 627 ? 0.349 -23.458 -3.803 1.00 93.00 627 SER A CA 1
ATOM 4794 C C . SER A 1 627 ? -0.390 -24.724 -3.362 1.00 93.00 627 SER A C 1
ATOM 4796 O O . SER A 1 627 ? -1.454 -24.628 -2.756 1.00 93.00 627 SER A O 1
ATOM 4798 N N . LYS A 1 628 ? 0.165 -25.913 -3.631 1.00 95.19 628 LYS A N 1
ATOM 4799 C CA . LYS A 1 628 ? -0.391 -27.186 -3.152 1.00 95.19 628 LYS A CA 1
ATOM 4800 C C . LYS A 1 628 ? -0.259 -27.317 -1.630 1.00 95.19 628 LYS A C 1
ATOM 4802 O O . LYS A 1 628 ? -1.249 -27.616 -0.977 1.00 95.19 628 LYS A O 1
ATOM 4807 N N . VAL A 1 629 ? 0.919 -27.026 -1.075 1.00 95.81 629 VAL A N 1
ATOM 4808 C CA . VAL A 1 629 ? 1.173 -27.099 0.374 1.00 95.81 629 VAL A CA 1
ATOM 4809 C C . VAL A 1 629 ? 0.352 -26.048 1.118 1.00 95.81 629 VAL A C 1
ATOM 4811 O O . VAL A 1 629 ? -0.251 -26.344 2.147 1.00 95.81 629 VAL A O 1
ATOM 4814 N N . VAL A 1 630 ? 0.270 -24.832 0.572 1.00 96.44 630 VAL A N 1
ATOM 4815 C CA . VAL A 1 630 ? -0.579 -23.767 1.126 1.00 96.44 630 VAL A CA 1
ATOM 4816 C C . VAL A 1 630 ? -2.049 -24.196 1.120 1.00 96.44 630 VAL A C 1
ATOM 4818 O O . VAL A 1 630 ? -2.715 -24.059 2.140 1.00 96.44 630 VAL A O 1
ATOM 4821 N N . ALA A 1 631 ? -2.547 -24.787 0.028 1.00 96.19 631 ALA A N 1
ATOM 4822 C CA . ALA A 1 631 ? -3.914 -25.305 -0.034 1.00 96.19 631 ALA A CA 1
ATOM 4823 C C . ALA A 1 631 ? -4.156 -26.442 0.974 1.00 96.19 631 ALA A C 1
ATOM 4825 O O . ALA A 1 631 ? -5.179 -26.446 1.646 1.00 96.19 631 ALA A O 1
ATOM 4826 N N . GLU A 1 632 ? -3.217 -27.376 1.138 1.00 95.81 632 GLU A N 1
ATOM 4827 C CA . GLU A 1 632 ? -3.325 -28.452 2.133 1.00 95.81 632 GLU A CA 1
ATOM 4828 C C . GLU A 1 632 ? -3.400 -27.906 3.566 1.00 95.81 632 GLU A C 1
ATOM 4830 O O . GLU A 1 632 ? -4.213 -28.374 4.363 1.00 95.81 632 GLU A O 1
ATOM 4835 N N . ARG A 1 633 ? -2.595 -26.888 3.900 1.00 95.50 633 ARG A N 1
ATOM 4836 C CA . ARG A 1 633 ? -2.633 -26.257 5.229 1.00 95.50 633 ARG A CA 1
ATOM 4837 C C . ARG A 1 633 ? -3.889 -25.427 5.455 1.00 95.50 633 ARG A C 1
ATOM 4839 O O . ARG A 1 633 ? -4.468 -25.510 6.534 1.00 95.50 633 ARG A O 1
ATOM 4846 N N . LEU A 1 634 ? -4.333 -24.676 4.447 1.00 95.69 634 LEU A N 1
ATOM 4847 C CA . LEU A 1 634 ? -5.606 -23.956 4.504 1.00 95.69 634 LEU A CA 1
ATOM 4848 C C . LEU A 1 634 ? -6.777 -24.929 4.671 1.00 95.69 634 LEU A C 1
ATOM 4850 O O . LEU A 1 634 ? -7.645 -24.672 5.493 1.00 95.69 634 LEU A O 1
ATOM 4854 N N . ALA A 1 635 ? -6.769 -26.064 3.967 1.00 94.69 635 ALA A N 1
ATOM 4855 C CA . ALA A 1 635 ? -7.796 -27.094 4.098 1.00 94.69 635 ALA A CA 1
ATOM 4856 C C . ALA A 1 635 ? -7.874 -27.660 5.521 1.00 94.69 635 ALA A C 1
ATOM 4858 O O . ALA A 1 635 ? -8.966 -27.733 6.068 1.00 94.69 635 ALA A O 1
ATOM 4859 N N . ARG A 1 636 ? -6.733 -27.979 6.149 1.00 93.44 636 ARG A N 1
ATOM 4860 C CA . ARG A 1 636 ? -6.706 -28.404 7.563 1.00 93.44 636 ARG A CA 1
ATOM 4861 C C . ARG A 1 636 ? -7.194 -27.299 8.503 1.00 93.44 636 ARG A C 1
ATOM 4863 O O . ARG A 1 636 ? -7.927 -27.568 9.442 1.00 93.44 636 ARG A O 1
ATOM 4870 N N . GLY A 1 637 ? -6.813 -26.050 8.233 1.00 92.75 637 GLY A N 1
ATOM 4871 C CA . GLY A 1 637 ? -7.267 -24.894 9.006 1.00 92.75 637 GLY A CA 1
ATOM 4872 C C . GLY A 1 637 ? -8.779 -24.661 8.935 1.00 92.75 637 GLY A C 1
ATOM 4873 O O . GLY A 1 637 ? -9.368 -24.218 9.917 1.00 92.75 637 GLY A O 1
ATOM 4874 N N . LEU A 1 638 ? -9.422 -24.980 7.803 1.00 92.00 638 LEU A N 1
ATOM 4875 C CA . LEU A 1 638 ? -10.873 -24.819 7.624 1.00 92.00 638 LEU A CA 1
ATOM 4876 C C . LEU A 1 638 ? -11.699 -25.658 8.590 1.00 92.00 638 LEU A C 1
ATOM 4878 O O . LEU A 1 638 ? -12.798 -25.236 8.949 1.00 92.00 638 LEU A O 1
ATOM 4882 N N . ASP A 1 639 ? -11.209 -26.834 8.972 1.00 89.56 639 ASP A N 1
ATOM 4883 C CA . ASP A 1 639 ? -11.963 -27.757 9.821 1.00 89.56 639 ASP A CA 1
ATOM 4884 C C . ASP A 1 639 ? -12.050 -27.245 11.271 1.00 89.56 639 ASP A C 1
ATOM 4886 O O . ASP A 1 639 ? -12.983 -27.581 11.996 1.00 89.56 639 ASP A O 1
ATOM 4890 N N . GLU A 1 640 ? -11.133 -26.359 11.673 1.00 89.94 640 GLU A N 1
ATOM 4891 C CA . GLU A 1 640 ? -11.008 -25.874 13.052 1.00 89.94 640 GLU A CA 1
ATOM 4892 C C . GLU A 1 640 ? -11.295 -24.369 13.222 1.00 89.94 640 GLU A C 1
ATOM 4894 O O . GLU A 1 640 ? -11.410 -23.901 14.356 1.00 89.94 640 GLU A O 1
ATOM 4899 N N . ALA A 1 641 ? -11.433 -23.607 12.130 1.00 95.62 641 ALA A N 1
ATOM 4900 C CA . ALA A 1 641 ? -11.580 -22.148 12.160 1.00 95.62 641 ALA A CA 1
ATOM 4901 C C . ALA A 1 641 ? -12.889 -21.643 11.543 1.00 95.62 641 ALA A C 1
ATOM 4903 O O . ALA A 1 641 ? -13.434 -22.250 10.624 1.00 95.62 641 ALA A O 1
ATOM 4904 N N . ASP A 1 642 ? -13.351 -20.484 12.005 1.00 97.00 642 ASP A N 1
ATOM 4905 C CA . ASP A 1 642 ? -14.406 -19.676 11.385 1.00 97.00 642 ASP A CA 1
ATOM 4906 C C . ASP A 1 642 ? -13.830 -18.701 10.349 1.00 97.00 642 ASP A C 1
ATOM 4908 O O . ASP A 1 642 ? -14.487 -18.395 9.358 1.00 97.00 642 ASP A O 1
ATOM 4912 N N . VAL A 1 643 ? -12.595 -18.229 10.563 1.00 97.69 643 VAL A N 1
ATOM 4913 C CA . VAL A 1 643 ? -11.888 -17.283 9.685 1.00 97.69 643 VAL A CA 1
ATOM 4914 C C . VAL A 1 643 ? -10.480 -17.790 9.387 1.00 97.69 643 VAL A C 1
ATOM 4916 O O . VAL A 1 643 ? -9.769 -18.256 10.277 1.00 97.69 643 VAL A O 1
ATOM 4919 N N . LEU A 1 644 ? -10.046 -17.644 8.138 1.00 97.88 644 LEU A N 1
ATOM 4920 C CA . LEU A 1 644 ? -8.674 -17.904 7.713 1.00 97.88 644 LEU A CA 1
ATOM 4921 C C . LEU A 1 644 ? -7.944 -16.605 7.399 1.00 97.88 644 LEU A C 1
ATOM 4923 O O . LEU A 1 644 ? -8.455 -15.729 6.699 1.00 97.88 644 LEU A O 1
ATOM 4927 N N . ILE A 1 645 ? -6.700 -16.511 7.848 1.00 98.31 645 ILE A N 1
ATOM 4928 C CA . ILE A 1 645 ? -5.810 -15.405 7.521 1.00 98.31 645 ILE A CA 1
ATOM 4929 C C . ILE A 1 645 ? -4.523 -15.981 6.958 1.00 98.31 645 ILE A C 1
ATOM 4931 O O . ILE A 1 645 ? -3.889 -16.831 7.583 1.00 98.31 645 ILE A O 1
ATOM 4935 N N . THR A 1 646 ? -4.102 -15.480 5.798 1.00 97.69 646 THR A N 1
ATOM 4936 C CA . THR A 1 646 ? -2.729 -15.689 5.336 1.00 97.69 646 THR A CA 1
ATOM 4937 C C . THR A 1 646 ? -1.927 -14.411 5.472 1.00 97.69 646 THR A C 1
ATOM 4939 O O . THR A 1 646 ? -2.448 -13.326 5.225 1.00 97.69 646 THR A O 1
ATOM 4942 N N . ILE A 1 647 ? -0.650 -14.522 5.818 1.00 96.44 647 ILE A N 1
ATOM 4943 C CA . ILE A 1 647 ? 0.287 -13.396 5.816 1.00 96.44 647 ILE A CA 1
ATOM 4944 C C . ILE A 1 647 ? 1.385 -13.698 4.802 1.00 96.44 647 ILE A C 1
ATOM 4946 O O . ILE A 1 647 ? 2.015 -14.752 4.871 1.00 96.44 647 ILE A O 1
ATOM 4950 N N . ALA A 1 648 ? 1.618 -12.750 3.891 1.00 90.94 648 ALA A N 1
ATOM 4951 C CA . ALA A 1 648 ? 2.462 -12.914 2.707 1.00 90.94 648 ALA A CA 1
ATOM 4952 C C . ALA A 1 648 ? 1.899 -13.947 1.701 1.00 90.94 648 ALA A C 1
ATOM 4954 O O . ALA A 1 648 ? 0.730 -14.326 1.769 1.00 90.94 648 ALA A O 1
ATOM 4955 N N . GLY A 1 649 ? 2.675 -14.283 0.666 1.00 84.69 649 GLY A N 1
ATOM 4956 C CA . GLY A 1 649 ? 2.250 -15.183 -0.418 1.00 84.69 649 GLY A CA 1
ATOM 4957 C C . GLY A 1 649 ? 1.237 -14.614 -1.431 1.00 84.69 649 GLY A C 1
ATOM 4958 O O . GLY A 1 649 ? 0.846 -15.336 -2.349 1.00 84.69 649 GLY A O 1
ATOM 4959 N N . ILE A 1 650 ? 0.833 -13.341 -1.302 1.00 85.88 650 ILE A N 1
ATOM 4960 C CA . ILE A 1 650 ? -0.032 -12.611 -2.251 1.00 85.88 650 ILE A CA 1
ATOM 4961 C C . ILE A 1 650 ? 0.723 -11.449 -2.920 1.00 85.88 650 ILE A C 1
ATOM 4963 O O . ILE A 1 650 ? 1.412 -10.673 -2.247 1.00 85.88 650 ILE A O 1
ATOM 4967 N N . SER A 1 651 ? 0.639 -11.334 -4.253 1.00 77.56 651 SER A N 1
ATOM 4968 C CA . SER A 1 651 ? 1.454 -10.392 -5.043 1.00 77.56 651 SER A CA 1
ATOM 4969 C C . SER A 1 651 ? 0.807 -9.996 -6.380 1.00 77.56 651 SER A C 1
ATOM 4971 O O . SER A 1 651 ? -0.126 -10.623 -6.855 1.00 77.56 651 SER A O 1
ATOM 4973 N N . VAL A 1 652 ? 1.351 -8.968 -7.047 1.00 56.59 652 VAL A N 1
ATOM 4974 C CA . VAL A 1 652 ? 1.011 -8.614 -8.447 1.00 56.59 652 VAL A CA 1
ATOM 4975 C C . VAL A 1 652 ? 1.925 -9.290 -9.491 1.00 56.59 652 VAL A C 1
ATOM 4977 O O . VAL A 1 652 ? 1.854 -8.967 -10.680 1.00 56.59 652 VAL A O 1
ATOM 4980 N N . GLY A 1 653 ? 2.846 -10.152 -9.040 1.00 48.88 653 GLY A N 1
ATOM 4981 C CA . GLY A 1 653 ? 3.895 -10.800 -9.841 1.00 48.88 653 GLY A CA 1
ATOM 4982 C C . GLY A 1 653 ? 3.555 -12.214 -10.341 1.00 48.88 653 GLY A C 1
ATOM 4983 O O . GLY A 1 653 ? 2.414 -12.645 -10.293 1.00 48.88 653 GLY A O 1
ATOM 4984 N N . GLU A 1 654 ? 4.559 -12.941 -10.847 1.00 41.75 654 GLU A N 1
ATOM 4985 C CA . GLU A 1 654 ? 4.393 -14.295 -11.423 1.00 41.75 654 GLU A CA 1
ATOM 4986 C C . GLU A 1 654 ? 4.120 -15.405 -10.400 1.00 41.75 654 GLU A C 1
ATOM 4988 O O . GLU A 1 654 ? 3.573 -16.440 -10.768 1.00 41.75 654 GLU A O 1
ATOM 4993 N N . LYS A 1 655 ? 4.490 -15.202 -9.133 1.00 56.38 655 LYS A N 1
ATOM 4994 C CA . LYS A 1 655 ? 4.215 -16.134 -8.036 1.00 56.38 655 LYS A CA 1
ATOM 4995 C C . LYS A 1 655 ? 3.168 -15.532 -7.113 1.00 56.38 655 LYS A C 1
ATOM 4997 O O . LYS A 1 655 ? 3.501 -14.842 -6.154 1.00 56.38 655 LYS A O 1
ATOM 5002 N N . ASP A 1 656 ? 1.912 -15.768 -7.446 1.00 77.94 656 ASP A N 1
ATOM 5003 C CA . ASP A 1 656 ? 0.772 -15.365 -6.637 1.00 77.94 656 ASP A CA 1
ATOM 5004 C C . ASP A 1 656 ? 0.176 -16.613 -5.968 1.00 77.94 656 ASP A C 1
ATOM 5006 O O . ASP A 1 656 ? -0.796 -17.220 -6.421 1.00 77.94 656 ASP A O 1
ATOM 5010 N N . ILE A 1 657 ? 0.889 -17.070 -4.936 1.00 91.12 657 ILE A N 1
ATOM 5011 C CA . ILE A 1 657 ? 0.771 -18.422 -4.383 1.00 91.12 657 ILE A CA 1
ATOM 5012 C C . ILE A 1 657 ? -0.558 -18.617 -3.658 1.00 91.12 657 ILE A C 1
ATOM 5014 O O . ILE A 1 657 ? -1.217 -19.639 -3.860 1.00 91.12 657 ILE A O 1
ATOM 5018 N N . VAL A 1 658 ? -0.958 -17.651 -2.827 1.00 93.44 658 VAL A N 1
ATOM 5019 C CA . VAL A 1 658 ? -2.193 -17.744 -2.038 1.00 93.44 658 VAL A CA 1
ATOM 5020 C C . VAL A 1 658 ? -3.428 -17.769 -2.943 1.00 93.44 658 VAL A C 1
ATOM 5022 O O . VAL A 1 658 ? -4.233 -18.685 -2.786 1.00 93.44 658 VAL A O 1
ATOM 5025 N N . PRO A 1 659 ? -3.598 -16.874 -3.934 1.00 92.44 659 PRO A N 1
ATOM 5026 C CA . PRO A 1 659 ? -4.767 -16.931 -4.813 1.00 92.44 659 PRO A CA 1
ATOM 5027 C C . PRO A 1 659 ? -4.846 -18.218 -5.639 1.00 92.44 659 PRO A C 1
ATOM 5029 O O . PRO A 1 659 ? -5.945 -18.706 -5.906 1.00 92.44 659 PRO A O 1
ATOM 5032 N N . ASP A 1 660 ? -3.709 -18.804 -6.019 1.00 91.62 660 ASP A N 1
ATOM 5033 C CA . ASP A 1 660 ? -3.678 -20.115 -6.673 1.00 91.62 660 ASP A CA 1
ATOM 5034 C C . ASP A 1 660 ? -3.995 -21.269 -5.715 1.00 91.62 660 ASP A C 1
ATOM 5036 O O . ASP A 1 660 ? -4.675 -22.214 -6.113 1.00 91.62 660 ASP A O 1
ATOM 5040 N N . ALA A 1 661 ? -3.559 -21.194 -4.456 1.00 94.50 661 ALA A N 1
ATOM 5041 C CA . ALA A 1 661 ? -3.938 -22.150 -3.419 1.00 94.50 661 ALA A CA 1
ATOM 5042 C C . ALA A 1 661 ? -5.446 -22.094 -3.127 1.00 94.50 661 ALA A C 1
ATOM 5044 O O . ALA A 1 661 ? -6.102 -23.132 -3.080 1.00 94.50 661 ALA A O 1
ATOM 5045 N N . VAL A 1 662 ? -6.015 -20.888 -3.024 1.00 94.44 662 VAL A N 1
ATOM 5046 C CA . VAL A 1 662 ? -7.455 -20.678 -2.821 1.00 94.44 662 VAL A CA 1
ATOM 5047 C C . VAL A 1 662 ? -8.255 -21.269 -3.977 1.00 94.44 662 VAL A C 1
ATOM 5049 O O . VAL A 1 662 ? -9.193 -22.009 -3.719 1.00 94.44 662 VAL A O 1
ATOM 5052 N N . LYS A 1 663 ? -7.856 -21.052 -5.240 1.00 93.50 663 LYS A N 1
ATOM 5053 C CA . LYS A 1 663 ? -8.542 -21.643 -6.412 1.00 93.50 663 LYS A CA 1
ATOM 5054 C C . LYS A 1 663 ? -8.633 -23.172 -6.383 1.00 93.50 663 LYS A C 1
ATOM 5056 O O . LYS A 1 663 ? -9.513 -23.735 -7.027 1.00 93.50 663 LYS A O 1
ATOM 5061 N N . ARG A 1 664 ? -7.705 -23.850 -5.697 1.00 94.19 664 ARG A N 1
ATOM 5062 C CA . ARG A 1 664 ? -7.728 -25.315 -5.549 1.00 94.19 664 ARG A CA 1
ATOM 5063 C C . ARG A 1 664 ? -8.802 -25.781 -4.569 1.00 94.19 664 ARG A C 1
ATOM 5065 O O . ARG A 1 664 ? -9.258 -26.911 -4.693 1.00 94.19 664 ARG A O 1
ATOM 5072 N N . LEU A 1 665 ? -9.164 -24.941 -3.601 1.00 93.62 665 LEU A N 1
ATOM 5073 C CA . LEU A 1 665 ? -10.155 -25.242 -2.566 1.00 93.62 665 LEU A CA 1
ATOM 5074 C C . LEU A 1 665 ? -11.531 -24.652 -2.896 1.00 93.62 665 LEU A C 1
ATOM 5076 O O . LEU A 1 665 ? -12.548 -25.264 -2.595 1.00 93.62 665 LEU A O 1
ATOM 5080 N N . GLU A 1 666 ? -11.546 -23.485 -3.536 1.00 92.25 666 GLU A N 1
ATOM 5081 C CA . GLU A 1 666 ? -12.724 -22.752 -3.979 1.00 92.25 666 GLU A CA 1
ATOM 5082 C C . GLU A 1 666 ? -12.536 -22.373 -5.460 1.00 92.25 666 GLU A C 1
ATOM 5084 O O . GLU A 1 666 ? -11.774 -21.449 -5.757 1.00 92.25 666 GLU A O 1
ATOM 5089 N N . PRO A 1 667 ? -13.205 -23.046 -6.417 1.00 86.62 667 PRO A N 1
ATOM 5090 C CA . PRO A 1 667 ? -13.000 -22.822 -7.852 1.00 86.62 667 PRO A CA 1
ATOM 5091 C C . PRO A 1 667 ? -13.217 -21.373 -8.311 1.00 86.62 667 PRO A C 1
ATOM 5093 O O . PRO A 1 667 ? -12.605 -20.932 -9.288 1.00 86.62 667 PRO A O 1
ATOM 5096 N N . ARG A 1 668 ? -14.063 -20.610 -7.599 1.00 83.94 668 ARG A N 1
ATOM 5097 C CA . ARG A 1 668 ? -14.283 -19.175 -7.858 1.00 83.94 668 ARG A CA 1
ATOM 5098 C C . ARG A 1 668 ? -13.056 -18.316 -7.513 1.00 83.94 668 ARG A C 1
ATOM 5100 O O . ARG A 1 668 ? -12.891 -17.235 -8.080 1.00 83.94 668 ARG A O 1
ATOM 5107 N N . GLY A 1 669 ? -12.152 -18.823 -6.675 1.00 89.25 669 GLY A N 1
ATOM 5108 C CA . GLY A 1 669 ? -10.958 -18.130 -6.202 1.00 89.25 669 GLY A CA 1
ATOM 5109 C C . GLY A 1 669 ? -11.285 -16.990 -5.235 1.00 89.25 669 GLY A C 1
ATOM 5110 O O . GLY A 1 669 ? -12.345 -16.956 -4.620 1.00 89.25 669 GLY A O 1
ATOM 5111 N N . LEU A 1 670 ? -10.365 -16.031 -5.111 1.00 91.88 670 LEU A N 1
ATOM 5112 C CA . LEU A 1 670 ? -10.624 -14.804 -4.354 1.00 91.88 670 LEU A CA 1
ATOM 5113 C C . LEU A 1 670 ? -11.729 -13.963 -5.011 1.00 91.88 670 LEU A C 1
ATOM 5115 O O . LEU A 1 670 ? -11.705 -13.746 -6.225 1.00 91.88 670 LEU A O 1
ATOM 5119 N N . ILE A 1 671 ? -12.627 -13.426 -4.185 1.00 92.06 671 ILE A N 1
ATOM 5120 C CA . ILE A 1 671 ? -13.686 -12.481 -4.571 1.00 92.06 671 ILE A CA 1
ATOM 5121 C C . ILE A 1 671 ? -13.052 -11.157 -4.995 1.00 92.06 671 ILE A C 1
ATOM 5123 O O . ILE A 1 671 ? -13.312 -10.643 -6.083 1.00 92.06 671 ILE A O 1
ATOM 5127 N N . ILE A 1 672 ? -12.171 -10.633 -4.142 1.00 91.19 672 ILE A N 1
ATOM 5128 C CA . ILE A 1 672 ? -11.382 -9.435 -4.393 1.00 91.19 672 ILE A CA 1
ATOM 5129 C C . ILE A 1 672 ? -9.919 -9.837 -4.384 1.00 91.19 672 ILE A C 1
ATOM 5131 O O . ILE A 1 672 ? -9.406 -10.398 -3.422 1.00 91.19 672 ILE A O 1
ATOM 5135 N N . HIS A 1 673 ? -9.223 -9.517 -5.463 1.00 88.62 673 HIS A N 1
ATOM 5136 C CA . HIS A 1 673 ? -7.789 -9.698 -5.551 1.00 88.62 673 HIS A CA 1
ATOM 5137 C C . HIS A 1 673 ? -7.177 -8.318 -5.801 1.00 88.62 673 HIS A C 1
ATOM 5139 O O . HIS A 1 673 ? -7.148 -7.825 -6.929 1.00 88.62 673 HIS A O 1
ATOM 5145 N N . GLY A 1 674 ? -6.770 -7.669 -4.711 1.00 88.38 674 GLY A N 1
ATOM 5146 C CA . GLY A 1 674 ? -6.272 -6.301 -4.697 1.00 88.38 674 GLY A CA 1
ATOM 5147 C C . GLY A 1 674 ? -7.353 -5.237 -4.474 1.00 88.38 674 GLY A C 1
ATOM 5148 O O . GLY A 1 674 ? -8.427 -5.242 -5.081 1.00 88.38 674 GLY A O 1
ATOM 5149 N N . VAL A 1 675 ? -7.018 -4.267 -3.628 1.00 88.56 675 VAL A N 1
ATOM 5150 C CA . VAL A 1 675 ? -7.888 -3.174 -3.175 1.00 88.56 675 VAL A CA 1
ATOM 5151 C C . VAL A 1 675 ? -7.233 -1.839 -3.524 1.00 88.56 675 VAL A C 1
ATOM 5153 O O . VAL A 1 675 ? -6.007 -1.705 -3.494 1.00 88.56 675 VAL A O 1
ATOM 5156 N N . LYS A 1 676 ? -8.029 -0.812 -3.841 1.00 88.88 676 LYS A N 1
ATOM 5157 C CA . LYS A 1 676 ? -7.545 0.570 -4.002 1.00 88.88 676 LYS A CA 1
ATOM 5158 C C . LYS A 1 676 ? -7.197 1.207 -2.653 1.00 88.88 676 LYS A C 1
ATOM 5160 O O . LYS A 1 676 ? -7.848 2.159 -2.227 1.00 88.88 676 LYS A O 1
ATOM 5165 N N . MET A 1 677 ? -6.141 0.710 -2.015 1.00 89.81 677 MET A N 1
ATOM 5166 C CA . MET A 1 677 ? -5.603 1.270 -0.777 1.00 89.81 677 MET A CA 1
ATOM 5167 C C . MET A 1 677 ? -4.074 1.333 -0.759 1.00 89.81 677 MET A C 1
ATOM 5169 O O . MET A 1 677 ? -3.399 0.613 -1.502 1.00 89.81 677 MET A O 1
ATOM 5173 N N . LYS A 1 678 ? -3.521 2.195 0.096 1.00 89.81 678 LYS A N 1
ATOM 5174 C CA . LYS A 1 678 ? -2.082 2.338 0.321 1.00 89.81 678 LYS A CA 1
ATOM 5175 C C . LYS A 1 678 ? -1.784 2.572 1.812 1.00 89.81 678 LYS A C 1
ATOM 5177 O O . LYS A 1 678 ? -2.336 3.509 2.378 1.00 89.81 678 LYS A O 1
ATOM 5182 N N . PRO A 1 679 ? -0.840 1.824 2.413 1.00 90.88 679 PRO A N 1
ATOM 5183 C CA . PRO A 1 679 ? -0.230 0.593 1.901 1.00 90.88 679 PRO A CA 1
ATOM 5184 C C . PRO A 1 679 ? -1.240 -0.574 1.807 1.00 90.88 679 PRO A C 1
ATOM 5186 O O . PRO A 1 679 ? -2.381 -0.455 2.229 1.00 90.88 679 PRO A O 1
ATOM 5189 N N . GLY A 1 680 ? -0.820 -1.703 1.226 1.00 89.75 680 GLY A N 1
ATOM 5190 C CA . GLY A 1 680 ? -1.622 -2.935 1.182 1.00 89.75 680 GLY A CA 1
ATOM 5191 C C . GLY A 1 680 ? -2.530 -3.136 -0.033 1.00 89.75 680 GLY A C 1
ATOM 5192 O O . GLY A 1 680 ? -3.461 -3.927 0.018 1.00 89.75 680 GLY A O 1
ATOM 5193 N N . SER A 1 681 ? -2.231 -2.508 -1.169 1.00 89.94 681 SER A N 1
ATOM 5194 C CA . SER A 1 681 ? -3.021 -2.640 -2.405 1.00 89.94 681 SER A CA 1
ATOM 5195 C C . SER A 1 681 ? -3.226 -4.071 -2.926 1.00 89.94 681 SER A C 1
ATOM 5197 O O . SER A 1 681 ? -4.097 -4.287 -3.764 1.00 89.94 681 SER A O 1
ATOM 5199 N N . VAL A 1 682 ? -2.435 -5.044 -2.465 1.00 90.31 682 VAL A N 1
ATOM 5200 C CA . VAL A 1 682 ? -2.517 -6.456 -2.876 1.00 90.31 682 VAL A CA 1
ATOM 5201 C C . VAL A 1 682 ? -3.345 -7.327 -1.934 1.00 90.31 682 VAL A C 1
ATOM 5203 O O . VAL A 1 682 ? -3.443 -8.518 -2.189 1.00 90.31 682 VAL A O 1
ATOM 5206 N N . THR A 1 683 ? -3.943 -6.772 -0.873 1.00 94.25 683 THR A N 1
ATOM 5207 C CA . THR A 1 683 ? -4.812 -7.547 0.026 1.00 94.25 683 THR A CA 1
ATOM 5208 C C . THR A 1 683 ? -5.899 -8.273 -0.766 1.00 94.25 683 THR A C 1
ATOM 5210 O O . THR A 1 683 ? -6.555 -7.687 -1.635 1.00 94.25 683 THR A O 1
ATOM 5213 N N . GLY A 1 684 ? -6.054 -9.562 -0.481 1.00 94.38 684 GLY A N 1
ATOM 5214 C CA . GLY A 1 684 ? -7.035 -10.435 -1.111 1.00 94.38 684 GLY A CA 1
ATOM 5215 C C . GLY A 1 684 ? -8.161 -10.784 -0.149 1.00 94.38 684 GLY A C 1
ATOM 5216 O O . GLY A 1 684 ? -7.903 -11.050 1.021 1.00 94.38 684 GLY A O 1
ATOM 5217 N N . LEU A 1 685 ? -9.392 -10.804 -0.647 1.00 95.94 685 LEU A N 1
ATOM 5218 C CA . LEU A 1 685 ? -10.591 -11.195 0.091 1.00 95.94 685 LEU A CA 1
ATOM 5219 C C . LEU A 1 685 ? -11.259 -12.339 -0.659 1.00 95.94 685 LEU A C 1
ATOM 5221 O O . LEU A 1 685 ? -11.449 -12.268 -1.876 1.00 95.94 685 LEU A O 1
ATOM 5225 N N . GLY A 1 686 ? -11.618 -13.397 0.044 1.00 95.06 686 GLY A N 1
ATOM 5226 C CA . GLY A 1 686 ? -12.305 -14.536 -0.540 1.00 95.06 686 GLY A CA 1
ATOM 5227 C C . GLY A 1 686 ? -13.031 -15.331 0.520 1.00 95.06 686 GLY A C 1
ATOM 5228 O O . GLY A 1 686 ? -12.917 -15.047 1.706 1.00 95.06 686 GLY A O 1
ATOM 5229 N N . THR A 1 687 ? -13.752 -16.352 0.095 1.00 95.31 687 THR A N 1
ATOM 5230 C CA . THR A 1 687 ? -14.330 -17.332 1.006 1.00 95.31 687 THR A CA 1
ATOM 5231 C C . THR A 1 687 ? -13.933 -18.726 0.555 1.00 95.31 687 THR A C 1
ATOM 5233 O O . THR A 1 687 ? -13.609 -18.937 -0.612 1.00 95.31 687 THR A O 1
ATOM 5236 N N . ILE A 1 688 ? -13.894 -19.674 1.484 1.00 94.12 688 ILE A N 1
ATOM 5237 C CA . ILE A 1 688 ? -13.770 -21.095 1.163 1.00 94.12 688 ILE A CA 1
ATOM 5238 C C . ILE A 1 688 ? -14.842 -21.819 1.970 1.00 94.12 688 ILE A C 1
ATOM 5240 O O . ILE A 1 688 ? -14.850 -21.725 3.196 1.00 94.12 688 ILE A O 1
ATOM 5244 N N . ARG A 1 689 ? -15.763 -22.515 1.288 1.00 90.69 689 ARG A N 1
ATOM 5245 C CA . ARG A 1 689 ? -16.939 -23.148 1.924 1.00 90.69 689 ARG A CA 1
ATOM 5246 C C . ARG A 1 689 ? -17.745 -22.160 2.795 1.00 90.69 689 ARG A C 1
ATOM 5248 O O . ARG A 1 689 ? -18.104 -22.481 3.921 1.00 90.69 689 ARG A O 1
ATOM 5255 N N . GLY A 1 690 ? -17.940 -20.930 2.312 1.00 90.31 690 GLY A N 1
ATOM 5256 C CA . GLY A 1 690 ? -18.653 -19.860 3.032 1.00 90.31 690 GLY A CA 1
ATOM 5257 C C . GLY A 1 690 ? -17.855 -19.165 4.146 1.00 90.31 690 GLY A C 1
ATOM 5258 O O . GLY A 1 690 ? -18.244 -18.083 4.584 1.00 90.31 690 GLY A O 1
ATOM 5259 N N . LYS A 1 691 ? -16.707 -19.719 4.566 1.00 95.75 691 LYS A N 1
ATOM 5260 C CA . LYS A 1 691 ? -15.851 -19.138 5.610 1.00 95.75 691 LYS A CA 1
ATOM 5261 C C . LYS A 1 691 ? -14.938 -18.041 5.050 1.00 95.75 691 LYS A C 1
ATOM 5263 O O . LYS A 1 691 ? -14.306 -18.276 4.014 1.00 95.75 691 LYS A O 1
ATOM 5268 N N . PRO A 1 692 ? -14.825 -16.865 5.694 1.00 96.94 692 PRO A N 1
ATOM 5269 C CA . PRO A 1 692 ? -13.960 -15.778 5.242 1.00 96.94 692 PRO A CA 1
ATOM 5270 C C . PRO A 1 692 ? -12.479 -16.161 5.222 1.00 96.94 692 PRO A C 1
ATOM 5272 O O . PRO A 1 692 ? -11.946 -16.733 6.173 1.00 96.94 692 PRO A O 1
ATOM 5275 N N . LEU A 1 693 ? -11.802 -15.757 4.149 1.00 97.25 693 LEU A N 1
ATOM 5276 C CA . LEU A 1 693 ? -10.354 -15.774 4.000 1.00 97.25 693 LEU A CA 1
ATOM 5277 C C . LEU A 1 693 ? -9.853 -14.370 3.660 1.00 97.25 693 LEU A C 1
ATOM 5279 O O . LEU A 1 693 ? -10.259 -13.776 2.657 1.00 97.25 693 LEU A O 1
ATOM 5283 N N . VAL A 1 694 ? -8.919 -13.866 4.465 1.00 97.75 694 VAL A N 1
ATOM 5284 C CA . VAL A 1 694 ? -8.228 -12.598 4.208 1.00 97.75 694 VAL A CA 1
ATOM 5285 C C . VAL A 1 694 ? -6.747 -12.865 3.963 1.00 97.75 694 VAL A C 1
ATOM 5287 O O . VAL A 1 694 ? -6.014 -13.301 4.850 1.00 97.75 694 VAL A O 1
ATOM 5290 N N . ALA A 1 695 ? -6.295 -12.579 2.746 1.00 97.06 695 ALA A N 1
ATOM 5291 C CA . ALA A 1 695 ? -4.901 -12.696 2.348 1.00 97.06 695 ALA A CA 1
ATOM 5292 C C . ALA A 1 695 ? -4.177 -11.362 2.556 1.00 97.06 695 ALA A C 1
ATOM 5294 O O . ALA A 1 695 ? -4.301 -10.432 1.753 1.00 97.06 695 ALA A O 1
ATOM 5295 N N . LEU A 1 696 ? -3.426 -11.264 3.652 1.00 97.06 696 LEU A N 1
ATOM 5296 C CA . LEU A 1 696 ? -2.677 -10.076 4.038 1.00 97.06 696 LEU A CA 1
ATOM 5297 C C . LEU A 1 696 ? -1.297 -10.027 3.351 1.00 97.06 696 LEU A C 1
ATOM 5299 O O . LEU A 1 696 ? -0.608 -11.046 3.256 1.00 97.06 696 LEU A O 1
ATOM 5303 N N . PRO A 1 697 ? -0.824 -8.845 2.918 1.00 93.62 697 PRO A N 1
ATOM 5304 C CA . PRO A 1 697 ? 0.502 -8.698 2.318 1.00 93.62 697 PRO A CA 1
ATOM 5305 C C . PRO A 1 697 ? 1.639 -8.952 3.323 1.00 93.62 697 PRO A C 1
ATOM 5307 O O . PRO A 1 697 ? 1.452 -8.820 4.530 1.00 93.62 697 PRO A O 1
ATOM 5310 N N . GLY A 1 698 ? 2.848 -9.237 2.822 1.00 90.06 698 GLY A N 1
ATOM 5311 C CA . GLY A 1 698 ? 4.028 -9.569 3.643 1.00 90.06 698 GLY A CA 1
ATOM 5312 C C . GLY A 1 698 ? 4.826 -8.389 4.217 1.00 90.06 698 GLY A C 1
ATOM 5313 O O . GLY A 1 698 ? 5.873 -8.588 4.824 1.00 90.06 698 GLY A O 1
ATOM 5314 N N . HIS A 1 699 ? 4.384 -7.145 4.018 1.00 90.50 699 HIS A N 1
ATOM 5315 C CA . HIS A 1 699 ? 4.995 -5.965 4.643 1.00 90.50 699 HIS A CA 1
ATOM 5316 C C . HIS A 1 699 ? 4.143 -5.500 5.818 1.00 90.50 699 HIS A C 1
ATOM 5318 O O . HIS A 1 699 ? 2.972 -5.213 5.607 1.00 90.50 699 HIS A O 1
ATOM 5324 N N . ILE A 1 700 ? 4.723 -5.327 7.008 1.00 91.44 700 ILE A N 1
ATOM 5325 C CA . ILE A 1 700 ? 3.941 -5.101 8.234 1.00 91.44 700 ILE A CA 1
ATOM 5326 C C . ILE A 1 700 ? 2.949 -3.935 8.163 1.00 91.44 700 ILE A C 1
ATOM 5328 O O . ILE A 1 700 ? 1.802 -4.106 8.557 1.00 91.44 700 ILE A O 1
ATOM 5332 N N . ALA A 1 701 ? 3.315 -2.775 7.607 1.00 91.44 701 ALA A N 1
ATOM 5333 C CA . ALA A 1 701 ? 2.360 -1.666 7.500 1.00 91.44 701 ALA A CA 1
ATOM 5334 C C . ALA A 1 701 ? 1.195 -2.009 6.552 1.00 91.44 701 ALA A C 1
ATOM 5336 O O . ALA A 1 701 ? 0.075 -1.557 6.750 1.00 91.44 701 ALA A O 1
ATOM 5337 N N . SER A 1 702 ? 1.448 -2.843 5.536 1.00 93.44 702 SER A N 1
ATOM 5338 C CA . SER A 1 702 ? 0.409 -3.378 4.646 1.00 93.44 702 SER A CA 1
ATOM 5339 C C . SER A 1 702 ? -0.430 -4.464 5.326 1.00 93.44 702 SER A C 1
ATOM 5341 O O . SER A 1 702 ? -1.635 -4.516 5.104 1.00 93.44 702 SER A O 1
ATOM 5343 N N . THR A 1 703 ? 0.194 -5.312 6.150 1.00 95.25 703 THR A N 1
ATOM 5344 C CA . THR A 1 703 ? -0.481 -6.320 6.978 1.00 95.25 703 THR A CA 1
ATOM 5345 C C . THR A 1 703 ? -1.442 -5.645 7.951 1.00 95.25 703 THR A C 1
ATOM 5347 O O . THR A 1 703 ? -2.610 -6.010 7.978 1.00 95.25 703 THR A O 1
ATOM 5350 N N . LEU A 1 704 ? -0.991 -4.617 8.681 1.00 94.44 704 LEU A N 1
ATOM 5351 C CA . LEU A 1 704 ? -1.829 -3.847 9.605 1.00 94.44 704 LEU A CA 1
ATOM 5352 C C . LEU A 1 704 ? -2.927 -3.069 8.878 1.00 94.44 704 LEU A C 1
ATOM 5354 O O . LEU A 1 704 ? -4.066 -3.076 9.332 1.00 94.44 704 LEU A O 1
ATOM 5358 N N . ALA A 1 705 ? -2.622 -2.465 7.725 1.00 94.06 705 ALA A N 1
ATOM 5359 C CA . ALA A 1 705 ? -3.645 -1.826 6.903 1.00 94.06 705 ALA A CA 1
ATOM 5360 C C . ALA A 1 705 ? -4.744 -2.826 6.512 1.00 94.06 705 ALA A C 1
ATOM 5362 O O . ALA A 1 705 ? -5.922 -2.552 6.720 1.00 94.06 705 ALA A O 1
ATOM 5363 N N . GLY A 1 706 ? -4.380 -4.014 6.015 1.00 95.06 706 GLY A N 1
ATOM 5364 C CA . GLY A 1 706 ? -5.348 -5.069 5.707 1.00 95.06 706 GLY A CA 1
ATOM 5365 C C . GLY A 1 706 ? -6.080 -5.603 6.942 1.00 95.06 706 GLY A C 1
ATOM 5366 O O . GLY A 1 706 ? -7.278 -5.862 6.872 1.00 95.06 706 GLY A O 1
ATOM 5367 N N . PHE A 1 707 ? -5.395 -5.705 8.081 1.00 96.00 707 PHE A N 1
ATOM 5368 C CA . PHE A 1 707 ? -5.980 -6.137 9.345 1.00 96.00 707 PHE A CA 1
ATOM 5369 C C . PHE A 1 707 ? -7.093 -5.189 9.804 1.00 96.00 707 PHE A C 1
ATOM 5371 O O . PHE A 1 707 ? -8.239 -5.608 9.933 1.00 96.00 707 PHE A O 1
ATOM 5378 N N . TYR A 1 708 ? -6.784 -3.905 9.988 1.00 94.06 708 TYR A N 1
ATOM 5379 C CA . TYR A 1 708 ? -7.755 -2.934 10.499 1.00 94.06 708 TYR A CA 1
ATOM 5380 C C . TYR A 1 708 ? -8.851 -2.592 9.486 1.00 94.06 708 TYR A C 1
ATOM 5382 O O . TYR A 1 708 ? -9.954 -2.235 9.887 1.00 94.06 708 TYR A O 1
ATOM 5390 N N . THR A 1 709 ? -8.572 -2.735 8.188 1.00 92.19 709 THR A N 1
ATOM 5391 C CA . THR A 1 709 ? -9.555 -2.457 7.130 1.00 92.19 709 THR A CA 1
ATOM 5392 C C . THR A 1 709 ? -10.498 -3.636 6.878 1.00 92.19 709 THR A C 1
ATOM 5394 O O . THR A 1 709 ? -11.652 -3.413 6.536 1.00 92.19 709 THR A O 1
ATOM 5397 N N . PHE A 1 710 ? -10.042 -4.887 7.030 1.00 94.50 710 PHE A N 1
ATOM 5398 C CA . PHE A 1 710 ? -10.828 -6.068 6.637 1.00 94.50 710 PHE A CA 1
ATOM 5399 C C . PHE A 1 710 ? -10.985 -7.106 7.744 1.00 94.50 710 PHE A C 1
ATOM 5401 O O . PHE A 1 710 ? -12.097 -7.572 7.976 1.00 94.50 710 PHE A O 1
ATOM 5408 N N . VAL A 1 711 ? -9.903 -7.460 8.442 1.00 96.06 711 VAL A N 1
ATOM 5409 C CA . VAL A 1 711 ? -9.930 -8.516 9.468 1.00 96.06 711 VAL A CA 1
ATOM 5410 C C . VAL A 1 711 ? -10.715 -8.075 10.706 1.00 96.06 711 VAL A C 1
ATOM 5412 O O . VAL A 1 711 ? -11.621 -8.777 11.142 1.00 96.06 711 VAL A O 1
ATOM 5415 N N . ALA A 1 712 ? -10.413 -6.907 11.270 1.00 94.62 712 ALA A N 1
ATOM 5416 C CA . ALA A 1 712 ? -11.110 -6.437 12.465 1.00 94.62 712 ALA A CA 1
ATOM 5417 C C . ALA A 1 712 ? -12.622 -6.218 12.214 1.00 94.62 712 ALA A C 1
ATOM 5419 O O . ALA A 1 712 ? -13.427 -6.704 13.012 1.00 94.62 712 ALA A O 1
ATOM 5420 N N . PRO A 1 713 ? -13.043 -5.598 11.089 1.00 93.00 713 PRO A N 1
ATOM 5421 C CA . PRO A 1 713 ? -14.453 -5.523 10.711 1.00 93.00 713 PRO A CA 1
ATOM 5422 C C . PRO A 1 713 ? -15.135 -6.878 10.507 1.00 93.00 713 PRO A C 1
ATOM 5424 O O . PRO A 1 713 ? -16.265 -7.040 10.964 1.00 93.00 713 PRO A O 1
ATOM 5427 N N . ILE A 1 714 ? -14.487 -7.863 9.862 1.00 94.62 714 ILE A N 1
ATOM 5428 C CA . ILE A 1 714 ? -15.134 -9.168 9.642 1.00 94.62 714 ILE A CA 1
ATOM 5429 C C . ILE A 1 714 ? -15.301 -9.947 10.950 1.00 94.62 714 ILE A C 1
ATOM 5431 O O . ILE A 1 714 ? -16.334 -10.575 11.152 1.00 94.62 714 ILE A O 1
ATOM 5435 N N . VAL A 1 715 ? -14.340 -9.848 11.874 1.00 94.50 715 VAL A N 1
ATOM 5436 C CA . VAL A 1 715 ? -14.437 -10.468 13.206 1.00 94.50 715 VAL A CA 1
ATOM 5437 C C . VAL A 1 715 ? -15.566 -9.846 14.033 1.00 94.50 715 VAL A C 1
ATOM 5439 O O . VAL A 1 715 ? -16.286 -10.561 14.727 1.00 94.50 715 VAL A O 1
ATOM 5442 N N . ALA A 1 716 ? -15.769 -8.529 13.943 1.00 92.12 716 ALA A N 1
ATOM 5443 C CA . ALA A 1 716 ? -16.921 -7.873 14.563 1.00 92.12 716 ALA A CA 1
ATOM 5444 C C . ALA A 1 716 ? -18.245 -8.307 13.901 1.00 92.12 716 ALA A C 1
ATOM 5446 O O . ALA A 1 716 ? -19.217 -8.618 14.596 1.00 92.12 716 ALA A O 1
ATOM 5447 N N . TYR A 1 717 ? -18.262 -8.402 12.567 1.00 93.00 717 TYR A N 1
ATOM 5448 C CA . TYR A 1 717 ? -19.447 -8.754 11.787 1.00 93.00 717 TYR A CA 1
ATOM 5449 C C . TYR A 1 717 ? -19.968 -10.159 12.112 1.00 93.00 717 TYR A C 1
ATOM 5451 O O . TYR A 1 717 ? -21.152 -10.309 12.414 1.00 93.00 717 TYR A O 1
ATOM 5459 N N . ILE A 1 718 ? -19.097 -11.176 12.119 1.00 93.75 718 ILE A N 1
ATOM 5460 C CA . ILE A 1 718 ? -19.508 -12.566 12.391 1.00 93.75 718 ILE A CA 1
ATOM 5461 C C . ILE A 1 718 ? -19.985 -12.774 13.836 1.00 93.75 718 ILE A C 1
ATOM 5463 O O . ILE A 1 718 ? -20.750 -13.697 14.091 1.00 93.75 718 ILE A O 1
ATOM 5467 N N . GLN A 1 719 ? -19.580 -11.907 14.771 1.00 92.06 719 GLN A N 1
ATOM 5468 C CA . GLN A 1 719 ? -20.062 -11.892 16.160 1.00 92.06 719 GLN A CA 1
ATOM 5469 C C . GLN A 1 719 ? -21.378 -11.115 16.341 1.00 92.06 719 GLN A C 1
ATOM 5471 O O . GLN A 1 719 ? -21.888 -11.022 17.454 1.00 92.06 719 GLN A O 1
ATOM 5476 N N . GLY A 1 720 ? -21.922 -10.513 15.278 1.00 89.62 720 GLY A N 1
ATOM 5477 C CA . GLY A 1 720 ? -23.146 -9.713 15.348 1.00 89.62 720 GLY A CA 1
ATOM 5478 C C . GLY A 1 720 ? -22.959 -8.300 15.915 1.00 89.62 720 GLY A C 1
ATOM 5479 O O . GLY A 1 720 ? -23.950 -7.634 16.201 1.00 89.62 720 GLY A O 1
ATOM 5480 N N . LEU A 1 721 ? -21.718 -7.810 16.040 1.00 86.94 721 LEU A N 1
ATOM 5481 C CA . LEU A 1 721 ? -21.399 -6.465 16.552 1.00 86.94 721 LEU A CA 1
ATOM 5482 C C . LEU A 1 721 ? -21.471 -5.368 15.470 1.00 86.94 721 LEU A C 1
ATOM 5484 O O . LEU A 1 721 ? -21.197 -4.196 15.731 1.00 86.94 721 LEU A O 1
ATOM 5488 N N . GLY A 1 722 ? -21.825 -5.739 14.238 1.00 85.81 722 GLY A N 1
ATOM 5489 C CA . GLY A 1 722 ? -21.724 -4.874 13.066 1.00 85.81 722 GLY A CA 1
ATOM 5490 C C . GLY A 1 722 ? -20.292 -4.791 12.527 1.00 85.81 722 GLY A C 1
ATOM 5491 O O . GLY A 1 722 ? -19.432 -5.593 12.867 1.00 85.81 722 GLY A O 1
ATOM 5492 N N . VAL A 1 723 ? -20.036 -3.826 11.643 1.00 80.25 723 VAL A N 1
ATOM 5493 C CA . VAL A 1 723 ? -18.780 -3.744 10.862 1.00 80.25 723 VAL A CA 1
ATOM 5494 C C . VAL A 1 723 ? -17.737 -2.798 11.466 1.00 80.25 723 VAL A C 1
ATOM 5496 O O . VAL A 1 723 ? -16.649 -2.634 10.919 1.00 80.25 723 VAL A O 1
ATOM 5499 N N . LYS A 1 724 ? -18.059 -2.142 12.586 1.00 79.12 724 LYS A N 1
ATOM 5500 C CA . LYS A 1 724 ? -17.147 -1.228 13.284 1.00 79.12 724 LYS A CA 1
ATOM 5501 C C . LYS A 1 724 ? -16.523 -1.954 14.477 1.00 79.12 724 LYS A C 1
ATOM 5503 O O . LYS A 1 724 ? -17.248 -2.240 15.428 1.00 79.12 724 LYS A O 1
ATOM 5508 N N . PRO A 1 725 ? -15.212 -2.248 14.458 1.00 77.19 725 PRO A N 1
ATOM 5509 C CA . PRO A 1 725 ? -14.567 -2.883 15.598 1.00 77.19 725 PRO A CA 1
ATOM 5510 C C . PRO A 1 725 ? -14.563 -1.933 16.812 1.00 77.19 725 PRO A C 1
ATOM 5512 O O . PRO A 1 725 ? -14.495 -0.713 16.630 1.00 77.19 725 PRO A O 1
ATOM 5515 N N . PRO A 1 726 ? -14.605 -2.457 18.051 1.00 76.19 726 PRO A N 1
ATOM 5516 C CA . PRO A 1 726 ? -14.697 -1.662 19.279 1.00 76.19 726 PRO A CA 1
ATOM 5517 C C . PRO A 1 726 ? -13.343 -1.048 19.694 1.00 76.19 726 PRO A C 1
ATOM 5519 O O . PRO A 1 726 ? -12.881 -1.220 20.824 1.00 76.19 726 PRO A O 1
ATOM 5522 N N . LEU A 1 727 ? -12.688 -0.335 18.774 1.00 85.06 727 LEU A N 1
ATOM 5523 C CA . LEU A 1 727 ? -11.399 0.322 19.003 1.00 85.06 727 LEU A CA 1
ATOM 5524 C C . LEU A 1 727 ? -11.582 1.752 19.547 1.00 85.06 727 LEU A C 1
ATOM 5526 O O . LEU A 1 727 ? -12.525 2.439 19.146 1.00 85.06 727 LEU A O 1
ATOM 5530 N N . PRO A 1 728 ? -10.698 2.233 20.444 1.00 88.31 728 PRO A N 1
ATOM 5531 C CA . PRO A 1 728 ? -10.761 3.603 20.945 1.00 88.31 728 PRO A CA 1
ATOM 5532 C C . PRO A 1 728 ? -10.487 4.620 19.837 1.00 88.31 728 PRO A C 1
ATOM 5534 O O . PRO A 1 728 ? -9.582 4.433 19.024 1.00 88.31 728 PRO A O 1
ATOM 5537 N N . ILE A 1 729 ? -11.230 5.725 19.845 1.00 92.44 729 ILE A N 1
ATOM 5538 C CA . ILE A 1 729 ? -11.053 6.837 18.909 1.00 92.44 729 ILE A CA 1
ATOM 5539 C C . ILE A 1 729 ? -10.844 8.114 19.714 1.00 92.44 729 ILE A C 1
ATOM 5541 O O . ILE A 1 729 ? -11.596 8.390 20.649 1.00 92.44 729 ILE A O 1
ATOM 5545 N N . VAL A 1 730 ? -9.845 8.902 19.326 1.00 93.81 730 VAL A N 1
ATOM 5546 C CA . VAL A 1 730 ? -9.574 10.227 19.890 1.00 93.81 730 VAL A CA 1
ATOM 5547 C C . VAL A 1 730 ? -9.667 11.288 18.799 1.00 93.81 730 VAL A C 1
ATOM 5549 O O . VAL A 1 730 ? -9.318 11.039 17.645 1.00 93.81 730 VAL A O 1
ATOM 5552 N N . ARG A 1 731 ? -10.147 12.479 19.166 1.00 95.50 731 ARG A N 1
ATOM 5553 C CA . ARG A 1 731 ? -10.116 13.658 18.294 1.00 95.50 731 ARG A CA 1
ATOM 5554 C C . ARG A 1 731 ? -8.840 14.438 18.562 1.00 95.50 731 ARG A C 1
ATOM 5556 O O . ARG A 1 731 ? -8.580 14.784 19.710 1.00 95.50 731 ARG A O 1
ATOM 5563 N N . ALA A 1 732 ? -8.060 14.682 17.518 1.00 95.62 732 ALA A N 1
ATOM 5564 C CA . ALA A 1 732 ? -6.785 15.384 17.602 1.00 95.62 732 ALA A CA 1
ATOM 5565 C C . ALA A 1 732 ? -6.606 16.308 16.393 1.00 95.62 732 ALA A C 1
ATOM 5567 O O . ALA A 1 732 ? -7.126 16.015 15.317 1.00 95.62 732 ALA A O 1
ATOM 5568 N N . LYS A 1 733 ? -5.862 17.405 16.551 1.00 96.12 733 LYS A N 1
ATOM 5569 C CA . LYS A 1 733 ? -5.512 18.302 15.440 1.00 96.12 733 LYS A CA 1
ATOM 5570 C C . LYS A 1 733 ? -4.318 17.752 14.676 1.00 96.12 733 LYS A C 1
ATOM 5572 O O . LYS A 1 733 ? -3.289 17.458 15.281 1.00 96.12 733 LYS A O 1
ATOM 5577 N N . ILE A 1 734 ? -4.434 17.603 13.361 1.00 95.38 734 ILE A N 1
ATOM 5578 C CA . ILE A 1 734 ? -3.338 17.069 12.549 1.00 95.38 734 ILE A CA 1
ATOM 5579 C C . ILE A 1 734 ? -2.236 18.118 12.348 1.00 95.38 734 ILE A C 1
ATOM 5581 O O . ILE A 1 734 ? -2.514 19.268 12.020 1.00 95.38 734 ILE A O 1
ATOM 5585 N N . LEU A 1 735 ? -0.975 17.729 12.532 1.00 92.94 735 LEU A N 1
ATOM 5586 C CA . LEU A 1 735 ? 0.173 18.647 12.449 1.00 92.94 735 LEU A CA 1
ATOM 5587 C C . LEU A 1 735 ? 0.735 18.830 11.041 1.00 92.94 735 LEU A C 1
ATOM 5589 O O . LEU A 1 735 ? 1.631 19.637 10.831 1.00 92.94 735 LEU A O 1
ATOM 5593 N N . GLN A 1 736 ? 0.275 18.032 10.085 1.00 91.31 736 GLN A N 1
ATOM 5594 C CA . GLN A 1 736 ? 0.772 18.064 8.717 1.00 91.31 736 GLN A CA 1
ATOM 5595 C C . GLN A 1 736 ? -0.393 17.850 7.764 1.00 91.31 736 GLN A C 1
ATOM 5597 O O . GLN A 1 736 ? -1.203 16.940 7.960 1.00 91.31 736 GLN A O 1
ATOM 5602 N N . LYS A 1 737 ? -0.442 18.660 6.704 1.00 90.69 737 LYS A N 1
ATOM 5603 C CA . LYS A 1 737 ? -1.390 18.481 5.605 1.00 90.69 737 LYS A CA 1
ATOM 5604 C C . LYS A 1 737 ? -1.269 17.076 5.008 1.00 90.69 737 LYS A C 1
ATOM 5606 O O . LYS A 1 737 ? -0.174 16.632 4.655 1.00 90.69 737 LYS A O 1
ATOM 5611 N N . VAL A 1 738 ? -2.404 16.409 4.816 1.00 89.00 738 VAL A N 1
ATOM 5612 C CA . VAL A 1 738 ? -2.493 15.144 4.077 1.00 89.00 738 VAL A CA 1
ATOM 5613 C C . VAL A 1 738 ? -3.052 15.435 2.691 1.00 89.00 738 VAL A C 1
ATOM 5615 O O . VAL A 1 738 ? -4.212 15.816 2.539 1.00 89.00 738 VAL A O 1
ATOM 5618 N N . GLU A 1 739 ? -2.216 15.264 1.666 1.00 88.62 739 GLU A N 1
ATOM 5619 C CA . GLU A 1 739 ? -2.604 15.524 0.280 1.00 88.62 739 GLU A CA 1
ATOM 5620 C C . GLU A 1 739 ? -3.698 14.570 -0.219 1.00 88.62 739 GLU A C 1
ATOM 5622 O O . GLU A 1 739 ? -3.784 13.400 0.165 1.00 88.62 739 GLU A O 1
ATOM 5627 N N . ARG A 1 740 ? -4.501 15.060 -1.168 1.00 85.62 740 ARG A N 1
ATOM 5628 C CA . ARG A 1 740 ? -5.510 14.256 -1.856 1.00 85.62 740 ARG A CA 1
ATOM 5629 C C . ARG A 1 740 ? -4.881 13.081 -2.610 1.00 85.62 740 ARG A C 1
ATOM 5631 O O . ARG A 1 740 ? -4.101 13.264 -3.547 1.00 85.62 740 ARG A O 1
ATOM 5638 N N . HIS A 1 741 ? -5.340 11.867 -2.307 1.00 82.25 741 HIS A N 1
ATOM 5639 C CA . HIS A 1 741 ? -4.922 10.643 -2.996 1.00 82.25 741 HIS A CA 1
ATOM 5640 C C . HIS A 1 741 ? -6.070 9.953 -3.745 1.00 82.25 741 HIS A C 1
ATOM 5642 O O . HIS A 1 741 ? -7.237 10.054 -3.387 1.00 82.25 741 HIS A O 1
ATOM 5648 N N . SER A 1 742 ? -5.744 9.220 -4.815 1.00 84.12 742 SER A N 1
ATOM 5649 C CA . SER A 1 742 ? -6.735 8.516 -5.651 1.00 84.12 742 SER A CA 1
ATOM 5650 C C . SER A 1 742 ? -7.208 7.170 -5.091 1.00 84.12 742 SER A C 1
ATOM 5652 O O . SER A 1 742 ? -8.078 6.525 -5.682 1.00 84.12 742 SER A O 1
ATOM 5654 N N . VAL A 1 743 ? -6.631 6.755 -3.966 1.00 87.56 743 VAL A N 1
ATOM 5655 C CA . VAL A 1 743 ? -6.857 5.491 -3.262 1.00 87.56 743 VAL A CA 1
ATOM 5656 C C . VAL A 1 743 ? -7.054 5.781 -1.778 1.00 87.56 743 VAL A C 1
ATOM 5658 O O . VAL A 1 743 ? -6.638 6.839 -1.308 1.00 87.56 743 VAL A O 1
ATOM 5661 N N . MET A 1 744 ? -7.659 4.843 -1.052 1.00 89.81 744 MET A N 1
ATOM 5662 C CA . MET A 1 744 ? -7.764 4.921 0.403 1.00 89.81 744 MET A CA 1
ATOM 5663 C C . MET A 1 744 ? -6.363 4.913 1.031 1.00 89.81 744 MET A C 1
ATOM 5665 O O . MET A 1 744 ? -5.500 4.138 0.610 1.00 89.81 744 MET A O 1
ATOM 5669 N N . MET A 1 745 ? -6.128 5.751 2.032 1.00 91.56 745 MET A N 1
ATOM 5670 C CA . MET A 1 745 ? -4.846 5.841 2.725 1.00 91.56 745 MET A CA 1
ATOM 5671 C C . MET A 1 745 ? -4.973 5.286 4.137 1.00 91.56 745 MET A C 1
ATOM 5673 O O . MET A 1 745 ? -5.835 5.715 4.895 1.00 91.56 745 MET A O 1
ATOM 5677 N N . PHE A 1 746 ? -4.089 4.360 4.494 1.00 93.19 746 PHE A N 1
ATOM 5678 C CA . PHE A 1 746 ? -3.858 3.961 5.877 1.00 93.19 746 PHE A CA 1
ATOM 5679 C C . PHE A 1 746 ? -2.594 4.671 6.366 1.00 93.19 746 PHE A C 1
ATOM 5681 O O . PHE A 1 746 ? -1.493 4.413 5.869 1.00 93.19 746 PHE A O 1
ATOM 5688 N N . LEU A 1 747 ? -2.760 5.598 7.305 1.00 93.50 747 LEU A N 1
ATOM 5689 C CA . LEU A 1 747 ? -1.684 6.415 7.855 1.00 93.50 747 LEU A CA 1
ATOM 5690 C C . LEU A 1 747 ? -1.424 6.004 9.298 1.00 93.50 747 LEU A C 1
ATOM 5692 O O . LEU A 1 747 ? -2.350 5.960 10.099 1.00 93.50 747 LEU A O 1
ATOM 5696 N N . LEU A 1 748 ? -0.165 5.731 9.628 1.00 94.94 748 LEU A N 1
ATOM 5697 C CA . LEU A 1 748 ? 0.267 5.564 11.013 1.00 94.94 748 LEU A CA 1
ATOM 5698 C C . LEU A 1 748 ? 0.351 6.944 11.661 1.00 94.94 748 LEU A C 1
ATOM 5700 O O . LEU A 1 748 ? 0.987 7.836 11.100 1.00 94.94 748 LEU A O 1
ATOM 5704 N N . ILE A 1 749 ? -0.269 7.106 12.824 1.00 95.19 749 ILE A N 1
ATOM 5705 C CA . ILE A 1 749 ? -0.347 8.374 13.545 1.00 95.19 749 ILE A CA 1
ATOM 5706 C C . ILE A 1 749 ? 0.260 8.213 14.933 1.00 95.19 749 ILE A C 1
ATOM 5708 O O . ILE A 1 749 ? 0.010 7.237 15.645 1.00 95.19 749 ILE A O 1
ATOM 5712 N N . ARG A 1 750 ? 1.046 9.207 15.329 1.00 94.75 750 ARG A N 1
ATOM 5713 C CA . ARG A 1 750 ? 1.428 9.433 16.713 1.00 94.75 750 ARG A CA 1
ATOM 5714 C C . ARG A 1 750 ? 0.577 10.566 17.271 1.00 94.75 750 ARG A C 1
ATOM 5716 O O . ARG A 1 750 ? 0.649 11.689 16.788 1.00 94.75 750 ARG A O 1
ATOM 5723 N N . VAL A 1 751 ? -0.210 10.261 18.287 1.00 94.69 751 VAL A N 1
ATOM 5724 C CA . VAL A 1 751 ? -0.977 11.220 19.073 1.00 94.69 751 VAL A CA 1
ATOM 5725 C C . VAL A 1 751 ? -0.168 11.611 20.303 1.00 94.69 751 VAL A C 1
ATOM 5727 O O . VAL A 1 751 ? 0.372 10.733 20.976 1.00 94.69 751 VAL A O 1
ATOM 5730 N N . LYS A 1 752 ? -0.087 12.903 20.606 1.00 92.56 752 LYS A N 1
ATOM 5731 C CA . LYS A 1 752 ? 0.536 13.425 21.831 1.00 92.56 752 LYS A CA 1
ATOM 5732 C C . LYS A 1 752 ? -0.349 14.489 22.465 1.00 92.56 752 LYS A C 1
ATOM 5734 O O . LYS A 1 752 ? -1.145 15.104 21.757 1.00 92.56 752 LYS A O 1
ATOM 5739 N N . ASP A 1 753 ? -0.182 14.710 23.763 1.00 90.62 753 ASP A N 1
ATOM 5740 C CA . ASP A 1 753 ? -0.779 15.836 24.484 1.00 90.62 753 ASP A CA 1
ATOM 5741 C C . ASP A 1 753 ? 0.259 16.954 24.701 1.00 90.62 753 ASP A C 1
ATOM 5743 O O . ASP A 1 753 ? 1.073 16.897 25.624 1.00 90.62 753 ASP A O 1
ATOM 5747 N N . GLU A 1 754 ? 0.245 17.959 23.823 1.00 83.00 754 GLU A N 1
ATOM 5748 C CA . GLU A 1 754 ? 1.105 19.152 23.869 1.00 83.00 754 GLU A CA 1
ATOM 5749 C C . GLU A 1 754 ? 0.203 20.380 23.629 1.00 83.00 754 GLU A C 1
ATOM 5751 O O . GLU A 1 754 ? -0.019 20.787 22.492 1.00 83.00 754 GLU A O 1
ATOM 5756 N N . ASP A 1 755 ? -0.392 20.922 24.700 1.00 77.69 755 ASP A N 1
ATOM 5757 C CA . ASP A 1 755 ? -1.434 21.970 24.657 1.00 77.69 755 ASP A CA 1
ATOM 5758 C C . ASP A 1 755 ? -2.716 21.550 23.905 1.00 77.69 755 ASP A C 1
ATOM 5760 O O . ASP A 1 755 ? -3.389 22.343 23.237 1.00 77.69 755 ASP A O 1
ATOM 5764 N N . GLY A 1 756 ? -3.073 20.270 24.047 1.00 87.19 756 GLY A N 1
ATOM 5765 C CA . GLY A 1 756 ? -4.170 19.608 23.352 1.00 87.19 756 GLY A CA 1
ATOM 5766 C C . GLY A 1 756 ? -3.689 18.372 22.595 1.00 87.19 756 GLY A C 1
ATOM 5767 O O . GLY A 1 756 ? -2.494 18.139 22.423 1.00 87.19 756 GLY A O 1
ATOM 5768 N N . LEU A 1 757 ? -4.636 17.557 22.124 1.00 94.00 757 LEU A N 1
ATOM 5769 C CA . LEU A 1 757 ? -4.300 16.351 21.371 1.00 94.00 757 LEU A CA 1
ATOM 5770 C C . LEU A 1 757 ? -3.861 16.710 19.949 1.00 94.00 757 LEU A C 1
ATOM 5772 O O . LEU A 1 757 ? -4.652 17.221 19.152 1.00 94.00 757 LEU A O 1
ATOM 5776 N N . LEU A 1 758 ? -2.611 16.391 19.626 1.00 94.81 758 LEU A N 1
ATOM 5777 C CA . LEU A 1 758 ? -1.997 16.609 18.319 1.00 94.81 758 LEU A CA 1
ATOM 5778 C C . LEU A 1 758 ? -1.738 15.269 17.631 1.00 94.81 758 LEU A C 1
ATOM 5780 O O . LEU A 1 758 ? -1.271 14.327 18.267 1.00 94.81 758 LEU A O 1
ATOM 5784 N N . ALA A 1 759 ? -2.027 15.184 16.335 1.00 95.81 759 ALA A N 1
ATOM 5785 C CA . ALA A 1 759 ? -1.835 14.001 15.503 1.00 95.81 759 ALA A CA 1
ATOM 5786 C C . ALA A 1 759 ? -0.703 14.225 14.490 1.00 95.81 759 ALA A C 1
ATOM 5788 O O . ALA A 1 759 ? -0.820 15.022 13.559 1.00 95.81 759 ALA A O 1
ATOM 5789 N N . GLU A 1 760 ? 0.388 13.481 14.642 1.00 94.56 760 GLU A N 1
ATOM 5790 C CA . GLU A 1 760 ? 1.567 13.532 13.778 1.00 94.56 760 GLU A CA 1
ATOM 5791 C C . GLU A 1 760 ? 1.627 12.287 12.869 1.00 94.56 760 GLU A C 1
ATOM 5793 O O . GLU A 1 760 ? 1.737 11.163 13.373 1.00 94.56 760 GLU A O 1
ATOM 5798 N N . PRO A 1 761 ? 1.579 12.436 11.532 1.00 92.69 761 PRO A N 1
ATOM 5799 C CA . PRO A 1 761 ? 1.801 11.319 10.620 1.00 92.69 761 PRO A CA 1
ATOM 5800 C C . PRO A 1 761 ? 3.220 10.747 10.724 1.00 92.69 761 PRO A C 1
ATOM 5802 O O . PRO A 1 761 ? 4.215 11.445 10.524 1.00 92.69 761 PRO A O 1
ATOM 5805 N N . VAL A 1 762 ? 3.329 9.441 10.971 1.00 91.12 762 VAL A N 1
ATOM 5806 C CA . VAL A 1 762 ? 4.618 8.743 11.047 1.00 91.12 762 VAL A CA 1
ATOM 5807 C C . VAL A 1 762 ? 5.065 8.330 9.642 1.00 91.12 762 VAL A C 1
ATOM 5809 O O . VAL A 1 762 ? 4.575 7.360 9.059 1.00 91.12 762 VAL A O 1
ATOM 5812 N N . MET A 1 763 ? 6.027 9.069 9.088 1.00 79.94 763 MET A N 1
ATOM 5813 C CA . MET A 1 763 ? 6.542 8.867 7.728 1.00 79.94 763 MET A CA 1
ATOM 5814 C C . MET A 1 763 ? 7.597 7.746 7.653 1.00 79.94 763 MET A C 1
ATOM 5816 O O . MET A 1 763 ? 8.454 7.603 8.527 1.00 79.94 763 MET A O 1
ATOM 5820 N N . GLY A 1 764 ? 7.593 6.953 6.572 1.00 70.88 764 GLY A N 1
ATOM 5821 C CA . GLY A 1 764 ? 8.614 5.922 6.342 1.00 70.88 764 GLY A CA 1
ATOM 5822 C C . GLY A 1 764 ? 8.209 4.803 5.376 1.00 70.88 764 GLY A C 1
ATOM 5823 O O . GLY A 1 764 ? 7.121 4.801 4.806 1.00 70.88 764 GLY A O 1
ATOM 5824 N N . GLY A 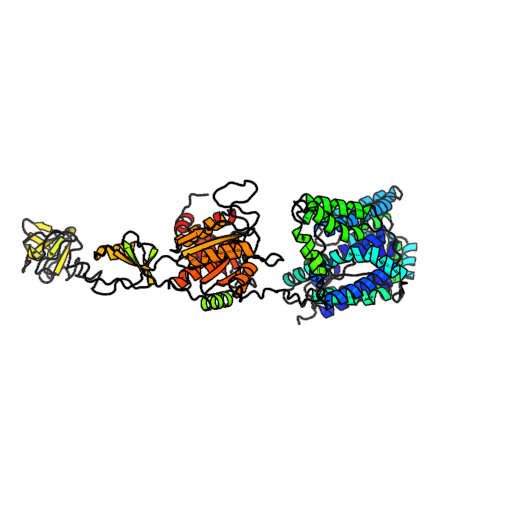1 765 ? 9.113 3.837 5.170 1.00 68.06 765 GLY A N 1
ATOM 5825 C CA . GLY A 1 765 ? 8.861 2.659 4.332 1.00 68.06 765 GLY A CA 1
ATOM 5826 C C . GLY A 1 765 ? 7.956 1.619 5.011 1.00 68.06 765 GLY A C 1
ATOM 5827 O O . GLY A 1 765 ? 8.065 1.381 6.211 1.00 68.06 765 GLY A O 1
ATOM 5828 N N . SER A 1 766 ? 7.111 0.937 4.230 1.00 70.62 766 SER A N 1
ATOM 5829 C CA . SER A 1 766 ? 6.070 0.005 4.710 1.00 70.62 766 SER A CA 1
ATOM 5830 C C . SER A 1 766 ? 6.572 -1.277 5.393 1.00 70.62 766 SER A C 1
ATOM 5832 O O . SER A 1 766 ? 5.774 -2.033 5.945 1.00 70.62 766 SER A O 1
ATOM 5834 N N . SER A 1 767 ? 7.874 -1.555 5.334 1.00 74.62 767 SER A N 1
ATOM 5835 C CA . SER A 1 767 ? 8.514 -2.732 5.936 1.00 74.62 767 SER A CA 1
ATOM 5836 C C . SER A 1 767 ? 9.122 -2.466 7.320 1.00 74.62 767 SER A C 1
ATOM 5838 O O . SER A 1 767 ? 9.682 -3.379 7.921 1.00 74.62 767 SER A O 1
ATOM 5840 N N . LEU A 1 768 ? 9.083 -1.225 7.815 1.00 81.69 768 LEU A N 1
ATOM 5841 C CA . LEU A 1 768 ? 9.798 -0.820 9.026 1.00 81.69 768 LEU A CA 1
ATOM 5842 C C . LEU A 1 768 ? 8.932 -0.997 10.279 1.00 81.69 768 LEU A C 1
ATOM 5844 O O . LEU A 1 768 ? 8.097 -0.149 10.581 1.00 81.69 768 LEU A O 1
ATOM 5848 N N . LEU A 1 769 ? 9.191 -2.050 11.061 1.00 86.00 769 LEU A N 1
ATOM 5849 C CA . LEU A 1 769 ? 8.480 -2.303 12.325 1.00 86.00 769 LEU A CA 1
ATOM 5850 C C . LEU A 1 769 ? 8.646 -1.159 13.341 1.00 86.00 769 LEU A C 1
ATOM 5852 O O . LEU A 1 769 ? 7.700 -0.810 14.037 1.00 86.00 769 LEU A O 1
ATOM 5856 N N . ARG A 1 770 ? 9.820 -0.511 13.370 1.00 85.75 770 ARG A N 1
ATOM 5857 C CA . ARG A 1 770 ? 10.100 0.636 14.252 1.00 85.75 770 ARG A CA 1
ATOM 5858 C C . ARG A 1 770 ? 9.074 1.768 14.109 1.00 85.75 770 ARG A C 1
ATOM 5860 O O . ARG A 1 770 ? 8.746 2.406 15.097 1.00 85.75 770 ARG A O 1
ATOM 5867 N N . ARG A 1 771 ? 8.524 1.982 12.908 1.00 84.75 771 ARG A N 1
ATOM 5868 C CA . ARG A 1 771 ? 7.523 3.035 12.658 1.00 84.75 771 ARG A CA 1
ATOM 5869 C C . ARG A 1 771 ? 6.173 2.737 13.298 1.00 84.75 771 ARG A C 1
ATOM 5871 O O . ARG A 1 771 ? 5.455 3.658 13.649 1.00 84.75 771 ARG A O 1
ATOM 5878 N N . ILE A 1 772 ? 5.851 1.463 13.480 1.00 86.50 772 ILE A N 1
ATOM 5879 C CA . ILE A 1 772 ? 4.630 1.056 14.177 1.00 86.50 772 ILE A CA 1
ATOM 5880 C C . ILE A 1 772 ? 4.797 1.276 15.676 1.00 86.50 772 ILE A C 1
ATOM 5882 O O . ILE A 1 772 ? 3.889 1.797 16.298 1.00 86.50 772 ILE A O 1
ATOM 5886 N N . ILE A 1 773 ? 5.975 0.970 16.231 1.00 88.25 773 ILE A N 1
ATOM 5887 C CA . ILE A 1 773 ? 6.298 1.241 17.645 1.00 88.25 773 ILE A CA 1
ATOM 5888 C C . ILE A 1 773 ? 6.233 2.748 17.946 1.00 88.25 773 ILE A C 1
ATOM 5890 O O . ILE A 1 773 ? 5.794 3.170 19.015 1.00 88.25 773 ILE A O 1
ATOM 5894 N N . GLU A 1 774 ? 6.679 3.564 16.991 1.00 89.12 774 GLU A N 1
ATOM 5895 C CA . GLU A 1 774 ? 6.626 5.023 17.069 1.00 89.12 774 GLU A CA 1
ATOM 5896 C C . GLU A 1 774 ? 5.201 5.592 17.017 1.00 89.12 774 GLU A C 1
ATOM 5898 O O . GLU A 1 774 ? 4.994 6.690 17.534 1.00 89.12 774 GLU A O 1
ATOM 5903 N N . ALA A 1 775 ? 4.258 4.885 16.397 1.00 92.44 775 ALA A N 1
ATOM 5904 C CA . ALA A 1 775 ? 2.852 5.258 16.327 1.00 92.44 775 ALA A CA 1
ATOM 5905 C C . ALA A 1 775 ? 2.073 4.692 17.529 1.00 92.44 775 ALA A C 1
ATOM 5907 O O . ALA A 1 775 ? 2.459 3.691 18.130 1.00 92.44 775 ALA A O 1
ATOM 5908 N N . ASN A 1 776 ? 0.955 5.330 17.865 1.00 92.75 776 ASN A N 1
ATOM 5909 C CA . ASN A 1 776 ? -0.000 4.856 18.877 1.00 92.75 776 ASN A CA 1
ATOM 5910 C C . ASN A 1 776 ? -1.441 4.788 18.334 1.00 92.75 776 ASN A C 1
ATOM 5912 O O . ASN A 1 776 ? -2.355 4.310 19.008 1.00 92.75 776 ASN A O 1
ATOM 5916 N N . GLY A 1 777 ? -1.639 5.196 17.081 1.00 94.00 777 GLY A N 1
ATOM 5917 C CA . GLY A 1 777 ? -2.888 5.041 16.361 1.00 94.00 777 GLY A CA 1
ATOM 5918 C C . GLY A 1 777 ? -2.708 5.111 14.850 1.00 94.00 777 GLY A C 1
ATOM 5919 O O . GLY A 1 777 ? -1.598 5.088 14.311 1.00 94.00 777 GLY A O 1
ATOM 5920 N N . PHE A 1 778 ? -3.830 5.181 14.149 1.00 94.69 778 PHE A N 1
ATOM 5921 C CA . PHE A 1 778 ? -3.887 5.252 12.701 1.00 94.69 778 PHE A CA 1
ATOM 5922 C C . PHE A 1 778 ? -5.116 6.025 12.213 1.00 94.69 778 PHE A C 1
ATOM 5924 O O . PHE A 1 778 ? -6.103 6.209 12.931 1.00 94.69 778 PHE A O 1
ATOM 5931 N N . LEU A 1 779 ? -5.053 6.450 10.954 1.00 93.94 779 LEU A N 1
ATOM 5932 C CA . LEU A 1 779 ? -6.169 7.016 10.203 1.00 93.94 779 LEU A CA 1
ATOM 5933 C C . LEU A 1 779 ? -6.421 6.183 8.950 1.00 93.94 779 LEU A C 1
ATOM 5935 O O . LEU A 1 779 ? -5.488 5.864 8.212 1.00 93.94 779 LEU A O 1
ATOM 5939 N N . ILE A 1 780 ? -7.693 5.878 8.699 1.00 90.94 780 ILE A N 1
ATOM 5940 C CA . ILE A 1 780 ? -8.168 5.359 7.417 1.00 90.94 780 ILE A CA 1
ATOM 5941 C C . ILE A 1 780 ? -8.861 6.515 6.705 1.00 90.94 780 ILE A C 1
ATOM 5943 O O . ILE A 1 780 ? -9.966 6.909 7.071 1.00 90.94 780 ILE A O 1
ATOM 5947 N N . LEU A 1 781 ? -8.188 7.080 5.707 1.00 89.50 781 LEU A N 1
ATOM 5948 C CA . LEU A 1 781 ? -8.693 8.198 4.923 1.00 89.50 781 LEU A CA 1
ATOM 5949 C C . LEU A 1 781 ? -9.258 7.677 3.591 1.00 89.50 781 LEU A C 1
ATOM 5951 O O . LEU A 1 781 ? -8.504 7.076 2.816 1.00 89.50 781 LEU A O 1
ATOM 5955 N N . PRO A 1 782 ? -10.553 7.892 3.295 1.00 85.50 782 PRO A N 1
ATOM 5956 C CA . PRO A 1 782 ? -11.138 7.532 2.008 1.00 85.50 782 PRO A CA 1
ATOM 5957 C C . PRO A 1 782 ? -10.422 8.185 0.820 1.00 85.50 782 PRO A C 1
ATOM 5959 O O . PRO A 1 782 ? -9.758 9.217 0.940 1.00 85.50 782 PRO A O 1
ATOM 5962 N N . ALA A 1 783 ? -10.567 7.581 -0.360 1.00 81.62 783 ALA A N 1
ATOM 5963 C CA . ALA A 1 783 ? -10.019 8.153 -1.585 1.00 81.62 783 ALA A CA 1
ATOM 5964 C C . ALA A 1 783 ? -10.625 9.541 -1.862 1.00 81.62 783 ALA A C 1
ATOM 5966 O O . ALA A 1 783 ? -11.801 9.770 -1.617 1.00 81.62 783 ALA A O 1
ATOM 5967 N N . GLN A 1 784 ? -9.840 10.431 -2.471 1.00 80.81 784 GLN A N 1
ATOM 5968 C CA . GLN A 1 784 ? -10.209 11.811 -2.817 1.00 80.81 784 GLN A CA 1
ATOM 5969 C C . GLN A 1 784 ? -10.406 12.769 -1.632 1.00 80.81 784 GLN A C 1
ATOM 5971 O O . GLN A 1 784 ? -10.736 13.936 -1.862 1.00 80.81 784 GLN A O 1
ATOM 5976 N N . ASN A 1 785 ? -10.133 12.345 -0.402 1.00 80.44 785 ASN A N 1
ATOM 5977 C CA . ASN A 1 785 ? -10.125 13.250 0.740 1.00 80.44 785 ASN A CA 1
ATOM 5978 C C . ASN A 1 785 ? -8.743 13.901 0.884 1.00 80.44 785 ASN A C 1
ATOM 5980 O O . ASN A 1 785 ? -7.723 13.269 0.607 1.00 80.44 785 ASN A O 1
ATOM 5984 N N . GLU A 1 786 ? -8.730 15.166 1.289 1.00 88.00 786 GLU A N 1
ATOM 5985 C CA . GLU A 1 786 ? -7.545 15.871 1.782 1.00 88.00 786 GLU A CA 1
ATOM 5986 C C . GLU A 1 786 ? -7.831 16.322 3.210 1.00 88.00 786 GLU A C 1
ATOM 5988 O O . GLU A 1 786 ? -8.999 16.420 3.587 1.00 88.00 786 GLU A O 1
ATOM 5993 N N . ILE A 1 787 ? -6.780 16.539 3.991 1.00 90.44 787 ILE A N 1
ATOM 5994 C CA . ILE A 1 787 ? -6.887 17.074 5.348 1.00 90.44 787 ILE A CA 1
ATOM 5995 C C . ILE A 1 787 ? -5.914 18.239 5.433 1.00 90.44 787 ILE A C 1
ATOM 5997 O O . ILE A 1 787 ? -4.731 18.068 5.114 1.00 90.44 787 ILE A O 1
ATOM 6001 N N . GLU A 1 788 ? -6.400 19.409 5.831 1.00 93.44 788 GLU A N 1
ATOM 6002 C CA . GLU A 1 788 ? -5.538 20.574 6.022 1.00 93.44 788 GLU A CA 1
ATOM 6003 C C . GLU A 1 788 ? -4.805 20.504 7.366 1.00 93.44 788 GLU A C 1
ATOM 6005 O O . GLU A 1 788 ? -5.245 19.872 8.326 1.00 93.44 788 GLU A O 1
ATOM 6010 N N . GLU A 1 789 ? -3.651 21.161 7.440 1.00 94.06 789 GLU A N 1
ATOM 6011 C CA . GLU A 1 789 ? -2.927 21.298 8.702 1.00 94.06 789 GLU A CA 1
ATOM 6012 C C . GLU A 1 789 ? -3.784 22.046 9.738 1.00 94.06 789 GLU A C 1
ATOM 6014 O O . GLU A 1 789 ? -4.400 23.068 9.436 1.00 94.06 789 GLU A O 1
ATOM 6019 N N . GLY A 1 790 ? -3.838 21.522 10.964 1.00 92.44 790 GLY A N 1
ATOM 6020 C CA . GLY A 1 790 ? -4.646 22.053 12.063 1.00 92.44 790 GLY A CA 1
ATOM 6021 C C . GLY A 1 790 ? -6.097 21.558 12.105 1.00 92.44 790 GLY A C 1
ATOM 6022 O O . GLY A 1 790 ? -6.791 21.845 13.083 1.00 92.44 790 GLY A O 1
ATOM 6023 N N . GLU A 1 791 ? -6.556 20.802 11.102 1.00 95.06 791 GLU A N 1
ATOM 6024 C CA . GLU A 1 791 ? -7.899 20.210 11.075 1.00 95.06 791 GLU A CA 1
ATOM 6025 C C . GLU A 1 791 ? -8.053 19.102 12.136 1.00 95.06 791 GLU A C 1
ATOM 6027 O O . GLU A 1 791 ? -7.115 18.348 12.416 1.00 95.06 791 GLU A O 1
ATOM 6032 N N . GLU A 1 792 ? -9.239 18.995 12.744 1.00 95.44 792 GLU A N 1
ATOM 6033 C CA . GLU A 1 792 ? -9.547 17.928 13.702 1.00 95.44 792 GLU A CA 1
ATOM 6034 C C . GLU A 1 792 ? -9.860 16.607 12.989 1.00 95.44 792 GLU A C 1
ATOM 6036 O O . GLU A 1 792 ? -10.750 16.526 12.143 1.00 95.44 792 GLU A O 1
ATOM 6041 N N . VAL A 1 793 ? -9.171 15.539 13.390 1.00 94.81 793 VAL A N 1
ATOM 6042 C CA . VAL A 1 793 ? -9.307 14.195 12.817 1.00 94.81 793 VAL A CA 1
ATOM 6043 C C . VAL A 1 793 ? -9.624 13.155 13.891 1.00 94.81 793 VAL A C 1
ATOM 6045 O O . VAL A 1 793 ? -9.176 13.255 15.033 1.00 94.81 793 VAL A O 1
ATOM 6048 N N . ASN A 1 794 ? -10.387 12.124 13.517 1.00 94.56 794 ASN A N 1
ATOM 6049 C CA . ASN A 1 794 ? -10.709 10.982 14.378 1.00 94.56 794 ASN A CA 1
ATOM 6050 C C . ASN A 1 794 ? -9.632 9.898 14.252 1.00 94.56 794 ASN A C 1
ATOM 6052 O O . ASN A 1 794 ? -9.716 9.045 13.368 1.00 94.56 794 ASN A O 1
ATOM 6056 N N . VAL A 1 795 ? -8.631 9.916 15.131 1.00 95.06 795 VAL A N 1
ATOM 6057 C CA . VAL A 1 795 ? -7.553 8.918 15.153 1.00 95.06 795 VAL A CA 1
ATOM 6058 C C . VAL A 1 795 ? -8.017 7.678 15.906 1.00 95.06 795 VAL A C 1
ATOM 6060 O O . VAL A 1 795 ? -8.435 7.769 17.059 1.00 95.06 795 VAL A O 1
ATOM 6063 N N . THR A 1 796 ? -7.922 6.509 15.272 1.00 94.75 796 THR A N 1
ATOM 6064 C CA . THR A 1 796 ? -8.187 5.227 15.940 1.00 94.75 796 THR A CA 1
ATOM 6065 C C . THR A 1 796 ? -6.910 4.749 16.616 1.00 94.75 796 THR A C 1
ATOM 6067 O O . THR A 1 796 ? -5.875 4.649 15.962 1.00 94.75 796 THR A O 1
ATOM 6070 N N . LEU A 1 797 ? -6.953 4.466 17.914 1.00 93.25 797 LEU A N 1
ATOM 6071 C CA . LEU A 1 797 ? -5.798 3.959 18.658 1.00 93.25 797 LEU A CA 1
ATOM 6072 C C . LEU A 1 797 ? -5.635 2.450 18.454 1.00 93.25 797 LEU A C 1
ATOM 6074 O O . LEU A 1 797 ? -6.618 1.735 18.253 1.00 93.25 797 LEU A O 1
ATOM 6078 N N . PHE A 1 798 ? -4.397 1.951 18.534 1.00 88.50 798 PHE A N 1
ATOM 6079 C CA . PHE A 1 798 ? -4.140 0.512 18.372 1.00 88.50 798 PHE A CA 1
ATOM 6080 C C . PHE A 1 798 ? -4.713 -0.332 19.511 1.00 88.50 798 PHE A C 1
ATOM 6082 O O . PHE A 1 798 ? -5.138 -1.459 19.275 1.00 88.50 798 PHE A O 1
ATOM 6089 N N . SER A 1 799 ? -4.736 0.211 20.729 1.00 83.12 799 SER A N 1
ATOM 6090 C CA . SER A 1 799 ? -5.318 -0.425 21.910 1.00 83.12 799 SER A CA 1
ATOM 6091 C C . SER A 1 799 ? -5.758 0.629 22.931 1.00 83.12 799 SER A C 1
ATOM 6093 O O . SER A 1 799 ? -5.456 1.816 22.796 1.00 83.12 799 SER A O 1
ATOM 6095 N N . ARG A 1 800 ? -6.441 0.200 24.000 1.00 78.06 800 ARG A N 1
ATOM 6096 C CA . ARG A 1 800 ? -6.769 1.081 25.137 1.00 78.06 800 ARG A CA 1
ATOM 6097 C C . ARG A 1 800 ? -5.527 1.544 25.906 1.00 78.06 800 ARG A C 1
ATOM 6099 O O . ARG A 1 800 ? -5.556 2.629 26.474 1.00 78.06 800 ARG A O 1
ATOM 6106 N N . HIS A 1 801 ? -4.441 0.767 25.901 1.00 81.12 801 HIS A N 1
ATOM 6107 C CA . HIS A 1 801 ? -3.200 1.119 26.603 1.00 81.12 801 HIS A CA 1
ATOM 6108 C C . HIS A 1 801 ? -2.484 2.323 25.985 1.00 81.12 801 HIS A C 1
ATOM 6110 O O . HIS A 1 801 ? -1.759 3.031 26.681 1.00 81.12 801 HIS A O 1
ATOM 6116 N N . GLU A 1 802 ? -2.733 2.599 24.705 1.00 86.00 802 GLU A N 1
ATOM 6117 C CA . GLU A 1 802 ? -2.167 3.756 24.011 1.00 86.00 802 GLU A CA 1
ATOM 6118 C C . GLU A 1 802 ? -2.659 5.093 24.582 1.00 86.00 802 GLU A C 1
ATOM 6120 O O . GLU A 1 802 ? -1.957 6.093 24.460 1.00 86.00 802 GLU A O 1
ATOM 6125 N N . LEU A 1 803 ? -3.802 5.115 25.285 1.00 83.38 803 LEU A N 1
ATOM 6126 C CA . LEU A 1 803 ? -4.257 6.304 26.013 1.00 83.38 803 LEU A CA 1
ATOM 6127 C C . LEU A 1 803 ? -3.238 6.741 27.068 1.00 83.38 803 LEU A C 1
ATOM 6129 O O . LEU A 1 803 ? -2.966 7.930 27.189 1.00 83.38 803 LEU A O 1
ATOM 6133 N N . ASN A 1 804 ? -2.614 5.799 27.777 1.00 82.75 804 ASN A N 1
ATOM 6134 C CA . ASN A 1 804 ? -1.600 6.141 28.774 1.00 82.75 804 ASN A CA 1
ATOM 6135 C C . ASN A 1 804 ? -0.370 6.765 28.104 1.00 82.75 804 ASN A C 1
ATOM 6137 O O . ASN A 1 804 ? 0.142 7.765 28.587 1.00 82.75 804 ASN A O 1
ATOM 6141 N N . ARG A 1 805 ? 0.046 6.242 26.941 1.00 81.56 805 ARG A N 1
ATOM 6142 C CA . ARG A 1 805 ? 1.181 6.776 26.165 1.00 81.56 805 ARG A CA 1
ATOM 6143 C C . ARG A 1 805 ? 0.941 8.183 25.612 1.00 81.56 805 ARG A C 1
ATOM 6145 O O . ARG A 1 805 ? 1.908 8.858 25.287 1.00 81.56 805 ARG A O 1
ATOM 6152 N N . ILE A 1 806 ? -0.314 8.619 25.483 1.00 85.06 806 ILE A N 1
ATOM 6153 C CA . ILE A 1 806 ? -0.650 9.987 25.056 1.00 85.06 806 ILE A CA 1
ATOM 6154 C C . ILE A 1 806 ? -0.391 10.994 26.183 1.00 85.06 806 ILE A C 1
ATOM 6156 O O . ILE A 1 806 ? 0.114 12.081 25.914 1.00 85.06 806 ILE A O 1
ATOM 6160 N N . TYR A 1 807 ? -0.731 10.632 27.424 1.00 78.69 807 TYR A N 1
ATOM 6161 C CA . TYR A 1 807 ? -0.676 11.531 28.585 1.00 78.69 807 TYR A CA 1
ATOM 6162 C C . TYR A 1 807 ? 0.611 11.416 29.407 1.00 78.69 807 TYR A C 1
ATOM 6164 O O . TYR A 1 807 ? 0.852 12.236 30.295 1.00 78.69 807 TYR A O 1
ATOM 6172 N N . ASP A 1 808 ? 1.444 10.413 29.134 1.00 69.75 808 ASP A N 1
ATOM 6173 C CA . ASP A 1 808 ? 2.697 10.214 29.849 1.00 69.75 808 ASP A CA 1
ATOM 6174 C C . ASP A 1 808 ? 3.770 11.201 29.358 1.00 69.75 808 ASP A C 1
ATOM 6176 O O . ASP A 1 808 ? 4.510 10.948 28.406 1.00 69.75 808 ASP A O 1
ATOM 6180 N N . ARG A 1 809 ? 3.845 12.367 30.015 1.00 54.66 809 ARG A N 1
ATOM 6181 C CA . ARG A 1 809 ? 4.778 13.468 29.694 1.00 54.66 809 ARG A CA 1
ATOM 6182 C C . ARG A 1 809 ? 6.259 13.136 29.946 1.00 54.66 809 ARG A C 1
ATOM 6184 O O . ARG A 1 809 ? 7.111 13.983 29.692 1.00 54.66 809 ARG A O 1
ATOM 6191 N N . HIS A 1 810 ? 6.578 11.946 30.464 1.00 46.62 810 HIS A N 1
ATOM 6192 C CA . HIS A 1 810 ? 7.914 11.600 30.967 1.00 46.62 810 HIS A CA 1
ATOM 6193 C C . HIS A 1 810 ? 8.673 10.523 30.177 1.00 46.62 810 HIS A C 1
ATOM 6195 O O . HIS A 1 810 ? 9.736 10.093 30.619 1.00 46.62 810 HIS A O 1
ATOM 6201 N N . SER A 1 811 ? 8.201 10.113 28.999 1.00 39.06 811 SER A N 1
ATOM 6202 C CA . SER A 1 811 ? 8.927 9.165 28.136 1.00 39.06 811 SER A CA 1
ATOM 6203 C C . SER A 1 811 ? 9.438 9.817 26.845 1.00 39.06 811 SER A C 1
ATOM 6205 O O . SER A 1 811 ? 9.092 9.411 25.735 1.00 39.06 811 SER A O 1
ATOM 6207 N N . SER A 1 812 ? 10.275 10.847 27.002 1.00 35.03 812 SER A N 1
ATOM 6208 C CA . SER A 1 812 ? 11.127 11.406 25.939 1.00 35.03 812 SER A CA 1
ATOM 6209 C C . SER A 1 812 ? 12.566 10.934 26.082 1.00 35.03 812 SER A C 1
ATOM 6211 O O . SER A 1 812 ? 13.122 11.186 27.177 1.00 35.03 812 SER A O 1
#

pLDDT: mean 87.44, std 12.66, range [23.91, 98.31]

Secondary structure (DSSP, 8-state):
-PPP---HHHHHHHTTTHHHHHHHHHHHHHTT---HHHHHHHHHHHHHHHHHHHSS----EE-HHHHHHHHHHT--HHHHHHHHHHHHHHHHHHHHHTTHHHHHHHS-HHHHHHHHHHHHHHHHHHHHHHHHSS-HHHHHHHHHHHHHHHHTTT-SSS-HHHHHHHHHHHHHHTSHHHHHHHHHT-S--PPPP----HHHHHHHIIIIIHHHHHHIIIIIIIIHHHHHHHH-TT----HHHHHHHHHHHHHHGGGGTPPPEE--HHHHHHHHHTT--STHHHHHHHHHHHHHHHHHHHHHHHHHHTS-HHHHHHHHHHHHHHHHHTTGGG----HHHHHHHHHHHHHHHHSTTHHHHHHHHHHHHHHHHHGGG-THHHHHHHHHHH--S---------PBPHHHHHHHHHHT-------EEEEEGGG-TTPBBSS-EEE-S-BSSS-EESSSEEEE-GGGGTT--SSS-EEEEEEEEE-TTS-GGG-B--TTEEEEE-TTPBPPBT--EEEEGGGEEEETTEEEE-S---TTTTEEPTTSSB-SEEEE-TTPBPPHHHHHHHHHTT--EEEEEPPPEEEEEEE-TTEE-SS---TTSEE-HHHHHHHHHHHTTT-EEEEEEEE-S-HHHHHHHHHHHHHH-SEEEEES---SSS--HHHHHHHHHSTT--SEE-BSEES-TT-EEEEETTEEEEEE-SSHHHHHHHIIIIIHHHHHHHTTS-SS----EEEEEESS-B---SSEEEEEEEEEESSSEEEEE--S-TT-HHHHHH-SEEEEEPTT--B-TT-EEEEEESSTTHHHHHH-TT--

Solvent-accessible surface area (backbone atoms only — not comparable to full-atom values): 40608 Å² total; per-residue (Å²): 130,87,74,88,56,92,45,73,40,19,60,46,6,38,55,31,38,45,58,66,39,50,45,47,53,50,38,40,30,67,66,29,66,39,51,42,19,7,32,32,27,38,52,9,52,50,20,37,53,36,19,70,74,36,54,30,51,58,41,73,36,67,35,65,51,36,46,46,46,30,53,63,67,56,41,48,55,40,20,48,19,22,15,13,35,53,49,6,50,49,30,37,52,33,36,76,72,60,44,59,64,58,58,56,68,65,48,46,70,39,36,56,43,8,45,35,37,24,49,9,51,45,26,34,55,51,11,48,50,36,31,63,76,54,55,74,69,40,42,51,55,32,53,52,51,48,49,51,38,62,76,23,63,83,46,89,85,51,50,33,54,58,53,52,51,48,53,54,47,57,69,46,54,77,36,70,70,52,40,52,56,35,58,74,19,62,40,81,44,77,54,50,71,46,84,48,50,72,65,35,21,52,53,16,28,55,62,30,33,54,54,29,50,65,55,40,49,49,38,27,19,48,44,22,26,52,52,44,45,73,80,33,75,87,44,75,64,37,50,54,55,45,27,35,55,38,5,55,50,15,56,49,34,16,46,35,36,10,68,40,50,33,42,29,37,68,32,31,52,28,15,44,72,38,41,27,80,36,22,42,11,30,36,50,44,8,53,51,28,31,50,41,4,31,43,29,8,51,18,45,41,48,52,54,66,69,52,54,57,23,54,54,11,50,39,32,32,50,55,10,49,60,41,35,53,55,52,74,76,59,74,81,79,52,67,59,51,51,50,31,14,51,51,21,18,51,39,30,61,75,37,92,52,16,43,42,49,20,60,59,47,23,44,52,49,42,42,55,70,62,46,85,76,57,76,72,60,57,63,55,54,55,48,58,68,73,48,86,80,65,91,76,79,76,79,70,65,73,56,34,50,64,68,65,46,51,52,59,48,55,75,53,44,73,59,69,60,75,58,63,42,79,41,50,32,89,74,37,60,58,35,35,27,60,47,60,44,65,38,90,55,41,34,46,81,46,43,23,25,71,40,48,22,35,34,24,39,27,81,75,24,65,79,19,27,82,90,51,54,41,68,26,37,54,76,44,75,37,39,60,90,46,60,35,81,80,34,73,33,58,94,56,27,21,26,39,29,32,52,56,2,43,52,32,44,67,35,50,18,37,47,48,47,93,69,44,49,78,56,92,63,28,37,36,33,40,49,53,46,54,71,49,32,55,44,46,50,55,25,71,82,31,52,68,40,78,78,44,58,48,52,39,66,31,44,72,67,54,41,50,51,41,45,72,74,68,37,64,56,45,52,21,37,56,59,53,28,30,28,37,37,36,33,34,75,61,45,33,44,88,76,83,82,63,87,90,39,44,61,50,61,63,59,56,54,54,37,54,58,35,43,77,71,43,33,46,62,42,78,77,44,60,32,56,82,40,34,65,60,42,29,55,52,51,56,60,37,55,81,73,28,56,35,40,35,34,38,21,39,47,52,96,60,96,70,36,32,45,56,55,10,38,32,76,76,23,81,82,26,48,78,35,56,18,34,38,35,39,54,34,37,50,29,26,36,28,46,49,95,34,25,43,32,41,37,21,28,71,33,58,50,13,26,50,37,36,34,68,71,47,50,43,20,50,60,23,37,30,58,62,57,42,65,63,53,97,61,51,70,47,75,22,28,25,74,56,61,42,74,66,36,97,33,25,37,52,43,44,21,27,56,38,64,74,99,50,48,34,29,38,75,59,83,80,68,54,72,50,66,69,59,57,73,66,26,43,26,30,39,82,42,61,52,69,47,64,45,58,58,65,41,79,41,75,36,35,31,79,44,77,70,39,58,54,65,29,70,50,88,80,83,124